Protein AF-0000000080882810 (afdb_homodimer)

Sequence (1084 aa):
MQCSFRPSSLVSVVLSTLIILNLLYFFKKFGYINAPVIPIVVSTDASDHVHPDSGPAGAVVAATTVVQWKTITAATTQTVTDKPLPIPPAATDTPGSVRIPNPQLANLPSDYVHDERDEKWCEDRYGPSYLETIAKNARPYCTPSSRSQFDCLHSIMDGESRRDSFCIARNVAFDSGRFHIDCDLRDRTEPDLQGLPFPDQFSPYWYETGPRFIMAQFTQFSPKSAAAFDSQACGSATAKRDDSYKVLIKREGGMNYWHTLMEILSFYFSIDALQMAIDRKTGRPYMSPEDTSKIQVVILDDHKNLAYRDLWSYFSDKPILHISNYTESAATIPCLDNLIIPLPGASNPLWQGDWEPRTCDHSLLVDTVRSRILKHLDISTDRDFKAPVNVTILDRRGSRKLTNARELIHALKAAYPAVHVSVVDMAPLTLREQLDIIVRTDVLVGVHGAGHTHGFFLPPQSSVVEILPDDLAHRGFRNLASLRGLRYFSGHAPMVSKDKNGAKGDWHEEDVAYDKAAFMKLMEAAIQSVAHRGLIDSDADVMQCSFRPSSLVSVVLSTLIILNLLYFFKKFGYINAPVIPIVVSTDASDHVHPDSGPAGAVVAATTVVQWKTITAATTQTVTDKPLPIPPAATDTPGSVRIPNPQLANLPSDYVHDERDEKWCEDRYGPSYLETIAKNARPYCTPSSRSQFDCLHSIMDGESRRDSFCIARNVAFDSGRFHIDCDLRDRTEPDLQGLPFPDQFSPYWYETGPRFIMAQFTQFSPKSAAAFDSQACGSATAKRDDSYKVLIKREGGMNYWHTLMEILSFYFSIDALQMAIDRKTGRPYMSPEDTSKIQVVILDDHKNLAYRDLWSYFSDKPILHISNYTESAATIPCLDNLIIPLPGASNPLWQGDWEPRTCDHSLLVDTVRSRILKHLDISTDRDFKAPVNVTILDRRGSRKLTNARELIHALKAAYPAVHVSVVDMAPLTLREQLDIIVRTDVLVGVHGAGHTHGFFLPPQSSVVEILPDDLAHRGFRNLASLRGLRYFSGHAPMVSKDKNGAKGDWHEEDVAYDKAAFMKLMEAAIQSVAHRGLIDSDADV

InterPro domains:
  IPR007657 Glycosyltransferase 61 [PTHR20961] (27-490)
  IPR049625 Glycosyltransferase 61, catalytic domain [PF04577] (347-465)

pLDDT: mean 77.9, std 28.13, range [14.86, 98.88]

Organism: NCBI:txid3140254

Foldseek 3Di:
DDDDDPPPDDDVPPPVPPVVVVVVVVVPPPPPPDPDPPDPPPDDDPDDDPDDDDDDPPDPDPPPPCPPPDPPDDPPPDPPVPPPPPPPPDPPDPPDPPPPDDDDDDDDDCVVVDPVDDPQQCCCAFNCVVLVQQQVLKDWFFDPPFLKTKIKTWRDGPPDLAIFMKMKMFWWFADQLAIEGAGDTDDCPPPSNPSPDDLCGHDADALQAGSNSCCVVHYHYPPVRVVRSVVQVSSDPPADEQAAAEEEGEASQDLALLQLVLQLLQVVSQVVSQQVHADPVVRHRNAHLVNLQRYEYEYEDDRPDDAPLLSNQLSYPDDHHYSVCLNPDPPNRRTYGMYIHTGGSCPRSLVPQQQHDDDAQAGPSLVVVLVSVCVSLVHDLDADLPQAAEEEEEQDDFAQGAPCVVVLVVVQCVVCVSYHYHYDHCVVPHPSVLLNNQSHHQEYAYEDGSNLVSLSHHDAQGEYEYEYAQPDRTCSSVNSCSNRNYHYFYYHFHFDDPDPPPPDDDSRGTYTYDDNVVSNVRVLVRSLSCCPGRPRDDDSVD/DDDDDPDDDDDVPPPVPVVVVVVVVVVPPPDPDDDDPPPPDDDDDDDDDDDYDDDDDDDDDPDDPDPCPPPPDDPPPDPPVPPPPPPPPPPPDPPDPPPPDDDDDDDDDCVVVDPVDDPQQCCCAFNCVVLVQQQVLKDWFFDPVFLKTKIKTWRDGPPDLAIFMKMKMFWWFDDQLAIEGAGDTDDCPPPSNPSPDDLCRHDADALQAFSNSCCVVHYHYPPVRVVRCVVQVSSDPPADEQAAAEEEGEASADPALLQLVLQLLQVVSQVVSQQVHADPVVRHRNAHLVNLQRYEYEYEDDHPDDAPLLSNQLSYPDDHHYSVCLNPDPPNRRTYGMYIHTGGSCVRSLVPQQQHDDDAQAGPSLLVVLVSVCVSLVADLDADLPQAAEEEEEQDDFAQGAPCVVVLVVVQCVVCVSYHYHYDHCVVPHPSVLLNNQSHHQEYAYEDGSNLVSLSHYDAQGEYEYEYAQPDRTCSSVNSCSNRNYHYFYHHFHFDDPDPPPPDDDSRGTYTYDDNVVSNVRVLVRSLSCQPGRPRDDDSVD

Nearest PDB structures (foldseek):
  8kb7-assembly1_C  TM=6.234E-01  e=1.178E-16  Homo sapiens
  6xfi-assembly1_A-2  TM=6.190E-01  e=1.045E-16  Homo sapiens
  6xi2-assembly1_B  TM=6.183E-01  e=1.327E-16  Homo sapiens
  8kb7-assembly1_B  TM=6.310E-01  e=5.250E-16  Homo sapiens
  8kb7-assembly1_A  TM=6.219E-01  e=2.887E-16  Homo sapiens

Secondary structure (DSSP, 8-state):
---------STTSGGGHHHHHHHHHHHHH-----------------------------------------------------------------S--------PPPPPPGGGS------HHHHHHHSHHHHHHHHHTEEE-B-TT-SSEEEEEE---TT-----EEEEEEEEEEETTEEEE---BPPTTSGGGTTS--GGGPPP-GGG-SHHHHHHHHEEETTTTHHHHHHTTTTSTTS-EEEEEEEEE-------HHHHHHHHHHHHHHHHHHHHSBPTTTSSBSS-TGGGGGEEEEE-S--S--TTHHHHTSS--SPPEEHHHHHH-TT--SEEEEEEEPPPGGG-TTTTTTTS-------HHHHHHHHHHHHHTT------TTSPPEEEEE---SSS-BTTHHHHHHHHHHH-TTSEEEEE--TTS-HHHHHHHHTT-SEEEEESSGGGGGGGGSPTT-EEEEEEETT----HHHHHHHHTT-EEEEEEE-EE-SSTT-----TTT-EE---HHHHHHHHHHHHHTTTTSTT----TT-/----------GGGSHHHHHHHHHHHHHHHS----------------------------------------------------------------S---------PPPPPGGGS------HHHHHHHSHHHHHHHHHT-EE-B-TT-SSEEEEEE---TT-----EEEEEEEEEEETTEEEE---BPPTTSGGGTTS--GGGPPP-GGG-SHHHHHHHHEEETTTTHHHHHHTTTTSTTS-EEEEEEEEE----S--HHHHHHHHHHHHHHHHHHHHSEETTTTEESS-TGGGGGEEEEE-S--S--TTHHHHTSS--SPPEEHHHHHH-TT--SEEEEEEEPPPGGG-TTTTTTTS-------HHHHHHHHHHHHHTT------TTSPPEEEEE---SSS-BTTHHHHHHHHHHH-TTSEEEEE--TTS-HHHHHHHHTT-SEEEEESSGGGGGGGGSPTT-EEEEEEETT----HHHHHHHHTT-EEEEEEE-EE-SSTT-----TTT-EE---HHHHHHHHHHHHHTTTTSTT----TT-

Structure (mmCIF, N/CA/C/O backbone):
data_AF-0000000080882810-model_v1
#
loop_
_entity.id
_entity.type
_entity.pdbx_description
1 polymer 'EGF domain-specific O-linked N-acetylglucosamine transferase'
#
loop_
_atom_site.group_PDB
_atom_site.id
_atom_site.type_symbol
_atom_site.label_atom_id
_atom_site.label_alt_id
_atom_site.label_comp_id
_atom_site.label_asym_id
_atom_site.label_entity_id
_atom_site.label_seq_id
_atom_site.pdbx_PDB_ins_code
_atom_site.Cartn_x
_atom_site.Cartn_y
_atom_site.Cartn_z
_atom_site.occupancy
_atom_site.B_iso_or_equiv
_atom_site.auth_seq_id
_atom_site.auth_comp_id
_atom_site.auth_asym_id
_atom_site.auth_atom_id
_atom_site.pdbx_PDB_model_num
ATOM 1 N N . MET A 1 1 ? -8.492 29.656 80.125 1 19.61 1 MET A N 1
ATOM 2 C CA . MET A 1 1 ? -8.094 30.922 79.562 1 19.61 1 MET A CA 1
ATOM 3 C C . MET A 1 1 ? -7.074 30.719 78.438 1 19.61 1 MET A C 1
ATOM 5 O O . MET A 1 1 ? -6.598 31.672 77.812 1 19.61 1 MET A O 1
ATOM 9 N N . GLN A 1 2 ? -6.492 29.484 78.188 1 20.81 2 GLN A N 1
ATOM 10 C CA . GLN A 1 2 ? -5.098 29.234 77.875 1 20.81 2 GLN A CA 1
ATOM 11 C C . GLN A 1 2 ? -4.832 29.469 76.375 1 20.81 2 GLN A C 1
ATOM 13 O O . GLN A 1 2 ? -5.609 29.031 75.562 1 20.81 2 GLN A O 1
ATOM 18 N N . CYS A 1 3 ? -3.656 30.109 76.062 1 19.88 3 CYS A N 1
ATOM 19 C CA . CYS A 1 3 ? -3.293 31.031 74.938 1 19.88 3 CYS A CA 1
ATOM 20 C C . CYS A 1 3 ? -3.25 30.297 73.625 1 19.88 3 CYS A C 1
ATOM 22 O O . CYS A 1 3 ? -3.334 29.078 73.562 1 19.88 3 CYS A O 1
ATOM 24 N N . SER A 1 4 ? -2.186 30.359 72.625 1 18.12 4 SER A N 1
ATOM 25 C CA . SER A 1 4 ? -1.716 31.234 71.562 1 18.12 4 SER A CA 1
ATOM 26 C C . SER A 1 4 ? -1.333 30.422 70.312 1 18.12 4 SER A C 1
ATOM 28 O O . SER A 1 4 ? -1.579 30.859 69.188 1 18.12 4 SER A O 1
ATOM 30 N N . PHE A 1 5 ? -0.547 29.188 70.25 1 21.3 5 PHE A N 1
ATOM 31 C CA . PHE A 1 5 ? 0.618 29.312 69.375 1 21.3 5 PHE A CA 1
ATOM 32 C C . PHE A 1 5 ? 0.297 28.844 68 1 21.3 5 PHE A C 1
ATOM 34 O O . PHE A 1 5 ? -0.151 27.703 67.75 1 21.3 5 PHE A O 1
ATOM 41 N N . ARG A 1 6 ? -0.106 29.781 66.812 1 20.7 6 ARG A N 1
ATOM 42 C CA . ARG A 1 6 ? -0.446 30.094 65.438 1 20.7 6 ARG A CA 1
ATOM 43 C C . ARG A 1 6 ? 0.611 29.562 64.5 1 20.7 6 ARG A C 1
ATOM 45 O O . ARG A 1 6 ? 0.652 29.953 63.312 1 20.7 6 ARG A O 1
ATOM 52 N N . PRO A 1 7 ? 1.334 28.328 64.688 1 23.38 7 PRO A N 1
ATOM 53 C CA . PRO A 1 7 ? 2.635 28.344 64 1 23.38 7 PRO A CA 1
ATOM 54 C C . PRO A 1 7 ? 2.512 28.25 62.5 1 23.38 7 PRO A C 1
ATOM 56 O O . PRO A 1 7 ? 1.778 27.406 61.969 1 23.38 7 PRO A O 1
ATOM 59 N N . SER A 1 8 ? 2.66 29.406 61.656 1 21.39 8 SER A N 1
ATOM 60 C CA . SER A 1 8 ? 2.629 30 60.312 1 21.39 8 SER A CA 1
ATOM 61 C C . SER A 1 8 ? 3.6 29.281 59.375 1 21.39 8 SER A C 1
ATOM 63 O O . SER A 1 8 ? 3.654 29.594 58.188 1 21.39 8 SER A O 1
ATOM 65 N N . SER A 1 9 ? 4.637 28.422 59.875 1 20.14 9 SER A N 1
ATOM 66 C CA . SER A 1 9 ? 5.938 28.75 59.312 1 20.14 9 SER A CA 1
ATOM 67 C C . SER A 1 9 ? 6.004 28.391 57.812 1 20.14 9 SER A C 1
ATOM 69 O O . SER A 1 9 ? 5.129 27.688 57.312 1 20.14 9 SER A O 1
ATOM 71 N N . LEU A 1 10 ? 7.246 27.969 57.219 1 22.02 10 LEU A N 1
ATOM 72 C CA . LEU A 1 10 ? 8.336 28.344 56.312 1 22.02 10 LEU A CA 1
ATOM 73 C C . LEU A 1 10 ? 8.352 27.422 55.094 1 22.02 10 LEU A C 1
ATOM 75 O O . LEU A 1 10 ? 8.836 27.812 54.031 1 22.02 10 LEU A O 1
ATOM 79 N N . VAL A 1 11 ? 7.969 26.141 55.25 1 26.22 11 VAL A N 1
ATOM 80 C CA . VAL A 1 11 ? 8.82 25.297 54.406 1 26.22 11 VAL A CA 1
ATOM 81 C C . VAL A 1 11 ? 8.281 25.25 52.969 1 26.22 11 VAL A C 1
ATOM 83 O O . VAL A 1 11 ? 8.82 24.547 52.125 1 26.22 11 VAL A O 1
ATOM 86 N N . SER A 1 12 ? 6.984 25.891 52.719 1 22.47 12 SER A N 1
ATOM 87 C CA . SER A 1 12 ? 6.293 25.953 51.438 1 22.47 12 SER A CA 1
ATOM 88 C C . SER A 1 12 ? 7.125 26.703 50.406 1 22.47 12 SER A C 1
ATOM 90 O O . SER A 1 12 ? 6.652 26.969 49.312 1 22.47 12 SER A O 1
ATOM 92 N N . VAL A 1 13 ? 8.094 27.609 50.938 1 24.17 13 VAL A N 1
ATOM 93 C CA . VAL A 1 13 ? 8.68 28.703 50.156 1 24.17 13 VAL A CA 1
ATOM 94 C C . VAL A 1 13 ? 9.609 28.125 49.062 1 24.17 13 VAL A C 1
ATOM 96 O O . VAL A 1 13 ? 9.758 28.703 48 1 24.17 13 VAL A O 1
ATOM 99 N N . VAL A 1 14 ? 10.367 27.031 49.469 1 25.27 14 VAL A N 1
ATOM 100 C CA . VAL A 1 14 ? 11.672 26.938 48.812 1 25.27 14 VAL A CA 1
ATOM 101 C C . VAL A 1 14 ? 11.508 26.359 47.406 1 25.27 14 VAL A C 1
ATOM 103 O O . VAL A 1 14 ? 12.281 26.688 46.5 1 25.27 14 VAL A O 1
ATOM 106 N N . LEU A 1 15 ? 10.562 25.438 47.375 1 26.11 15 LEU A N 1
ATOM 107 C CA . LEU A 1 15 ? 10.773 24.594 46.188 1 26.11 15 LEU A CA 1
ATOM 108 C C . LEU A 1 15 ? 10.375 25.344 44.906 1 26.11 15 LEU A C 1
ATOM 110 O O . LEU A 1 15 ? 10.602 24.844 43.812 1 26.11 15 LEU A O 1
ATOM 114 N N . SER A 1 16 ? 9.461 26.422 45.094 1 23.72 16 SER A N 1
ATOM 115 C CA . SER A 1 16 ? 8.969 27.219 43.969 1 23.72 16 SER A CA 1
ATOM 116 C C . SER A 1 16 ? 10.117 27.922 43.25 1 23.72 16 SER A C 1
ATOM 118 O O . SER A 1 16 ? 9.922 28.5 42.188 1 23.72 16 SER A O 1
ATOM 120 N N . THR A 1 17 ? 11.172 28.234 44.031 1 26.61 17 THR A N 1
ATOM 121 C CA . THR A 1 17 ? 12.203 29.172 43.594 1 26.61 17 THR A CA 1
ATOM 122 C C . THR A 1 17 ? 13.055 28.547 42.5 1 26.61 17 THR A C 1
ATOM 124 O O . THR A 1 17 ? 13.578 29.25 41.625 1 26.61 17 THR A O 1
ATOM 127 N N . LEU A 1 18 ? 13.25 27.219 42.656 1 27.58 18 LEU A N 1
ATOM 128 C CA . LEU A 1 18 ? 14.367 26.781 41.812 1 27.58 18 LEU A CA 1
ATOM 129 C C . LEU A 1 18 ? 13.938 26.688 40.344 1 27.58 18 LEU A C 1
ATOM 131 O O . LEU A 1 18 ? 14.781 26.531 39.469 1 27.58 18 LEU A O 1
ATOM 135 N N . ILE A 1 19 ? 12.625 26.422 40.125 1 27.92 19 ILE A N 1
ATOM 136 C CA . ILE A 1 19 ? 12.195 26.297 38.75 1 27.92 19 ILE A CA 1
ATOM 137 C C . ILE A 1 19 ? 12.414 27.625 38.031 1 27.92 19 ILE A C 1
ATOM 139 O O . ILE A 1 19 ? 12.68 27.641 36.812 1 27.92 19 ILE A O 1
ATOM 143 N N . ILE A 1 20 ? 12.242 28.75 38.812 1 29.94 20 ILE A N 1
ATOM 144 C CA . ILE A 1 20 ? 12.344 30.078 38.219 1 29.94 20 ILE A CA 1
ATOM 145 C C . ILE A 1 20 ? 13.781 30.328 37.75 1 29.94 20 ILE A C 1
ATOM 147 O O . ILE A 1 20 ? 14 30.969 36.719 1 29.94 20 ILE A O 1
ATOM 151 N N . LEU A 1 21 ? 14.719 29.75 38.594 1 28.81 21 LEU A N 1
ATOM 152 C CA . LEU A 1 21 ? 16.094 30.172 38.312 1 28.81 21 LEU A CA 1
ATOM 153 C C . LEU A 1 21 ? 16.562 29.641 36.969 1 28.81 21 LEU A C 1
ATOM 155 O O . LEU A 1 21 ? 17.375 30.281 36.281 1 28.81 21 LEU A O 1
ATOM 159 N N . ASN A 1 22 ? 16.203 28.391 36.75 1 27.27 22 ASN A N 1
ATOM 160 C CA . ASN A 1 22 ? 16.875 27.922 35.531 1 27.27 22 ASN A CA 1
ATOM 161 C C . ASN A 1 22 ? 16.297 28.578 34.281 1 27.27 22 ASN A C 1
ATOM 163 O O . ASN A 1 22 ? 16.828 28.406 33.188 1 27.27 22 ASN A O 1
ATOM 167 N N . LEU A 1 23 ? 15.008 29.062 34.375 1 27.19 23 LEU A N 1
ATOM 168 C CA . LEU A 1 23 ? 14.445 29.812 33.25 1 27.19 23 LEU A CA 1
ATOM 169 C C . LEU A 1 23 ? 15.227 31.109 33.031 1 27.19 23 LEU A C 1
ATOM 171 O O . LEU A 1 23 ? 15.344 31.562 31.875 1 27.19 23 LEU A O 1
ATOM 175 N N . LEU A 1 24 ? 15.617 31.719 34.219 1 28.7 24 LEU A N 1
ATOM 176 C CA . LEU A 1 24 ? 16.266 33.031 34.125 1 28.7 24 LEU A CA 1
ATOM 177 C C . LEU A 1 24 ? 17.594 32.938 33.375 1 28.7 24 LEU A C 1
ATOM 179 O O . LEU A 1 24 ? 18.031 33.906 32.75 1 28.7 24 LEU A O 1
ATOM 183 N N . TYR A 1 25 ? 18.297 31.828 33.75 1 29.36 25 TYR A N 1
ATOM 184 C CA . TYR A 1 25 ? 19.672 31.859 33.25 1 29.36 25 TYR A CA 1
ATOM 185 C C . TYR A 1 25 ? 19.703 31.953 31.719 1 29.36 25 TYR A C 1
ATOM 187 O O . TYR A 1 25 ? 20.547 32.625 31.156 1 29.36 25 TYR A O 1
ATOM 195 N N . PHE A 1 26 ? 18.719 31.312 31.078 1 25.2 26 PHE A N 1
ATOM 196 C CA . PHE A 1 26 ? 18.812 31.297 29.625 1 25.2 26 PHE A CA 1
ATOM 197 C C . PHE A 1 26 ? 18.422 32.656 29.062 1 25.2 26 PHE A C 1
ATOM 199 O O . PHE A 1 26 ? 18.672 32.938 27.875 1 25.2 26 PHE A O 1
ATOM 206 N N . PHE A 1 27 ? 17.547 33.375 29.812 1 26.34 27 PHE A N 1
ATOM 207 C CA . PHE A 1 27 ? 17.109 34.656 29.234 1 26.34 27 PHE A CA 1
ATOM 208 C C . PHE A 1 27 ? 18.281 35.594 29.109 1 26.34 27 PHE A C 1
ATOM 210 O O . PHE A 1 27 ? 18.297 36.469 28.234 1 26.34 27 PHE A O 1
ATOM 217 N N . LYS A 1 28 ? 18.969 35.594 30.312 1 26.33 28 LYS A N 1
ATOM 218 C CA . LYS A 1 28 ? 19.875 36.719 30.469 1 26.33 28 LYS A CA 1
ATOM 219 C C . LYS A 1 28 ? 20.938 36.719 29.359 1 26.33 28 LYS A C 1
ATOM 221 O O . LYS A 1 28 ? 21.484 37.781 29.031 1 26.33 28 LYS A O 1
ATOM 226 N N . LYS A 1 29 ? 21.469 35.469 29.266 1 24.5 29 LYS A N 1
ATOM 227 C CA . LYS A 1 29 ? 22.781 35.656 28.672 1 24.5 29 LYS A CA 1
ATOM 228 C C . LYS A 1 29 ? 22.656 36.312 27.281 1 24.5 29 LYS A C 1
ATOM 230 O O . LYS A 1 29 ? 23.641 36.812 26.734 1 24.5 29 LYS A O 1
ATOM 235 N N . PHE A 1 30 ? 21.547 35.938 26.5 1 23 30 PHE A N 1
ATOM 236 C CA . PHE A 1 30 ? 21.719 36.406 25.141 1 23 30 PHE A CA 1
ATOM 237 C C . PHE A 1 30 ? 21.281 37.875 25.016 1 23 30 PHE A C 1
ATOM 239 O O . PHE A 1 30 ? 20.141 38.188 25.297 1 23 30 PHE A O 1
ATOM 246 N N . GLY A 1 31 ? 22.156 38.781 25.328 1 21.64 31 GLY A N 1
ATOM 247 C CA . GLY A 1 31 ? 22.297 40.219 25.406 1 21.64 31 GLY A CA 1
ATOM 248 C C . GLY A 1 31 ? 21.609 40.969 24.266 1 21.64 31 GLY A C 1
ATOM 249 O O . GLY A 1 31 ? 21.562 42.188 24.266 1 21.64 31 GLY A O 1
ATOM 250 N N . TYR A 1 32 ? 21.469 40.469 23 1 22.12 32 TYR A N 1
ATOM 251 C CA . TYR A 1 32 ? 21.859 41.344 21.906 1 22.12 32 TYR A CA 1
ATOM 252 C C . TYR A 1 32 ? 20.812 42.438 21.688 1 22.12 32 TYR A C 1
ATOM 254 O O . TYR A 1 32 ? 19.781 42.188 21.047 1 22.12 32 TYR A O 1
ATOM 262 N N . ILE A 1 33 ? 20.438 43.188 22.625 1 21.92 33 ILE A N 1
ATOM 263 C CA . ILE A 1 33 ? 19.266 44.031 22.469 1 21.92 33 ILE A CA 1
ATOM 264 C C . ILE A 1 33 ? 19.5 45.031 21.328 1 21.92 33 ILE A C 1
ATOM 266 O O . ILE A 1 33 ? 18.562 45.406 20.625 1 21.92 33 ILE A O 1
ATOM 270 N N . ASN A 1 34 ? 20.703 45.625 21.172 1 20.11 34 ASN A N 1
ATOM 271 C CA . ASN A 1 34 ? 20.625 47.062 20.984 1 20.11 34 ASN A CA 1
ATOM 272 C C . ASN A 1 34 ? 20.312 47.438 19.547 1 20.11 34 ASN A C 1
ATOM 274 O O . ASN A 1 34 ? 21.219 47.719 18.75 1 20.11 34 ASN A O 1
ATOM 278 N N . ALA A 1 35 ? 19.719 46.625 18.703 1 20.64 35 ALA A N 1
ATOM 279 C CA . ALA A 1 35 ? 19.922 46.969 17.297 1 20.64 35 ALA A CA 1
ATOM 280 C C . ALA A 1 35 ? 19.359 48.375 17 1 20.64 35 ALA A C 1
ATOM 282 O O . ALA A 1 35 ? 18.25 48.688 17.406 1 20.64 35 ALA A O 1
ATOM 283 N N . PRO A 1 36 ? 20.266 49.312 16.594 1 20.38 36 PRO A N 1
ATOM 284 C CA . PRO A 1 36 ? 19.969 50.75 16.406 1 20.38 36 PRO A CA 1
ATOM 285 C C . PRO A 1 36 ? 18.875 50.969 15.359 1 20.38 36 PRO A C 1
ATOM 287 O O . PRO A 1 36 ? 18.656 50.125 14.484 1 20.38 36 PRO A O 1
ATOM 290 N N . VAL A 1 37 ? 18 51.875 15.609 1 20.42 37 VAL A N 1
ATOM 291 C CA . VAL A 1 37 ? 16.766 52.375 15.031 1 20.42 37 VAL A CA 1
ATOM 292 C C . VAL A 1 37 ? 17.047 53.031 13.695 1 20.42 37 VAL A C 1
ATOM 294 O O . VAL A 1 37 ? 17.609 54.125 13.641 1 20.42 37 VAL A O 1
ATOM 297 N N . ILE A 1 38 ? 17.828 52.438 12.727 1 20.14 38 ILE A N 1
ATOM 298 C CA . ILE A 1 38 ? 18.25 53.344 11.656 1 20.14 38 ILE A CA 1
ATOM 299 C C . ILE A 1 38 ? 17.016 53.969 11.008 1 20.14 38 ILE A C 1
ATOM 301 O O . ILE A 1 38 ? 16.031 53.312 10.742 1 20.14 38 ILE A O 1
ATOM 305 N N . PRO A 1 39 ? 17.109 55.25 10.805 1 19.62 39 PRO A N 1
ATOM 306 C CA . PRO A 1 39 ? 16.062 56.219 10.445 1 19.62 39 PRO A CA 1
ATOM 307 C C . PRO A 1 39 ? 15.453 55.938 9.07 1 19.62 39 PRO A C 1
ATOM 309 O O . PRO A 1 39 ? 16.094 55.312 8.219 1 19.62 39 PRO A O 1
ATOM 312 N N . ILE A 1 40 ? 14.156 56.031 8.945 1 19.47 40 ILE A N 1
ATOM 313 C CA . ILE A 1 40 ? 13.117 55.719 7.969 1 19.47 40 ILE A CA 1
ATOM 314 C C . ILE A 1 40 ? 13.258 56.656 6.77 1 19.47 40 ILE A C 1
ATOM 316 O O . ILE A 1 40 ? 12.492 56.562 5.805 1 19.47 40 ILE A O 1
ATOM 320 N N . VAL A 1 41 ? 14.539 57.125 6.398 1 18.86 41 VAL A N 1
ATOM 321 C CA . VAL A 1 41 ? 14.281 58.312 5.617 1 18.86 41 VAL A CA 1
ATOM 322 C C . VAL A 1 41 ? 13.484 57.969 4.363 1 18.86 41 VAL A C 1
ATOM 324 O O . VAL A 1 41 ? 13.875 57.062 3.611 1 18.86 41 VAL A O 1
ATOM 327 N N . VAL A 1 42 ? 12.281 58.531 4.156 1 18.92 42 VAL A N 1
ATOM 328 C CA . VAL A 1 42 ? 11.078 58.375 3.342 1 18.92 42 VAL A CA 1
ATOM 329 C C . VAL A 1 42 ? 11.352 58.875 1.922 1 18.92 42 VAL A C 1
ATOM 331 O O . VAL A 1 42 ? 10.531 58.656 1.021 1 18.92 42 VAL A O 1
ATOM 334 N N . SER A 1 43 ? 12.648 59.188 1.523 1 17.8 43 SER A N 1
ATOM 335 C CA . SER A 1 43 ? 12.453 60.281 0.573 1 17.8 43 SER A CA 1
ATOM 336 C C . SER A 1 43 ? 11.648 59.812 -0.637 1 17.8 43 SER A C 1
ATOM 338 O O . SER A 1 43 ? 11.664 58.625 -0.991 1 17.8 43 SER A O 1
ATOM 340 N N . THR A 1 44 ? 10.859 60.812 -1.199 1 17.94 44 THR A N 1
ATOM 341 C CA . THR A 1 44 ? 9.641 61 -1.979 1 17.94 44 THR A CA 1
ATOM 342 C C . THR A 1 44 ? 9.859 60.594 -3.432 1 17.94 44 THR A C 1
ATOM 344 O O . THR A 1 44 ? 8.977 60 -4.047 1 17.94 44 THR A O 1
ATOM 347 N N . ASP A 1 45 ? 10.961 61.062 -4.09 1 17.92 45 ASP A N 1
ATOM 348 C CA . ASP A 1 45 ? 10.602 61.844 -5.273 1 17.92 45 ASP A CA 1
ATOM 349 C C . ASP A 1 45 ? 10.383 60.906 -6.48 1 17.92 45 ASP A C 1
ATOM 351 O O . ASP A 1 45 ? 11.273 60.125 -6.844 1 17.92 45 ASP A O 1
ATOM 355 N N . ALA A 1 46 ? 9.148 60.719 -6.934 1 19.25 46 ALA A N 1
ATOM 356 C CA . ALA A 1 46 ? 8.531 59.781 -7.875 1 19.25 46 ALA A CA 1
ATOM 357 C C . ALA A 1 46 ? 8.922 60.125 -9.312 1 19.25 46 ALA A C 1
ATOM 359 O O . ALA A 1 46 ? 8.352 59.562 -10.258 1 19.25 46 ALA A O 1
ATOM 360 N N . SER A 1 47 ? 10.148 60.781 -9.5 1 17.19 47 SER A N 1
ATOM 361 C CA . SER A 1 47 ? 9.984 61.531 -10.75 1 17.19 47 SER A CA 1
ATOM 362 C C . SER A 1 47 ? 9.703 60.594 -11.914 1 17.19 47 SER A C 1
ATOM 364 O O . SER A 1 47 ? 9.977 59.375 -11.828 1 17.19 47 SER A O 1
ATOM 366 N N . ASP A 1 48 ? 9.43 61.219 -13.117 1 17.06 48 ASP A N 1
ATOM 367 C CA . ASP A 1 48 ? 8.5 61.188 -14.242 1 17.06 48 ASP A CA 1
ATOM 368 C C . ASP A 1 48 ? 8.938 60.156 -15.273 1 17.06 48 ASP A C 1
ATOM 370 O O . ASP A 1 48 ? 8.141 59.312 -15.688 1 17.06 48 ASP A O 1
ATOM 374 N N . HIS A 1 49 ? 9.922 60.531 -16.156 1 17.19 49 HIS A N 1
ATOM 375 C CA . HIS A 1 49 ? 9.695 60.781 -17.578 1 17.19 49 HIS A CA 1
ATOM 376 C C . HIS A 1 49 ? 10.164 59.594 -18.422 1 17.19 49 HIS A C 1
ATOM 378 O O . HIS A 1 49 ? 11.359 59.281 -18.453 1 17.19 49 HIS A O 1
ATOM 384 N N . VAL A 1 50 ? 9.5 58.562 -18.578 1 19.12 50 VAL A N 1
ATOM 385 C CA . VAL A 1 50 ? 9.938 57.312 -19.172 1 19.12 50 VAL A CA 1
ATOM 386 C C . VAL A 1 50 ? 10.18 57.5 -20.672 1 19.12 50 VAL A C 1
ATOM 388 O O . VAL A 1 50 ? 9.875 56.625 -21.484 1 19.12 50 VAL A O 1
ATOM 391 N N . HIS A 1 51 ? 10.922 58.562 -21.062 1 16.25 51 HIS A N 1
ATOM 392 C CA . HIS A 1 51 ? 10.469 58.688 -22.453 1 16.25 51 HIS A CA 1
ATOM 393 C C . HIS A 1 51 ? 10.789 57.406 -23.25 1 16.25 51 HIS A C 1
ATOM 395 O O . HIS A 1 51 ? 9.891 56.812 -23.844 1 16.25 51 HIS A O 1
ATOM 401 N N . PRO A 1 52 ? 11.688 57.594 -24.328 1 17.2 52 PRO A N 1
ATOM 402 C CA . PRO A 1 52 ? 11.367 57.406 -25.75 1 17.2 52 PRO A CA 1
ATOM 403 C C . PRO A 1 52 ? 11.734 56 -26.25 1 17.2 52 PRO A C 1
ATOM 405 O O . PRO A 1 52 ? 10.883 55.312 -26.797 1 17.2 52 PRO A O 1
ATOM 408 N N . ASP A 1 53 ? 12.883 55.875 -27.016 1 16.03 53 ASP A N 1
ATOM 409 C CA . ASP A 1 53 ? 12.922 55.688 -28.469 1 16.03 53 ASP A CA 1
ATOM 410 C C . ASP A 1 53 ? 13.234 54.25 -28.828 1 16.03 53 ASP A C 1
ATOM 412 O O . ASP A 1 53 ? 12.445 53.594 -29.531 1 16.03 53 ASP A O 1
ATOM 416 N N . SER A 1 54 ? 14.422 54.062 -29.391 1 17.38 54 SER A N 1
ATOM 417 C CA . SER A 1 54 ? 14.812 53.719 -30.75 1 17.38 54 SER A CA 1
ATOM 418 C C . SER A 1 54 ? 15.281 52.25 -30.812 1 17.38 54 SER A C 1
ATOM 420 O O . SER A 1 54 ? 16.188 51.844 -30.078 1 17.38 54 SER A O 1
ATOM 422 N N . GLY A 1 55 ? 14.305 51.438 -31.125 1 17.42 55 GLY A N 1
ATOM 423 C CA . GLY A 1 55 ? 14.234 50 -31.203 1 17.42 55 GLY A CA 1
ATOM 424 C C . GLY A 1 55 ? 15.422 49.375 -31.906 1 17.42 55 GLY A C 1
ATOM 425 O O . GLY A 1 55 ? 16.156 50.062 -32.625 1 17.42 55 GLY A O 1
ATOM 426 N N . PRO A 1 56 ? 15.719 48.094 -31.641 1 18.75 56 PRO A N 1
ATOM 427 C CA . PRO A 1 56 ? 16.938 47.281 -31.672 1 18.75 56 PRO A CA 1
ATOM 428 C C . PRO A 1 56 ? 17.297 46.812 -33.062 1 18.75 56 PRO A C 1
ATOM 430 O O . PRO A 1 56 ? 16.547 46 -33.656 1 18.75 56 PRO A O 1
ATOM 433 N N . ALA A 1 57 ? 17.594 47.688 -34.031 1 17.52 57 ALA A N 1
ATOM 434 C CA . ALA A 1 57 ? 17.422 47.125 -35.375 1 17.52 57 ALA A CA 1
ATOM 435 C C . ALA A 1 57 ? 18.422 45.969 -35.594 1 17.52 57 ALA A C 1
ATOM 437 O O . ALA A 1 57 ? 18.359 45.281 -36.625 1 17.52 57 ALA A O 1
ATOM 438 N N . GLY A 1 58 ? 19.234 45.656 -34.625 1 16.27 58 GLY A N 1
ATOM 439 C CA . GLY A 1 58 ? 20.438 45.125 -35.25 1 16.27 58 GLY A CA 1
ATOM 440 C C . GLY A 1 58 ? 20.172 43.844 -36.062 1 16.27 58 GLY A C 1
ATOM 441 O O . GLY A 1 58 ? 19.297 43.062 -35.719 1 16.27 58 GLY A O 1
ATOM 442 N N . ALA A 1 59 ? 20.5 43.812 -37.344 1 17.27 59 ALA A N 1
ATOM 443 C CA . ALA A 1 59 ? 20.406 43.062 -38.594 1 17.27 59 ALA A CA 1
ATOM 444 C C . ALA A 1 59 ? 21.141 41.719 -38.469 1 17.27 59 ALA A C 1
ATOM 446 O O . ALA A 1 59 ? 22.359 41.688 -38.312 1 17.27 59 ALA A O 1
ATOM 447 N N . VAL A 1 60 ? 20.672 40.938 -37.531 1 17.22 60 VAL A N 1
ATOM 448 C CA . VAL A 1 60 ? 21.453 39.688 -37.375 1 17.22 60 VAL A CA 1
ATOM 449 C C . VAL A 1 60 ? 21.547 38.969 -38.688 1 17.22 60 VAL A C 1
ATOM 451 O O . VAL A 1 60 ? 20.531 38.719 -39.344 1 17.22 60 VAL A O 1
ATOM 454 N N . VAL A 1 61 ? 22.641 39.094 -39.281 1 16.7 61 VAL A N 1
ATOM 455 C CA . VAL A 1 61 ? 23.094 38.562 -40.562 1 16.7 61 VAL A CA 1
ATOM 456 C C . VAL A 1 61 ? 22.859 37.062 -40.625 1 16.7 61 VAL A C 1
ATOM 458 O O . VAL A 1 61 ? 23.266 36.344 -39.719 1 16.7 61 VAL A O 1
ATOM 461 N N . ALA A 1 62 ? 21.828 36.562 -41.312 1 17.91 62 ALA A N 1
ATOM 462 C CA . ALA A 1 62 ? 21.172 35.312 -41.719 1 17.91 62 ALA A CA 1
ATOM 463 C C . ALA A 1 62 ? 22.172 34.375 -42.406 1 17.91 62 ALA A C 1
ATOM 465 O O . ALA A 1 62 ? 22.453 34.5 -43.594 1 17.91 62 ALA A O 1
ATOM 466 N N . ALA A 1 63 ? 23.406 34.219 -41.844 1 17.2 63 ALA A N 1
ATOM 467 C CA . ALA A 1 63 ? 24.312 33.562 -42.781 1 17.2 63 ALA A CA 1
ATOM 468 C C . ALA A 1 63 ? 23.719 32.25 -43.281 1 17.2 63 ALA A C 1
ATOM 470 O O . ALA A 1 63 ? 23.172 31.469 -42.5 1 17.2 63 ALA A O 1
ATOM 471 N N . THR A 1 64 ? 23.422 32.094 -44.594 1 17.41 64 THR A N 1
ATOM 472 C CA . THR A 1 64 ? 22.828 31.297 -45.656 1 17.41 64 THR A CA 1
ATOM 473 C C . THR A 1 64 ? 23.578 29.969 -45.812 1 17.41 64 THR A C 1
ATOM 475 O O . THR A 1 64 ? 23.188 29.125 -46.625 1 17.41 64 THR A O 1
ATOM 478 N N . THR A 1 65 ? 24.312 29.406 -44.812 1 17.55 65 THR A N 1
ATOM 479 C CA . THR A 1 65 ? 25.219 28.484 -45.5 1 17.55 65 THR A CA 1
ATOM 480 C C . THR A 1 65 ? 24.453 27.453 -46.312 1 17.55 65 THR A C 1
ATOM 482 O O . THR A 1 65 ? 23.469 26.891 -45.812 1 17.55 65 THR A O 1
ATOM 485 N N . VAL A 1 66 ? 24.594 27.359 -47.594 1 18.53 66 VAL A N 1
ATOM 486 C CA . VAL A 1 66 ? 24.094 26.766 -48.812 1 18.53 66 VAL A CA 1
ATOM 487 C C . VAL A 1 66 ? 24.359 25.266 -48.812 1 18.53 66 VAL A C 1
ATOM 489 O O . VAL A 1 66 ? 25.375 24.797 -49.344 1 18.53 66 VAL A O 1
ATOM 492 N N . VAL A 1 67 ? 24.438 24.5 -47.688 1 18.72 67 VAL A N 1
ATOM 493 C CA . VAL A 1 67 ? 25.062 23.234 -48.031 1 18.72 67 VAL A CA 1
ATOM 494 C C . VAL A 1 67 ? 24.203 22.516 -49.094 1 18.72 67 VAL A C 1
ATOM 496 O O . VAL A 1 67 ? 22.984 22.422 -48.938 1 18.72 67 VAL A O 1
ATOM 499 N N . GLN A 1 68 ? 24.703 22.312 -50.25 1 18.39 68 GLN A N 1
ATOM 500 C CA . GLN A 1 68 ? 24.297 21.828 -51.562 1 18.39 68 GLN A CA 1
ATOM 501 C C . GLN A 1 68 ? 23.812 20.375 -51.469 1 18.39 68 GLN A C 1
ATOM 503 O O . GLN A 1 68 ? 24.594 19.469 -51.188 1 18.39 68 GLN A O 1
ATOM 508 N N . TRP A 1 69 ? 22.781 20.125 -50.688 1 18.56 69 TRP A N 1
ATOM 509 C CA . TRP A 1 69 ? 22.391 18.719 -50.625 1 18.56 69 TRP A CA 1
ATOM 510 C C . TRP A 1 69 ? 22.062 18.203 -52.031 1 18.56 69 TRP A C 1
ATOM 512 O O . TRP A 1 69 ? 21.391 18.875 -52.812 1 18.56 69 TRP A O 1
ATOM 522 N N . LYS A 1 70 ? 23.016 17.391 -52.625 1 19.53 70 LYS A N 1
ATOM 523 C CA . LYS A 1 70 ? 22.938 16.734 -53.906 1 19.53 70 LYS A CA 1
ATOM 524 C C . LYS A 1 70 ? 21.578 16.094 -54.125 1 19.53 70 LYS A C 1
ATOM 526 O O . LYS A 1 70 ? 21 15.539 -53.188 1 19.53 70 LYS A O 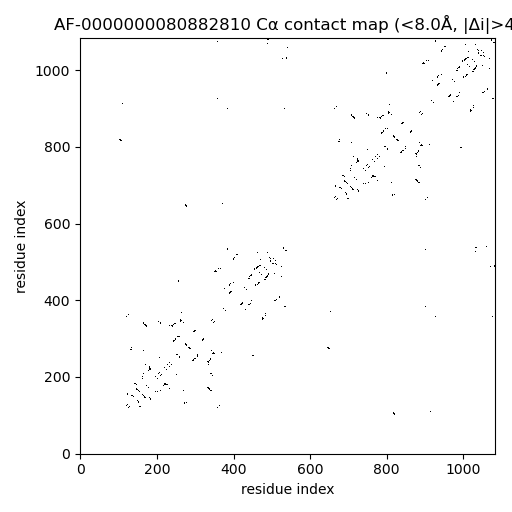1
ATOM 531 N N . THR A 1 71 ? 20.922 16.375 -55.219 1 18.31 71 THR A N 1
ATOM 532 C CA . THR A 1 71 ? 19.641 16.219 -55.906 1 18.31 71 THR A CA 1
ATOM 533 C C . THR A 1 71 ? 19.344 14.742 -56.156 1 18.31 71 THR A C 1
ATOM 535 O O . THR A 1 71 ? 19.984 14.109 -57 1 18.31 71 THR A O 1
ATOM 538 N N . ILE A 1 72 ? 19.75 13.742 -55.312 1 19.7 72 ILE A N 1
ATOM 539 C CA . ILE A 1 72 ? 19.625 12.477 -56 1 19.7 72 ILE A CA 1
ATOM 540 C C . ILE A 1 72 ? 18.203 12.336 -56.562 1 19.7 72 ILE A C 1
ATOM 542 O O . ILE A 1 72 ? 17.234 12.633 -55.875 1 19.7 72 ILE A O 1
ATOM 546 N N . THR A 1 73 ? 18.078 12.117 -57.844 1 18.28 73 THR A N 1
ATOM 547 C CA . THR A 1 73 ? 17.078 12.07 -58.906 1 18.28 73 THR A CA 1
ATOM 548 C C . THR A 1 73 ? 15.953 11.102 -58.531 1 18.28 73 THR A C 1
ATOM 550 O O . THR A 1 73 ? 16.188 10.055 -57.938 1 18.28 73 THR A O 1
ATOM 553 N N . ALA A 1 74 ? 14.719 11.594 -58.562 1 19.5 74 ALA A N 1
ATOM 554 C CA . ALA A 1 74 ? 13.344 11.188 -58.281 1 19.5 74 ALA A CA 1
ATOM 555 C C . ALA A 1 74 ? 12.906 10.023 -59.156 1 19.5 74 ALA A C 1
ATOM 557 O O . ALA A 1 74 ? 12.781 10.172 -60.375 1 19.5 74 ALA A O 1
ATOM 558 N N . ALA A 1 75 ? 13.523 8.836 -59.031 1 20.89 75 ALA A N 1
ATOM 559 C CA . ALA A 1 75 ? 13.023 7.875 -60.031 1 20.89 75 ALA A CA 1
ATOM 560 C C . ALA A 1 75 ? 11.5 7.891 -60.062 1 20.89 75 ALA A C 1
ATOM 562 O O . ALA A 1 75 ? 10.844 8.148 -59.062 1 20.89 75 ALA A O 1
ATOM 563 N N . THR A 1 76 ? 10.852 8.055 -61.188 1 19.62 76 THR A N 1
ATOM 564 C CA . THR A 1 76 ? 9.531 8.281 -61.781 1 19.62 76 THR A CA 1
ATOM 565 C C . THR A 1 76 ? 8.555 7.199 -61.312 1 19.62 76 THR A C 1
ATOM 567 O O . THR A 1 76 ? 7.391 7.188 -61.719 1 19.62 76 THR A O 1
ATOM 570 N N . THR A 1 77 ? 8.562 6.703 -60.094 1 19.84 77 THR A N 1
ATOM 571 C CA . THR A 1 77 ? 7.781 5.473 -60.031 1 19.84 77 THR A CA 1
ATOM 572 C C . THR A 1 77 ? 6.348 5.723 -60.5 1 19.84 77 THR A C 1
ATOM 574 O O . THR A 1 77 ? 5.719 6.699 -60.094 1 19.84 77 THR A O 1
ATOM 577 N N . GLN A 1 78 ? 5.852 5.16 -61.625 1 19.66 78 GLN A N 1
ATOM 578 C CA . GLN A 1 78 ? 4.602 5.125 -62.375 1 19.66 78 GLN A CA 1
ATOM 579 C C . GLN A 1 78 ? 3.412 4.871 -61.469 1 19.66 78 GLN A C 1
ATOM 581 O O . GLN A 1 78 ? 3.494 4.055 -60.562 1 19.66 78 GLN A O 1
ATOM 586 N N . THR A 1 79 ? 2.441 5.848 -61.438 1 21.42 79 THR A N 1
ATOM 587 C CA . THR A 1 79 ? 1.21 6.082 -60.688 1 21.42 79 THR A CA 1
ATOM 588 C C . THR A 1 79 ? 0.194 4.977 -60.969 1 21.42 79 THR A C 1
ATOM 590 O O . THR A 1 79 ? -0.443 4.961 -62.031 1 21.42 79 THR A O 1
ATOM 593 N N . VAL A 1 80 ? 0.493 3.676 -60.938 1 21.31 80 VAL A N 1
ATOM 594 C CA . VAL A 1 80 ? -0.57 2.787 -61.375 1 21.31 80 VAL A CA 1
ATOM 595 C C . VAL A 1 80 ? -1.862 3.1 -60.625 1 21.31 80 VAL A C 1
ATOM 597 O O . VAL A 1 80 ? -1.867 3.193 -59.406 1 21.31 80 VAL A O 1
ATOM 600 N N . THR A 1 81 ? -2.803 3.762 -61.281 1 21.75 81 THR A N 1
ATOM 601 C CA . THR A 1 81 ? -4.137 4.238 -60.938 1 21.75 81 THR A CA 1
ATOM 602 C C . THR A 1 81 ? -4.965 3.115 -60.312 1 21.75 81 THR A C 1
ATOM 604 O O . THR A 1 81 ? -5.41 2.205 -61 1 21.75 81 THR A O 1
ATOM 607 N N . ASP A 1 82 ? -4.445 2.393 -59.312 1 20.34 82 ASP A N 1
ATOM 608 C CA . ASP A 1 82 ? -5.23 1.213 -58.969 1 20.34 82 ASP A CA 1
ATOM 609 C C . ASP A 1 82 ? -6.668 1.592 -58.625 1 20.34 82 ASP A C 1
ATOM 611 O O . ASP A 1 82 ? -6.898 2.494 -57.812 1 20.34 82 ASP A O 1
ATOM 615 N N . LYS A 1 83 ? -7.598 1.415 -59.594 1 25.44 83 LYS A N 1
ATOM 616 C CA . LYS A 1 83 ? -9.039 1.646 -59.531 1 25.44 83 LYS A CA 1
ATOM 617 C C . LYS A 1 83 ? -9.617 1.193 -58.188 1 25.44 83 LYS A C 1
ATOM 619 O O . LYS A 1 83 ? -9.391 0.059 -57.781 1 25.44 83 LYS A O 1
ATOM 624 N N . PRO A 1 84 ? -10.047 2.16 -57.375 1 22.38 84 PRO A N 1
ATOM 625 C CA . PRO A 1 84 ? -10.453 1.823 -56 1 22.38 84 PRO A CA 1
ATOM 626 C C . PRO A 1 84 ? -11.578 0.792 -55.969 1 22.38 84 PRO A C 1
ATOM 628 O O . PRO A 1 84 ? -12.516 0.86 -56.75 1 22.38 84 PRO A O 1
ATOM 631 N N . LEU A 1 85 ? -11.25 -0.471 -55.688 1 24.78 85 LEU A N 1
ATOM 632 C CA . LEU A 1 85 ? -12.297 -1.49 -55.688 1 24.78 85 LEU A CA 1
ATOM 633 C C . LEU A 1 85 ? -13.547 -0.988 -54.969 1 24.78 85 LEU A C 1
ATOM 635 O O . LEU A 1 85 ? -13.453 -0.232 -54 1 24.78 85 LEU A O 1
ATOM 639 N N . PRO A 1 86 ? -14.664 -0.971 -55.625 1 22.89 86 PRO A N 1
ATOM 640 C CA . PRO A 1 86 ? -15.906 -0.409 -55.094 1 22.89 86 PRO A CA 1
ATOM 641 C C . PRO A 1 86 ? -16.156 -0.798 -53.656 1 22.89 86 PRO A C 1
ATOM 643 O O . PRO A 1 86 ? -15.75 -1.885 -53.219 1 22.89 86 PRO A O 1
ATOM 646 N N . ILE A 1 87 ? -16.172 0.209 -52.75 1 25.67 87 ILE A N 1
ATOM 647 C CA . ILE A 1 87 ? -16.438 0.042 -51.312 1 25.67 87 ILE A CA 1
ATOM 648 C C . ILE A 1 87 ? -17.719 -0.769 -51.125 1 25.67 87 ILE A C 1
ATOM 650 O O . ILE A 1 87 ? -18.766 -0.443 -51.688 1 25.67 87 ILE A O 1
ATOM 654 N N . PRO A 1 88 ? -17.562 -2.029 -50.844 1 24.22 88 PRO A N 1
ATOM 655 C CA . PRO A 1 88 ? -18.828 -2.752 -50.812 1 24.22 88 PRO A CA 1
ATOM 656 C C . PRO A 1 88 ? -19.891 -2.018 -50 1 24.22 88 PRO A C 1
ATOM 658 O O . PRO A 1 88 ? -19.562 -1.218 -49.125 1 24.22 88 PRO A O 1
ATOM 661 N N . PRO A 1 89 ? -21.078 -1.913 -50.438 1 23.75 89 PRO A N 1
ATOM 662 C CA . PRO A 1 89 ? -22.125 -1.146 -49.781 1 23.75 89 PRO A CA 1
ATOM 663 C C . PRO A 1 89 ? -22.156 -1.393 -48.281 1 23.75 89 PRO A C 1
ATOM 665 O O . PRO A 1 89 ? -21.672 -2.426 -47.812 1 23.75 89 PRO A O 1
ATOM 668 N N . ALA A 1 90 ? -22.469 -0.311 -47.469 1 25.44 90 ALA A N 1
ATOM 669 C CA . ALA A 1 90 ? -22.641 -0.225 -46.031 1 25.44 90 ALA A CA 1
ATOM 670 C C . ALA A 1 90 ? -23.578 -1.327 -45.531 1 25.44 90 ALA A C 1
ATOM 672 O O . ALA A 1 90 ? -24.719 -1.431 -45.969 1 25.44 90 ALA A O 1
ATOM 673 N N . ALA A 1 91 ? -23.016 -2.48 -45.188 1 25.22 91 ALA A N 1
ATOM 674 C CA . ALA A 1 91 ? -23.922 -3.541 -44.781 1 25.22 91 ALA A CA 1
ATOM 675 C C . ALA A 1 91 ? -25.031 -2.992 -43.875 1 25.22 91 ALA A C 1
ATOM 677 O O . ALA A 1 91 ? -24.797 -2.092 -43.062 1 25.22 91 ALA A O 1
ATOM 678 N N . THR A 1 92 ? -26.172 -3.01 -44.281 1 26.69 92 THR A N 1
ATOM 679 C CA . THR A 1 92 ? -27.422 -2.635 -43.625 1 26.69 92 THR A CA 1
ATOM 680 C C . THR A 1 92 ? -27.344 -2.965 -42.125 1 26.69 92 THR A C 1
ATOM 682 O O . THR A 1 92 ? -26.531 -3.789 -41.719 1 26.69 92 THR A O 1
ATOM 685 N N . ASP A 1 93 ? -28.312 -2.402 -41.312 1 26.58 93 ASP A N 1
ATOM 686 C CA . ASP A 1 93 ? -28.562 -2.322 -39.906 1 26.58 93 ASP A CA 1
ATOM 687 C C . ASP A 1 93 ? -28.5 -3.703 -39.25 1 26.58 93 ASP A C 1
ATOM 689 O O . ASP A 1 93 ? -29.266 -4.598 -39.594 1 26.58 93 ASP A O 1
ATOM 693 N N . THR A 1 94 ? -27.391 -4.238 -39.062 1 28.05 94 THR A N 1
ATOM 694 C CA . THR A 1 94 ? -27.375 -5.613 -38.594 1 28.05 94 THR A CA 1
ATOM 695 C C . THR A 1 94 ? -28.375 -5.789 -37.438 1 28.05 94 THR A C 1
ATOM 697 O O . THR A 1 94 ? -28.531 -4.891 -36.625 1 28.05 94 THR A O 1
ATOM 700 N N . PRO A 1 95 ? -29.188 -6.824 -37.438 1 29.88 95 PRO A N 1
ATOM 701 C CA . PRO A 1 95 ? -30.219 -6.973 -36.406 1 29.88 95 PRO A CA 1
ATOM 702 C C . PRO A 1 95 ? -29.75 -6.559 -35 1 29.88 95 PRO A C 1
ATOM 704 O O . PRO A 1 95 ? -28.547 -6.488 -34.781 1 29.88 95 PRO A O 1
ATOM 707 N N . GLY A 1 96 ? -30.734 -6.074 -34.094 1 28.88 96 GLY A N 1
ATOM 708 C CA . GLY A 1 96 ? -30.641 -5.547 -32.75 1 28.88 96 GLY A CA 1
ATOM 709 C C . GLY A 1 96 ? -29.672 -6.309 -31.875 1 28.88 96 GLY A C 1
ATOM 710 O O . GLY A 1 96 ? -29.734 -7.535 -31.781 1 28.88 96 GLY A O 1
ATOM 711 N N . SER A 1 97 ? -28.531 -5.895 -31.828 1 31.48 97 SER A N 1
ATOM 712 C CA . SER A 1 97 ? -27.547 -6.477 -30.922 1 31.48 97 SER A CA 1
ATOM 713 C C . SER A 1 97 ? -28.156 -6.691 -29.531 1 31.48 97 SER A C 1
ATOM 715 O O . SER A 1 97 ? -28.578 -5.738 -28.875 1 31.48 97 SER A O 1
ATOM 717 N N . VAL A 1 98 ? -28.828 -7.766 -29.328 1 32.06 98 VAL A N 1
ATOM 718 C CA . VAL A 1 98 ? -29.312 -8.055 -27.984 1 32.06 98 VAL A CA 1
ATOM 719 C C . VAL A 1 98 ? -28.234 -7.668 -26.969 1 32.06 98 VAL A C 1
ATOM 721 O O . VAL A 1 98 ? -27.125 -8.211 -26.984 1 32.06 98 VAL A O 1
ATOM 724 N N . ARG A 1 99 ? -28.297 -6.453 -26.422 1 36.34 99 ARG A N 1
ATOM 725 C CA . ARG A 1 99 ? -27.531 -6.062 -25.25 1 36.34 99 ARG A CA 1
ATOM 726 C C . ARG A 1 99 ? -27.484 -7.191 -24.219 1 36.34 99 ARG A C 1
ATOM 728 O O . ARG A 1 99 ? -28.484 -7.473 -23.562 1 36.34 99 ARG A O 1
ATOM 735 N N . ILE A 1 100 ? -26.641 -8.117 -24.453 1 39.5 100 ILE A N 1
ATOM 736 C CA . ILE A 1 100 ? -26.484 -9.062 -23.359 1 39.5 100 ILE A CA 1
ATOM 737 C C . ILE A 1 100 ? -26.234 -8.305 -22.062 1 39.5 100 ILE A C 1
ATOM 739 O O . ILE A 1 100 ? -25.328 -7.473 -21.984 1 39.5 100 ILE A O 1
ATOM 743 N N . PRO A 1 101 ? -27.078 -8.148 -21.172 1 45.12 101 PRO A N 1
ATOM 744 C CA . PRO A 1 101 ? -26.875 -7.449 -19.906 1 45.12 101 PRO A CA 1
ATOM 745 C C . PRO A 1 101 ? -25.547 -7.793 -19.234 1 45.12 101 PRO A C 1
ATOM 747 O O . PRO A 1 101 ? -25.031 -8.898 -19.422 1 45.12 101 PRO A O 1
ATOM 750 N N . ASN A 1 102 ? -24.703 -6.742 -18.953 1 52.91 102 ASN A N 1
ATOM 751 C CA . ASN A 1 102 ? -23.453 -6.863 -18.203 1 52.91 102 ASN A CA 1
ATOM 752 C C . ASN A 1 102 ? -23.578 -7.891 -17.078 1 52.91 102 ASN A C 1
ATOM 754 O O . ASN A 1 102 ? -24.422 -7.742 -16.188 1 52.91 102 ASN A O 1
ATOM 758 N N . PRO A 1 103 ? -22.953 -8.984 -17.281 1 65.38 103 PRO A N 1
ATOM 759 C CA . PRO A 1 103 ? -23.125 -10.023 -16.266 1 65.38 103 PRO A CA 1
ATOM 760 C C . PRO A 1 103 ? -22.859 -9.516 -14.852 1 65.38 103 PRO A C 1
ATOM 762 O O . PRO A 1 103 ? -21.891 -8.781 -14.625 1 65.38 103 PRO A O 1
ATOM 765 N N . GLN A 1 104 ? -23.812 -9.461 -14.031 1 76.06 104 GLN A N 1
ATOM 766 C CA . GLN A 1 104 ? -23.719 -9.195 -12.602 1 76.06 104 GLN A CA 1
ATOM 767 C C . GLN A 1 104 ? -22.719 -10.117 -11.922 1 76.06 104 GLN A C 1
ATOM 769 O O . GLN A 1 104 ? -22.594 -11.289 -12.289 1 76.06 104 GLN A O 1
ATOM 774 N N . LEU A 1 105 ? -21.672 -9.594 -11.375 1 83.38 105 LEU A N 1
ATOM 775 C CA . LEU A 1 105 ? -20.688 -10.367 -10.617 1 83.38 105 LEU A CA 1
ATOM 776 C C . LEU A 1 105 ? -21.016 -10.344 -9.125 1 83.38 105 LEU A C 1
ATOM 778 O O . LEU A 1 105 ? -21.562 -9.359 -8.625 1 83.38 105 LEU A O 1
ATOM 782 N N . ALA A 1 106 ? -20.812 -11.461 -8.547 1 84.19 106 ALA A N 1
ATOM 783 C CA . ALA A 1 106 ? -20.766 -11.445 -7.086 1 84.19 106 ALA A CA 1
ATOM 784 C C . ALA A 1 106 ? -19.5 -10.758 -6.582 1 84.19 106 ALA A C 1
ATOM 786 O O . ALA A 1 106 ? -18.594 -10.453 -7.363 1 84.19 106 ALA A O 1
ATOM 787 N N . ASN A 1 107 ? -19.5 -10.414 -5.246 1 76.81 107 ASN A N 1
ATOM 788 C CA . ASN A 1 107 ? -18.359 -9.758 -4.613 1 76.81 107 ASN A CA 1
ATOM 789 C C . ASN A 1 107 ? -17.125 -10.656 -4.613 1 76.81 107 ASN A C 1
ATOM 791 O O . ASN A 1 107 ? -17.25 -11.883 -4.598 1 76.81 107 ASN A O 1
ATOM 795 N N . LEU A 1 108 ? -15.984 -9.961 -4.637 1 81.12 108 LEU A N 1
ATOM 796 C CA . LEU A 1 108 ? -14.734 -10.664 -4.383 1 81.12 108 LEU A CA 1
ATOM 797 C C . LEU A 1 108 ? -14.797 -11.43 -3.064 1 81.12 108 LEU A C 1
ATOM 799 O O . LEU A 1 108 ? -15.445 -10.977 -2.113 1 81.12 108 LEU A O 1
ATOM 803 N N . PRO A 1 109 ? -14.148 -12.625 -3.051 1 82 109 PRO A N 1
ATOM 804 C CA . PRO A 1 109 ? -14 -13.281 -1.748 1 82 109 PRO A CA 1
ATOM 805 C C . PRO A 1 109 ? -13.492 -12.328 -0.665 1 82 109 PRO A C 1
ATOM 807 O O . PRO A 1 109 ? -12.797 -11.359 -0.967 1 82 109 PRO A O 1
ATOM 810 N N . SER A 1 110 ? -13.805 -12.547 0.628 1 80 110 SER A N 1
ATOM 811 C CA . SER A 1 110 ? -13.523 -11.656 1.749 1 80 110 SER A CA 1
ATOM 812 C C . SER A 1 110 ? -12.023 -11.484 1.965 1 80 110 SER A C 1
ATOM 814 O O . SER A 1 110 ? -11.578 -10.477 2.514 1 80 110 SER A O 1
ATOM 816 N N . ASP A 1 111 ? -11.242 -12.43 1.463 1 83.5 111 ASP A N 1
ATOM 817 C CA . ASP A 1 111 ? -9.797 -12.375 1.63 1 83.5 111 ASP A CA 1
ATOM 818 C C . ASP A 1 111 ? -9.211 -11.141 0.944 1 83.5 111 ASP A C 1
ATOM 820 O O . ASP A 1 111 ? -8.102 -10.711 1.276 1 83.5 111 ASP A O 1
ATOM 824 N N . TYR A 1 112 ? -9.953 -10.633 0.001 1 83.06 112 TYR A N 1
ATOM 825 C CA . TYR A 1 112 ? -9.438 -9.516 -0.786 1 83.06 112 TYR A CA 1
ATOM 826 C C . TYR A 1 112 ? -9.711 -8.188 -0.094 1 83.06 112 TYR A C 1
ATOM 828 O O . TYR A 1 112 ? -9.258 -7.137 -0.554 1 83.06 112 TYR A O 1
ATOM 836 N N . VAL A 1 113 ? -10.414 -8.242 0.948 1 68.94 113 VAL A N 1
ATOM 837 C CA . VAL A 1 113 ? -10.641 -7.055 1.768 1 68.94 113 VAL A CA 1
ATOM 838 C C . VAL A 1 113 ? -9.602 -6.988 2.881 1 68.94 113 VAL A C 1
ATOM 840 O O . VAL A 1 113 ? -9.641 -7.773 3.83 1 68.94 113 VAL A O 1
ATOM 843 N N . HIS A 1 114 ? -8.516 -6.402 2.459 1 61.16 114 HIS A N 1
ATOM 844 C CA . HIS A 1 114 ? -7.41 -6.336 3.41 1 61.16 114 HIS A CA 1
ATOM 845 C C . HIS A 1 114 ? -7.672 -5.289 4.484 1 61.16 114 HIS A C 1
ATOM 847 O O . HIS A 1 114 ? -8.062 -4.16 4.176 1 61.16 114 HIS A O 1
ATOM 853 N N . ASP A 1 115 ? -7.973 -5.82 5.676 1 59 115 ASP A N 1
ATOM 854 C CA . ASP A 1 115 ? -7.938 -4.891 6.805 1 59 115 ASP A CA 1
ATOM 855 C C . ASP A 1 115 ? -6.516 -4.719 7.328 1 59 115 ASP A C 1
ATOM 857 O O . ASP A 1 115 ? -6.09 -5.43 8.242 1 59 115 ASP A O 1
ATOM 861 N N . GLU A 1 116 ? -5.68 -4.098 6.414 1 58.53 116 GLU A N 1
ATOM 862 C CA . GLU A 1 116 ? -4.266 -3.945 6.754 1 58.53 116 GLU A CA 1
ATOM 863 C C . GLU A 1 116 ? -4.062 -2.855 7.801 1 58.53 116 GLU A C 1
ATOM 865 O O . GLU A 1 116 ? -3.238 -1.958 7.621 1 58.53 116 GLU A O 1
ATOM 870 N N . ARG A 1 117 ? -4.867 -2.9 8.82 1 62.59 117 ARG A N 1
ATOM 871 C CA . ARG A 1 117 ? -4.656 -1.888 9.852 1 62.59 117 ARG A CA 1
ATOM 872 C C . ARG A 1 117 ? -3.373 -2.156 10.625 1 62.59 117 ARG A C 1
ATOM 874 O O . ARG A 1 117 ? -3.043 -3.309 10.914 1 62.59 117 ARG A O 1
ATOM 881 N N . ASP A 1 118 ? -2.564 -1.124 10.602 1 64.75 118 ASP A N 1
ATOM 882 C CA . ASP A 1 118 ? -1.363 -1.137 11.43 1 64.75 118 ASP A CA 1
ATOM 883 C C . ASP A 1 118 ? -1.712 -1.351 12.898 1 64.75 118 ASP A C 1
ATOM 885 O O . ASP A 1 118 ? -2.859 -1.656 13.234 1 64.75 118 ASP A O 1
ATOM 889 N N . GLU A 1 119 ? -0.706 -1.345 13.656 1 75.56 119 GLU A N 1
ATOM 890 C CA . GLU A 1 119 ? -0.901 -1.383 15.109 1 75.56 119 GLU A CA 1
ATOM 891 C C . GLU A 1 119 ? -1.827 -0.262 15.57 1 75.56 119 GLU A C 1
ATOM 893 O O . GLU A 1 119 ? -1.949 0.766 14.898 1 75.56 119 GLU A O 1
ATOM 898 N N . LYS A 1 120 ? -2.475 -0.565 16.547 1 82.31 120 LYS A N 1
ATOM 899 C CA . LYS A 1 120 ? -3.484 0.354 17.062 1 82.31 120 LYS A CA 1
ATOM 900 C C . LYS A 1 120 ? -2.924 1.768 17.188 1 82.31 120 LYS A C 1
ATOM 902 O O . LYS A 1 120 ? -3.605 2.744 16.875 1 82.31 120 LYS A O 1
ATOM 907 N N . TRP A 1 121 ? -1.706 1.892 17.609 1 87.31 121 TRP A N 1
ATOM 908 C CA . TRP A 1 121 ? -1.076 3.197 17.781 1 87.31 121 TRP A CA 1
ATOM 909 C C . TRP A 1 121 ? -1.02 3.949 16.453 1 87.31 121 TRP A C 1
ATOM 911 O O . TRP A 1 121 ? -1.344 5.137 16.391 1 87.31 121 TRP A O 1
ATOM 921 N N . CYS A 1 122 ? -0.649 3.266 15.359 1 89.12 122 CYS A N 1
ATOM 922 C CA . CYS A 1 122 ? -0.557 3.879 14.039 1 89.12 122 CYS A CA 1
ATOM 923 C C . CYS A 1 122 ? -1.941 4.195 13.484 1 89.12 122 CYS A C 1
ATOM 925 O O . CYS A 1 122 ? -2.162 5.277 12.938 1 89.12 122 CYS A O 1
ATOM 927 N N . GLU A 1 123 ? -2.908 3.352 13.734 1 88.81 123 GLU A N 1
ATOM 928 C CA . GLU A 1 123 ? -4.25 3.498 13.18 1 88.81 123 GLU A CA 1
ATOM 929 C C . GLU A 1 123 ? -4.969 4.699 13.789 1 88.81 123 GLU A C 1
ATOM 931 O O . GLU A 1 123 ? -5.691 5.414 13.094 1 88.81 123 GLU A O 1
ATOM 936 N N . ASP A 1 124 ? -4.75 4.918 15.039 1 91.12 124 ASP A N 1
ATOM 937 C CA . ASP A 1 124 ? -5.449 5.996 15.727 1 91.12 124 ASP A CA 1
ATOM 938 C C . ASP A 1 124 ? -4.812 7.348 15.422 1 91.12 124 ASP A C 1
ATOM 940 O O . ASP A 1 124 ? -5.32 8.391 15.844 1 91.12 124 ASP A O 1
ATOM 944 N N . ARG A 1 125 ? -3.752 7.301 14.648 1 92.31 125 ARG A N 1
ATOM 945 C CA . ARG A 1 125 ? -3.076 8.555 14.336 1 92.31 125 ARG A CA 1
ATOM 946 C C . ARG A 1 125 ? -3.045 8.797 12.828 1 92.31 125 ARG A C 1
ATOM 948 O O . ARG A 1 125 ? -3.219 9.93 12.375 1 92.31 125 ARG A O 1
ATOM 955 N N . TYR A 1 126 ? -2.844 7.688 12.117 1 92.31 126 TYR A N 1
ATOM 956 C CA . TYR A 1 126 ? -2.559 7.867 10.703 1 92.31 126 TYR A CA 1
ATOM 957 C C . TYR A 1 126 ? -3.553 7.098 9.836 1 92.31 126 TYR A C 1
ATOM 959 O O . TYR A 1 126 ? -3.484 7.145 8.609 1 92.31 126 TYR A O 1
ATOM 967 N N . GLY A 1 127 ? -4.461 6.402 10.453 1 90.25 127 GLY A N 1
ATOM 968 C CA . GLY A 1 127 ? -5.5 5.664 9.75 1 90.25 127 GLY A CA 1
ATOM 969 C C . GLY A 1 127 ? -6.883 6.262 9.93 1 90.25 127 GLY A C 1
ATOM 970 O O . GLY A 1 127 ? -7.035 7.305 10.57 1 90.25 127 GLY A O 1
ATOM 971 N N . PRO A 1 128 ? -7.883 5.613 9.375 1 88.62 128 PRO A N 1
ATOM 972 C CA . PRO A 1 128 ? -9.258 6.098 9.484 1 88.62 128 PRO A CA 1
ATOM 973 C C . PRO A 1 128 ? -9.758 6.168 10.922 1 88.62 128 PRO A C 1
ATOM 975 O O . PRO A 1 128 ? -10.641 6.973 11.242 1 88.62 128 PRO A O 1
ATOM 978 N N . SER A 1 129 ? -9.117 5.32 11.766 1 90.56 129 SER A N 1
ATOM 979 C CA . SER A 1 129 ? -9.523 5.309 13.172 1 90.56 129 SER A CA 1
ATOM 980 C C . SER A 1 129 ? -9.328 6.676 13.812 1 90.56 129 SER A C 1
ATOM 982 O O . SER A 1 129 ? -10.016 7.023 14.773 1 90.56 129 SER A O 1
ATOM 984 N N . TYR A 1 130 ? -8.383 7.484 13.336 1 94.62 130 TYR A N 1
ATOM 985 C CA . TYR A 1 130 ? -8.195 8.836 13.859 1 94.62 130 TYR A CA 1
ATOM 986 C C . TYR A 1 130 ? -9.469 9.656 13.719 1 94.62 130 TYR A C 1
ATOM 988 O O . TYR A 1 130 ? -9.945 10.242 14.688 1 94.62 130 TYR A O 1
ATOM 996 N N . LEU A 1 131 ? -10.078 9.602 12.531 1 95.75 131 LEU A N 1
ATOM 997 C CA . LEU A 1 131 ? -11.312 10.336 12.266 1 95.75 131 LEU A CA 1
ATOM 998 C C . LEU A 1 131 ? -12.492 9.695 12.992 1 95.75 131 LEU A C 1
ATOM 1000 O O . LEU A 1 131 ? -13.359 10.398 13.516 1 95.75 131 LEU A O 1
ATOM 1004 N N . GLU A 1 132 ? -12.453 8.375 13.031 1 93 132 GLU A N 1
ATOM 1005 C CA . GLU A 1 132 ? -13.539 7.641 13.672 1 93 132 GLU A CA 1
ATOM 1006 C C . GLU A 1 132 ? -13.625 7.969 15.156 1 93 132 GLU A C 1
ATOM 1008 O O . GLU A 1 132 ? -14.711 8.18 15.695 1 93 132 GLU A O 1
ATOM 1013 N N . THR A 1 133 ? -12.484 7.969 15.812 1 92.06 133 THR A N 1
ATOM 1014 C CA . THR A 1 133 ? -12.484 8.266 17.234 1 92.06 133 THR A CA 1
ATOM 1015 C C . THR A 1 133 ? -12.938 9.695 17.5 1 92.06 133 THR A C 1
ATOM 1017 O O . THR A 1 133 ? -13.672 9.953 18.453 1 92.06 133 THR A O 1
ATOM 1020 N N . ILE A 1 134 ? -12.539 10.633 16.672 1 96.69 134 ILE A N 1
ATOM 1021 C CA . ILE A 1 134 ? -12.977 12.016 16.812 1 96.69 134 ILE A CA 1
ATOM 1022 C C . ILE A 1 134 ? -14.492 12.094 16.641 1 96.69 134 ILE A C 1
ATOM 1024 O O . ILE A 1 134 ? -15.195 12.672 17.469 1 96.69 134 ILE A O 1
ATOM 1028 N N . ALA A 1 135 ? -15.008 11.469 15.57 1 96.88 135 ALA A N 1
ATOM 1029 C CA . ALA A 1 135 ? -16.422 11.516 15.234 1 96.88 135 ALA A CA 1
ATOM 1030 C C . ALA A 1 135 ? -17.266 10.859 16.328 1 96.88 135 ALA A C 1
ATOM 1032 O O . ALA A 1 135 ? -18.344 11.359 16.672 1 96.88 135 ALA A O 1
ATOM 1033 N N . LYS A 1 136 ? -16.781 9.789 16.891 1 94.25 136 LYS A N 1
ATOM 1034 C CA . LYS A 1 136 ? -17.5 9.047 17.906 1 94.25 136 LYS A CA 1
ATOM 1035 C C . LYS A 1 136 ? -17.594 9.844 19.203 1 94.25 136 LYS A C 1
ATOM 1037 O O . LYS A 1 136 ? -18.5 9.609 20.031 1 94.25 136 LYS A O 1
ATOM 1042 N N . ASN A 1 137 ? -16.719 10.781 19.391 1 96.12 137 ASN A N 1
ATOM 1043 C CA . ASN A 1 137 ? -16.672 11.531 20.641 1 96.12 137 ASN A CA 1
ATOM 1044 C C . ASN A 1 137 ? -17.234 12.938 20.484 1 96.12 137 ASN A C 1
ATOM 1046 O O . ASN A 1 137 ? -16.734 13.883 21.094 1 96.12 137 ASN A O 1
ATOM 1050 N N . ALA A 1 138 ? -18.125 13.031 19.578 1 97.31 138 ALA A N 1
ATOM 1051 C CA . ALA A 1 138 ? -18.922 14.258 19.484 1 97.31 138 ALA A CA 1
ATOM 1052 C C . ALA A 1 138 ? -19.906 14.359 20.641 1 97.31 138 ALA A C 1
ATOM 1054 O O . ALA A 1 138 ? -20.594 13.383 20.969 1 97.31 138 ALA A O 1
ATOM 1055 N N . ARG A 1 139 ? -19.953 15.547 21.312 1 96.62 139 ARG A N 1
ATOM 1056 C CA . ARG A 1 139 ? -20.844 15.75 22.453 1 96.62 139 ARG A CA 1
ATOM 1057 C C . ARG A 1 139 ? -21.484 17.141 22.406 1 96.62 139 ARG A C 1
ATOM 1059 O O . ARG A 1 139 ? -20.812 18.125 22.094 1 96.62 139 ARG A O 1
ATOM 1066 N N . PRO A 1 140 ? -22.766 17.172 22.703 1 97.81 140 PRO A N 1
ATOM 1067 C CA . PRO A 1 140 ? -23.375 18.484 22.906 1 97.81 140 PRO A CA 1
ATOM 1068 C C . PRO A 1 140 ? -22.969 19.141 24.219 1 97.81 140 PRO A C 1
ATOM 1070 O O . PRO A 1 140 ? -22.891 18.469 25.25 1 97.81 140 PRO A O 1
ATOM 1073 N N . TYR A 1 141 ? -22.75 20.453 24.219 1 98 141 TYR A N 1
ATOM 1074 C CA . TYR A 1 141 ? -22.281 21.109 25.438 1 98 141 TYR A CA 1
ATOM 1075 C C . TYR A 1 141 ? -23.297 22.141 25.922 1 98 141 TYR A C 1
ATOM 1077 O O . TYR A 1 141 ? -23.125 22.766 26.969 1 98 141 TYR A O 1
ATOM 1085 N N . CYS A 1 142 ? -24.406 22.328 25.172 1 97.62 142 CYS A N 1
ATOM 1086 C CA . CYS A 1 142 ? -25.438 23.281 25.562 1 97.62 142 CYS A CA 1
ATOM 1087 C C . CYS A 1 142 ? -26.547 22.594 26.344 1 97.62 142 CYS A C 1
ATOM 1089 O O . CYS A 1 142 ? -26.891 21.453 26.047 1 97.62 142 CYS A O 1
ATOM 1091 N N . THR A 1 143 ? -27.109 23.297 27.234 1 96.69 143 THR A N 1
ATOM 1092 C CA . THR A 1 143 ? -28.344 22.828 27.844 1 96.69 143 THR A CA 1
ATOM 1093 C C . THR A 1 143 ? -29.484 22.859 26.844 1 96.69 143 THR A C 1
ATOM 1095 O O . THR A 1 143 ? -29.422 23.578 25.844 1 96.69 143 THR A O 1
ATOM 1098 N N . PRO A 1 144 ? -30.547 22.062 27.094 1 94.06 144 PRO A N 1
ATOM 1099 C CA . PRO A 1 144 ? -31.656 21.984 26.141 1 94.06 144 PRO A CA 1
ATOM 1100 C C . PRO A 1 144 ? -32.344 23.328 25.938 1 94.06 144 PRO A C 1
ATOM 1102 O O . PRO A 1 144 ? -32.969 23.547 24.891 1 94.06 144 PRO A O 1
ATOM 1105 N N . SER A 1 145 ? -32.344 24.234 26.922 1 93.88 145 SER A N 1
ATOM 1106 C CA . SER A 1 145 ? -33.062 25.5 26.844 1 93.88 145 SER A CA 1
ATOM 1107 C C . SER A 1 145 ? -32.25 26.547 26.062 1 93.88 145 SER A C 1
ATOM 1109 O O . SER A 1 145 ? -32.781 27.625 25.781 1 93.88 145 SER A O 1
ATOM 1111 N N . SER A 1 146 ? -31.062 26.234 25.688 1 96.31 146 SER A N 1
ATOM 1112 C CA . SER A 1 146 ? -30.219 27.172 24.953 1 96.31 146 SER A CA 1
ATOM 1113 C C . SER A 1 146 ? -30.781 27.422 23.547 1 96.31 146 SER A C 1
ATOM 1115 O O . SER A 1 146 ? -31.359 26.531 22.938 1 96.31 146 SER A O 1
ATOM 1117 N N . ARG A 1 147 ? -30.547 28.609 23.031 1 95.56 147 ARG A N 1
ATOM 1118 C CA . ARG A 1 147 ? -31.031 28.953 21.703 1 95.56 147 ARG A CA 1
ATOM 1119 C C . ARG A 1 147 ? -30.047 28.531 20.625 1 95.56 147 ARG A C 1
ATOM 1121 O O . ARG A 1 147 ? -30.422 28.328 19.469 1 95.56 147 ARG A O 1
ATOM 1128 N N . SER A 1 148 ? -28.766 28.5 21 1 97.12 148 SER A N 1
ATOM 1129 C CA . SER A 1 148 ? -27.734 27.984 20.094 1 97.12 148 SER A CA 1
ATOM 1130 C C . SER A 1 148 ? -27.422 26.516 20.391 1 97.12 148 SER A C 1
ATOM 1132 O O . SER A 1 148 ? -27.781 26.016 21.469 1 97.12 148 SER A O 1
ATOM 1134 N N . GLN A 1 149 ? -26.984 25.828 19.422 1 97.62 149 GLN A N 1
ATOM 1135 C CA . GLN A 1 149 ? -26.344 24.547 19.609 1 97.62 149 GLN A CA 1
ATOM 1136 C C . GLN A 1 149 ? -24.828 24.672 19.594 1 97.62 149 GLN A C 1
ATOM 1138 O O . GLN A 1 149 ? -24.281 25.484 18.828 1 97.62 149 GLN A O 1
ATOM 1143 N N . PHE A 1 150 ? -24.156 23.953 20.453 1 98.44 150 PHE A N 1
ATOM 1144 C CA . PHE A 1 150 ? -22.703 23.938 20.516 1 98.44 150 PHE A CA 1
ATOM 1145 C C . PHE A 1 150 ? -22.203 22.531 20.844 1 98.44 150 PHE A C 1
ATOM 1147 O O . PHE A 1 150 ? -22.359 22.062 21.969 1 98.44 150 PHE A O 1
ATOM 1154 N N . ASP A 1 151 ? -21.625 21.922 19.828 1 98.62 151 ASP A N 1
ATOM 1155 C CA . ASP A 1 151 ? -21.109 20.562 19.984 1 98.62 151 ASP A CA 1
ATOM 1156 C C . ASP A 1 151 ? -19.609 20.516 19.703 1 98.62 151 ASP A C 1
ATOM 1158 O O . ASP A 1 151 ? -19.109 21.219 18.828 1 98.62 151 ASP A O 1
ATOM 1162 N N . CYS A 1 152 ? -18.922 19.734 20.453 1 98.56 152 CYS A N 1
ATOM 1163 C CA . CYS A 1 152 ? -17.484 19.594 20.266 1 98.56 152 CYS A CA 1
ATOM 1164 C C . CYS A 1 152 ? -17.109 18.125 20.094 1 98.56 152 CYS A C 1
ATOM 1166 O O . CYS A 1 152 ? -17.781 17.234 20.609 1 98.56 152 CYS A O 1
ATOM 1168 N N . LEU A 1 153 ? -16.156 17.922 19.234 1 98.31 153 LEU A N 1
ATOM 1169 C CA . LEU A 1 153 ? -15.594 16.594 18.969 1 98.31 153 LEU A CA 1
ATOM 1170 C C . LEU A 1 153 ? -14.172 16.484 19.516 1 98.31 153 LEU A C 1
ATOM 1172 O O . LEU A 1 153 ? -13.43 17.469 19.516 1 98.31 153 LEU A O 1
ATOM 1176 N N . HIS A 1 154 ? -13.812 15.25 19.984 1 97.44 154 HIS A N 1
ATOM 1177 C CA . HIS A 1 154 ? -12.547 15.07 20.688 1 97.44 154 HIS A CA 1
ATOM 1178 C C . HIS A 1 154 ? -11.781 13.867 20.141 1 97.44 154 HIS A C 1
ATOM 1180 O O . HIS A 1 154 ? -12.375 12.828 19.859 1 97.44 154 HIS A O 1
ATOM 1186 N N . SER A 1 155 ? -10.5 14.062 19.953 1 94.62 155 SER A N 1
ATOM 1187 C CA . SER A 1 155 ? -9.656 12.938 19.547 1 94.62 155 SER A CA 1
ATOM 1188 C C . SER A 1 155 ? -9.32 12.047 20.734 1 94.62 155 SER A C 1
ATOM 1190 O O . SER A 1 155 ? -9.25 12.516 21.875 1 94.62 155 SER A O 1
ATOM 1192 N N . ILE A 1 156 ? -9.258 10.766 20.531 1 90.06 156 ILE A N 1
ATOM 1193 C CA . ILE A 1 156 ? -8.734 9.781 21.484 1 90.06 156 ILE A CA 1
ATOM 1194 C C . ILE A 1 156 ? -7.676 8.914 20.797 1 90.06 156 ILE A C 1
ATOM 1196 O O . ILE A 1 156 ? -7.996 8.133 19.906 1 90.06 156 ILE A O 1
ATOM 1200 N N . MET A 1 157 ? -6.484 9.094 21.109 1 88.44 157 MET A N 1
ATOM 1201 C CA . MET A 1 157 ? -5.375 8.344 20.531 1 88.44 157 MET A CA 1
ATOM 1202 C C . MET A 1 157 ? -4.742 7.414 21.562 1 88.44 157 MET A C 1
ATOM 1204 O O . MET A 1 157 ? -4.543 7.801 22.703 1 88.44 157 MET A O 1
ATOM 1208 N N . ASP A 1 158 ? -4.473 6.238 21.156 1 84.19 158 ASP A N 1
ATOM 1209 C CA . ASP A 1 158 ? -3.912 5.207 22.016 1 84.19 158 ASP A CA 1
ATOM 1210 C C . ASP A 1 158 ? -2.604 5.676 22.656 1 84.19 158 ASP A C 1
ATOM 1212 O O . ASP A 1 158 ? -1.716 6.176 21.969 1 84.19 158 ASP A O 1
ATOM 1216 N N . GLY A 1 159 ? -2.58 5.535 23.953 1 82 159 GLY A N 1
ATOM 1217 C CA . GLY A 1 159 ? -1.351 5.84 24.672 1 82 159 GLY A CA 1
ATOM 1218 C C . GLY A 1 159 ? -1.133 7.324 24.875 1 82 159 GLY A C 1
ATOM 1219 O O . GLY A 1 159 ? -0.069 7.746 25.344 1 82 159 GLY A O 1
ATOM 1220 N N . GLU A 1 160 ? -2.064 8.148 24.469 1 85.5 160 GLU A N 1
ATOM 1221 C CA . GLU A 1 160 ? -1.944 9.602 24.578 1 85.5 160 GLU A CA 1
ATOM 1222 C C . GLU A 1 160 ? -3.018 10.172 25.5 1 85.5 160 GLU A C 1
ATOM 1224 O O . GLU A 1 160 ? -4.191 9.812 25.391 1 85.5 160 GLU A O 1
ATOM 1229 N N . SER A 1 161 ? -2.586 10.938 26.438 1 86.56 161 SER A N 1
ATOM 1230 C CA . SER A 1 161 ? -3.531 11.57 27.344 1 86.56 161 SER A CA 1
ATOM 1231 C C . SER A 1 161 ? -4.113 12.844 26.75 1 86.56 161 SER A C 1
ATOM 1233 O O . SER A 1 161 ? -5.215 13.266 27.109 1 86.56 161 SER A O 1
ATOM 1235 N N . ARG A 1 162 ? -3.377 13.414 25.844 1 88 162 ARG A N 1
ATOM 1236 C CA . ARG A 1 162 ? -3.842 14.648 25.219 1 88 162 ARG A CA 1
ATOM 1237 C C . ARG A 1 162 ? -5.09 14.398 24.375 1 88 162 ARG A C 1
ATOM 1239 O O . ARG A 1 162 ? -5.188 13.391 23.688 1 88 162 ARG A O 1
ATOM 1246 N N . ARG A 1 163 ? -6.059 15.336 24.531 1 94.38 163 ARG A N 1
ATOM 1247 C CA . ARG A 1 163 ? -7.258 15.344 23.703 1 94.38 163 ARG A CA 1
ATOM 1248 C C . ARG A 1 163 ? -7.32 16.609 22.859 1 94.38 163 ARG A C 1
ATOM 1250 O O . ARG A 1 163 ? -7.234 17.719 23.375 1 94.38 163 ARG A O 1
ATOM 1257 N N . ASP A 1 164 ? -7.32 16.375 21.625 1 96.31 164 ASP A N 1
ATOM 1258 C CA . ASP A 1 164 ? -7.535 17.5 20.719 1 96.31 164 ASP A CA 1
ATOM 1259 C C . ASP A 1 164 ? -9.016 17.672 20.406 1 96.31 164 ASP A C 1
ATOM 1261 O O . ASP A 1 164 ? -9.719 16.703 20.141 1 96.31 164 ASP A O 1
ATOM 1265 N N . SER A 1 165 ? -9.461 18.922 20.516 1 97.94 165 SER A N 1
ATOM 1266 C CA . SER A 1 165 ? -10.891 19.188 20.375 1 97.94 165 SER A CA 1
ATOM 1267 C C . SER A 1 165 ? -11.156 20.219 19.281 1 97.94 165 SER A C 1
ATOM 1269 O O . SER A 1 165 ? -10.305 21.062 19 1 97.94 165 SER A O 1
ATOM 1271 N N . PHE A 1 166 ? -12.258 20.109 18.672 1 98.44 166 PHE A N 1
ATOM 1272 C CA . PHE A 1 166 ? -12.805 21.172 17.828 1 98.44 166 PHE A CA 1
ATOM 1273 C C . PHE A 1 166 ? -14.32 21.203 17.922 1 98.44 166 PHE A C 1
ATOM 1275 O O . PHE A 1 166 ? -14.938 20.297 18.484 1 98.44 166 PHE A O 1
ATOM 1282 N N . CYS A 1 167 ? -14.953 22.297 17.453 1 98.81 167 CYS A N 1
ATOM 1283 C CA . CYS A 1 167 ? -16.359 22.484 17.797 1 98.81 167 CYS A CA 1
ATOM 1284 C C . CYS A 1 167 ? -17.141 23.031 16.594 1 98.81 167 CYS A C 1
ATOM 1286 O O . CYS A 1 167 ? -16.562 23.641 15.703 1 98.81 167 CYS A O 1
ATOM 1288 N N . ILE A 1 168 ? -18.375 22.781 16.578 1 98.81 168 ILE A N 1
ATOM 1289 C CA . ILE A 1 168 ? -19.344 23.344 15.648 1 98.81 168 ILE A CA 1
ATOM 1290 C C . ILE A 1 168 ? -20.516 23.953 16.422 1 98.81 168 ILE A C 1
ATOM 1292 O O . ILE A 1 168 ? -21 23.359 17.375 1 98.81 168 ILE A O 1
ATOM 1296 N N . ALA A 1 169 ? -20.906 25.141 16.078 1 98.69 169 ALA A N 1
ATOM 1297 C CA . ALA A 1 169 ? -22.047 25.828 16.672 1 98.69 169 ALA A CA 1
ATOM 1298 C C . ALA A 1 169 ? -23.125 26.109 15.633 1 98.69 169 ALA A C 1
ATOM 1300 O O . ALA A 1 169 ? -22.812 26.281 14.445 1 98.69 169 ALA A O 1
ATOM 1301 N N . ARG A 1 170 ? -24.328 26.109 16.078 1 97.5 170 ARG A N 1
ATOM 1302 C CA . ARG A 1 170 ? -25.453 26.453 15.227 1 97.5 170 ARG A CA 1
ATOM 1303 C C . ARG A 1 170 ? -26.281 27.578 15.836 1 97.5 170 ARG A C 1
ATOM 1305 O O . ARG A 1 170 ? -26.344 27.719 17.062 1 97.5 170 ARG A O 1
ATOM 1312 N N . ASN A 1 171 ? -26.875 28.312 14.914 1 97 171 ASN A N 1
ATOM 1313 C CA . ASN A 1 171 ? -27.625 29.5 15.336 1 97 171 ASN A CA 1
ATOM 1314 C C . ASN A 1 171 ? -26.734 30.453 16.141 1 97 171 ASN A C 1
ATOM 1316 O O . ASN A 1 171 ? -26.906 30.578 17.359 1 97 171 ASN A O 1
ATOM 1320 N N . VAL A 1 172 ? -25.922 31.219 15.445 1 97.94 172 VAL A N 1
ATOM 1321 C CA . VAL A 1 172 ? -24.922 32.094 16.031 1 97.94 172 VAL A CA 1
ATOM 1322 C C . VAL A 1 172 ? -25.188 33.531 15.586 1 97.94 172 VAL A C 1
ATOM 1324 O O . VAL A 1 172 ? -25.562 33.781 14.438 1 97.94 172 VAL A O 1
ATOM 1327 N N . ALA A 1 173 ? -25.062 34.438 16.484 1 97.94 173 ALA A N 1
ATOM 1328 C CA . ALA A 1 173 ? -25.188 35.844 16.156 1 97.94 173 ALA A CA 1
ATOM 1329 C C . ALA A 1 173 ? -23.828 36.5 16.062 1 97.94 173 ALA A C 1
ATOM 1331 O O . ALA A 1 173 ? -22.984 36.344 16.953 1 97.94 173 ALA A O 1
ATOM 1332 N N . PHE A 1 174 ? -23.578 37.219 15 1 97.75 174 PHE A N 1
ATOM 1333 C CA . PHE A 1 174 ? -22.344 37.969 14.859 1 97.75 174 PHE A CA 1
ATOM 1334 C C . PHE A 1 174 ? -22.594 39.438 15.18 1 97.75 174 PHE A C 1
ATOM 1336 O O . PHE A 1 174 ? -23.5 40.062 14.609 1 97.75 174 PHE A O 1
ATOM 1343 N N . ASP A 1 175 ? -21.844 39.906 16.141 1 94.94 175 ASP A N 1
ATOM 1344 C CA . ASP A 1 175 ? -22 41.312 16.562 1 94.94 175 ASP A CA 1
ATOM 1345 C C . ASP A 1 175 ? -20.672 41.875 17.062 1 94.94 175 ASP A C 1
ATOM 1347 O O . ASP A 1 175 ? -20.031 41.281 17.938 1 94.94 175 ASP A O 1
ATOM 1351 N N . SER A 1 176 ? -20.281 43 16.5 1 91.12 176 SER A N 1
ATOM 1352 C CA . SER A 1 176 ? -19.141 43.781 16.953 1 91.12 176 SER A CA 1
ATOM 1353 C C . SER A 1 176 ? -17.859 42.969 16.984 1 91.12 176 SER A C 1
ATOM 1355 O O . SER A 1 176 ? -17.141 42.969 17.984 1 91.12 176 SER A O 1
ATOM 1357 N N . GLY A 1 177 ? -17.703 42.125 16 1 94.12 177 GLY A N 1
ATOM 1358 C CA . GLY A 1 177 ? -16.453 41.406 15.828 1 94.12 177 GLY A CA 1
ATOM 1359 C C . GLY A 1 177 ? -16.391 40.125 16.594 1 94.12 177 GLY A C 1
ATOM 1360 O O . GLY A 1 177 ? -15.359 39.438 16.609 1 94.12 177 GLY A O 1
ATOM 1361 N N . ARG A 1 178 ? -17.516 39.719 17.172 1 96.62 178 ARG A N 1
ATOM 1362 C CA . ARG A 1 178 ? -17.531 38.5 17.953 1 96.62 178 ARG A CA 1
ATOM 1363 C C . ARG A 1 178 ? -18.703 37.594 17.547 1 96.62 178 ARG A C 1
ATOM 1365 O O . ARG A 1 178 ? -19.734 38.094 17.078 1 96.62 178 ARG A O 1
ATOM 1372 N N . PHE A 1 179 ? -18.484 36.375 17.75 1 98.25 179 PHE A N 1
ATOM 1373 C CA . PHE A 1 179 ? -19.531 35.406 17.5 1 98.25 179 PHE A CA 1
ATOM 1374 C C . PHE A 1 179 ? -20.234 35 18.797 1 98.25 179 PHE A C 1
ATOM 1376 O O . PHE A 1 179 ? -19.625 34.406 19.688 1 98.25 179 PHE A O 1
ATOM 1383 N N . HIS A 1 180 ? -21.5 35.344 18.875 1 98.12 180 HIS A N 1
ATOM 1384 C CA . HIS A 1 180 ? -22.281 35.094 20.094 1 98.12 180 HIS A CA 1
ATOM 1385 C C . HIS A 1 180 ? -23.047 33.781 20 1 98.12 180 HIS A C 1
ATOM 1387 O O . HIS A 1 180 ? -23.953 33.656 19.156 1 98.12 180 HIS A O 1
ATOM 1393 N N . ILE A 1 181 ? -22.641 32.812 20.812 1 97.81 181 ILE A N 1
ATOM 1394 C CA . ILE A 1 181 ? -23.266 31.516 20.922 1 97.81 181 ILE A CA 1
ATOM 1395 C C . ILE A 1 181 ? -24.156 31.453 22.172 1 97.81 181 ILE A C 1
ATOM 1397 O O . ILE A 1 181 ? -23.656 31.266 23.281 1 97.81 181 ILE A O 1
ATOM 1401 N N . ASP A 1 182 ? -25.422 31.578 21.953 1 97.25 182 ASP A N 1
ATOM 1402 C CA . ASP A 1 182 ? -26.344 31.625 23.078 1 97.25 182 ASP A CA 1
ATOM 1403 C C . ASP A 1 182 ? -26.562 30.234 23.672 1 97.25 182 ASP A C 1
ATOM 1405 O O . ASP A 1 182 ? -27.656 29.672 23.547 1 97.25 182 ASP A O 1
ATOM 1409 N N . CYS A 1 183 ? -25.547 29.781 24.312 1 97.12 183 CYS A N 1
ATOM 1410 C CA . CYS A 1 183 ? -25.453 28.438 24.875 1 97.12 183 CYS A CA 1
ATOM 1411 C C . CYS A 1 183 ? -25.094 28.5 26.359 1 97.12 183 CYS A C 1
ATOM 1413 O O . CYS A 1 183 ? -24.031 28.984 26.719 1 97.12 183 CYS A O 1
ATOM 1415 N N . ASP A 1 184 ? -26.094 28.031 27.188 1 97.19 184 ASP A N 1
ATOM 1416 C CA . ASP A 1 184 ? -25.766 27.703 28.562 1 97.19 184 ASP A CA 1
ATOM 1417 C C . ASP A 1 184 ? -25.078 26.328 28.656 1 97.19 184 ASP A C 1
ATOM 1419 O O . ASP A 1 184 ? -25.703 25.312 28.375 1 97.19 184 ASP A O 1
ATOM 1423 N N . LEU A 1 185 ? -23.797 26.359 29.062 1 96.81 185 LEU A N 1
ATOM 1424 C CA . LEU A 1 185 ? -23.016 25.125 29.047 1 96.81 185 LEU A CA 1
ATOM 1425 C C . LEU A 1 185 ? -23.531 24.141 30.078 1 96.81 185 LEU A C 1
ATOM 1427 O O . LEU A 1 185 ? -23.906 24.531 31.188 1 96.81 185 LEU A O 1
ATOM 1431 N N . ARG A 1 186 ? -23.578 22.969 29.688 1 96.94 186 ARG A N 1
ATOM 1432 C CA . ARG A 1 186 ? -23.969 21.875 30.562 1 96.94 186 ARG A CA 1
ATOM 1433 C C . ARG A 1 186 ? -22.969 21.672 31.688 1 96.94 186 ARG A C 1
ATOM 1435 O O . ARG A 1 186 ? -21.859 22.219 31.641 1 96.94 186 ARG A O 1
ATOM 1442 N N . ASP A 1 187 ? -23.453 20.906 32.688 1 95.44 187 ASP A N 1
ATOM 1443 C CA . ASP A 1 187 ? -22.562 20.578 33.812 1 95.44 187 ASP A CA 1
ATOM 1444 C C . ASP A 1 187 ? -21.531 19.516 33.406 1 95.44 187 ASP A C 1
ATOM 1446 O O . ASP A 1 187 ? -21.891 18.484 32.844 1 95.44 187 ASP A O 1
ATOM 1450 N N . ARG A 1 188 ? -20.266 19.781 33.688 1 93.25 188 ARG A N 1
ATOM 1451 C CA . ARG A 1 188 ? -19.156 18.922 33.281 1 93.25 188 ARG A CA 1
ATOM 1452 C C . ARG A 1 188 ? -19.266 17.547 33.938 1 93.25 188 ARG A C 1
ATOM 1454 O O . ARG A 1 188 ? -18.625 16.594 33.5 1 93.25 188 ARG A O 1
ATOM 1461 N N . THR A 1 189 ? -20.047 17.391 35.031 1 93.44 189 THR A N 1
ATOM 1462 C CA . THR A 1 189 ? -20.156 16.141 35.781 1 93.44 189 THR A CA 1
ATOM 1463 C C . THR A 1 189 ? -21.188 15.227 35.156 1 93.44 189 THR A C 1
ATOM 1465 O O . THR A 1 189 ? -21.359 14.086 35.594 1 93.44 189 THR A O 1
ATOM 1468 N N . GLU A 1 190 ? -21.859 15.797 34.156 1 95 190 GLU A N 1
ATOM 1469 C CA . GLU A 1 190 ? -22.828 14.922 33.469 1 95 190 GLU A CA 1
ATOM 1470 C C . GLU A 1 190 ? -22.141 13.695 32.906 1 95 190 GLU A C 1
ATOM 1472 O O . GLU A 1 190 ? -21.016 13.789 32.375 1 95 190 GLU A O 1
ATOM 1477 N N . PRO A 1 191 ? -22.766 12.492 32.938 1 93.56 191 PRO A N 1
ATOM 1478 C CA . PRO A 1 191 ? -22.109 11.211 32.656 1 93.56 191 PRO A CA 1
ATOM 1479 C C . PRO A 1 191 ? -21.5 11.156 31.266 1 93.56 191 PRO A C 1
ATOM 1481 O O . PRO A 1 191 ? -20.391 10.633 31.094 1 93.56 191 PRO A O 1
ATOM 1484 N N . ASP A 1 192 ? -22.219 11.719 30.281 1 92.94 192 ASP A N 1
ATOM 1485 C CA . ASP A 1 192 ? -21.719 11.562 28.906 1 92.94 192 ASP A CA 1
ATOM 1486 C C . ASP A 1 192 ? -20.594 12.555 28.625 1 92.94 192 ASP A C 1
ATOM 1488 O O . ASP A 1 192 ? -19.938 12.469 27.578 1 92.94 192 ASP A O 1
ATOM 1492 N N . LEU A 1 193 ? -20.391 13.469 29.531 1 94.69 193 LEU A N 1
ATOM 1493 C CA . LEU A 1 193 ? -19.328 14.461 29.344 1 94.69 193 LEU A CA 1
ATOM 1494 C C . LEU A 1 193 ? -18.109 14.102 30.172 1 94.69 193 LEU A C 1
ATOM 1496 O O . LEU A 1 193 ? -17.047 14.703 30.016 1 94.69 193 LEU A O 1
ATOM 1500 N N . GLN A 1 194 ? -18.25 13.078 31.047 1 92.12 194 GLN A N 1
ATOM 1501 C CA . GLN A 1 194 ? -17.125 12.688 31.906 1 92.12 194 GLN A CA 1
ATOM 1502 C C . GLN A 1 194 ? -15.961 12.156 31.078 1 92.12 194 GLN A C 1
ATOM 1504 O O . GLN A 1 194 ? -16.156 11.367 30.141 1 92.12 194 GLN A O 1
ATOM 1509 N N . GLY A 1 195 ? -14.695 12.625 31.391 1 89.75 195 GLY A N 1
ATOM 1510 C CA . GLY A 1 195 ? -13.492 12.18 30.719 1 89.75 195 GLY A CA 1
ATOM 1511 C C . GLY A 1 195 ? -13.156 13.016 29.484 1 89.75 195 GLY A C 1
ATOM 1512 O O . GLY A 1 195 ? -12.109 12.828 28.875 1 89.75 195 GLY A O 1
ATOM 1513 N N . LEU A 1 196 ? -14.094 13.883 29.109 1 93.81 196 LEU A N 1
ATOM 1514 C CA . LEU A 1 196 ? -13.867 14.758 27.953 1 93.81 196 LEU A CA 1
ATOM 1515 C C . LEU A 1 196 ? -13.562 16.188 28.406 1 93.81 196 LEU A C 1
ATOM 1517 O O . LEU A 1 196 ? -14.062 16.625 29.438 1 93.81 196 LEU A O 1
ATOM 1521 N N . PRO A 1 197 ? -12.75 16.828 27.641 1 95.38 197 PRO A N 1
ATOM 1522 C CA . PRO A 1 197 ? -12.438 18.188 28.047 1 95.38 197 PRO A CA 1
ATOM 1523 C C . PRO A 1 197 ? -13.633 19.141 27.906 1 95.38 197 PRO A C 1
ATOM 1525 O O . PRO A 1 197 ? -14.414 19.016 26.969 1 95.38 197 PRO A O 1
ATOM 1528 N N . PHE A 1 198 ? -13.672 19.984 28.891 1 95.31 198 PHE A N 1
ATOM 1529 C CA . PHE A 1 198 ? -14.641 21.078 28.812 1 95.31 198 PHE A CA 1
ATOM 1530 C C . PHE A 1 198 ? -14.055 22.266 28.062 1 95.31 198 PHE A C 1
ATOM 1532 O O . PHE A 1 198 ? -12.836 22.453 28.031 1 95.31 198 PHE A O 1
ATOM 1539 N N . PRO A 1 199 ? -14.875 23.047 27.406 1 93.88 199 PRO A N 1
ATOM 1540 C CA . PRO A 1 199 ? -14.391 24.078 26.484 1 93.88 199 PRO A CA 1
ATOM 1541 C C . PRO A 1 199 ? -13.352 25 27.125 1 93.88 199 PRO A C 1
ATOM 1543 O O . PRO A 1 199 ? -12.398 25.406 26.469 1 93.88 199 PRO A O 1
ATOM 1546 N N . ASP A 1 200 ? -13.461 25.281 28.391 1 90.5 200 ASP A N 1
ATOM 1547 C CA . ASP A 1 200 ? -12.508 26.156 29.078 1 90.5 200 ASP A CA 1
ATOM 1548 C C . ASP A 1 200 ? -11.219 25.406 29.406 1 90.5 200 ASP A C 1
ATOM 1550 O O . ASP A 1 200 ? -10.242 26.016 29.844 1 90.5 200 ASP A O 1
ATOM 1554 N N . GLN A 1 201 ? -11.188 24.125 29.172 1 93.19 201 GLN A N 1
ATOM 1555 C CA . GLN A 1 201 ? -10.023 23.312 29.484 1 93.19 201 GLN A CA 1
ATOM 1556 C C . GLN A 1 201 ? -9.5 22.594 28.234 1 93.19 201 GLN A C 1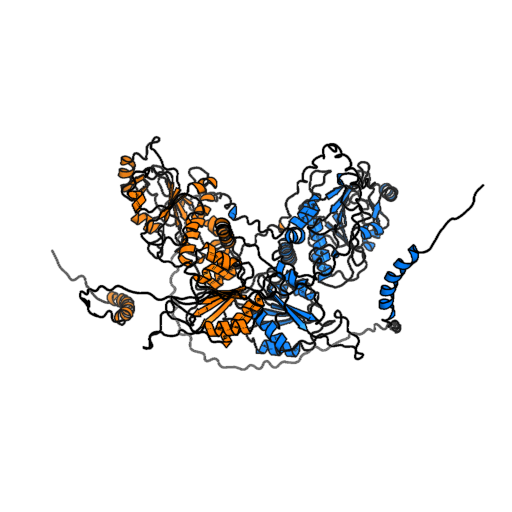
ATOM 1558 O O . GLN A 1 201 ? -8.844 21.562 28.344 1 93.19 201 GLN A O 1
ATOM 1563 N N . PHE A 1 202 ? -9.867 23.094 27.109 1 97 202 PHE A N 1
ATOM 1564 C CA . PHE A 1 202 ? -9.312 22.531 25.875 1 97 202 PHE A CA 1
ATOM 1565 C C . PHE A 1 202 ? -7.797 22.703 25.844 1 97 202 PHE A C 1
ATOM 1567 O O . PHE A 1 202 ? -7.262 23.656 26.422 1 97 202 PHE A O 1
ATOM 1574 N N . SER A 1 203 ? -7.109 21.812 25.203 1 94.44 203 SER A N 1
ATOM 1575 C CA . SER A 1 203 ? -5.656 21.859 25.078 1 94.44 203 SER A CA 1
ATOM 1576 C C . SER A 1 203 ? -5.195 23.156 24.438 1 94.44 203 SER A C 1
ATOM 1578 O O . SER A 1 203 ? -5.781 23.609 23.453 1 94.44 203 SER A O 1
ATOM 1580 N N . PRO A 1 204 ? -4.199 23.812 25.078 1 93.94 204 PRO A N 1
ATOM 1581 C CA . PRO A 1 204 ? -3.568 24.938 24.391 1 93.94 204 PRO A CA 1
ATOM 1582 C C . PRO A 1 204 ? -2.574 24.5 23.312 1 93.94 204 PRO A C 1
ATOM 1584 O O . PRO A 1 204 ? -2.023 23.406 23.391 1 93.94 204 PRO A O 1
ATOM 1587 N N . TYR A 1 205 ? -2.389 25.328 22.359 1 93.81 205 TYR A N 1
ATOM 1588 C CA . TYR A 1 205 ? -1.45 25.031 21.297 1 93.81 205 TYR A CA 1
ATOM 1589 C C . TYR A 1 205 ? -0.52 26.219 21.031 1 93.81 205 TYR A C 1
ATOM 1591 O O . TYR A 1 205 ? -0.777 27.328 21.484 1 93.81 205 TYR A O 1
ATOM 1599 N N . TRP A 1 206 ? 0.621 25.938 20.312 1 88.38 206 TRP A N 1
ATOM 1600 C CA . TRP A 1 206 ? 1.592 26.969 19.953 1 88.38 206 TRP A CA 1
ATOM 1601 C C . TRP A 1 206 ? 0.926 28.094 19.172 1 88.38 206 TRP A C 1
ATOM 1603 O O . TRP A 1 206 ? -0.058 27.875 18.453 1 88.38 206 TRP A O 1
ATOM 1613 N N . TYR A 1 207 ? 1.456 29.406 19.344 1 89.06 207 TYR A N 1
ATOM 1614 C CA . TYR A 1 207 ? 1.114 30.578 18.547 1 89.06 207 TYR A CA 1
ATOM 1615 C C . TYR A 1 207 ? -0.323 31.016 18.797 1 89.06 207 TYR A C 1
ATOM 1617 O O . TYR A 1 207 ? -0.99 31.547 17.906 1 89.06 207 TYR A O 1
ATOM 1625 N N . GLU A 1 208 ? -0.827 30.594 20.031 1 93.12 208 GLU A N 1
ATOM 1626 C CA . GLU A 1 208 ? -2.168 30.984 20.438 1 93.12 208 GLU A CA 1
ATOM 1627 C C . GLU A 1 208 ? -3.219 30.516 19.438 1 93.12 208 GLU A C 1
ATOM 1629 O O . GLU A 1 208 ? -4.082 31.297 19.031 1 93.12 208 GLU A O 1
ATOM 1634 N N . THR A 1 209 ? -3.074 29.344 18.938 1 95.38 209 THR A N 1
ATOM 1635 C CA . THR A 1 209 ? -4.043 28.766 18.016 1 95.38 209 THR A CA 1
ATOM 1636 C C . THR A 1 209 ? -4.945 27.766 18.75 1 95.38 209 THR A C 1
ATOM 1638 O O . THR A 1 209 ? -4.758 27.516 19.938 1 95.38 209 THR A O 1
ATOM 1641 N N . GLY A 1 210 ? -6.066 27.344 18.047 1 96.5 210 GLY A N 1
ATOM 1642 C CA . GLY A 1 210 ? -6.93 26.297 18.578 1 96.5 210 GLY A CA 1
ATOM 1643 C C . GLY A 1 210 ? -8.211 26.828 19.188 1 96.5 210 GLY A C 1
ATOM 1644 O O . GLY A 1 210 ? -8.359 28.031 19.375 1 96.5 210 GLY A O 1
ATOM 1645 N N . PRO A 1 211 ? -9.023 25.938 19.531 1 97.94 211 PRO A N 1
ATOM 1646 C CA . PRO A 1 211 ? -10.375 26.312 19.953 1 97.94 211 PRO A CA 1
ATOM 1647 C C . PRO A 1 211 ? -10.383 27.109 21.25 1 97.94 211 PRO A C 1
ATOM 1649 O O . PRO A 1 211 ? -11.164 28.047 21.406 1 97.94 211 PRO A O 1
ATOM 1652 N N . ARG A 1 212 ? -9.539 26.75 22.188 1 96.69 212 ARG A N 1
ATOM 1653 C CA . ARG A 1 212 ? -9.531 27.469 23.469 1 96.69 212 ARG A CA 1
ATOM 1654 C C . ARG A 1 212 ? -9.25 28.953 23.25 1 96.69 212 ARG A C 1
ATOM 1656 O O . ARG A 1 212 ? -9.992 29.797 23.75 1 96.69 212 ARG A O 1
ATOM 1663 N N . PHE A 1 213 ? -8.25 29.25 22.562 1 96.62 213 PHE A N 1
ATOM 1664 C CA . PHE A 1 213 ? -7.855 30.641 22.328 1 96.62 213 PHE A CA 1
ATOM 1665 C C . PHE A 1 213 ? -8.883 31.359 21.453 1 96.62 213 PHE A C 1
ATOM 1667 O O . PHE A 1 213 ? -9.25 32.5 21.734 1 96.62 213 PHE A O 1
ATOM 1674 N N . ILE A 1 214 ? -9.312 30.688 20.406 1 97.81 214 ILE A N 1
ATOM 1675 C CA . ILE A 1 214 ? -10.266 31.297 19.484 1 97.81 214 ILE A CA 1
ATOM 1676 C C . ILE A 1 214 ? -11.57 31.609 20.219 1 97.81 214 ILE A C 1
ATOM 1678 O O . ILE A 1 214 ? -12.141 32.688 20.047 1 97.81 214 ILE A O 1
ATOM 1682 N N . MET A 1 215 ? -11.992 30.719 21.031 1 97.75 215 MET A N 1
ATOM 1683 C CA . MET A 1 215 ? -13.219 30.953 21.781 1 97.75 215 MET A CA 1
ATOM 1684 C C . MET A 1 215 ? -13.047 32.094 22.781 1 97.75 215 MET A C 1
ATOM 1686 O O . MET A 1 215 ? -13.93 32.938 22.906 1 97.75 215 MET A O 1
ATOM 1690 N N . ALA A 1 216 ? -11.93 32.125 23.438 1 96.31 216 ALA A N 1
ATOM 1691 C CA . ALA A 1 216 ? -11.672 33.156 24.422 1 96.31 216 ALA A CA 1
ATOM 1692 C C . ALA A 1 216 ? -11.664 34.531 23.75 1 96.31 216 ALA A C 1
ATOM 1694 O O . ALA A 1 216 ? -12.133 35.531 24.344 1 96.31 216 ALA A O 1
ATOM 1695 N N . GLN A 1 217 ? -11.195 34.594 22.578 1 96.06 217 GLN A N 1
ATOM 1696 C CA . GLN A 1 217 ? -10.953 35.906 21.969 1 96.06 217 GLN A CA 1
ATOM 1697 C C . GLN A 1 217 ? -12.117 36.281 21.062 1 96.06 217 GLN A C 1
ATOM 1699 O O . GLN A 1 217 ? -12.414 37.469 20.906 1 96.06 217 GLN A O 1
ATOM 1704 N N . PHE A 1 218 ? -12.82 35.312 20.469 1 97.56 218 PHE A N 1
ATOM 1705 C CA . PHE A 1 218 ? -13.68 35.688 19.344 1 97.56 218 PHE A CA 1
ATOM 1706 C C . PHE A 1 218 ? -15.109 35.219 19.578 1 97.56 218 PHE A C 1
ATOM 1708 O O . PHE A 1 218 ? -15.984 35.438 18.734 1 97.56 218 PHE A O 1
ATOM 1715 N N . THR A 1 219 ? -15.383 34.594 20.672 1 97.31 219 THR A N 1
ATOM 1716 C CA . THR A 1 219 ? -16.75 34.125 20.938 1 97.31 219 THR A CA 1
ATOM 1717 C C . THR A 1 219 ? -17.234 34.594 22.297 1 97.31 219 THR A C 1
ATOM 1719 O O . THR A 1 219 ? -16.422 35.062 23.125 1 97.31 219 THR A O 1
ATOM 1722 N N . GLN A 1 220 ? -18.547 34.625 22.438 1 96.62 220 GLN A N 1
ATOM 1723 C CA . GLN A 1 220 ? -19.203 34.906 23.703 1 96.62 220 GLN A CA 1
ATOM 1724 C C . GLN A 1 220 ? -20.344 33.906 23.953 1 96.62 220 GLN A C 1
ATOM 1726 O O . GLN A 1 220 ? -21.109 33.594 23.031 1 96.62 220 GLN A O 1
ATOM 1731 N N . PHE A 1 221 ? -20.375 33.344 25.109 1 96.69 221 PHE A N 1
ATOM 1732 C CA . PHE A 1 221 ? -21.422 32.406 25.469 1 96.69 221 PHE A CA 1
ATOM 1733 C C . PHE A 1 221 ? -22.453 33.031 26.391 1 96.69 221 PHE A C 1
ATOM 1735 O O . PHE A 1 221 ? -22.266 34.188 26.828 1 96.69 221 PHE A O 1
ATOM 1742 N N . SER A 1 222 ? -23.562 32.281 26.578 1 93.94 222 SER A N 1
ATOM 1743 C CA . SER A 1 222 ? -24.547 32.719 27.547 1 93.94 222 SER A CA 1
ATOM 1744 C C . SER A 1 222 ? -23.922 32.875 28.938 1 93.94 222 SER A C 1
ATOM 1746 O O . SER A 1 222 ? -23.047 32.094 29.312 1 93.94 222 SER A O 1
ATOM 1748 N N . PRO A 1 223 ? -24.297 33.969 29.625 1 93.56 223 PRO A N 1
ATOM 1749 C CA . PRO A 1 223 ? -25.422 34.906 29.359 1 93.56 223 PRO A CA 1
ATOM 1750 C C . PRO A 1 223 ? -25 36.125 28.562 1 93.56 223 PRO A C 1
ATOM 1752 O O . PRO A 1 223 ? -25.844 36.875 28.094 1 93.56 223 PRO A O 1
ATOM 1755 N N . LYS A 1 224 ? -23.703 36.312 28.406 1 92.25 224 LYS A N 1
ATOM 1756 C CA . LYS A 1 224 ? -23.188 37.5 27.766 1 92.25 224 LYS A CA 1
ATOM 1757 C C . LYS A 1 224 ? -23.625 37.594 26.297 1 92.25 224 LYS A C 1
ATOM 1759 O O . LYS A 1 224 ? -23.688 38.656 25.719 1 92.25 224 LYS A O 1
ATOM 1764 N N . SER A 1 225 ? -23.938 36.438 25.75 1 93.19 225 SER A N 1
ATOM 1765 C CA . SER A 1 225 ? -24.297 36.375 24.328 1 93.19 225 SER A CA 1
ATOM 1766 C C . SER A 1 225 ? -25.734 36.812 24.109 1 93.19 225 SER A C 1
ATOM 1768 O O . SER A 1 225 ? -26.109 37.156 22.984 1 93.19 225 SER A O 1
ATOM 1770 N N . ALA A 1 226 ? -26.562 36.75 25.094 1 91.94 226 ALA A N 1
ATOM 1771 C CA . ALA A 1 226 ? -28 36.906 24.953 1 91.94 226 ALA A CA 1
ATOM 1772 C C . ALA A 1 226 ? -28.375 38.25 24.359 1 91.94 226 ALA A C 1
ATOM 1774 O O . ALA A 1 226 ? -29.234 38.344 23.5 1 91.94 226 ALA A O 1
ATOM 1775 N N . ALA A 1 227 ? -27.703 39.281 24.828 1 92.38 227 ALA A N 1
ATOM 1776 C CA . ALA A 1 227 ? -28.016 40.656 24.375 1 92.38 227 ALA A CA 1
ATOM 1777 C C . ALA A 1 227 ? -27.797 40.781 22.875 1 92.38 227 ALA A C 1
ATOM 1779 O O . ALA A 1 227 ? -28.656 41.344 22.156 1 92.38 227 ALA A O 1
ATOM 1780 N N . ALA A 1 228 ? -26.656 40.312 22.422 1 91.88 228 ALA A N 1
ATOM 1781 C CA . ALA A 1 228 ? -26.359 40.375 21 1 91.88 228 ALA A CA 1
ATOM 1782 C C . ALA A 1 228 ? -27.312 39.531 20.188 1 91.88 228 ALA A C 1
ATOM 1784 O O . ALA A 1 228 ? -27.734 39.906 19.094 1 91.88 228 ALA A O 1
ATOM 1785 N N . PHE A 1 229 ? -27.578 38.375 20.703 1 91 229 PHE A N 1
ATOM 1786 C CA . PHE A 1 229 ? -28.5 37.469 20.062 1 91 229 PHE A CA 1
ATOM 1787 C C . PHE A 1 229 ? -29.875 38.094 19.906 1 91 229 PHE A C 1
ATOM 1789 O O . PHE A 1 229 ? -30.516 37.938 18.859 1 91 229 PHE A O 1
ATOM 1796 N N . ASP A 1 230 ? -30.344 38.938 20.859 1 91.75 230 ASP A N 1
ATOM 1797 C CA . ASP A 1 230 ? -31.641 39.625 20.828 1 91.75 230 ASP A CA 1
ATOM 1798 C C . ASP A 1 230 ? -31.578 40.844 19.906 1 91.75 230 ASP A C 1
ATOM 1800 O O . ASP A 1 230 ? -32.5 41.062 19.109 1 91.75 230 ASP A O 1
ATOM 1804 N N . SER A 1 231 ? -30.547 41.562 20.047 1 92.88 231 SER A N 1
ATOM 1805 C CA . SER A 1 231 ? -30.406 42.75 19.25 1 92.88 231 SER A CA 1
ATOM 1806 C C . SER A 1 231 ? -30.422 42.469 17.766 1 92.88 231 SER A C 1
ATOM 1808 O O . SER A 1 231 ? -30.969 43.219 16.969 1 92.88 231 SER A O 1
ATOM 1810 N N . GLN A 1 232 ? -29.891 41.281 17.375 1 93.12 232 GLN A N 1
ATOM 1811 C CA . GLN A 1 232 ? -29.812 40.938 15.961 1 93.12 232 GLN A CA 1
ATOM 1812 C C . GLN A 1 232 ? -31.016 40.094 15.547 1 93.12 232 GLN A C 1
ATOM 1814 O O . GLN A 1 232 ? -31.141 39.688 14.383 1 93.12 232 GLN A O 1
ATOM 1819 N N . ALA A 1 233 ? -31.859 39.75 16.484 1 92.81 233 ALA A N 1
ATOM 1820 C CA . ALA A 1 233 ? -33.094 39 16.266 1 92.81 233 ALA A CA 1
ATOM 1821 C C . ALA A 1 233 ? -32.812 37.625 15.695 1 92.81 233 ALA A C 1
ATOM 1823 O O . ALA A 1 233 ? -33.531 37.156 14.805 1 92.81 233 ALA A O 1
ATOM 1824 N N . CYS A 1 234 ? -31.766 37 16.141 1 94.5 234 CYS A N 1
ATOM 1825 C CA . CYS A 1 234 ? -31.344 35.719 15.578 1 94.5 234 CYS A CA 1
ATOM 1826 C C . CYS A 1 234 ? -32.188 34.594 16.156 1 94.5 234 CYS A C 1
ATOM 1828 O O . CYS A 1 234 ? -32.062 33.438 15.719 1 94.5 234 CYS A O 1
ATOM 1830 N N . GLY A 1 235 ? -33.031 34.844 17.031 1 89.69 235 GLY A N 1
ATOM 1831 C CA . GLY A 1 235 ? -33.969 33.844 17.547 1 89.69 235 GLY A CA 1
ATOM 1832 C C . GLY A 1 235 ? -35.25 33.75 16.703 1 89.69 235 GLY A C 1
ATOM 1833 O O . GLY A 1 235 ? -36.031 32.812 16.875 1 89.69 235 GLY A O 1
ATOM 1834 N N . SER A 1 236 ? -35.375 34.688 15.852 1 89.12 236 SER A N 1
ATOM 1835 C CA . SER A 1 236 ? -36.562 34.75 15.023 1 89.12 236 SER A CA 1
ATOM 1836 C C . SER A 1 236 ? -36.469 33.781 13.836 1 89.12 236 SER A C 1
ATOM 1838 O O . SER A 1 236 ? -35.406 33.688 13.219 1 89.12 236 SER A O 1
ATOM 1840 N N . ALA A 1 237 ? -37.562 33.156 13.477 1 86.94 237 ALA A N 1
ATOM 1841 C CA . ALA A 1 237 ? -37.625 32.25 12.336 1 86.94 237 ALA A CA 1
ATOM 1842 C C . ALA A 1 237 ? -37.531 33 11.016 1 86.94 237 ALA A C 1
ATOM 1844 O O . ALA A 1 237 ? -37.156 32.438 9.992 1 86.94 237 ALA A O 1
ATOM 1845 N N . THR A 1 238 ? -37.812 34.25 11.07 1 89.44 238 THR A N 1
ATOM 1846 C CA . THR A 1 238 ? -37.875 35.031 9.836 1 89.44 238 THR A CA 1
ATOM 1847 C C . THR A 1 238 ? -36.562 35.812 9.625 1 89.44 238 THR A C 1
ATOM 1849 O O . THR A 1 238 ? -36.406 36.531 8.633 1 89.44 238 THR A O 1
ATOM 1852 N N . ALA A 1 239 ? -35.688 35.688 10.578 1 91.81 239 ALA A N 1
ATOM 1853 C CA . ALA A 1 239 ? -34.406 36.406 10.438 1 91.81 239 ALA A CA 1
ATOM 1854 C C . ALA A 1 239 ? -33.688 35.938 9.18 1 91.81 239 ALA A C 1
ATOM 1856 O O . ALA A 1 239 ? -33.688 34.75 8.836 1 91.81 239 ALA A O 1
ATOM 1857 N N . LYS A 1 240 ? -33.156 37 8.406 1 94.44 240 LYS A N 1
ATOM 1858 C CA . LYS A 1 240 ? -32.25 36.656 7.324 1 94.44 240 LYS A CA 1
ATOM 1859 C C . LYS A 1 240 ? -31 35.938 7.859 1 94.44 240 LYS A C 1
ATOM 1861 O O . LYS A 1 240 ? -30.359 36.406 8.805 1 94.44 240 LYS A O 1
ATOM 1866 N N . ARG A 1 241 ? -30.75 34.781 7.254 1 96.31 241 ARG A N 1
ATOM 1867 C CA . ARG A 1 241 ? -29.672 33.969 7.797 1 96.31 241 ARG A CA 1
ATOM 1868 C C . ARG A 1 241 ? -28.641 33.656 6.723 1 96.31 241 ARG A C 1
ATOM 1870 O O . ARG A 1 241 ? -28.984 33.562 5.539 1 96.31 241 ARG A O 1
ATOM 1877 N N . ASP A 1 242 ? -27.391 33.594 7.129 1 97.25 242 ASP A N 1
ATOM 1878 C CA . ASP A 1 242 ? -26.297 33.062 6.328 1 97.25 242 ASP A CA 1
ATOM 1879 C C . ASP A 1 242 ? -26.125 31.547 6.574 1 97.25 242 ASP A C 1
ATOM 1881 O O . ASP A 1 242 ? -25.734 31.141 7.672 1 97.25 242 ASP A O 1
ATOM 1885 N N . ASP A 1 243 ? -26.359 30.719 5.582 1 96.62 243 ASP A N 1
ATOM 1886 C CA . ASP A 1 243 ? -26.375 29.281 5.762 1 96.62 243 ASP A CA 1
ATOM 1887 C C . ASP A 1 243 ? -25 28.672 5.516 1 96.62 243 ASP A C 1
ATOM 1889 O O . ASP A 1 243 ? -24.844 27.453 5.469 1 96.62 243 ASP A O 1
ATOM 1893 N N . SER A 1 244 ? -24 29.547 5.312 1 97.5 244 SER A N 1
ATOM 1894 C CA . SER A 1 244 ? -22.625 29.047 5.152 1 97.5 244 SER A CA 1
ATOM 1895 C C . SER A 1 244 ? -22.109 28.422 6.441 1 97.5 244 SER A C 1
ATOM 1897 O O . SER A 1 244 ? -22.688 28.641 7.516 1 97.5 244 SER A O 1
ATOM 1899 N N . TYR A 1 245 ? -21.156 27.547 6.246 1 98.56 245 TYR A N 1
ATOM 1900 C CA . TYR A 1 245 ? -20.359 27.078 7.371 1 98.56 245 TYR A CA 1
ATOM 1901 C C . TYR A 1 245 ? -19.109 27.938 7.539 1 98.56 245 TYR A C 1
ATOM 1903 O O . TYR A 1 245 ? -18.094 27.719 6.863 1 98.56 245 TYR A O 1
ATOM 1911 N N . LYS A 1 246 ? -19.219 28.922 8.453 1 98.62 246 LYS A N 1
ATOM 1912 C CA . LYS A 1 246 ? -18.047 29.766 8.703 1 98.62 246 LYS A CA 1
ATOM 1913 C C . LYS A 1 246 ? -16.984 29 9.492 1 98.62 246 LYS A C 1
ATOM 1915 O O . LYS A 1 246 ? -17.266 28.469 10.57 1 98.62 246 LYS A O 1
ATOM 1920 N N . VAL A 1 247 ? -15.797 28.875 8.953 1 98.81 247 VAL A N 1
ATOM 1921 C CA . VAL A 1 247 ? -14.688 28.203 9.633 1 98.81 247 VAL A CA 1
ATOM 1922 C C . VAL A 1 247 ? -13.672 29.234 10.109 1 98.81 247 VAL A C 1
ATOM 1924 O O . VAL A 1 247 ? -13.086 29.969 9.297 1 98.81 247 VAL A O 1
ATOM 1927 N N . LEU A 1 248 ? -13.461 29.297 11.422 1 98.56 248 LEU A N 1
ATOM 1928 C CA . LEU A 1 248 ? -12.57 30.281 12.016 1 98.56 248 LEU A CA 1
ATOM 1929 C C . LEU A 1 248 ? -11.141 29.75 12.078 1 98.56 248 LEU A C 1
ATOM 1931 O O . LEU A 1 248 ? -10.867 28.766 12.781 1 98.56 248 LEU A O 1
ATOM 1935 N N . ILE A 1 249 ? -10.266 30.422 11.375 1 96.44 249 ILE A N 1
ATOM 1936 C CA . ILE A 1 249 ? -8.883 29.969 11.312 1 96.44 249 ILE A CA 1
ATOM 1937 C C . ILE A 1 249 ? -7.965 31.047 11.891 1 96.44 249 ILE A C 1
ATOM 1939 O O . ILE A 1 249 ? -7.984 32.188 11.445 1 96.44 249 ILE A O 1
ATOM 1943 N N . LYS A 1 250 ? -7.242 30.734 12.906 1 95.69 250 LYS A N 1
ATOM 1944 C CA . LYS A 1 250 ? -6.094 31.531 13.336 1 95.69 250 LYS A CA 1
ATOM 1945 C C . LYS A 1 250 ? -4.785 30.828 13 1 95.69 250 LYS A C 1
ATOM 1947 O O . LYS A 1 250 ? -4.465 29.781 13.578 1 95.69 250 LYS A O 1
ATOM 1952 N N . ARG A 1 251 ? -4.012 31.453 12.148 1 93.75 251 ARG A N 1
ATOM 1953 C CA . ARG A 1 251 ? -2.797 30.812 11.641 1 93.75 251 ARG A CA 1
ATOM 1954 C C . ARG A 1 251 ? -1.624 31.047 12.594 1 93.75 251 ARG A C 1
ATOM 1956 O O . ARG A 1 251 ? -1.624 32 13.359 1 93.75 251 ARG A O 1
ATOM 1963 N N . GLU A 1 252 ? -0.717 30.219 12.594 1 87.25 252 GLU A N 1
ATOM 1964 C CA . GLU A 1 252 ? 0.469 30.297 13.438 1 87.25 252 GLU A CA 1
ATOM 1965 C C . GLU A 1 252 ? 1.398 31.422 12.984 1 87.25 252 GLU A C 1
ATOM 1967 O O . GLU A 1 252 ? 2.17 31.953 13.781 1 87.25 252 GLU A O 1
ATOM 1972 N N . GLY A 1 253 ? 1.212 32.125 11.727 1 72.19 253 GLY A N 1
ATOM 1973 C CA . GLY A 1 253 ? 1.925 33.281 11.25 1 72.19 253 GLY A CA 1
ATOM 1974 C C . GLY A 1 253 ? 3.137 32.938 10.398 1 72.19 253 GLY A C 1
ATOM 1975 O O . GLY A 1 253 ? 3.746 33.812 9.789 1 72.19 253 GLY A O 1
ATOM 1976 N N . GLY A 1 254 ? 3.648 31.906 10.203 1 67.06 254 GLY A N 1
ATOM 1977 C CA . GLY A 1 254 ? 4.922 31.641 9.555 1 67.06 254 GLY A CA 1
ATOM 1978 C C . GLY A 1 254 ? 4.773 31.125 8.133 1 67.06 254 GLY A C 1
ATOM 1979 O O . GLY A 1 254 ? 3.656 30.953 7.641 1 67.06 254 GLY A O 1
ATOM 1980 N N . MET A 1 255 ? 5.758 31.391 7.367 1 76.25 255 MET A N 1
ATOM 1981 C CA . MET A 1 255 ? 5.859 30.922 5.988 1 76.25 255 MET A CA 1
ATOM 1982 C C . MET A 1 255 ? 6.391 29.5 5.93 1 76.25 255 MET A C 1
ATOM 1984 O O . MET A 1 255 ? 6.758 29.016 4.859 1 76.25 255 MET A O 1
ATOM 1988 N N . ASN A 1 256 ? 6.352 28.969 7.164 1 86.81 256 ASN A N 1
ATOM 1989 C CA . ASN A 1 256 ? 6.871 27.594 7.172 1 86.81 256 ASN A CA 1
ATOM 1990 C C . ASN A 1 256 ? 5.91 26.625 6.496 1 86.81 256 ASN A C 1
ATOM 1992 O O . ASN A 1 256 ? 4.781 26.453 6.953 1 86.81 256 ASN A O 1
ATOM 1996 N N . TYR A 1 257 ? 6.387 26 5.469 1 91.56 257 TYR A N 1
ATOM 1997 C CA . TYR A 1 257 ? 5.562 25.141 4.633 1 91.56 257 TYR A CA 1
ATOM 1998 C C . TYR A 1 257 ? 4.992 23.984 5.445 1 91.56 257 TYR A C 1
ATOM 2000 O O . TYR A 1 257 ? 3.812 23.641 5.32 1 91.56 257 TYR A O 1
ATOM 2008 N N . TRP A 1 258 ? 5.738 23.375 6.312 1 93.12 258 TRP A N 1
ATOM 2009 C CA . TRP A 1 258 ? 5.273 22.266 7.145 1 93.12 258 TRP A CA 1
ATOM 2010 C C . TRP A 1 258 ? 4.148 22.719 8.07 1 93.12 258 TRP A C 1
ATOM 2012 O O . TRP A 1 258 ? 3.074 22.109 8.094 1 93.12 258 TRP A O 1
ATOM 2022 N N . HIS A 1 259 ? 4.336 23.812 8.781 1 92.12 259 HIS A N 1
ATOM 2023 C CA . HIS A 1 259 ? 3.336 24.312 9.711 1 92.12 259 HIS A CA 1
ATOM 2024 C C . HIS A 1 259 ? 2.027 24.625 8.992 1 92.12 259 HIS A C 1
ATOM 2026 O O . HIS A 1 259 ? 0.953 24.234 9.453 1 92.12 259 HIS A O 1
ATOM 2032 N N . THR A 1 260 ? 2.182 25.266 7.91 1 93.44 260 THR A N 1
ATOM 2033 C CA . THR A 1 260 ? 0.997 25.672 7.164 1 93.44 260 THR A CA 1
ATOM 2034 C C . THR A 1 260 ? 0.226 24.453 6.676 1 93.44 260 THR A C 1
ATOM 2036 O O . THR A 1 260 ? -1.001 24.406 6.777 1 93.44 260 THR A O 1
ATOM 2039 N N . LEU A 1 261 ? 0.97 23.5 6.16 1 94.75 261 LEU A N 1
ATOM 2040 C CA . LEU A 1 261 ? 0.289 22.312 5.664 1 94.75 261 LEU A CA 1
ATOM 2041 C C . LEU A 1 261 ? -0.405 21.562 6.801 1 94.75 261 LEU A C 1
ATOM 2043 O O . LEU A 1 261 ? -1.512 21.047 6.625 1 94.75 261 LEU A O 1
ATOM 2047 N N . MET A 1 262 ? 0.193 21.562 7.984 1 94.94 262 MET A N 1
ATOM 2048 C CA . MET A 1 262 ? -0.44 20.906 9.133 1 94.94 262 MET A CA 1
ATOM 2049 C C . MET A 1 262 ? -1.739 21.609 9.508 1 94.94 262 MET A C 1
ATOM 2051 O O . MET A 1 262 ? -2.719 20.969 9.875 1 94.94 262 MET A O 1
ATOM 2055 N N . GLU A 1 263 ? -1.739 22.922 9.43 1 94.94 263 GLU A N 1
ATOM 2056 C CA . GLU A 1 263 ? -2.949 23.688 9.695 1 94.94 263 GLU A CA 1
ATOM 2057 C C . GLU A 1 263 ? -4.059 23.344 8.711 1 94.94 263 GLU A C 1
ATOM 2059 O O . GLU A 1 263 ? -5.199 23.094 9.109 1 94.94 263 GLU A O 1
ATOM 2064 N N . ILE A 1 264 ? -3.697 23.266 7.484 1 96 264 ILE A N 1
ATOM 2065 C CA . ILE A 1 264 ? -4.652 23 6.41 1 96 264 ILE A CA 1
ATOM 2066 C C . ILE A 1 264 ? -5.199 21.578 6.555 1 96 264 ILE A C 1
ATOM 2068 O O . ILE A 1 264 ? -6.406 21.359 6.449 1 96 264 ILE A O 1
ATOM 2072 N N . LEU A 1 265 ? -4.336 20.656 6.84 1 96.75 265 LEU A N 1
ATOM 2073 C CA . LEU A 1 265 ? -4.762 19.266 6.965 1 96.75 265 LEU A CA 1
ATOM 2074 C C . LEU A 1 265 ? -5.66 19.078 8.18 1 96.75 265 LEU A C 1
ATOM 2076 O O . LEU A 1 265 ? -6.617 18.297 8.133 1 96.75 265 LEU A O 1
ATOM 2080 N N . SER A 1 266 ? -5.359 19.75 9.227 1 97.19 266 SER A N 1
ATOM 2081 C CA . SER A 1 266 ? -6.223 19.672 10.398 1 97.19 266 SER A CA 1
ATOM 2082 C C . SER A 1 266 ? -7.609 20.234 10.102 1 97.19 266 SER A C 1
ATOM 2084 O O . SER A 1 266 ? -8.609 19.719 10.602 1 97.19 266 SER A O 1
ATOM 2086 N N . PHE A 1 267 ? -7.609 21.297 9.312 1 97.81 267 PHE A N 1
ATOM 2087 C CA . PHE A 1 267 ? -8.875 21.828 8.812 1 97.81 267 PHE A CA 1
ATOM 2088 C C . PHE A 1 267 ? -9.625 20.781 8.008 1 97.81 267 PHE A C 1
ATOM 2090 O O . PHE A 1 267 ? -10.805 20.516 8.258 1 97.81 267 PHE A O 1
ATOM 2097 N N . TYR A 1 268 ? -8.945 20.062 7.109 1 98.12 268 TYR A N 1
ATOM 2098 C CA . TYR A 1 268 ? -9.562 19 6.312 1 98.12 268 TYR A CA 1
ATOM 2099 C C . TYR A 1 268 ? -10.133 17.906 7.211 1 98.12 268 TYR A C 1
ATOM 2101 O O . TYR A 1 268 ? -11.266 17.469 7.02 1 98.12 268 TYR A O 1
ATOM 2109 N N . PHE A 1 269 ? -9.352 17.5 8.164 1 97.88 269 PHE A N 1
ATOM 2110 C CA . PHE A 1 269 ? -9.742 16.391 9.031 1 97.88 269 PHE A CA 1
ATOM 2111 C C . PHE A 1 269 ? -10.953 16.781 9.875 1 97.88 269 PHE A C 1
ATOM 2113 O O . PHE A 1 269 ? -11.797 15.93 10.172 1 97.88 269 PHE A O 1
ATOM 2120 N N . SER A 1 270 ? -11.023 18.031 10.266 1 98.56 270 SER A N 1
ATOM 2121 C CA . SER A 1 270 ? -12.195 18.5 10.992 1 98.56 270 SER A CA 1
ATOM 2122 C C . SER A 1 270 ? -13.461 18.344 10.164 1 98.56 270 SER A C 1
ATOM 2124 O O . SER A 1 270 ? -14.477 17.844 10.648 1 98.56 270 SER A O 1
ATOM 2126 N N . ILE A 1 271 ? -13.328 18.766 8.938 1 98.5 271 ILE A N 1
ATOM 2127 C CA . ILE A 1 271 ? -14.477 18.672 8.047 1 98.5 271 ILE A CA 1
ATOM 2128 C C . ILE A 1 271 ? -14.844 17.219 7.809 1 98.5 271 ILE A C 1
ATOM 2130 O O . ILE A 1 271 ? -16.016 16.844 7.824 1 98.5 271 ILE A O 1
ATOM 2134 N N . ASP A 1 272 ? -13.844 16.391 7.613 1 97.62 272 ASP A N 1
ATOM 2135 C CA . ASP A 1 272 ? -14.086 14.969 7.402 1 97.62 272 ASP A CA 1
ATOM 2136 C C . ASP A 1 272 ? -14.797 14.352 8.609 1 97.62 272 ASP A C 1
ATOM 2138 O O . ASP A 1 272 ? -15.742 13.578 8.445 1 97.62 272 ASP A O 1
ATOM 2142 N N . ALA A 1 273 ? -14.344 14.68 9.75 1 97.62 273 ALA A N 1
ATOM 2143 C CA . ALA A 1 273 ? -14.953 14.148 10.969 1 97.62 273 ALA A CA 1
ATOM 2144 C C . ALA A 1 273 ? -16.406 14.602 11.102 1 97.62 273 ALA A C 1
ATOM 2146 O O . ALA A 1 273 ? -17.25 13.844 11.562 1 97.62 273 ALA A O 1
ATOM 2147 N N . LEU A 1 274 ? -16.688 15.805 10.711 1 98.38 274 LEU A N 1
ATOM 2148 C CA . LEU A 1 274 ? -18.047 16.328 10.797 1 98.38 274 LEU A CA 1
ATOM 2149 C C . LEU A 1 274 ? -18.984 15.586 9.844 1 98.38 274 LEU A C 1
ATOM 2151 O O . LEU A 1 274 ? -20.172 15.469 10.102 1 98.38 274 LEU A O 1
ATOM 2155 N N . GLN A 1 275 ? -18.422 15.109 8.75 1 97.12 275 GLN A N 1
ATOM 2156 C CA . GLN A 1 275 ? -19.219 14.344 7.801 1 97.12 275 GLN A CA 1
ATOM 2157 C C . GLN A 1 275 ? -19.5 12.938 8.328 1 97.12 275 GLN A C 1
ATOM 2159 O O . GLN A 1 275 ? -20.406 12.258 7.84 1 97.12 275 GLN A O 1
ATOM 2164 N N . MET A 1 276 ? -18.75 12.539 9.281 1 95.88 276 MET A N 1
ATOM 2165 C CA . MET A 1 276 ? -18.875 11.195 9.836 1 95.88 276 MET A CA 1
ATOM 2166 C C . MET A 1 276 ? -19.688 11.211 11.125 1 95.88 276 MET A C 1
ATOM 2168 O O . MET A 1 276 ? -20.438 10.273 11.406 1 95.88 276 MET A O 1
ATOM 2172 N N . ALA A 1 277 ? -19.547 12.266 11.914 1 97.31 277 ALA A N 1
ATOM 2173 C CA . ALA A 1 277 ? -20.172 12.352 13.234 1 97.31 277 ALA A CA 1
ATOM 2174 C C . ALA A 1 277 ? -21.672 12.586 13.117 1 97.31 277 ALA A C 1
ATOM 2176 O O . ALA A 1 277 ? -22.125 13.391 12.297 1 97.31 277 ALA A O 1
ATOM 2177 N N . ILE A 1 278 ? -22.422 11.945 14 1 96.12 278 ILE A N 1
ATOM 2178 C CA . ILE A 1 278 ? -23.875 12.055 13.977 1 96.12 278 ILE A CA 1
ATOM 2179 C C . ILE A 1 278 ? -24.328 13.047 15.047 1 96.12 278 ILE A C 1
ATOM 2181 O O . ILE A 1 278 ? -24 12.898 16.219 1 96.12 278 ILE A O 1
ATOM 2185 N N . ASP A 1 279 ? -25 14.062 14.578 1 95.5 279 ASP A N 1
ATOM 2186 C CA . ASP A 1 279 ? -25.656 15 15.477 1 95.5 279 ASP A CA 1
ATOM 2187 C C . ASP A 1 279 ? -26.797 14.328 16.234 1 95.5 279 ASP A C 1
ATOM 2189 O O . ASP A 1 279 ? -27.781 13.898 15.641 1 95.5 279 ASP A O 1
ATOM 2193 N N . ARG A 1 280 ? -26.672 14.32 17.484 1 91.19 280 ARG A N 1
ATOM 2194 C CA . ARG A 1 280 ? -27.656 13.625 18.312 1 91.19 280 ARG A CA 1
ATOM 2195 C C . ARG A 1 280 ? -29.031 14.305 18.219 1 91.19 280 ARG A C 1
ATOM 2197 O O . ARG A 1 280 ? -30.062 13.648 18.375 1 91.19 280 ARG A O 1
ATOM 2204 N N . LYS A 1 281 ? -29.016 15.516 17.938 1 91.81 281 LYS A N 1
ATOM 2205 C CA . LYS A 1 281 ? -30.25 16.266 17.844 1 91.81 281 LYS A CA 1
ATOM 2206 C C . LYS A 1 281 ? -31.031 15.891 16.578 1 91.81 281 LYS A C 1
ATOM 2208 O O . LYS A 1 281 ? -32.25 15.734 16.625 1 91.81 281 LYS A O 1
ATOM 2213 N N . THR A 1 282 ? -30.344 15.68 15.477 1 92.75 282 THR A N 1
ATOM 2214 C CA . THR A 1 282 ? -31.031 15.469 14.203 1 92.75 282 THR A CA 1
ATOM 2215 C C . THR A 1 282 ? -30.938 14.008 13.773 1 92.75 282 THR A C 1
ATOM 2217 O O . THR A 1 282 ? -31.703 13.562 12.914 1 92.75 282 THR A O 1
ATOM 2220 N N . GLY A 1 283 ? -29.969 13.297 14.312 1 93.69 283 GLY A N 1
ATOM 2221 C CA . GLY A 1 283 ? -29.734 11.922 13.898 1 93.69 283 GLY A CA 1
ATOM 2222 C C . GLY A 1 283 ? -29.016 11.82 12.57 1 93.69 283 GLY A C 1
ATOM 2223 O O . GLY A 1 283 ? -28.938 10.734 11.984 1 93.69 283 GLY A O 1
ATOM 2224 N N . ARG A 1 284 ? -28.609 12.914 12.094 1 94.56 284 ARG A N 1
ATOM 2225 C CA . ARG A 1 284 ? -27.875 12.992 10.836 1 94.56 284 ARG A CA 1
ATOM 2226 C C . ARG A 1 284 ? -26.469 13.531 11.047 1 94.56 284 ARG A C 1
ATOM 2228 O O . ARG A 1 284 ? -26.172 14.109 12.102 1 94.56 284 ARG A O 1
ATOM 2235 N N . PRO A 1 285 ? -25.578 13.289 10.055 1 95.75 285 PRO A N 1
ATOM 2236 C CA . PRO A 1 285 ? -24.25 13.875 10.195 1 95.75 285 PRO A CA 1
ATOM 2237 C C . PRO A 1 285 ? -24.281 15.398 10.328 1 95.75 285 PRO A C 1
ATOM 2239 O O . PRO A 1 285 ? -25.203 16.047 9.82 1 95.75 285 PRO A O 1
ATOM 2242 N N . TYR A 1 286 ? -23.312 15.93 11.023 1 97.69 286 TYR A N 1
ATOM 2243 C CA . TYR A 1 286 ? -23.234 17.375 11.195 1 97.69 286 TYR A CA 1
ATOM 2244 C C . TYR A 1 286 ? -23.141 18.078 9.844 1 97.69 286 TYR A C 1
ATOM 2246 O O . TYR A 1 286 ? -23.562 19.234 9.703 1 97.69 286 TYR A O 1
ATOM 2254 N N . MET A 1 287 ? -22.547 17.359 8.906 1 96.94 287 MET A N 1
ATOM 2255 C CA . MET A 1 287 ? -22.328 17.938 7.582 1 96.94 287 MET A CA 1
ATOM 2256 C C . MET A 1 287 ? -22.484 16.875 6.5 1 96.94 287 MET A C 1
ATOM 2258 O O . MET A 1 287 ? -21.938 15.773 6.605 1 96.94 287 MET A O 1
ATOM 2262 N N . SER A 1 288 ? -23.281 17.172 5.477 1 95.38 288 SER A N 1
ATOM 2263 C CA . SER A 1 288 ? -23.375 16.297 4.312 1 95.38 288 SER A CA 1
ATOM 2264 C C . SER A 1 288 ? -22.266 16.609 3.309 1 95.38 288 SER A C 1
ATOM 2266 O O . SER A 1 288 ? -21.641 17.672 3.367 1 95.38 288 SER A O 1
ATOM 2268 N N . PRO A 1 289 ? -21.953 15.695 2.436 1 93.31 289 PRO A N 1
ATOM 2269 C CA . PRO A 1 289 ? -20.969 15.992 1.39 1 93.31 289 PRO A CA 1
ATOM 2270 C C . PRO A 1 289 ? -21.312 17.25 0.594 1 93.31 289 PRO A C 1
ATOM 2272 O O . PRO A 1 289 ? -20.438 18.031 0.25 1 93.31 289 PRO A O 1
ATOM 2275 N N . GLU A 1 290 ? -22.594 17.484 0.378 1 94.56 290 GLU A N 1
ATOM 2276 C CA . GLU A 1 290 ? -23.031 18.656 -0.375 1 94.56 290 GLU A CA 1
ATOM 2277 C C . GLU A 1 290 ? -22.812 19.938 0.418 1 94.56 290 GLU A C 1
ATOM 2279 O O . GLU A 1 290 ? -22.562 21 -0.163 1 94.56 290 GLU A O 1
ATOM 2284 N N . ASP A 1 291 ? -22.875 19.844 1.692 1 97 291 ASP A N 1
ATOM 2285 C CA . ASP A 1 291 ? -22.719 21 2.566 1 97 291 ASP A CA 1
ATOM 2286 C C . ASP A 1 291 ? -21.297 21.562 2.479 1 97 291 ASP A C 1
ATOM 2288 O O . ASP A 1 291 ? -21.062 22.719 2.846 1 97 291 ASP A O 1
ATOM 2292 N N . THR A 1 292 ? -20.344 20.75 2.045 1 97.25 292 THR A N 1
ATOM 2293 C CA . THR A 1 292 ? -18.953 21.203 2.039 1 97.25 292 THR A CA 1
ATOM 2294 C C . THR A 1 292 ? -18.781 22.391 1.097 1 97.25 292 THR A C 1
ATOM 2296 O O . THR A 1 292 ? -17.906 23.234 1.316 1 97.25 292 THR A O 1
ATOM 2299 N N . SER A 1 293 ? -19.609 22.516 0.12 1 97.12 293 SER A N 1
ATOM 2300 C CA . SER A 1 293 ? -19.531 23.625 -0.826 1 97.12 293 SER A CA 1
ATOM 2301 C C . SER A 1 293 ? -19.953 24.938 -0.176 1 97.12 293 SER A C 1
ATOM 2303 O O . SER A 1 293 ? -19.734 26.016 -0.738 1 97.12 293 SER A O 1
ATOM 2305 N N . LYS A 1 294 ? -20.5 24.891 1.019 1 98.25 294 LYS A N 1
ATOM 2306 C CA . LYS A 1 294 ? -20.969 26.078 1.727 1 98.25 294 LYS A CA 1
ATOM 2307 C C . LYS A 1 294 ? -19.938 26.562 2.725 1 98.25 294 LYS A C 1
ATOM 2309 O O . LYS A 1 294 ? -20.156 27.562 3.424 1 98.25 294 LYS A O 1
ATOM 2314 N N . ILE A 1 295 ? -18.844 25.953 2.768 1 98.5 295 ILE A N 1
ATOM 2315 C CA . ILE A 1 295 ? -17.797 26.297 3.721 1 98.5 295 ILE A CA 1
ATOM 2316 C C . ILE A 1 295 ? -17.188 27.641 3.344 1 98.5 295 ILE A C 1
ATOM 2318 O O . ILE A 1 295 ? -16.906 27.906 2.17 1 98.5 295 ILE A O 1
ATOM 2322 N N . GLN A 1 296 ? -17.078 28.5 4.32 1 98.06 296 GLN A N 1
ATOM 2323 C CA . GLN A 1 296 ? -16.438 29.797 4.156 1 98.06 296 GLN A CA 1
ATOM 2324 C C . GLN A 1 296 ? -15.383 30.031 5.242 1 98.06 296 GLN A C 1
ATOM 2326 O O . GLN A 1 296 ? -15.719 30.141 6.426 1 98.06 296 GLN A O 1
ATOM 2331 N N . VAL A 1 297 ? -14.109 30.172 4.809 1 97.5 297 VAL A N 1
ATOM 2332 C CA . VAL A 1 297 ? -12.992 30.344 5.734 1 97.5 297 VAL A CA 1
ATOM 2333 C C . VAL A 1 297 ? -12.898 31.797 6.168 1 97.5 297 VAL A C 1
ATOM 2335 O O . VAL A 1 297 ? -12.984 32.719 5.336 1 97.5 297 VAL A O 1
ATOM 2338 N N . VAL A 1 298 ? -12.766 32.062 7.484 1 97.25 298 VAL A N 1
ATOM 2339 C CA . VAL A 1 298 ? -12.547 33.375 8.062 1 97.25 298 VAL A CA 1
ATOM 2340 C C . VAL A 1 298 ? -11.219 33.406 8.805 1 97.25 298 VAL A C 1
ATOM 2342 O O . VAL A 1 298 ? -11.055 32.719 9.828 1 97.25 298 VAL A O 1
ATOM 2345 N N . ILE A 1 299 ? -10.336 34.188 8.344 1 96.12 299 ILE A N 1
ATOM 2346 C CA . ILE A 1 299 ? -9.023 34.312 8.961 1 96.12 299 ILE A CA 1
ATOM 2347 C C . ILE A 1 299 ? -9.094 35.312 10.117 1 96.12 299 ILE A C 1
ATOM 2349 O O . ILE A 1 299 ? -9.602 36.438 9.961 1 96.12 299 ILE A O 1
ATOM 2353 N N . LEU A 1 300 ? -8.5 34.938 11.258 1 96.56 300 LEU A N 1
ATOM 2354 C CA . LEU A 1 300 ? -8.664 35.719 12.477 1 96.56 300 LEU A CA 1
ATOM 2355 C C . LEU A 1 300 ? -7.387 36.469 12.812 1 96.56 300 LEU A C 1
ATOM 2357 O O . LEU A 1 300 ? -7.387 37.312 13.711 1 96.56 300 LEU A O 1
ATOM 2361 N N . ASP A 1 301 ? -6.297 36.125 12.148 1 93.75 301 ASP A N 1
ATOM 2362 C CA . ASP A 1 301 ? -5.012 36.75 12.438 1 93.75 301 ASP A CA 1
ATOM 2363 C C . ASP A 1 301 ? -4.672 37.812 11.383 1 93.75 301 ASP A C 1
ATOM 2365 O O . ASP A 1 301 ? -5.383 37.938 10.383 1 93.75 301 ASP A O 1
ATOM 2369 N N . ASP A 1 302 ? -3.543 38.5 11.602 1 91.25 302 ASP A N 1
ATOM 2370 C CA . ASP A 1 302 ? -3.174 39.594 10.703 1 91.25 302 ASP A CA 1
ATOM 2371 C C . ASP A 1 302 ? -1.88 39.281 9.961 1 91.25 302 ASP A C 1
ATOM 2373 O O . ASP A 1 302 ? -1.143 40.188 9.57 1 91.25 302 ASP A O 1
ATOM 2377 N N . HIS A 1 303 ? -1.637 38.031 9.898 1 89.38 303 HIS A N 1
ATOM 2378 C CA . HIS A 1 303 ? -0.448 37.688 9.125 1 89.38 303 HIS A CA 1
ATOM 2379 C C . HIS A 1 303 ? -0.6 38.094 7.668 1 89.38 303 HIS A C 1
ATOM 2381 O O . HIS A 1 303 ? -1.679 37.938 7.086 1 89.38 303 HIS A O 1
ATOM 2387 N N . LYS A 1 304 ? 0.366 38.656 7.078 1 80.19 304 LYS A N 1
ATOM 2388 C CA . LYS A 1 304 ? 0.293 39.281 5.766 1 80.19 304 LYS A CA 1
ATOM 2389 C C . LYS A 1 304 ? 0.104 38.25 4.66 1 80.19 304 LYS A C 1
ATOM 2391 O O . LYS A 1 304 ? -0.62 38.5 3.693 1 80.19 304 LYS A O 1
ATOM 2396 N N . ASN A 1 305 ? 0.86 37.219 4.711 1 75.31 305 ASN A N 1
ATOM 2397 C CA . ASN A 1 305 ? 0.8 36.281 3.615 1 75.31 305 ASN A CA 1
ATOM 2398 C C . ASN A 1 305 ? -0.083 35.062 3.967 1 75.31 305 ASN A C 1
ATOM 2400 O O . ASN A 1 305 ? -0.13 34.656 5.121 1 75.31 305 ASN A O 1
ATOM 2404 N N . LEU A 1 306 ? -1.029 34.906 2.918 1 75.44 306 LEU A N 1
ATOM 2405 C CA . LEU A 1 306 ? -1.756 33.656 2.994 1 75.44 306 LEU A CA 1
ATOM 2406 C C . LEU A 1 306 ? -1.063 32.562 2.162 1 75.44 306 LEU A C 1
ATOM 2408 O O . LEU A 1 306 ? -1.356 32.406 0.976 1 75.44 306 LEU A O 1
ATOM 2412 N N . ALA A 1 307 ? -0.153 31.938 2.863 1 77.75 307 ALA A N 1
ATOM 2413 C CA . ALA A 1 307 ? 0.624 30.891 2.195 1 77.75 307 ALA A CA 1
ATOM 2414 C C . ALA A 1 307 ? -0.277 29.766 1.715 1 77.75 307 ALA A C 1
ATOM 2416 O O . ALA A 1 307 ? -1.208 29.359 2.418 1 77.75 307 ALA A O 1
ATOM 2417 N N . TYR A 1 308 ? -0.206 29.391 0.48 1 86.81 308 TYR A N 1
ATOM 2418 C CA . TYR A 1 308 ? -0.877 28.25 -0.113 1 86.81 308 TYR A CA 1
ATOM 2419 C C . TYR A 1 308 ? -2.391 28.422 -0.1 1 86.81 308 TYR A C 1
ATOM 2421 O O . TYR A 1 308 ? -3.127 27.531 0.312 1 86.81 308 TYR A O 1
ATOM 2429 N N . ARG A 1 309 ? -2.846 29.547 -0.444 1 86 309 ARG A N 1
ATOM 2430 C CA . ARG A 1 309 ? -4.238 29.984 -0.474 1 86 309 ARG A CA 1
ATOM 2431 C C . ARG A 1 309 ? -5.121 28.953 -1.164 1 86 309 ARG A C 1
ATOM 2433 O O . ARG A 1 309 ? -6.246 28.703 -0.728 1 86 309 ARG A O 1
ATOM 2440 N N . ASP A 1 310 ? -4.641 28.344 -2.184 1 91.25 310 ASP A N 1
ATOM 2441 C CA . ASP A 1 310 ? -5.402 27.375 -2.973 1 91.25 310 ASP A CA 1
ATOM 2442 C C . ASP A 1 310 ? -5.855 26.203 -2.109 1 91.25 310 ASP A C 1
ATOM 2444 O O . ASP A 1 310 ? -6.934 25.641 -2.328 1 91.25 310 ASP A O 1
ATOM 2448 N N . LEU A 1 311 ? -5.086 25.859 -1.169 1 95.31 311 LEU A N 1
ATOM 2449 C CA . LEU A 1 311 ? -5.395 24.688 -0.365 1 95.31 311 LEU A CA 1
ATOM 2450 C C . LEU A 1 311 ? -6.48 25 0.66 1 95.31 311 LEU A C 1
ATOM 2452 O O . LEU A 1 311 ? -7.207 24.094 1.09 1 95.31 311 LEU A O 1
ATOM 2456 N N . TRP A 1 312 ? -6.66 26.266 1.037 1 94.56 312 TRP A N 1
ATOM 2457 C CA . TRP A 1 312 ? -7.719 26.672 1.957 1 94.56 312 TRP A CA 1
ATOM 2458 C C . TRP A 1 312 ? -9.086 26.609 1.28 1 94.56 312 TRP A C 1
ATOM 2460 O O . TRP A 1 312 ? -10.117 26.562 1.954 1 94.56 312 TRP A O 1
ATOM 2470 N N . SER A 1 313 ? -9.109 26.562 -0.052 1 94.38 313 SER A N 1
ATOM 2471 C CA . SER A 1 313 ? -10.344 26.578 -0.832 1 94.38 313 SER A CA 1
ATOM 2472 C C . SER A 1 313 ? -10.68 25.203 -1.379 1 94.38 313 SER A C 1
ATOM 2474 O O . SER A 1 313 ? -11.414 25.078 -2.357 1 94.38 313 SER A O 1
ATOM 2476 N N . TYR A 1 314 ? -10.125 24.25 -0.836 1 95.38 314 TYR A N 1
ATOM 2477 C CA . TYR A 1 314 ? -10.328 22.906 -1.342 1 95.38 314 TYR A CA 1
ATOM 2478 C C . TYR A 1 314 ? -11.812 22.547 -1.356 1 95.38 314 TYR A C 1
ATOM 2480 O O . TYR A 1 314 ? -12.32 22.016 -2.35 1 95.38 314 TYR A O 1
ATOM 2488 N N . PHE A 1 315 ? -12.539 22.797 -0.272 1 96.25 315 PHE A N 1
ATOM 2489 C CA . PHE A 1 315 ? -13.914 22.344 -0.129 1 96.25 315 PHE A CA 1
ATOM 2490 C C . PHE A 1 315 ? -14.867 23.281 -0.873 1 96.25 315 PHE A C 1
ATOM 2492 O O . PHE A 1 315 ? -15.93 22.844 -1.327 1 96.25 315 PHE A O 1
ATOM 2499 N N . SER A 1 316 ? -14.477 24.547 -0.951 1 96.69 316 SER A N 1
ATOM 2500 C CA . SER A 1 316 ? -15.43 25.531 -1.463 1 96.69 316 SER A CA 1
ATOM 2501 C C . SER A 1 316 ? -14.719 26.672 -2.193 1 96.69 316 SER A C 1
ATOM 2503 O O . SER A 1 316 ? -13.625 27.078 -1.794 1 96.69 316 SER A O 1
ATOM 2505 N N . ASP A 1 317 ? -15.43 27.203 -3.186 1 94.44 317 ASP A N 1
ATOM 2506 C CA . ASP A 1 317 ? -14.883 28.297 -3.967 1 94.44 317 ASP A CA 1
ATOM 2507 C C . ASP A 1 317 ? -15.234 29.656 -3.338 1 94.44 317 ASP A C 1
ATOM 2509 O O . ASP A 1 317 ? -14.945 30.703 -3.908 1 94.44 317 ASP A O 1
ATOM 2513 N N . LYS A 1 318 ? -15.852 29.672 -2.215 1 96 318 LYS A N 1
ATOM 2514 C CA . LYS A 1 318 ? -16.156 30.938 -1.545 1 96 318 LYS A CA 1
ATOM 2515 C C . LYS A 1 318 ? -14.891 31.703 -1.188 1 96 318 LYS A C 1
ATOM 2517 O O . LYS A 1 318 ? -13.867 31.094 -0.863 1 96 318 LYS A O 1
ATOM 2522 N N . PRO A 1 319 ? -14.984 32.969 -1.226 1 94.81 319 PRO A N 1
ATOM 2523 C CA . PRO A 1 319 ? -13.789 33.75 -0.898 1 94.81 319 PRO A CA 1
ATOM 2524 C C . PRO A 1 319 ? -13.367 33.594 0.564 1 94.81 319 PRO A C 1
ATOM 2526 O O . PRO A 1 319 ? -14.227 33.438 1.439 1 94.81 319 PRO A O 1
ATOM 2529 N N . ILE A 1 320 ? -12.109 33.688 0.757 1 95.25 320 ILE A N 1
ATOM 2530 C CA . ILE A 1 320 ? -11.57 33.688 2.113 1 95.25 320 ILE A CA 1
ATOM 2531 C C . ILE A 1 320 ? -11.75 35.062 2.727 1 95.25 320 ILE A C 1
ATOM 2533 O O . ILE A 1 320 ? -11.359 36.094 2.129 1 95.25 320 ILE A O 1
ATOM 2537 N N . LEU A 1 321 ? -12.328 35.125 3.916 1 95.44 321 LEU A N 1
ATOM 2538 C CA . LEU A 1 321 ? -12.602 36.406 4.582 1 95.44 321 LEU A CA 1
ATOM 2539 C C . LEU A 1 321 ? -11.57 36.656 5.672 1 95.44 321 LEU A C 1
ATOM 2541 O O . LEU A 1 321 ? -10.93 35.75 6.176 1 95.44 321 LEU A O 1
ATOM 2545 N N . HIS A 1 322 ? -11.414 37.906 5.918 1 95.06 322 HIS A N 1
ATOM 2546 C CA . HIS A 1 322 ? -10.68 38.344 7.098 1 95.06 322 HIS A CA 1
ATOM 2547 C C . HIS A 1 322 ? -11.625 38.938 8.141 1 95.06 322 HIS A C 1
ATOM 2549 O O . HIS A 1 322 ? -12.555 39.656 7.793 1 95.06 322 HIS A O 1
ATOM 2555 N N . ILE A 1 323 ? -11.367 38.688 9.375 1 96.88 323 ILE A N 1
ATOM 2556 C CA . ILE A 1 323 ? -12.281 39.031 10.453 1 96.88 323 ILE A CA 1
ATOM 2557 C C . ILE A 1 323 ? -12.516 40.531 10.453 1 96.88 323 ILE A C 1
ATOM 2559 O O . ILE A 1 323 ? -13.625 41 10.719 1 96.88 323 ILE A O 1
ATOM 2563 N N . SER A 1 324 ? -11.5 41.344 10.125 1 94.94 324 SER A N 1
ATOM 2564 C CA . SER A 1 324 ? -11.648 42.781 10.109 1 94.94 324 SER A CA 1
ATOM 2565 C C . SER A 1 324 ? -12.617 43.25 9.023 1 94.94 324 SER A C 1
ATOM 2567 O O . SER A 1 324 ? -13.516 44.031 9.273 1 94.94 324 SER A O 1
ATOM 2569 N N . ASN A 1 325 ? -12.445 42.656 7.848 1 93.94 325 ASN A N 1
ATOM 2570 C CA . ASN A 1 325 ? -13.328 43 6.742 1 93.94 325 ASN A CA 1
ATOM 2571 C C . ASN A 1 325 ? -14.742 42.469 6.977 1 93.94 325 ASN A C 1
ATOM 2573 O O . ASN A 1 325 ? -15.727 43.125 6.613 1 93.94 325 ASN A O 1
ATOM 2577 N N . TYR A 1 326 ? -14.797 41.344 7.535 1 94.62 326 TYR A N 1
ATOM 2578 C CA . TYR A 1 326 ? -16.094 40.75 7.848 1 94.62 326 TYR A CA 1
ATOM 2579 C C . TYR A 1 326 ? -16.859 41.594 8.852 1 94.62 326 TYR A C 1
ATOM 2581 O O . TYR A 1 326 ? -18.078 41.719 8.742 1 94.62 326 TYR A O 1
ATOM 2589 N N . THR A 1 327 ? -16.188 42.125 9.789 1 93.94 327 THR A N 1
ATOM 2590 C CA . THR A 1 327 ? -16.781 42.969 10.828 1 93.94 327 THR A CA 1
ATOM 2591 C C . THR A 1 327 ? -17.266 44.312 10.258 1 93.94 327 THR A C 1
ATOM 2593 O O . THR A 1 327 ? -18.328 44.781 10.625 1 93.94 327 THR A O 1
ATOM 2596 N N . GLU A 1 328 ? -16.547 44.812 9.328 1 92.88 328 GLU A N 1
ATOM 2597 C CA . GLU A 1 328 ? -16.812 46.156 8.844 1 92.88 328 GLU A CA 1
ATOM 2598 C C . GLU A 1 328 ? -17.812 46.156 7.688 1 92.88 328 GLU A C 1
ATOM 2600 O O . GLU A 1 328 ? -18.406 47.188 7.359 1 92.88 328 GLU A O 1
ATOM 2605 N N . SER A 1 329 ? -17.969 45 7.16 1 91.81 329 SER A N 1
ATOM 2606 C CA . SER A 1 329 ? -18.797 44.938 5.965 1 91.81 329 SER A CA 1
ATOM 2607 C C . SER A 1 329 ? -20.281 45.062 6.312 1 91.81 329 SER A C 1
ATOM 2609 O O . SER A 1 329 ? -20.781 44.344 7.168 1 91.81 329 SER A O 1
ATOM 2611 N N . ALA A 1 330 ? -20.969 45.875 5.523 1 86.19 330 ALA A N 1
ATOM 2612 C CA . ALA A 1 330 ? -22.406 46.031 5.691 1 86.19 330 ALA A CA 1
ATOM 2613 C C . ALA A 1 330 ? -23.172 44.844 5.117 1 86.19 330 ALA A C 1
ATOM 2615 O O . ALA A 1 330 ? -24.359 44.656 5.426 1 86.19 330 ALA A O 1
ATOM 2616 N N . ALA A 1 331 ? -22.5 44.094 4.375 1 89.25 331 ALA A N 1
ATOM 2617 C CA . ALA A 1 331 ? -23.141 42.969 3.713 1 89.25 331 ALA A CA 1
ATOM 2618 C C . ALA A 1 331 ? -23.156 41.719 4.613 1 89.25 331 ALA A C 1
ATOM 2620 O O . ALA A 1 331 ? -23.812 40.75 4.312 1 89.25 331 ALA A O 1
ATOM 2621 N N . THR A 1 332 ? -22.469 41.812 5.703 1 93.25 332 THR A N 1
ATOM 2622 C CA . THR A 1 332 ? -22.406 40.688 6.621 1 93.25 332 THR A CA 1
ATOM 2623 C C . THR A 1 332 ? -23.766 40.406 7.227 1 93.25 332 THR A C 1
ATOM 2625 O O . THR A 1 332 ? -24.406 41.281 7.773 1 93.25 332 THR A O 1
ATOM 2628 N N . ILE A 1 333 ? -24.219 39.219 7.035 1 94.56 333 ILE A N 1
ATOM 2629 C CA . ILE A 1 333 ? -25.438 38.75 7.672 1 94.56 333 ILE A CA 1
ATOM 2630 C C . ILE A 1 333 ? -25.156 38.312 9.109 1 94.56 333 ILE A C 1
ATOM 2632 O O . ILE A 1 333 ? -24.359 37.406 9.336 1 94.56 333 ILE A O 1
ATOM 2636 N N . PRO A 1 334 ? -25.828 38.938 10.094 1 95.75 334 PRO A N 1
ATOM 2637 C CA . PRO A 1 334 ? -25.453 38.719 11.492 1 95.75 334 PRO A CA 1
ATOM 2638 C C . PRO A 1 334 ? -25.859 37.344 12 1 95.75 334 PRO A C 1
ATOM 2640 O O . PRO A 1 334 ? -25.219 36.781 12.898 1 95.75 334 PRO A O 1
ATOM 2643 N N . CYS A 1 335 ? -27.016 36.812 11.508 1 97.81 335 CYS A N 1
ATOM 2644 C CA . CYS A 1 335 ? -27.453 35.5 11.977 1 97.81 335 CYS A CA 1
ATOM 2645 C C . CYS A 1 335 ? -26.859 34.375 11.133 1 97.81 335 CYS A C 1
ATOM 2647 O O . CYS A 1 335 ? -27.156 34.281 9.945 1 97.81 335 CYS A O 1
ATOM 2649 N N . LEU A 1 336 ? -26.016 33.562 11.789 1 97.75 336 LEU A N 1
ATOM 2650 C CA . LEU A 1 336 ? -25.297 32.469 11.125 1 97.75 336 LEU A CA 1
ATOM 2651 C C . LEU A 1 336 ? -25.891 31.125 11.5 1 97.75 336 LEU A C 1
ATOM 2653 O O . LEU A 1 336 ? -26.188 30.875 12.672 1 97.75 336 LEU A O 1
ATOM 2657 N N . ASP A 1 337 ? -26.031 30.281 10.516 1 97.44 337 ASP A N 1
ATOM 2658 C CA . ASP A 1 337 ? -26.562 28.938 10.781 1 97.44 337 ASP A CA 1
ATOM 2659 C C . ASP A 1 337 ? -25.484 28.047 11.383 1 97.44 337 ASP A C 1
ATOM 2661 O O . ASP A 1 337 ? -25.766 27.234 12.266 1 97.44 337 ASP A O 1
ATOM 2665 N N . ASN A 1 338 ? -24.234 28.172 10.852 1 98.44 338 ASN A N 1
ATOM 2666 C CA . ASN A 1 338 ? -23.172 27.266 11.266 1 98.44 338 ASN A CA 1
ATOM 2667 C C . ASN A 1 338 ? -21.859 28 11.484 1 98.44 338 ASN A C 1
ATOM 2669 O O . ASN A 1 338 ? -21.516 28.891 10.711 1 98.44 338 ASN A O 1
ATOM 2673 N N . LEU A 1 339 ? -21.172 27.641 12.539 1 98.75 339 LEU A N 1
ATOM 2674 C CA . LEU A 1 339 ? -19.844 28.125 12.883 1 98.75 339 LEU A CA 1
ATOM 2675 C C . LEU A 1 339 ? -18.938 26.984 13.312 1 98.75 339 LEU A C 1
ATOM 2677 O O . LEU A 1 339 ? -19.312 26.172 14.172 1 98.75 339 LEU A O 1
ATOM 2681 N N . ILE A 1 340 ? -17.781 26.859 12.656 1 98.88 340 ILE A N 1
ATOM 2682 C CA . ILE A 1 340 ? -16.859 25.781 12.984 1 98.88 340 ILE A CA 1
ATOM 2683 C C . ILE A 1 340 ? -15.547 26.375 13.508 1 98.88 340 ILE A C 1
ATOM 2685 O O . ILE A 1 340 ? -15.016 27.328 12.93 1 98.88 340 ILE A O 1
ATOM 2689 N N . ILE A 1 341 ? -15.086 25.953 14.625 1 98.81 341 ILE A N 1
ATOM 2690 C CA . ILE A 1 341 ? -13.727 26.172 15.125 1 98.81 341 ILE A CA 1
ATOM 2691 C C . ILE A 1 341 ? -12.922 24.875 15 1 98.81 341 ILE A C 1
ATOM 2693 O O . ILE A 1 341 ? -13.023 23.984 15.852 1 98.81 341 ILE A O 1
ATOM 2697 N N . PRO A 1 342 ? -12.086 24.781 13.992 1 98.62 342 PRO A N 1
ATOM 2698 C CA . PRO A 1 342 ? -11.477 23.5 13.633 1 98.62 342 PRO A CA 1
ATOM 2699 C C . PRO A 1 342 ? -10.258 23.156 14.5 1 98.62 342 PRO A C 1
ATOM 2701 O O . PRO A 1 342 ? -9.836 23.984 15.32 1 98.62 342 PRO A O 1
ATOM 2704 N N . LEU A 1 343 ? -9.781 21.938 14.297 1 98.06 343 LEU A N 1
ATOM 2705 C CA . LEU A 1 343 ? -8.516 21.531 14.883 1 98.06 343 LEU A CA 1
ATOM 2706 C C . LEU A 1 343 ? -7.383 22.438 14.422 1 98.06 343 LEU A C 1
ATOM 2708 O O . LEU A 1 343 ? -7.32 22.828 13.25 1 98.06 343 LEU A O 1
ATOM 2712 N N . PRO A 1 344 ? -6.527 22.828 15.352 1 96.5 344 PRO A N 1
ATOM 2713 C CA . PRO A 1 344 ? -5.348 23.594 14.938 1 96.5 344 PRO A CA 1
ATOM 2714 C C . PRO A 1 344 ? -4.258 22.719 14.336 1 96.5 344 PRO A C 1
ATOM 2716 O O . PRO A 1 344 ? -4.305 21.484 14.469 1 96.5 344 PRO A O 1
ATOM 2719 N N . GLY A 1 345 ? -3.293 23.344 13.68 1 94.56 345 GLY A N 1
ATOM 2720 C CA . GLY A 1 345 ? -2.203 22.625 13.055 1 94.56 345 GLY A CA 1
ATOM 2721 C C . GLY A 1 345 ? -1.423 21.75 14.023 1 94.56 345 GLY A C 1
ATOM 2722 O O . GLY A 1 345 ? -1.103 20.609 13.727 1 94.56 345 GLY A O 1
ATOM 2723 N N . ALA A 1 346 ? -1.184 22.25 15.203 1 92.69 346 ALA A N 1
ATOM 2724 C CA . ALA A 1 346 ? -0.348 21.578 16.188 1 92.69 346 ALA A CA 1
ATOM 2725 C C . ALA A 1 346 ? -1.041 20.328 16.734 1 92.69 346 ALA A C 1
ATOM 2727 O O . ALA A 1 346 ? -0.415 19.5 17.406 1 92.69 346 ALA A O 1
ATOM 2728 N N . SER A 1 347 ? -2.305 20.172 16.453 1 94.06 347 SER A N 1
ATOM 2729 C CA . SER A 1 347 ? -3.033 18.984 16.875 1 94.06 347 SER A CA 1
ATOM 2730 C C . SER A 1 347 ? -2.787 17.812 15.938 1 94.06 347 SER A C 1
ATOM 2732 O O . SER A 1 347 ? -3.102 16.656 16.266 1 94.06 347 SER A O 1
ATOM 2734 N N . ASN A 1 348 ? -2.297 18.125 14.758 1 94.12 348 ASN A N 1
ATOM 2735 C CA . ASN A 1 348 ? -2.127 17.094 13.734 1 94.12 348 ASN A CA 1
ATOM 2736 C C . ASN A 1 348 ? -1.192 15.977 14.211 1 94.12 348 ASN A C 1
ATOM 2738 O O . ASN A 1 348 ? -0.077 16.25 14.656 1 94.12 348 ASN A O 1
ATOM 2742 N N . PRO A 1 349 ? -1.639 14.75 14.062 1 91.88 349 PRO A N 1
ATOM 2743 C CA . PRO A 1 349 ? -0.793 13.664 14.562 1 91.88 349 PRO A CA 1
ATOM 2744 C C . PRO A 1 349 ? 0.527 13.547 13.805 1 91.88 349 PRO A C 1
ATOM 2746 O O . PRO A 1 349 ? 1.486 12.969 14.32 1 91.88 349 PRO A O 1
ATOM 2749 N N . LEU A 1 350 ? 0.616 14.031 12.625 1 90.19 350 LEU A N 1
ATOM 2750 C CA . LEU A 1 350 ? 1.862 14.008 11.875 1 90.19 350 LEU A CA 1
ATOM 2751 C C . LEU A 1 350 ? 2.908 14.914 12.516 1 90.19 350 LEU A C 1
ATOM 2753 O O . LEU A 1 350 ? 4.105 14.766 12.266 1 90.19 350 LEU A O 1
ATOM 2757 N N . TRP A 1 351 ? 2.432 15.867 13.188 1 84.94 351 TRP A N 1
ATOM 2758 C CA . TRP A 1 351 ? 3.34 16.797 13.844 1 84.94 351 TRP A CA 1
ATOM 2759 C C . TRP A 1 351 ? 3.877 16.203 15.141 1 84.94 351 TRP A C 1
ATOM 2761 O O . TRP A 1 351 ? 5 16.516 15.555 1 84.94 351 TRP A O 1
ATOM 2771 N N . GLN A 1 352 ? 2.969 15.148 15.68 1 65.88 352 GLN A N 1
ATOM 2772 C CA . GLN A 1 352 ? 3.266 14.547 16.984 1 65.88 352 GLN A CA 1
ATOM 2773 C C . GLN A 1 352 ? 4.188 13.344 16.828 1 65.88 352 GLN A C 1
ATOM 2775 O O . GLN A 1 352 ? 4.133 12.633 15.828 1 65.88 352 GLN A O 1
ATOM 2780 N N . GLY A 1 353 ? 5.504 13.422 17.203 1 64.88 353 GLY A N 1
ATOM 2781 C CA . GLY A 1 353 ? 6.422 12.297 17.188 1 64.88 353 GLY A CA 1
ATOM 2782 C C . GLY A 1 353 ? 7.625 12.516 16.297 1 64.88 353 GLY A C 1
ATOM 2783 O O . GLY A 1 353 ? 8.227 11.562 15.805 1 64.88 353 GLY A O 1
ATOM 2784 N N . ASP A 1 354 ? 7.785 13.664 16.172 1 77.12 354 ASP A N 1
ATOM 2785 C CA . ASP A 1 354 ? 8.836 14.039 15.227 1 77.12 354 ASP A CA 1
ATOM 2786 C C . ASP A 1 354 ? 10.219 13.805 15.82 1 77.12 354 ASP A C 1
ATOM 2788 O O . ASP A 1 354 ? 11.227 13.883 15.109 1 77.12 354 ASP A O 1
ATOM 2792 N N . TRP A 1 355 ? 10.219 13.242 17.047 1 84.06 355 TRP A N 1
ATOM 2793 C CA . TRP A 1 355 ? 11.539 13.102 17.641 1 84.06 355 TRP A CA 1
ATOM 2794 C C . TRP A 1 355 ? 11.875 11.633 17.891 1 84.06 355 TRP A C 1
ATOM 2796 O O . TRP A 1 355 ? 12.969 11.305 18.359 1 84.06 355 TRP A O 1
ATOM 2806 N N . GLU A 1 356 ? 10.898 10.812 17.625 1 84.25 356 GLU A N 1
ATOM 2807 C CA . GLU A 1 356 ? 11.109 9.375 17.766 1 84.25 356 GLU A CA 1
ATOM 2808 C C . GLU A 1 356 ? 10.82 8.641 16.453 1 84.25 356 GLU A C 1
ATOM 2810 O O . GLU A 1 356 ? 9.852 8.961 15.758 1 84.25 356 GLU A O 1
ATOM 2815 N N . PRO A 1 357 ? 11.703 7.668 16.188 1 87.06 357 PRO A N 1
ATOM 2816 C CA . PRO A 1 357 ? 11.328 6.816 15.055 1 87.06 357 PRO A CA 1
ATOM 2817 C C . PRO A 1 357 ? 10.062 6.004 15.312 1 87.06 357 PRO A C 1
ATOM 2819 O O . PRO A 1 357 ? 9.836 5.547 16.438 1 87.06 357 PRO A O 1
ATOM 2822 N N . ARG A 1 358 ? 9.234 5.973 14.336 1 85.25 358 ARG A N 1
ATOM 2823 C CA . ARG A 1 358 ? 7.988 5.223 14.445 1 85.25 358 ARG A CA 1
ATOM 2824 C C . ARG A 1 358 ? 7.988 4.016 13.516 1 85.25 358 ARG A C 1
ATOM 2826 O O . ARG A 1 358 ? 8.766 3.963 12.562 1 85.25 358 ARG A O 1
ATOM 2833 N N . THR A 1 359 ? 7.074 3.082 13.805 1 82.62 359 THR A N 1
ATOM 2834 C CA . THR A 1 359 ? 7.047 1.84 13.039 1 82.62 359 THR A CA 1
ATOM 2835 C C . THR A 1 359 ? 5.898 1.849 12.039 1 82.62 359 THR A C 1
ATOM 2837 O O . THR A 1 359 ? 5.668 0.858 11.336 1 82.62 359 THR A O 1
ATOM 2840 N N . CYS A 1 360 ? 5.188 2.938 11.961 1 85.19 360 CYS A N 1
ATOM 2841 C CA . CYS A 1 360 ? 4.07 3.037 11.031 1 85.19 360 CYS A CA 1
ATOM 2842 C C . CYS A 1 360 ? 4.566 3.072 9.586 1 85.19 360 CYS A C 1
ATOM 2844 O O . CYS A 1 360 ? 5.477 3.834 9.258 1 85.19 360 CYS A O 1
ATOM 2846 N N . ASP A 1 361 ? 3.984 2.248 8.672 1 80.75 361 ASP A N 1
ATOM 2847 C CA . ASP A 1 361 ? 4.559 2.164 7.332 1 80.75 361 ASP A CA 1
ATOM 2848 C C . ASP A 1 361 ? 3.502 2.441 6.266 1 80.75 361 ASP A C 1
ATOM 2850 O O . ASP A 1 361 ? 3.781 2.344 5.07 1 80.75 361 ASP A O 1
ATOM 2854 N N . HIS A 1 362 ? 2.375 2.736 6.621 1 80.31 362 HIS A N 1
ATOM 2855 C CA . HIS A 1 362 ? 1.308 3.109 5.699 1 80.31 362 HIS A CA 1
ATOM 2856 C C . HIS A 1 362 ? 0.295 4.031 6.371 1 80.31 362 HIS A C 1
ATOM 2858 O O . HIS A 1 362 ? 0.151 4.012 7.598 1 80.31 362 HIS A O 1
ATOM 2864 N N . SER A 1 363 ? -0.264 4.867 5.551 1 89.81 363 SER A N 1
ATOM 2865 C CA . SER A 1 363 ? -1.298 5.75 6.078 1 89.81 363 SER A CA 1
ATOM 2866 C C . SER A 1 363 ? -2.334 6.094 5.012 1 89.81 363 SER A C 1
ATOM 2868 O O . SER A 1 363 ? -2.018 6.758 4.023 1 89.81 363 SER A O 1
ATOM 2870 N N . LEU A 1 364 ? -3.541 5.676 5.289 1 87.31 364 LEU A N 1
ATOM 2871 C CA . LEU A 1 364 ? -4.629 6.043 4.391 1 87.31 364 LEU A CA 1
ATOM 2872 C C . LEU A 1 364 ? -4.871 7.547 4.414 1 87.31 364 LEU A C 1
ATOM 2874 O O . LEU A 1 364 ? -5.211 8.141 3.389 1 87.31 364 LEU A O 1
ATOM 2878 N N . LEU A 1 365 ? -4.699 8.195 5.57 1 93 365 LEU A N 1
ATOM 2879 C CA . LEU A 1 365 ? -4.898 9.633 5.684 1 93 365 LEU A CA 1
ATOM 2880 C C . LEU A 1 365 ? -3.914 10.391 4.797 1 93 365 LEU A C 1
ATOM 2882 O O . LEU A 1 365 ? -4.309 11.281 4.039 1 93 365 LEU A O 1
ATOM 2886 N N . VAL A 1 366 ? -2.668 9.977 4.883 1 93.56 366 VAL A N 1
ATOM 2887 C CA . VAL A 1 366 ? -1.615 10.648 4.133 1 93.56 366 VAL A CA 1
ATOM 2888 C C . VAL A 1 366 ? -1.828 10.438 2.637 1 93.56 366 VAL A C 1
ATOM 2890 O O . VAL A 1 366 ? -1.719 11.375 1.848 1 93.56 366 VAL A O 1
ATOM 2893 N N . ASP A 1 367 ? -2.203 9.25 2.24 1 90.19 367 ASP A N 1
ATOM 2894 C CA . ASP A 1 367 ? -2.457 8.953 0.835 1 90.19 367 ASP A CA 1
ATOM 2895 C C . ASP A 1 367 ? -3.629 9.773 0.302 1 90.19 367 ASP A C 1
ATOM 2897 O O . ASP A 1 367 ? -3.584 10.266 -0.825 1 90.19 367 ASP A O 1
ATOM 2901 N N . THR A 1 368 ? -4.637 9.906 1.095 1 91.94 368 THR A N 1
ATOM 2902 C CA . THR A 1 368 ? -5.824 10.641 0.687 1 91.94 368 THR A CA 1
ATOM 2903 C C . THR A 1 368 ? -5.508 12.125 0.516 1 91.94 368 THR A C 1
ATOM 2905 O O . THR A 1 368 ? -5.922 12.75 -0.464 1 91.94 368 THR A O 1
ATOM 2908 N N . VAL A 1 369 ? -4.777 12.648 1.446 1 93.25 369 VAL A N 1
ATOM 2909 C CA . VAL A 1 369 ? -4.406 14.055 1.381 1 93.25 369 VAL A CA 1
ATOM 2910 C C . VAL A 1 369 ? -3.576 14.312 0.124 1 93.25 369 VAL A C 1
ATOM 2912 O O . VAL A 1 369 ? -3.793 15.305 -0.577 1 93.25 369 VAL A O 1
ATOM 2915 N N . ARG A 1 370 ? -2.623 13.469 -0.12 1 94.75 370 ARG A N 1
ATOM 2916 C CA . ARG A 1 370 ? -1.815 13.594 -1.329 1 94.75 370 ARG A CA 1
ATOM 2917 C C . ARG A 1 370 ? -2.695 13.641 -2.574 1 94.75 370 ARG A C 1
ATOM 2919 O O . ARG A 1 370 ? -2.566 14.547 -3.398 1 94.75 370 ARG A O 1
ATOM 2926 N N . SER A 1 371 ? -3.596 12.727 -2.664 1 92.19 371 SER A N 1
ATOM 2927 C CA . SER A 1 371 ? -4.473 12.633 -3.826 1 92.19 371 SER A CA 1
ATOM 2928 C C . SER A 1 371 ? -5.375 13.859 -3.941 1 92.19 371 SER A C 1
ATOM 2930 O O . SER A 1 371 ? -5.531 14.422 -5.027 1 92.19 371 SER A O 1
ATOM 2932 N N . ARG A 1 372 ? -5.914 14.336 -2.803 1 93.75 372 ARG A N 1
ATOM 2933 C CA . ARG A 1 372 ? -6.785 15.508 -2.762 1 93.75 372 ARG A CA 1
ATOM 2934 C C . ARG A 1 372 ? -6.078 16.734 -3.324 1 93.75 372 ARG A C 1
ATOM 2936 O O . ARG A 1 372 ? -6.613 17.422 -4.195 1 93.75 372 ARG A O 1
ATOM 2943 N N . ILE A 1 373 ? -4.961 16.891 -2.83 1 96.38 373 ILE A N 1
ATOM 2944 C CA . ILE A 1 373 ? -4.258 18.125 -3.16 1 96.38 373 ILE A CA 1
ATOM 2945 C C . ILE A 1 373 ? -3.811 18.094 -4.621 1 96.38 373 ILE A C 1
ATOM 2947 O O . ILE A 1 373 ? -3.986 19.062 -5.352 1 96.38 373 ILE A O 1
ATOM 2951 N N . LEU A 1 374 ? -3.252 17 -5.074 1 95.88 374 LEU A N 1
ATOM 2952 C CA . LEU A 1 374 ? -2.809 16.906 -6.461 1 95.88 374 LEU A CA 1
ATOM 2953 C C . LEU A 1 374 ? -3.984 17.062 -7.422 1 95.88 374 LEU A C 1
ATOM 2955 O O . LEU A 1 374 ? -3.879 17.766 -8.43 1 95.88 374 LEU A O 1
ATOM 2959 N N . LYS A 1 375 ? -5.082 16.453 -7.105 1 93.31 375 LYS A N 1
ATOM 2960 C CA . LYS A 1 375 ? -6.273 16.578 -7.941 1 93.31 375 LYS A CA 1
ATOM 2961 C C . LYS A 1 375 ? -6.805 18 -7.941 1 93.31 375 LYS A C 1
ATOM 2963 O O . LYS A 1 375 ? -7.152 18.547 -9 1 93.31 375 LYS A O 1
ATOM 2968 N N . HIS A 1 376 ? -6.844 18.547 -6.766 1 95.38 376 HIS A N 1
ATOM 2969 C CA . HIS A 1 376 ? -7.355 19.906 -6.617 1 95.38 376 HIS A CA 1
ATOM 2970 C C . HIS A 1 376 ? -6.543 20.891 -7.441 1 95.38 376 HIS A C 1
ATOM 2972 O O . HIS A 1 376 ? -7.098 21.828 -8.016 1 95.38 376 HIS A O 1
ATOM 2978 N N . LEU A 1 377 ? -5.254 20.672 -7.523 1 96.31 377 LEU A N 1
ATOM 2979 C CA . LEU A 1 377 ? -4.367 21.578 -8.242 1 96.31 377 LEU A CA 1
ATOM 2980 C C . LEU A 1 377 ? -4.168 21.125 -9.68 1 96.31 377 LEU A C 1
ATOM 2982 O O . LEU A 1 377 ? -3.354 21.688 -10.406 1 96.31 377 LEU A O 1
ATOM 2986 N N . ASP A 1 378 ? -4.824 20.094 -10.086 1 95.25 378 ASP A N 1
ATOM 2987 C CA . ASP A 1 378 ? -4.797 19.562 -11.438 1 95.25 378 ASP A CA 1
ATOM 2988 C C . ASP A 1 378 ? -3.375 19.172 -11.852 1 95.25 378 ASP A C 1
ATOM 2990 O O . ASP A 1 378 ? -2.906 19.578 -12.922 1 95.25 378 ASP A O 1
ATOM 2994 N N . ILE A 1 379 ? -2.758 18.547 -10.977 1 95.56 379 ILE A N 1
ATOM 2995 C CA . ILE A 1 379 ? -1.405 18.062 -11.25 1 95.56 379 ILE A CA 1
ATOM 2996 C C . ILE A 1 379 ? -1.445 16.594 -11.648 1 95.56 379 ILE A C 1
ATOM 2998 O O . ILE A 1 379 ? -1.896 15.75 -10.867 1 95.56 379 ILE A O 1
ATOM 3002 N N . SER A 1 380 ? -0.957 16.266 -12.836 1 91.5 380 SER A N 1
ATOM 3003 C CA . SER A 1 380 ? -0.909 14.891 -13.312 1 91.5 380 SER A CA 1
ATOM 3004 C C . SER A 1 380 ? 0.249 14.133 -12.68 1 91.5 380 SER A C 1
ATOM 3006 O O . SER A 1 380 ? 1.348 14.664 -12.531 1 91.5 380 SER A O 1
ATOM 3008 N N . THR A 1 381 ? -0.044 12.891 -12.336 1 87.12 381 THR A N 1
ATOM 3009 C CA . THR A 1 381 ? 1.005 12.039 -11.781 1 87.12 381 THR A CA 1
ATOM 3010 C C . THR A 1 381 ? 1.487 11.031 -12.812 1 87.12 381 THR A C 1
ATOM 3012 O O . THR A 1 381 ? 2.188 10.07 -12.477 1 87.12 381 THR A O 1
ATOM 3015 N N . ASP A 1 382 ? 1.118 11.25 -14.07 1 82.94 382 ASP A N 1
ATOM 3016 C CA . ASP A 1 382 ? 1.607 10.391 -15.141 1 82.94 382 ASP A CA 1
ATOM 3017 C C . ASP A 1 382 ? 3.123 10.5 -15.289 1 82.94 382 ASP A C 1
ATOM 3019 O O . ASP A 1 382 ? 3.68 11.602 -15.234 1 82.94 382 ASP A O 1
ATOM 3023 N N . ARG A 1 383 ? 3.689 9.367 -15.352 1 78.75 383 ARG A N 1
ATOM 3024 C CA . ARG A 1 383 ? 5.148 9.352 -15.414 1 78.75 383 ARG A CA 1
ATOM 3025 C C . ARG A 1 383 ? 5.641 8.719 -16.703 1 78.75 383 ARG A C 1
ATOM 3027 O O . ARG A 1 383 ? 4.996 7.82 -17.25 1 78.75 383 ARG A O 1
ATOM 3034 N N . ASP A 1 384 ? 6.73 9.312 -17.125 1 80.38 384 ASP A N 1
ATOM 3035 C CA . ASP A 1 384 ? 7.504 8.633 -18.172 1 80.38 384 ASP A CA 1
ATOM 3036 C C . ASP A 1 384 ? 8.422 7.578 -17.578 1 80.38 384 ASP A C 1
ATOM 3038 O O . ASP A 1 384 ? 9.477 7.906 -17.016 1 80.38 384 ASP A O 1
ATOM 3042 N N . PHE A 1 385 ? 8.07 6.375 -17.703 1 76.94 385 PHE A N 1
ATOM 3043 C CA . PHE A 1 385 ? 8.781 5.27 -17.062 1 76.94 385 PHE A CA 1
ATOM 3044 C C . PHE A 1 385 ? 10.117 5.012 -17.75 1 76.94 385 PHE A C 1
ATOM 3046 O O . PHE A 1 385 ? 10.945 4.262 -17.234 1 76.94 385 PHE A O 1
ATOM 3053 N N . LYS A 1 386 ? 10.336 5.66 -18.844 1 80.69 386 LYS A N 1
ATOM 3054 C CA . LYS A 1 386 ? 11.594 5.531 -19.562 1 80.69 386 LYS A CA 1
ATOM 3055 C C . LYS A 1 386 ? 12.547 6.668 -19.219 1 80.69 386 LYS A C 1
ATOM 3057 O O . LYS A 1 386 ? 13.727 6.625 -19.578 1 80.69 386 LYS A O 1
ATOM 3062 N N . ALA A 1 387 ? 12.016 7.641 -18.531 1 83.88 387 ALA A N 1
ATOM 3063 C CA . ALA A 1 387 ? 12.852 8.781 -18.172 1 83.88 387 ALA A CA 1
ATOM 3064 C C . ALA A 1 387 ? 13.961 8.375 -17.203 1 83.88 387 ALA A C 1
ATOM 3066 O O . ALA A 1 387 ? 13.789 7.445 -16.406 1 83.88 387 ALA A O 1
ATOM 3067 N N . PRO A 1 388 ? 15.117 9.062 -17.391 1 88.75 388 PRO A N 1
ATOM 3068 C CA . PRO A 1 388 ? 16.172 8.797 -16.406 1 88.75 388 PRO A CA 1
ATOM 3069 C C . PRO A 1 388 ? 15.742 9.141 -14.984 1 88.75 388 PRO A C 1
ATOM 3071 O O . PRO A 1 388 ? 14.742 9.844 -14.789 1 88.75 388 PRO A O 1
ATOM 3074 N N . VAL A 1 389 ? 16.516 8.594 -14.031 1 91.75 389 VAL A N 1
ATOM 3075 C CA . VAL A 1 389 ? 16.297 8.938 -12.625 1 91.75 389 VAL A CA 1
ATOM 3076 C C . VAL A 1 389 ? 16.438 10.445 -12.43 1 91.75 389 VAL A C 1
ATOM 3078 O O . VAL A 1 389 ? 17.422 11.039 -12.883 1 91.75 389 VAL A O 1
ATOM 3081 N N . ASN A 1 390 ? 15.469 11.062 -11.836 1 95 390 ASN A N 1
ATOM 3082 C CA . ASN A 1 390 ? 15.469 12.5 -11.57 1 95 390 ASN A CA 1
ATOM 3083 C C . ASN A 1 390 ? 15.797 12.805 -10.117 1 95 390 ASN A C 1
ATOM 3085 O O . ASN A 1 390 ? 15.047 12.43 -9.211 1 95 390 ASN A O 1
ATOM 3089 N N . VAL A 1 391 ? 16.906 13.461 -9.93 1 97.44 391 VAL A N 1
ATOM 3090 C CA . VAL A 1 391 ? 17.312 13.906 -8.602 1 97.44 391 VAL A CA 1
ATOM 3091 C C . VAL A 1 391 ? 17.031 15.398 -8.438 1 97.44 391 VAL A C 1
ATOM 3093 O O . VAL A 1 391 ? 17.484 16.219 -9.25 1 97.44 391 VAL A O 1
ATOM 3096 N N . THR A 1 392 ? 16.234 15.734 -7.484 1 98.44 392 THR A N 1
ATOM 3097 C CA . THR A 1 392 ? 15.977 17.141 -7.156 1 98.44 392 THR A CA 1
ATOM 3098 C C . THR A 1 392 ? 16.656 17.531 -5.852 1 98.44 392 THR A C 1
ATOM 3100 O O . THR A 1 392 ? 16.375 16.953 -4.801 1 98.44 392 THR A O 1
ATOM 3103 N N . ILE A 1 393 ? 17.562 18.484 -5.922 1 98.38 393 ILE A N 1
ATOM 3104 C CA . ILE A 1 393 ? 18.266 19 -4.758 1 98.38 393 ILE A CA 1
ATOM 3105 C C . ILE A 1 393 ? 17.688 20.344 -4.348 1 98.38 393 ILE A C 1
ATOM 3107 O O . ILE A 1 393 ? 17.656 21.281 -5.148 1 98.38 393 ILE A O 1
ATOM 3111 N N . LEU A 1 394 ? 17.219 20.406 -3.119 1 97.62 394 LEU A N 1
ATOM 3112 C CA . LEU A 1 394 ? 16.672 21.656 -2.596 1 97.62 394 LEU A CA 1
ATOM 3113 C C . LEU A 1 394 ? 17.781 22.656 -2.299 1 97.62 394 LEU A C 1
ATOM 3115 O O . LEU A 1 394 ? 18.688 22.375 -1.512 1 97.62 394 LEU A O 1
ATOM 3119 N N . ASP A 1 395 ? 17.703 23.75 -2.959 1 95.19 395 ASP A N 1
ATOM 3120 C CA . ASP A 1 395 ? 18.672 24.828 -2.773 1 95.19 395 ASP A CA 1
ATOM 3121 C C . ASP A 1 395 ? 18.156 25.844 -1.752 1 95.19 395 ASP A C 1
ATOM 3123 O O . ASP A 1 395 ? 17.391 26.75 -2.094 1 95.19 395 ASP A O 1
ATOM 3127 N N . ARG A 1 396 ? 18.625 25.703 -0.57 1 90.88 396 ARG A N 1
ATOM 3128 C CA . ARG A 1 396 ? 18.25 26.641 0.475 1 90.88 396 ARG A CA 1
ATOM 3129 C C . ARG A 1 396 ? 19.094 27.922 0.389 1 90.88 396 ARG A C 1
ATOM 3131 O O . ARG A 1 396 ? 20.328 27.859 0.396 1 90.88 396 ARG A O 1
ATOM 3138 N N . ARG A 1 397 ? 18.469 29.047 0.427 1 86.94 397 ARG A N 1
ATOM 3139 C CA . ARG A 1 397 ? 19.188 30.312 0.246 1 86.94 397 ARG A CA 1
ATOM 3140 C C . ARG A 1 397 ? 19.156 31.141 1.522 1 86.94 397 ARG A C 1
ATOM 3142 O O . ARG A 1 397 ? 19.953 32.062 1.68 1 86.94 397 ARG A O 1
ATOM 3149 N N . GLY A 1 398 ? 18.312 30.844 2.391 1 84.69 398 GLY A N 1
ATOM 3150 C CA . GLY A 1 398 ? 18.219 31.594 3.633 1 84.69 398 GLY A CA 1
ATOM 3151 C C . GLY A 1 398 ? 19.078 31.016 4.742 1 84.69 398 GLY A C 1
ATOM 3152 O O . GLY A 1 398 ? 20.25 31.375 4.875 1 84.69 398 GLY A O 1
ATOM 3153 N N . SER A 1 399 ? 18.562 30.094 5.445 1 83.62 399 SER A N 1
ATOM 3154 C CA . SER A 1 399 ? 19.281 29.422 6.527 1 83.62 399 SER A CA 1
ATOM 3155 C C . SER A 1 399 ? 19.562 27.969 6.184 1 83.62 399 SER A C 1
ATOM 3157 O O . SER A 1 399 ? 18.969 27.422 5.254 1 83.62 399 SER A O 1
ATOM 3159 N N . ARG A 1 400 ? 20.625 27.453 6.926 1 89.25 400 ARG A N 1
ATOM 3160 C CA . ARG A 1 400 ? 20.984 26.047 6.781 1 89.25 400 ARG A CA 1
ATOM 3161 C C . ARG A 1 400 ? 21.375 25.734 5.34 1 89.25 400 ARG A C 1
ATOM 3163 O O . ARG A 1 400 ? 20.969 24.719 4.789 1 89.25 400 ARG A O 1
ATOM 3170 N N . LYS A 1 401 ? 22.109 26.562 4.805 1 91.19 401 LYS A N 1
ATOM 3171 C CA . LYS A 1 401 ? 22.641 26.359 3.459 1 91.19 401 LYS A CA 1
ATOM 3172 C C . LYS A 1 401 ? 23.734 25.281 3.457 1 91.19 401 LYS A C 1
ATOM 3174 O O . LYS A 1 401 ? 24.5 25.172 4.414 1 91.19 401 LYS A O 1
ATOM 3179 N N . LEU A 1 402 ? 23.688 24.516 2.42 1 94.5 402 LEU A N 1
ATOM 3180 C CA . LEU A 1 402 ? 24.828 23.641 2.143 1 94.5 402 LEU A CA 1
ATOM 3181 C C . LEU A 1 402 ? 25.938 24.391 1.443 1 94.5 402 LEU A C 1
ATOM 3183 O O . LEU A 1 402 ? 25.922 24.562 0.221 1 94.5 402 LEU A O 1
ATOM 3187 N N . THR A 1 403 ? 26.938 24.75 2.178 1 94 403 THR A N 1
ATOM 3188 C CA . THR A 1 403 ? 27.906 25.734 1.719 1 94 403 THR A CA 1
ATOM 3189 C C . THR A 1 403 ? 28.766 25.172 0.583 1 94 403 THR A C 1
ATOM 3191 O O . THR A 1 403 ? 29.25 25.938 -0.258 1 94 403 THR A O 1
ATOM 3194 N N . ASN A 1 404 ? 28.984 23.938 0.579 1 95.44 404 ASN A N 1
ATOM 3195 C CA . ASN A 1 404 ? 29.812 23.344 -0.468 1 95.44 404 ASN A CA 1
ATOM 3196 C C . ASN A 1 404 ? 28.969 22.578 -1.48 1 95.44 404 ASN A C 1
ATOM 3198 O O . ASN A 1 404 ? 29.438 21.578 -2.051 1 95.44 404 ASN A O 1
ATOM 3202 N N . ALA A 1 405 ? 27.75 22.984 -1.721 1 95.44 405 ALA A N 1
ATOM 3203 C CA . ALA A 1 405 ? 26.797 22.344 -2.613 1 95.44 405 ALA A CA 1
ATOM 3204 C C . ALA A 1 405 ? 27.375 22.219 -4.023 1 95.44 405 ALA A C 1
ATOM 3206 O O . ALA A 1 405 ? 27.219 21.172 -4.672 1 95.44 405 ALA A O 1
ATOM 3207 N N . ARG A 1 406 ? 28.016 23.234 -4.504 1 95.69 406 ARG A N 1
ATOM 3208 C CA . ARG A 1 406 ? 28.531 23.234 -5.871 1 95.69 406 ARG A CA 1
ATOM 3209 C C . ARG A 1 406 ? 29.516 22.094 -6.086 1 95.69 406 ARG A C 1
ATOM 3211 O O . ARG A 1 406 ? 29.438 21.375 -7.086 1 95.69 406 ARG A O 1
ATOM 3218 N N . GLU A 1 407 ? 30.375 21.969 -5.176 1 96.94 407 GLU A N 1
ATOM 3219 C CA . GLU A 1 407 ? 31.359 20.891 -5.238 1 96.94 407 GLU A CA 1
ATOM 3220 C C . GLU A 1 407 ? 30.688 19.516 -5.211 1 96.94 407 GLU A C 1
ATOM 3222 O O . GLU A 1 407 ? 31.031 18.641 -6.004 1 96.94 407 GLU A O 1
ATOM 3227 N N . LEU A 1 408 ? 29.812 19.344 -4.324 1 97.31 408 LEU A N 1
ATOM 3228 C CA . LEU A 1 408 ? 29.125 18.078 -4.152 1 97.31 408 LEU A CA 1
ATOM 3229 C C . LEU A 1 408 ? 28.312 17.719 -5.395 1 97.31 408 LEU A C 1
ATOM 3231 O O . LEU A 1 408 ? 28.344 16.578 -5.855 1 97.31 408 LEU A O 1
ATOM 3235 N N . ILE A 1 409 ? 27.641 18.703 -5.969 1 97.31 409 ILE A N 1
ATOM 3236 C CA . ILE A 1 409 ? 26.781 18.484 -7.125 1 97.31 409 ILE A CA 1
ATOM 3237 C C . ILE A 1 409 ? 27.641 18.141 -8.344 1 97.31 409 ILE A C 1
ATOM 3239 O O . ILE A 1 409 ? 27.266 17.266 -9.141 1 97.31 409 ILE A O 1
ATOM 3243 N N . HIS A 1 410 ? 28.734 18.797 -8.469 1 97.38 410 HIS A N 1
ATOM 3244 C CA . HIS A 1 410 ? 29.656 18.484 -9.555 1 97.38 410 HIS A CA 1
ATOM 3245 C C . HIS A 1 410 ? 30.141 17.047 -9.469 1 97.38 410 HIS A C 1
ATOM 3247 O O . HIS A 1 410 ? 30.172 16.344 -10.484 1 97.38 410 HIS A O 1
ATOM 3253 N N . ALA A 1 411 ? 30.5 16.672 -8.289 1 97.25 411 ALA A N 1
ATOM 3254 C CA . ALA A 1 411 ? 30.953 15.305 -8.078 1 97.25 411 ALA A CA 1
ATOM 3255 C C . ALA A 1 411 ? 29.844 14.305 -8.414 1 97.25 411 ALA A C 1
ATOM 3257 O O . ALA A 1 411 ? 30.094 13.266 -9.023 1 97.25 411 ALA A O 1
ATOM 3258 N N . LEU A 1 412 ? 28.656 14.602 -8.016 1 97.19 412 LEU A N 1
ATOM 3259 C CA . LEU A 1 412 ? 27.5 13.734 -8.242 1 97.19 412 LEU A CA 1
ATOM 3260 C C . LEU A 1 412 ? 27.234 13.57 -9.734 1 97.19 412 LEU A C 1
ATOM 3262 O O . LEU A 1 412 ? 27.062 12.445 -10.219 1 97.19 412 LEU A O 1
ATOM 3266 N N . LYS A 1 413 ? 27.25 14.648 -10.469 1 96.69 413 LYS A N 1
ATOM 3267 C CA . LYS A 1 413 ? 26.984 14.617 -11.906 1 96.69 413 LYS A CA 1
ATOM 3268 C C . LYS A 1 413 ? 28.078 13.828 -12.648 1 96.69 413 LYS A C 1
ATOM 3270 O O . LYS A 1 413 ? 27.781 13.125 -13.617 1 96.69 413 LYS A O 1
ATOM 3275 N N . ALA A 1 414 ? 29.219 13.969 -12.172 1 96.44 414 ALA A N 1
ATOM 3276 C CA . ALA A 1 414 ? 30.328 13.242 -12.781 1 96.44 414 ALA A CA 1
ATOM 3277 C C . ALA A 1 414 ? 30.188 11.734 -12.555 1 96.44 414 ALA A C 1
ATOM 3279 O O . ALA A 1 414 ? 30.469 10.938 -13.461 1 96.44 414 ALA A O 1
ATOM 3280 N N . ALA A 1 415 ? 29.766 11.383 -11.398 1 93.12 415 ALA A N 1
ATOM 3281 C CA . ALA A 1 415 ? 29.688 9.977 -11.023 1 93.12 415 ALA A CA 1
ATOM 3282 C C . ALA A 1 415 ? 28.469 9.312 -11.672 1 93.12 415 ALA A C 1
ATOM 3284 O O . ALA A 1 415 ? 28.5 8.109 -11.953 1 93.12 415 ALA A O 1
ATOM 3285 N N . TYR A 1 416 ? 27.406 10.062 -11.898 1 92.62 416 TYR A N 1
ATOM 3286 C CA . TYR A 1 416 ? 26.172 9.523 -12.461 1 92.62 416 TYR A CA 1
ATOM 3287 C C . TYR A 1 416 ? 25.703 10.344 -13.648 1 92.62 416 TYR A C 1
ATOM 3289 O O . TYR A 1 416 ? 24.656 11 -13.594 1 92.62 416 TYR A O 1
ATOM 3297 N N . PRO A 1 417 ? 26.312 10.188 -14.758 1 92.56 417 PRO A N 1
ATOM 3298 C CA . PRO A 1 417 ? 26.016 11.031 -15.914 1 92.56 417 PRO A CA 1
ATOM 3299 C C . PRO A 1 417 ? 24.641 10.758 -16.516 1 92.56 417 PRO A C 1
ATOM 3301 O O . PRO A 1 417 ? 24.078 11.609 -17.203 1 92.56 417 PRO A O 1
ATOM 3304 N N . ALA A 1 418 ? 24.062 9.594 -16.219 1 89.12 418 ALA A N 1
ATOM 3305 C CA . ALA A 1 418 ? 22.766 9.234 -16.797 1 89.12 418 ALA A CA 1
ATOM 3306 C C . ALA A 1 418 ? 21.625 9.773 -15.945 1 89.12 418 ALA A C 1
ATOM 3308 O O . ALA A 1 418 ? 20.469 9.734 -16.359 1 89.12 418 ALA A O 1
ATOM 3309 N N . VAL A 1 419 ? 21.953 10.219 -14.75 1 92.75 419 VAL A N 1
ATOM 3310 C CA . VAL A 1 419 ? 20.953 10.742 -13.828 1 92.75 419 VAL A CA 1
ATOM 3311 C C . VAL A 1 419 ? 20.75 12.234 -14.07 1 92.75 419 VAL A C 1
ATOM 3313 O O . VAL A 1 419 ? 21.719 12.969 -14.305 1 92.75 419 VAL A O 1
ATOM 3316 N N . HIS A 1 420 ? 19.531 12.648 -14.141 1 95 420 HIS A N 1
ATOM 3317 C CA . HIS A 1 420 ? 19.234 14.07 -14.227 1 95 420 HIS A CA 1
ATOM 3318 C C . HIS A 1 420 ? 19.234 14.727 -12.852 1 95 420 HIS A C 1
ATOM 3320 O O . HIS A 1 420 ? 18.453 14.352 -11.977 1 95 420 HIS A O 1
ATOM 3326 N N . VAL A 1 421 ? 20.141 15.719 -12.664 1 97.38 421 VAL A N 1
ATOM 3327 C CA . VAL A 1 421 ? 20.25 16.406 -11.383 1 97.38 421 VAL A CA 1
ATOM 3328 C C . VAL A 1 421 ? 19.766 17.844 -11.531 1 97.38 421 VAL A C 1
ATOM 3330 O O . VAL A 1 421 ? 20.328 18.609 -12.32 1 97.38 421 VAL A O 1
ATOM 3333 N N . SER A 1 422 ? 18.75 18.188 -10.812 1 96.75 422 SER A N 1
ATOM 3334 C CA . SER A 1 422 ? 18.234 19.547 -10.789 1 96.75 422 SER A CA 1
ATOM 3335 C C . SER A 1 422 ? 18.391 20.172 -9.406 1 96.75 422 SER A C 1
ATOM 3337 O O . SER A 1 422 ? 18.094 19.531 -8.391 1 96.75 422 SER A O 1
ATOM 3339 N N . VAL A 1 423 ? 18.906 21.375 -9.375 1 97.38 423 VAL A N 1
ATOM 3340 C CA . VAL A 1 423 ? 19 22.156 -8.148 1 97.38 423 VAL A CA 1
ATOM 3341 C C . VAL A 1 423 ? 17.922 23.25 -8.156 1 97.38 423 VAL A C 1
ATOM 3343 O O . VAL A 1 423 ? 17.906 24.109 -9.039 1 97.38 423 VAL A O 1
ATOM 3346 N N . VAL A 1 424 ? 17.031 23.219 -7.141 1 97.31 424 VAL A N 1
ATOM 3347 C CA . VAL A 1 424 ? 15.859 24.062 -7.238 1 97.31 424 VAL A CA 1
ATOM 3348 C C . VAL A 1 424 ? 15.688 24.875 -5.949 1 97.31 424 VAL A C 1
ATOM 3350 O O . VAL A 1 424 ? 15.695 24.312 -4.855 1 97.31 424 VAL A O 1
ATOM 3353 N N . ASP A 1 425 ? 15.594 26.141 -6.082 1 95.56 425 ASP A N 1
ATOM 3354 C CA . ASP A 1 425 ? 15.078 27.016 -5.031 1 95.56 425 ASP A CA 1
ATOM 3355 C C . ASP A 1 425 ? 13.555 27.078 -5.074 1 95.56 425 ASP A C 1
ATOM 3357 O O . ASP A 1 425 ? 12.977 27.703 -5.961 1 95.56 425 ASP A O 1
ATOM 3361 N N . MET A 1 426 ? 12.953 26.516 -4.07 1 93.38 426 MET A N 1
ATOM 3362 C CA . MET A 1 426 ? 11.5 26.359 -4.078 1 93.38 426 MET A CA 1
ATOM 3363 C C . MET A 1 426 ? 10.812 27.656 -3.668 1 93.38 426 MET A C 1
ATOM 3365 O O . MET A 1 426 ? 9.656 27.891 -4.02 1 93.38 426 MET A O 1
ATOM 3369 N N . ALA A 1 427 ? 11.43 28.531 -2.986 1 88.62 427 ALA A N 1
ATOM 3370 C CA . ALA A 1 427 ? 10.836 29.672 -2.307 1 88.62 427 ALA A CA 1
ATOM 3371 C C . ALA A 1 427 ? 10.102 30.578 -3.295 1 88.62 427 ALA A C 1
ATOM 3373 O O . ALA A 1 427 ? 8.969 30.984 -3.039 1 88.62 427 ALA A O 1
ATOM 3374 N N . PRO A 1 428 ? 10.703 30.844 -4.461 1 91.31 428 PRO A N 1
ATOM 3375 C CA . PRO A 1 428 ? 10.016 31.766 -5.371 1 91.31 428 PRO A CA 1
ATOM 3376 C C . PRO A 1 428 ? 8.914 31.078 -6.184 1 91.31 428 PRO A C 1
ATOM 3378 O O . PRO A 1 428 ? 8.156 31.75 -6.887 1 91.31 428 PRO A O 1
ATOM 3381 N N . LEU A 1 429 ? 8.773 29.812 -6.117 1 93.25 429 LEU A N 1
ATOM 3382 C CA . LEU A 1 429 ? 7.816 29.078 -6.934 1 93.25 429 LEU A CA 1
ATOM 3383 C C . LEU A 1 429 ? 6.453 29.016 -6.254 1 93.25 429 LEU A C 1
ATOM 3385 O O . LEU A 1 429 ? 6.371 28.984 -5.023 1 93.25 429 LEU A O 1
ATOM 3389 N N . THR A 1 430 ? 5.387 29.031 -7.078 1 93.19 430 THR A N 1
ATOM 3390 C CA . THR A 1 430 ? 4.062 28.734 -6.547 1 93.19 430 THR A CA 1
ATOM 3391 C C . THR A 1 430 ? 3.975 27.281 -6.094 1 93.19 430 THR A C 1
ATOM 3393 O O . THR A 1 430 ? 4.816 26.453 -6.457 1 93.19 430 THR A O 1
ATOM 3396 N N . LEU A 1 431 ? 3.023 27 -5.273 1 93.88 431 LEU A N 1
ATOM 3397 C CA . LEU A 1 431 ? 2.859 25.625 -4.82 1 93.88 431 LEU A CA 1
ATOM 3398 C C . LEU A 1 431 ? 2.678 24.672 -6 1 93.88 431 LEU A C 1
ATOM 3400 O O . LEU A 1 431 ? 3.246 23.578 -6.02 1 93.88 431 LEU A O 1
ATOM 3404 N N . ARG A 1 432 ? 1.822 25.078 -6.965 1 95.25 432 ARG A N 1
ATOM 3405 C CA . ARG A 1 432 ? 1.587 24.25 -8.141 1 95.25 432 ARG A CA 1
ATOM 3406 C C . ARG A 1 432 ? 2.893 23.938 -8.859 1 95.25 432 ARG A C 1
ATOM 3408 O O . ARG A 1 432 ? 3.139 22.797 -9.258 1 95.25 432 ARG A O 1
ATOM 3415 N N . GLU A 1 433 ? 3.701 24.938 -9.023 1 95.88 433 GLU A N 1
ATOM 3416 C CA . GLU A 1 433 ? 4.992 24.75 -9.688 1 95.88 433 GLU A CA 1
ATOM 3417 C C . GLU A 1 433 ? 5.891 23.812 -8.883 1 95.88 433 GLU A C 1
ATOM 3419 O O . GLU A 1 433 ? 6.574 22.969 -9.461 1 95.88 433 GLU A O 1
ATOM 3424 N N . GLN A 1 434 ? 5.941 24.047 -7.613 1 96.5 434 GLN A N 1
ATOM 3425 C CA . GLN A 1 434 ? 6.73 23.172 -6.754 1 96.5 434 GLN A CA 1
ATOM 3426 C C . GLN A 1 434 ? 6.301 21.719 -6.906 1 96.5 434 GLN A C 1
ATOM 3428 O O . GLN A 1 434 ? 7.137 20.828 -7.105 1 96.5 434 GLN A O 1
ATOM 3433 N N . LEU A 1 435 ? 4.992 21.469 -6.883 1 97 435 LEU A N 1
ATOM 3434 C CA . LEU A 1 435 ? 4.473 20.109 -6.91 1 97 435 LEU A CA 1
ATOM 3435 C C . LEU A 1 435 ? 4.664 19.484 -8.281 1 97 435 LEU A C 1
ATOM 3437 O O . LEU A 1 435 ? 4.859 18.266 -8.398 1 97 435 LEU A O 1
ATOM 3441 N N . ASP A 1 436 ? 4.656 20.297 -9.32 1 96.44 436 ASP A N 1
ATOM 3442 C CA . ASP A 1 436 ? 4.938 19.797 -10.664 1 96.44 436 ASP A CA 1
ATOM 3443 C C . ASP A 1 436 ? 6.34 19.203 -10.742 1 96.44 436 ASP A C 1
ATOM 3445 O O . ASP A 1 436 ? 6.566 18.234 -11.461 1 96.44 436 ASP A O 1
ATOM 3449 N N . ILE A 1 437 ? 7.238 19.797 -10.062 1 96.75 437 ILE A N 1
ATOM 3450 C CA . ILE A 1 437 ? 8.602 19.281 -10 1 96.75 437 ILE A CA 1
ATOM 3451 C C . ILE A 1 437 ? 8.656 18.031 -9.141 1 96.75 437 ILE A C 1
ATOM 3453 O O . ILE A 1 437 ? 9.25 17.016 -9.531 1 96.75 437 ILE A O 1
ATOM 3457 N N . ILE A 1 438 ? 7.973 18.047 -8.039 1 97.62 438 ILE A N 1
ATOM 3458 C CA . ILE A 1 438 ? 8.094 17.016 -7.004 1 97.62 438 ILE A CA 1
ATOM 3459 C C . ILE A 1 438 ? 7.48 15.711 -7.496 1 97.62 438 ILE A C 1
ATOM 3461 O O . ILE A 1 438 ? 8.031 14.633 -7.258 1 97.62 438 ILE A O 1
ATOM 3465 N N . VAL A 1 439 ? 6.379 15.742 -8.219 1 95.88 439 VAL A N 1
ATOM 3466 C CA . VAL A 1 439 ? 5.691 14.539 -8.672 1 95.88 439 VAL A CA 1
ATOM 3467 C C . VAL A 1 439 ? 6.535 13.828 -9.727 1 95.88 439 VAL A C 1
ATOM 3469 O O . VAL A 1 439 ? 6.254 12.68 -10.086 1 95.88 439 VAL A O 1
ATOM 3472 N N . ARG A 1 440 ? 7.609 14.469 -10.18 1 94.31 440 ARG A N 1
ATOM 3473 C CA . ARG A 1 440 ? 8.508 13.875 -11.172 1 94.31 440 ARG A CA 1
ATOM 3474 C C . ARG A 1 440 ? 9.875 13.586 -10.562 1 94.31 440 ARG A C 1
ATOM 3476 O O . ARG A 1 440 ? 10.812 13.219 -11.273 1 94.31 440 ARG A O 1
ATOM 3483 N N . THR A 1 441 ? 10 13.789 -9.352 1 96.19 441 THR A N 1
ATOM 3484 C CA . THR A 1 441 ? 11.25 13.586 -8.633 1 96.19 441 THR A CA 1
ATOM 3485 C C . THR A 1 441 ? 11.352 12.148 -8.125 1 96.19 441 THR A C 1
ATOM 3487 O O . THR A 1 441 ? 10.406 11.633 -7.527 1 96.19 441 THR A O 1
ATOM 3490 N N . ASP A 1 442 ? 12.523 11.492 -8.336 1 94 442 ASP A N 1
ATOM 3491 C CA . ASP A 1 442 ? 12.758 10.133 -7.848 1 94 442 ASP A CA 1
ATOM 3492 C C . ASP A 1 442 ? 13.578 10.148 -6.562 1 94 442 ASP A C 1
ATOM 3494 O O . ASP A 1 442 ? 13.469 9.234 -5.738 1 94 442 ASP A O 1
ATOM 3498 N N . VAL A 1 443 ? 14.461 11.086 -6.438 1 96.75 443 VAL A N 1
ATOM 3499 C CA . VAL A 1 443 ? 15.281 11.289 -5.246 1 96.75 443 VAL A CA 1
ATOM 3500 C C . VAL A 1 443 ? 15.227 12.758 -4.824 1 96.75 443 VAL A C 1
ATOM 3502 O O . VAL A 1 443 ? 15.656 13.641 -5.566 1 96.75 443 VAL A O 1
ATOM 3505 N N . LEU A 1 444 ? 14.656 13.016 -3.693 1 98.5 444 LEU A N 1
ATOM 3506 C CA . LEU A 1 444 ? 14.617 14.352 -3.119 1 98.5 444 LEU A CA 1
ATOM 3507 C C . LEU A 1 444 ? 15.734 14.539 -2.092 1 98.5 444 LEU A C 1
ATOM 3509 O O . LEU A 1 444 ? 15.852 13.75 -1.153 1 98.5 444 LEU A O 1
ATOM 3513 N N . VAL A 1 445 ? 16.562 15.562 -2.283 1 98.19 445 VAL A N 1
ATOM 3514 C CA . VAL A 1 445 ? 17.734 15.789 -1.435 1 98.19 445 VAL A CA 1
ATOM 3515 C C . VAL A 1 445 ? 17.688 17.203 -0.857 1 98.19 445 VAL A C 1
ATOM 3517 O O . VAL A 1 445 ? 17.344 18.156 -1.562 1 98.19 445 VAL A O 1
ATOM 3520 N N . GLY A 1 446 ? 18 17.328 0.388 1 96.88 446 GLY A N 1
ATOM 3521 C CA . GLY A 1 446 ? 18.109 18.656 0.972 1 96.88 446 GLY A CA 1
ATOM 3522 C C . GLY A 1 446 ? 18.578 18.641 2.414 1 96.88 446 GLY A C 1
ATOM 3523 O O . GLY A 1 446 ? 18.594 17.578 3.057 1 96.88 446 GLY A O 1
ATOM 3524 N N . VAL A 1 447 ? 19 19.797 2.865 1 96.12 447 VAL A N 1
ATOM 3525 C CA . VAL A 1 447 ? 19.25 19.984 4.289 1 96.12 447 VAL A CA 1
ATOM 3526 C C . VAL A 1 447 ? 17.922 20.047 5.035 1 96.12 447 VAL A C 1
ATOM 3528 O O . VAL A 1 447 ? 16.922 20.547 4.504 1 96.12 447 VAL A O 1
ATOM 3531 N N . HIS A 1 448 ? 17.953 19.547 6.238 1 94.62 448 HIS A N 1
ATOM 3532 C CA . HIS A 1 448 ? 16.75 19.516 7.062 1 94.62 448 HIS A CA 1
ATOM 3533 C C . HIS A 1 448 ? 16 20.844 6.996 1 94.62 448 HIS A C 1
ATOM 3535 O O . HIS A 1 448 ? 16.594 21.906 7.16 1 94.62 448 HIS A O 1
ATOM 3541 N N . GLY A 1 449 ? 14.688 20.734 6.871 1 92.94 449 GLY A N 1
ATOM 3542 C CA . GLY A 1 449 ? 13.812 21.906 6.844 1 92.94 449 GLY A CA 1
ATOM 3543 C C . GLY A 1 449 ? 12.453 21.609 6.23 1 92.94 449 GLY A C 1
ATOM 3544 O O . GLY A 1 449 ? 12.195 20.484 5.789 1 92.94 449 GLY A O 1
ATOM 3545 N N . ALA A 1 450 ? 11.695 22.594 6.156 1 92.56 450 ALA A N 1
ATOM 3546 C CA . ALA A 1 450 ? 10.305 22.438 5.734 1 92.56 450 ALA A CA 1
ATOM 3547 C C . ALA A 1 450 ? 10.211 22 4.281 1 92.56 450 ALA A C 1
ATOM 3549 O O . ALA A 1 450 ? 9.172 21.516 3.836 1 92.56 450 ALA A O 1
ATOM 3550 N N . GLY A 1 451 ? 11.305 22.172 3.502 1 94.19 451 GLY A N 1
ATOM 3551 C CA . GLY A 1 451 ? 11.32 21.688 2.133 1 94.19 451 GLY A CA 1
ATOM 3552 C C . GLY A 1 451 ? 11.062 20.188 2.029 1 94.19 451 GLY A C 1
ATOM 3553 O O . GLY A 1 451 ? 10.523 19.719 1.027 1 94.19 451 GLY A O 1
ATOM 3554 N N . HIS A 1 452 ? 11.367 19.438 3.035 1 95.81 452 HIS A N 1
ATOM 3555 C CA . HIS A 1 452 ? 11.18 18 3.035 1 95.81 452 HIS A CA 1
ATOM 3556 C C . HIS A 1 452 ? 9.703 17.625 3.184 1 95.81 452 HIS A C 1
ATOM 3558 O O . HIS A 1 452 ? 9.336 16.453 3.051 1 95.81 452 HIS A O 1
ATOM 3564 N N . THR A 1 453 ? 8.828 18.625 3.438 1 95.94 453 THR A N 1
ATOM 3565 C CA . THR A 1 453 ? 7.391 18.406 3.41 1 95.94 453 THR A CA 1
ATOM 3566 C C . THR A 1 453 ? 6.957 17.812 2.07 1 95.94 453 THR A C 1
ATOM 3568 O O . THR A 1 453 ? 5.98 17.062 2 1 95.94 453 THR A O 1
ATOM 3571 N N . HIS A 1 454 ? 7.742 18.062 1.071 1 97.31 454 HIS A N 1
ATOM 3572 C CA . HIS A 1 454 ? 7.438 17.594 -0.274 1 97.31 454 HIS A CA 1
ATOM 3573 C C . HIS A 1 454 ? 7.473 16.078 -0.344 1 97.31 454 HIS A C 1
ATOM 3575 O O . HIS A 1 454 ? 6.996 15.484 -1.315 1 97.31 454 HIS A O 1
ATOM 3581 N N . GLY A 1 455 ? 7.969 15.43 0.706 1 96.25 455 GLY A N 1
ATOM 3582 C CA . GLY A 1 455 ? 7.855 13.977 0.809 1 96.25 455 GLY A CA 1
ATOM 3583 C C . GLY A 1 455 ? 6.434 13.477 0.642 1 96.25 455 GLY A C 1
ATOM 3584 O O . GLY A 1 455 ? 6.211 12.375 0.15 1 96.25 455 GLY A O 1
ATOM 3585 N N . PHE A 1 456 ? 5.445 14.32 0.972 1 95.62 456 PHE A N 1
ATOM 3586 C CA . PHE A 1 456 ? 4.031 14 0.815 1 95.62 456 PHE A CA 1
ATOM 3587 C C . PHE A 1 456 ? 3.715 13.641 -0.632 1 95.62 456 PHE A C 1
ATOM 3589 O O . PHE A 1 456 ? 2.863 12.789 -0.893 1 95.62 456 PHE A O 1
ATOM 3596 N N . PHE A 1 457 ? 4.41 14.234 -1.536 1 97.25 457 PHE A N 1
ATOM 3597 C CA . PHE A 1 457 ? 3.873 14.273 -2.891 1 97.25 457 PHE A CA 1
ATOM 3598 C C . PHE A 1 457 ? 4.793 13.539 -3.857 1 97.25 457 PHE A C 1
ATOM 3600 O O . PHE A 1 457 ? 4.52 13.477 -5.059 1 97.25 457 PHE A O 1
ATOM 3607 N N . LEU A 1 458 ? 5.871 12.961 -3.314 1 96.12 458 LEU A N 1
ATOM 3608 C CA . LEU A 1 458 ? 6.762 12.164 -4.152 1 96.12 458 LEU A CA 1
ATOM 3609 C C . LEU A 1 458 ? 6.043 10.945 -4.711 1 96.12 458 LEU A C 1
ATOM 3611 O O . LEU A 1 458 ? 5.109 10.43 -4.094 1 96.12 458 LEU A O 1
ATOM 3615 N N . PRO A 1 459 ? 6.488 10.555 -5.902 1 90.56 459 PRO A N 1
ATOM 3616 C CA . PRO A 1 459 ? 5.953 9.281 -6.391 1 90.56 459 PRO A CA 1
ATOM 3617 C C . PRO A 1 459 ? 6.246 8.117 -5.445 1 90.56 459 PRO A C 1
ATOM 3619 O O . PRO A 1 459 ? 7.211 8.164 -4.68 1 90.56 459 PRO A O 1
ATOM 3622 N N . PRO A 1 460 ? 5.395 7.113 -5.559 1 81.69 460 PRO A N 1
ATOM 3623 C CA . PRO A 1 460 ? 5.664 5.93 -4.742 1 81.69 460 PRO A CA 1
ATOM 3624 C C . PRO A 1 460 ? 7.047 5.336 -4.996 1 81.69 460 PRO A C 1
ATOM 3626 O O . PRO A 1 460 ? 7.543 5.375 -6.129 1 81.69 460 PRO A O 1
ATOM 3629 N N . GLN A 1 461 ? 7.707 4.812 -3.889 1 80.69 461 GLN A N 1
ATOM 3630 C CA . GLN A 1 461 ? 8.969 4.086 -3.916 1 80.69 461 GLN A CA 1
ATOM 3631 C C . GLN A 1 461 ? 10.141 5.023 -4.211 1 80.69 461 GLN A C 1
ATOM 3633 O O . GLN A 1 461 ? 11.227 4.574 -4.57 1 80.69 461 GLN A O 1
ATOM 3638 N N . SER A 1 462 ? 9.938 6.309 -4.191 1 91.25 462 SER A N 1
ATOM 3639 C CA . SER A 1 462 ? 11.016 7.289 -4.305 1 91.25 462 SER A CA 1
ATOM 3640 C C . SER A 1 462 ? 11.891 7.293 -3.059 1 91.25 462 SER A C 1
ATOM 3642 O O . SER A 1 462 ? 11.586 6.613 -2.078 1 91.25 462 SER A O 1
ATOM 3644 N N . SER A 1 463 ? 13.008 8.039 -3.193 1 93.44 463 SER A N 1
ATOM 3645 C CA . SER A 1 463 ? 13.945 8.164 -2.082 1 93.44 463 SER A CA 1
ATOM 3646 C C . SER A 1 463 ? 14 9.602 -1.569 1 93.44 463 SER A C 1
ATOM 3648 O O . SER A 1 463 ? 13.961 10.547 -2.355 1 93.44 463 SER A O 1
ATOM 3650 N N . VAL A 1 464 ? 14.086 9.734 -0.261 1 96.25 464 VAL A N 1
ATOM 3651 C CA . VAL A 1 464 ? 14.297 11.023 0.397 1 96.25 464 VAL A CA 1
ATOM 3652 C C . VAL A 1 464 ? 15.656 11.031 1.09 1 96.25 464 VAL A C 1
ATOM 3654 O O . VAL A 1 464 ? 15.969 10.125 1.861 1 96.25 464 VAL A O 1
ATOM 3657 N N . VAL A 1 465 ? 16.469 11.992 0.769 1 96.69 465 VAL A N 1
ATOM 3658 C CA . VAL A 1 465 ? 17.766 12.195 1.409 1 96.69 465 VAL A CA 1
ATOM 3659 C C . VAL A 1 465 ? 17.719 13.453 2.271 1 96.69 465 VAL A C 1
ATOM 3661 O O . VAL A 1 465 ? 17.516 14.555 1.762 1 96.69 465 VAL A O 1
ATOM 3664 N N . GLU A 1 466 ? 17.891 13.305 3.553 1 95.56 466 GLU A N 1
ATOM 3665 C CA . GLU A 1 466 ? 17.875 14.422 4.488 1 95.56 466 GLU A CA 1
ATOM 3666 C C . GLU A 1 466 ? 19.25 14.609 5.137 1 95.56 466 GLU A C 1
ATOM 3668 O O . GLU A 1 466 ? 19.766 13.703 5.797 1 95.56 466 GLU A O 1
ATOM 3673 N N . ILE A 1 467 ? 19.875 15.734 4.898 1 95.62 467 ILE A N 1
ATOM 3674 C CA . ILE A 1 467 ? 21.109 16.125 5.562 1 95.62 467 ILE A CA 1
ATOM 3675 C C . ILE A 1 467 ? 20.797 16.922 6.82 1 95.62 467 ILE A C 1
ATOM 3677 O O . ILE A 1 467 ? 20.25 18.031 6.738 1 95.62 467 ILE A O 1
ATOM 3681 N N . LEU A 1 468 ? 21.141 16.375 7.969 1 94.12 468 LEU A N 1
ATOM 3682 C CA . LEU A 1 468 ? 20.812 17.016 9.234 1 94.12 468 LEU A CA 1
ATOM 3683 C C . LEU A 1 468 ? 22.047 17.672 9.844 1 94.12 468 LEU A C 1
ATOM 3685 O O . LEU A 1 468 ? 23.156 17.141 9.758 1 94.12 468 LEU A O 1
ATOM 3689 N N . PRO A 1 469 ? 21.812 18.844 10.438 1 91.94 469 PRO A N 1
ATOM 3690 C CA . PRO A 1 469 ? 22.906 19.375 11.266 1 91.94 469 PRO A CA 1
ATOM 3691 C C . PRO A 1 469 ? 23.297 18.422 12.391 1 91.94 469 PRO A C 1
ATOM 3693 O O . PRO A 1 469 ? 22.438 17.719 12.938 1 91.94 469 PRO A O 1
ATOM 3696 N N . ASP A 1 470 ? 24.547 18.203 12.719 1 85.44 470 ASP A N 1
ATOM 3697 C CA . ASP A 1 470 ? 25.172 17.188 13.562 1 85.44 470 ASP A CA 1
ATOM 3698 C C . ASP A 1 470 ? 24.375 16.969 14.844 1 85.44 470 ASP A C 1
ATOM 3700 O O . ASP A 1 470 ? 24.234 15.844 15.312 1 85.44 470 ASP A O 1
ATOM 3704 N N . ASP A 1 471 ? 23.781 17.922 15.5 1 82.81 471 ASP A N 1
ATOM 3705 C CA . ASP A 1 471 ? 23.156 17.719 16.797 1 82.81 471 ASP A CA 1
ATOM 3706 C C . ASP A 1 471 ? 21.625 17.672 16.672 1 82.81 471 ASP A C 1
ATOM 3708 O O . ASP A 1 471 ? 20.922 17.594 17.672 1 82.81 471 ASP A O 1
ATOM 3712 N N . LEU A 1 472 ? 21.266 17.547 15.453 1 87.69 472 LEU A N 1
ATOM 3713 C CA . LEU A 1 472 ? 19.828 17.516 15.273 1 87.69 472 LEU A CA 1
ATOM 3714 C C . LEU A 1 472 ? 19.328 16.078 15.078 1 87.69 472 LEU A C 1
ATOM 3716 O O . LEU A 1 472 ? 19.828 15.367 14.203 1 87.69 472 LEU A O 1
ATOM 3720 N N . ALA A 1 473 ? 18.375 15.648 15.898 1 86.5 473 ALA A N 1
ATOM 3721 C CA . ALA A 1 473 ? 17.828 14.297 15.812 1 86.5 473 ALA A CA 1
ATOM 3722 C C . ALA A 1 473 ? 16.344 14.336 15.5 1 86.5 473 ALA A C 1
ATOM 3724 O O . ALA A 1 473 ? 15.547 13.641 16.141 1 86.5 473 ALA A O 1
ATOM 3725 N N . HIS A 1 474 ? 15.961 15.18 14.648 1 88.19 474 HIS A N 1
ATOM 3726 C CA . HIS A 1 474 ? 14.57 15.266 14.203 1 88.19 474 HIS A CA 1
ATOM 3727 C C . HIS A 1 474 ? 14.203 14.086 13.305 1 88.19 474 HIS A C 1
ATOM 3729 O O . HIS A 1 474 ? 14.977 13.711 12.422 1 88.19 474 HIS A O 1
ATOM 3735 N N . ARG A 1 475 ? 13.016 13.445 13.578 1 91.12 475 ARG A N 1
ATOM 3736 C CA . ARG A 1 475 ? 12.648 12.242 12.844 1 91.12 475 ARG A CA 1
ATOM 3737 C C . ARG A 1 475 ? 11.352 12.445 12.07 1 91.12 475 ARG A C 1
ATOM 3739 O O . ARG A 1 475 ? 10.766 11.477 11.57 1 91.12 475 ARG A O 1
ATOM 3746 N N . GLY A 1 476 ? 10.906 13.602 12.039 1 92.19 476 GLY A N 1
ATOM 3747 C CA . GLY A 1 476 ? 9.609 13.867 11.422 1 92.19 476 GLY A CA 1
ATOM 3748 C C . GLY A 1 476 ? 9.547 13.445 9.969 1 92.19 476 GLY A C 1
ATOM 3749 O O . GLY A 1 476 ? 8.609 12.766 9.555 1 92.19 476 GLY A O 1
ATOM 3750 N N . PHE A 1 477 ? 10.562 13.758 9.18 1 93.75 477 PHE A N 1
ATOM 3751 C CA . PHE A 1 477 ? 10.516 13.484 7.75 1 93.75 477 PHE A CA 1
ATOM 3752 C C . PHE A 1 477 ? 10.883 12.031 7.461 1 93.75 477 PHE A C 1
ATOM 3754 O O . PHE A 1 477 ? 10.445 11.469 6.457 1 93.75 477 PHE A O 1
ATOM 3761 N N . ARG A 1 478 ? 11.641 11.453 8.414 1 92.44 478 ARG A N 1
ATOM 3762 C CA . ARG A 1 478 ? 11.82 10.008 8.367 1 92.44 478 ARG A CA 1
ATOM 3763 C C . ARG A 1 478 ? 10.484 9.289 8.508 1 92.44 478 ARG A C 1
ATOM 3765 O O . ARG A 1 478 ? 10.18 8.367 7.742 1 92.44 478 ARG A O 1
ATOM 3772 N N . ASN A 1 479 ? 9.742 9.695 9.484 1 92 479 ASN A N 1
ATOM 3773 C CA . ASN A 1 479 ? 8.453 9.062 9.773 1 92 479 ASN A CA 1
ATOM 3774 C C . ASN A 1 479 ? 7.461 9.297 8.633 1 92 479 ASN A C 1
ATOM 3776 O O . ASN A 1 479 ? 6.707 8.391 8.273 1 92 479 ASN A O 1
ATOM 3780 N N . LEU A 1 480 ? 7.488 10.492 8.078 1 93.44 480 LEU A N 1
ATOM 3781 C CA . LEU A 1 480 ? 6.625 10.773 6.941 1 93.44 480 LEU A CA 1
ATOM 3782 C C . LEU A 1 480 ? 6.969 9.883 5.758 1 93.44 480 LEU A C 1
ATOM 3784 O O . LEU A 1 480 ? 6.078 9.344 5.094 1 93.44 480 LEU A O 1
ATOM 3788 N N . ALA A 1 481 ? 8.227 9.727 5.48 1 92.38 481 ALA A N 1
ATOM 3789 C CA . ALA A 1 481 ? 8.664 8.867 4.387 1 92.38 481 ALA A CA 1
ATOM 3790 C C . ALA A 1 481 ? 8.156 7.441 4.578 1 92.38 481 ALA A C 1
ATOM 3792 O O . ALA A 1 481 ? 7.695 6.809 3.623 1 92.38 481 ALA A O 1
ATOM 3793 N N . SER A 1 482 ? 8.227 7.027 5.793 1 88.44 482 SER A N 1
ATOM 3794 C CA . SER A 1 482 ? 7.75 5.684 6.102 1 88.44 482 SER A CA 1
ATOM 3795 C C . SER A 1 482 ? 6.25 5.559 5.855 1 88.44 482 SER A C 1
ATOM 3797 O O . SER A 1 482 ? 5.793 4.582 5.262 1 88.44 482 SER A O 1
ATOM 3799 N N . LEU A 1 483 ? 5.512 6.496 6.262 1 90 483 LEU A N 1
ATOM 3800 C CA . LEU A 1 483 ? 4.062 6.484 6.086 1 90 483 LEU A CA 1
ATOM 3801 C C . LEU A 1 483 ? 3.697 6.469 4.605 1 90 483 LEU A C 1
ATOM 3803 O O . LEU A 1 483 ? 2.652 5.934 4.227 1 90 483 LEU A O 1
ATOM 3807 N N . ARG A 1 484 ? 4.586 6.992 3.807 1 90.62 484 ARG A N 1
ATOM 3808 C CA . ARG A 1 484 ? 4.371 7.086 2.365 1 90.62 484 ARG A CA 1
ATOM 3809 C C . ARG A 1 484 ? 4.957 5.875 1.646 1 90.62 484 ARG A C 1
ATOM 3811 O O . ARG A 1 484 ? 4.844 5.758 0.424 1 90.62 484 ARG A O 1
ATOM 3818 N N . GLY A 1 485 ? 5.617 5.039 2.379 1 83.31 485 GLY A N 1
ATOM 3819 C CA . GLY A 1 485 ? 6.297 3.92 1.753 1 83.31 485 GLY A CA 1
ATOM 3820 C C . GLY A 1 485 ? 7.516 4.336 0.95 1 83.31 485 GLY A C 1
ATOM 3821 O O . GLY A 1 485 ? 7.879 3.67 -0.023 1 83.31 485 GLY A O 1
ATOM 3822 N N . LEU A 1 486 ? 8.109 5.484 1.199 1 89.94 486 LEU A N 1
ATOM 3823 C CA . LEU A 1 486 ? 9.32 5.984 0.551 1 89.94 486 LEU A CA 1
ATOM 3824 C C . LEU A 1 486 ? 10.57 5.426 1.228 1 89.94 486 LEU A C 1
ATOM 3826 O O . LEU A 1 486 ? 10.492 4.883 2.332 1 89.94 486 LEU A O 1
ATOM 3830 N N . ARG A 1 487 ? 11.594 5.562 0.518 1 88.81 487 ARG A N 1
ATOM 3831 C CA . ARG A 1 487 ? 12.898 5.273 1.117 1 88.81 487 ARG A CA 1
ATOM 3832 C C . ARG A 1 487 ? 13.5 6.527 1.744 1 88.81 487 ARG A C 1
ATOM 3834 O O . ARG A 1 487 ? 13.344 7.629 1.217 1 88.81 487 ARG A O 1
ATOM 3841 N N . TYR A 1 488 ? 14.164 6.324 2.848 1 92.12 488 TYR A N 1
ATOM 3842 C CA . TYR A 1 488 ? 14.703 7.461 3.586 1 92.12 488 TYR A CA 1
ATOM 3843 C C . TYR A 1 488 ? 16.172 7.246 3.912 1 92.12 488 TYR A C 1
ATOM 3845 O O . TYR A 1 488 ? 16.562 6.195 4.434 1 92.12 488 TYR A O 1
ATOM 3853 N N . PHE A 1 489 ? 17 8.172 3.572 1 93.06 489 PHE A N 1
ATOM 3854 C CA . PHE A 1 489 ? 18.422 8.195 3.848 1 93.06 489 PHE A CA 1
ATOM 3855 C C . PHE A 1 489 ? 18.828 9.492 4.539 1 93.06 489 PHE A C 1
ATOM 3857 O O . PHE A 1 489 ? 18.422 10.578 4.117 1 93.06 489 PHE A O 1
ATOM 3864 N N . SER A 1 490 ? 19.609 9.367 5.621 1 92.88 490 SER A N 1
ATOM 3865 C CA . SER A 1 490 ? 20.016 10.586 6.312 1 92.88 490 SER A CA 1
ATOM 3866 C C . SER A 1 490 ? 21.516 10.594 6.57 1 92.88 490 SER A C 1
ATOM 3868 O O . SER A 1 490 ? 22.172 9.539 6.527 1 92.88 490 SER A O 1
ATOM 3870 N N . GLY A 1 491 ? 22.078 11.734 6.664 1 91.81 491 GLY A N 1
ATOM 3871 C CA . GLY A 1 491 ? 23.422 12.031 7.129 1 91.81 491 GLY A CA 1
ATOM 3872 C C . GLY A 1 491 ? 23.5 13.297 7.961 1 91.81 491 GLY A C 1
ATOM 3873 O O . GLY A 1 491 ? 22.641 14.172 7.848 1 91.81 491 GLY A O 1
ATOM 3874 N N . HIS A 1 492 ? 24.547 13.352 8.805 1 92.94 492 HIS A N 1
ATOM 3875 C CA . HIS A 1 492 ? 24.75 14.531 9.648 1 92.94 492 HIS A CA 1
ATOM 3876 C C . HIS A 1 492 ? 25.953 15.336 9.195 1 92.94 492 HIS A C 1
ATOM 3878 O O . HIS A 1 492 ? 27.016 14.766 8.922 1 92.94 492 HIS A O 1
ATOM 3884 N N . ALA A 1 493 ? 25.75 16.562 9.039 1 92.56 493 ALA A N 1
ATOM 3885 C CA . ALA A 1 493 ? 26.797 17.469 8.594 1 92.56 493 ALA A CA 1
ATOM 3886 C C . ALA A 1 493 ? 27.141 18.5 9.672 1 92.56 493 ALA A C 1
ATOM 3888 O O . ALA A 1 493 ? 26.234 19.031 10.328 1 92.56 493 ALA A O 1
ATOM 3889 N N . PRO A 1 494 ? 28.438 18.781 9.844 1 91.31 494 PRO A N 1
ATOM 3890 C CA . PRO A 1 494 ? 28.828 19.797 10.828 1 91.31 494 PRO A CA 1
ATOM 3891 C C . PRO A 1 494 ? 28.344 21.188 10.445 1 91.31 494 PRO A C 1
ATOM 3893 O O . PRO A 1 494 ? 28.281 21.531 9.258 1 91.31 494 PRO A O 1
ATOM 3896 N N . MET A 1 495 ? 28.031 21.969 11.461 1 89.44 495 MET A N 1
ATOM 3897 C CA . MET A 1 495 ? 27.656 23.359 11.258 1 89.44 495 MET A CA 1
ATOM 3898 C C . MET A 1 495 ? 28.875 24.219 10.984 1 89.44 495 MET A C 1
ATOM 3900 O O . MET A 1 495 ? 29.953 23.953 11.516 1 89.44 495 MET A O 1
ATOM 3904 N N . VAL A 1 496 ? 28.656 25.094 10.016 1 85.19 496 VAL A N 1
ATOM 3905 C CA . VAL A 1 496 ? 29.734 26.047 9.711 1 85.19 496 VAL A CA 1
ATOM 3906 C C . VAL A 1 496 ? 29.438 27.391 10.383 1 85.19 496 VAL A C 1
ATOM 3908 O O . VAL A 1 496 ? 28.438 28.047 10.07 1 85.19 496 VAL A O 1
ATOM 3911 N N . SER A 1 497 ? 29.938 27.516 11.625 1 69.69 497 SER A N 1
ATOM 3912 C CA . SER A 1 497 ? 29.688 28.688 12.461 1 69.69 497 SER A CA 1
ATOM 3913 C C . SER A 1 497 ? 29.922 29.984 11.688 1 69.69 497 SER A C 1
ATOM 3915 O O . SER A 1 497 ? 30.969 30.141 11.055 1 69.69 497 SER A O 1
ATOM 3917 N N . LYS A 1 498 ? 28.844 30.75 11.445 1 61 498 LYS A N 1
ATOM 3918 C CA . LYS A 1 498 ? 29.016 32.094 10.906 1 61 498 LYS A CA 1
ATOM 3919 C C . LYS A 1 498 ? 29.766 33 11.891 1 61 498 LYS A C 1
ATOM 3921 O O . LYS A 1 498 ? 30.422 33.938 11.492 1 61 498 LYS A O 1
ATOM 3926 N N . ASP A 1 499 ? 29.422 32.812 13.211 1 58.62 499 ASP A N 1
ATOM 3927 C CA . ASP A 1 499 ? 29.969 33.688 14.219 1 58.62 499 ASP A CA 1
ATOM 3928 C C . ASP A 1 499 ? 31.328 33.188 14.719 1 58.62 499 ASP A C 1
ATOM 3930 O O . ASP A 1 499 ? 31.5 32 14.953 1 58.62 499 ASP A O 1
ATOM 3934 N N . LYS A 1 500 ? 32.406 33.875 14.477 1 54.09 500 LYS A N 1
ATOM 3935 C CA . LYS A 1 500 ? 33.812 33.719 14.844 1 54.09 500 LYS A CA 1
ATOM 3936 C C . LYS A 1 500 ? 33.938 33.469 16.344 1 54.09 500 LYS A C 1
ATOM 3938 O O . LYS A 1 500 ? 35.062 33.25 16.828 1 54.09 500 LYS A O 1
ATOM 3943 N N . ASN A 1 501 ? 33 33.781 17.141 1 50.03 501 ASN A N 1
ATOM 3944 C CA . ASN A 1 501 ? 33.375 33.812 18.547 1 50.03 501 ASN A CA 1
ATOM 3945 C C . ASN A 1 501 ? 33.062 32.5 19.25 1 50.03 501 ASN A C 1
ATOM 3947 O O . ASN A 1 501 ? 33 32.469 20.484 1 50.03 501 ASN A O 1
ATOM 3951 N N . GLY A 1 502 ? 32.906 31.375 18.719 1 52.22 502 GLY A N 1
ATOM 3952 C CA . GLY A 1 502 ? 32.938 30.078 19.375 1 52.22 502 GLY A CA 1
ATOM 3953 C C . GLY A 1 502 ? 31.578 29.609 19.844 1 52.22 502 GLY A C 1
ATOM 3954 O O . GLY A 1 502 ? 31.453 28.594 20.516 1 52.22 502 GLY A O 1
ATOM 3955 N N . ALA A 1 503 ? 30.594 30.391 20.062 1 51.22 503 ALA A N 1
ATOM 3956 C CA . ALA A 1 503 ? 29.312 29.969 20.656 1 51.22 503 ALA A CA 1
ATOM 3957 C C . ALA A 1 503 ? 28.594 28.969 19.75 1 51.22 503 ALA A C 1
ATOM 3959 O O . ALA A 1 503 ? 28.719 29.031 18.531 1 51.22 503 ALA A O 1
ATOM 3960 N N . LYS A 1 504 ? 28.266 27.938 20.453 1 56.72 504 LYS A N 1
ATOM 3961 C CA . LYS A 1 504 ? 27.531 26.859 19.797 1 56.72 504 LYS A CA 1
ATOM 3962 C C . LYS A 1 504 ? 26.359 27.406 18.984 1 56.72 504 LYS A C 1
ATOM 3964 O O . LYS A 1 504 ? 25.453 28.031 19.531 1 56.72 504 LYS A O 1
ATOM 3969 N N . GLY A 1 505 ? 26.344 27.516 17.75 1 64.5 505 GLY A N 1
ATOM 3970 C CA . GLY A 1 505 ? 25.359 28.109 16.859 1 64.5 505 GLY A CA 1
ATOM 3971 C C . GLY A 1 505 ? 24.016 27.375 16.891 1 64.5 505 GLY A C 1
ATOM 3972 O O . GLY A 1 505 ? 23.922 26.266 17.406 1 64.5 505 GLY A O 1
ATOM 3973 N N . ASP A 1 506 ? 22.875 28.031 16.688 1 77.69 506 ASP A N 1
ATOM 3974 C CA . ASP A 1 506 ? 21.5 27.562 16.547 1 77.69 506 ASP A CA 1
ATOM 3975 C C . ASP A 1 506 ? 21.297 26.812 15.234 1 77.69 506 ASP A C 1
ATOM 3977 O O . ASP A 1 506 ? 21.5 27.391 14.156 1 77.69 506 ASP A O 1
ATOM 3981 N N . TRP A 1 507 ? 21.062 25.469 15.359 1 77.88 507 TRP A N 1
ATOM 3982 C CA . TRP A 1 507 ? 20.891 24.656 14.156 1 77.88 507 TRP A CA 1
ATOM 3983 C C . TRP A 1 507 ? 19.844 25.25 13.234 1 77.88 507 TRP A C 1
ATOM 3985 O O . TRP A 1 507 ? 19.812 24.969 12.039 1 77.88 507 TRP A O 1
ATOM 3995 N N . HIS A 1 508 ? 18.922 26.047 13.719 1 77.75 508 HIS A N 1
ATOM 3996 C CA . HIS A 1 508 ? 17.875 26.641 12.891 1 77.75 508 HIS A CA 1
ATOM 3997 C C . HIS A 1 508 ? 18.453 27.641 11.891 1 77.75 508 HIS A C 1
ATOM 3999 O O . HIS A 1 508 ? 17.891 27.859 10.82 1 77.75 508 HIS A O 1
ATOM 4005 N N . GLU A 1 509 ? 19.656 28.125 12.172 1 81.5 509 GLU A N 1
ATOM 4006 C CA . GLU A 1 509 ? 20.141 29.266 11.383 1 81.5 509 GLU A CA 1
ATOM 4007 C C . GLU A 1 509 ? 21.484 28.953 10.727 1 81.5 509 GLU A C 1
ATOM 4009 O O . GLU A 1 509 ? 21.781 29.469 9.656 1 81.5 509 GLU A O 1
ATOM 4014 N N . GLU A 1 510 ? 22.219 28.078 11.281 1 85 510 GLU A N 1
ATOM 4015 C CA . GLU A 1 510 ? 23.594 27.875 10.828 1 85 510 GLU A CA 1
ATOM 4016 C C . GLU A 1 510 ? 23.641 27.062 9.539 1 85 510 GLU A C 1
ATOM 4018 O O . GLU A 1 510 ? 22.828 26.156 9.336 1 85 510 GLU A O 1
ATOM 4023 N N . ASP A 1 511 ? 24.594 27.422 8.742 1 91.31 511 ASP A N 1
ATOM 4024 C CA . ASP A 1 511 ? 24.875 26.672 7.52 1 91.31 511 ASP A CA 1
ATOM 4025 C C . ASP A 1 511 ? 25.625 25.375 7.832 1 91.31 511 ASP A C 1
ATOM 4027 O O . ASP A 1 511 ? 26.094 25.188 8.953 1 91.31 511 ASP A O 1
ATOM 4031 N N . VAL A 1 512 ? 25.609 24.469 6.859 1 93.81 512 VAL A N 1
ATOM 4032 C CA . VAL A 1 512 ? 26.297 23.203 7.051 1 93.81 512 VAL A CA 1
ATOM 4033 C C . VAL A 1 512 ? 27.219 22.922 5.867 1 93.81 512 VAL A C 1
ATOM 4035 O O . VAL A 1 512 ? 27.016 23.469 4.777 1 93.81 512 VAL A O 1
ATOM 4038 N N . ALA A 1 513 ? 28.281 22.25 6.148 1 94.5 513 ALA A N 1
ATOM 4039 C CA . ALA A 1 513 ? 29.156 21.672 5.125 1 94.5 513 ALA A CA 1
ATOM 4040 C C . ALA A 1 513 ? 29.234 20.156 5.258 1 94.5 513 ALA A C 1
ATOM 4042 O O . ALA A 1 513 ? 29.391 19.625 6.363 1 94.5 513 ALA A O 1
ATOM 4043 N N . TYR A 1 514 ? 29.047 19.469 4.16 1 94.31 514 TYR A N 1
ATOM 4044 C CA . TYR A 1 514 ? 28.984 18.016 4.199 1 94.31 514 TYR A CA 1
ATOM 4045 C C . TYR A 1 514 ? 30.203 17.391 3.549 1 94.31 514 TYR A C 1
ATOM 4047 O O . TYR A 1 514 ? 30.641 17.828 2.48 1 94.31 514 TYR A O 1
ATOM 4055 N N . ASP A 1 515 ? 30.797 16.438 4.266 1 94.62 515 ASP A N 1
ATOM 4056 C CA . ASP A 1 515 ? 31.953 15.734 3.721 1 94.62 515 ASP A CA 1
ATOM 4057 C C . ASP A 1 515 ? 31.625 15.125 2.361 1 94.62 515 ASP A C 1
ATOM 4059 O O . ASP A 1 515 ? 30.594 14.461 2.201 1 94.62 515 ASP A O 1
ATOM 4063 N N . LYS A 1 516 ? 32.5 15.328 1.428 1 95.75 516 LYS A N 1
ATOM 4064 C CA . LYS A 1 516 ? 32.281 14.906 0.05 1 95.75 516 LYS A CA 1
ATOM 4065 C C . LYS A 1 516 ? 32.094 13.398 -0.04 1 95.75 516 LYS A C 1
ATOM 4067 O O . LYS A 1 516 ? 31.188 12.914 -0.705 1 95.75 516 LYS A O 1
ATOM 4072 N N . ALA A 1 517 ? 32.969 12.625 0.578 1 93.75 517 ALA A N 1
ATOM 4073 C CA . ALA A 1 517 ? 32.906 11.164 0.525 1 93.75 517 ALA A CA 1
ATOM 4074 C C . ALA A 1 517 ? 31.609 10.656 1.166 1 93.75 517 ALA A C 1
ATOM 4076 O O . ALA A 1 517 ? 30.969 9.75 0.636 1 93.75 517 ALA A O 1
ATOM 4077 N N . ALA A 1 518 ? 31.281 11.266 2.252 1 92 518 ALA A N 1
ATOM 4078 C CA . ALA A 1 518 ? 30.047 10.891 2.943 1 92 518 ALA A CA 1
ATOM 4079 C C . ALA A 1 518 ? 28.828 11.203 2.09 1 92 518 ALA A C 1
ATOM 4081 O O . ALA A 1 518 ? 27.906 10.398 2.004 1 92 518 ALA A O 1
ATOM 4082 N N . PHE A 1 519 ? 28.906 12.359 1.47 1 95.25 519 PHE A N 1
ATOM 4083 C CA . PHE A 1 519 ? 27.812 12.773 0.592 1 95.25 519 PHE A CA 1
ATOM 4084 C C . PHE A 1 519 ? 27.641 11.789 -0.561 1 95.25 519 PHE A C 1
ATOM 4086 O O . PHE A 1 519 ? 26.531 11.383 -0.876 1 95.25 519 PHE A O 1
ATOM 4093 N N . MET A 1 520 ? 28.656 11.398 -1.174 1 93.31 520 MET A N 1
ATOM 4094 C CA . MET A 1 520 ? 28.609 10.508 -2.324 1 93.31 520 MET A CA 1
ATOM 4095 C C . MET A 1 520 ? 28.078 9.133 -1.92 1 93.31 520 MET A C 1
ATOM 4097 O O . MET A 1 520 ? 27.328 8.508 -2.666 1 93.31 520 MET A O 1
ATOM 4101 N N . LYS A 1 521 ? 28.484 8.664 -0.775 1 89.69 521 LYS A N 1
ATOM 4102 C CA . LYS A 1 521 ? 27.969 7.391 -0.274 1 89.69 521 LYS A CA 1
ATOM 4103 C C . LYS A 1 521 ? 26.469 7.457 -0.064 1 89.69 521 LYS A C 1
ATOM 4105 O O . LYS A 1 521 ? 25.734 6.531 -0.441 1 89.69 521 LYS A O 1
ATOM 4110 N N . LEU A 1 522 ? 26.078 8.516 0.517 1 92 522 LEU A N 1
ATOM 4111 C CA . LEU A 1 522 ? 24.656 8.75 0.778 1 92 522 LEU A CA 1
ATOM 4112 C C . LEU A 1 522 ? 23.859 8.773 -0.522 1 92 522 LEU A C 1
ATOM 4114 O O . LEU A 1 522 ? 22.844 8.102 -0.643 1 92 522 LEU A O 1
ATOM 4118 N N . MET A 1 523 ? 24.328 9.477 -1.49 1 94.06 523 MET A N 1
ATOM 4119 C CA . MET A 1 523 ? 23.656 9.633 -2.771 1 94.06 523 MET A CA 1
ATOM 4120 C C . MET A 1 523 ? 23.672 8.328 -3.557 1 94.06 523 MET A C 1
ATOM 4122 O O . MET A 1 523 ? 22.703 8.008 -4.254 1 94.06 523 MET A O 1
ATOM 4126 N N . GLU A 1 524 ? 24.75 7.621 -3.459 1 90.75 524 GLU A N 1
ATOM 4127 C CA . GLU A 1 524 ? 24.828 6.328 -4.129 1 90.75 524 GLU A CA 1
ATOM 4128 C C . GLU A 1 524 ? 23.719 5.387 -3.643 1 90.75 524 GLU A C 1
ATOM 4130 O O . GLU A 1 524 ? 23.031 4.77 -4.449 1 90.75 524 GLU A O 1
ATOM 4135 N N . ALA A 1 525 ? 23.594 5.336 -2.363 1 88.31 525 ALA A N 1
ATOM 4136 C CA . ALA A 1 525 ? 22.562 4.48 -1.793 1 88.31 525 ALA A CA 1
ATOM 4137 C C . ALA A 1 525 ? 21.172 4.91 -2.266 1 88.31 525 ALA A C 1
ATOM 4139 O O . ALA A 1 525 ? 20.359 4.074 -2.656 1 88.31 525 ALA A O 1
ATOM 4140 N N . ALA A 1 526 ? 20.906 6.16 -2.27 1 92.62 526 ALA A N 1
ATOM 4141 C CA . ALA A 1 526 ? 19.594 6.691 -2.631 1 92.62 526 ALA A CA 1
ATOM 4142 C C . ALA A 1 526 ? 19.297 6.461 -4.109 1 92.62 526 ALA A C 1
ATOM 4144 O O . ALA A 1 526 ? 18.188 6.059 -4.473 1 92.62 526 ALA A O 1
ATOM 4145 N N . ILE A 1 527 ? 20.281 6.684 -4.969 1 91.56 527 ILE A N 1
ATOM 4146 C CA . ILE A 1 527 ? 20.094 6.566 -6.41 1 91.56 527 ILE A CA 1
ATOM 4147 C C . ILE A 1 527 ? 19.953 5.098 -6.797 1 91.56 527 ILE A C 1
ATOM 4149 O O . ILE A 1 527 ? 19.078 4.742 -7.59 1 91.56 527 ILE A O 1
ATOM 4153 N N . GLN A 1 528 ? 20.766 4.258 -6.18 1 87.5 528 GLN A N 1
ATOM 4154 C CA . GLN A 1 528 ? 20.703 2.836 -6.504 1 87.5 528 GLN A CA 1
ATOM 4155 C C . GLN A 1 528 ? 19.391 2.223 -6.055 1 87.5 528 GLN A C 1
ATOM 4157 O O . GLN A 1 528 ? 18.891 1.283 -6.676 1 87.5 528 GLN A O 1
ATOM 4162 N N . SER A 1 529 ? 18.828 2.787 -5.043 1 86.69 529 SER A N 1
ATOM 4163 C CA . SER A 1 529 ? 17.578 2.252 -4.508 1 86.69 529 SER A CA 1
ATOM 4164 C C . SER A 1 529 ? 16.422 2.504 -5.465 1 86.69 529 SER A C 1
ATOM 4166 O O . SER A 1 529 ? 15.367 1.88 -5.34 1 86.69 529 SER A O 1
ATOM 4168 N N . VAL A 1 530 ? 16.578 3.42 -6.41 1 86.5 530 VAL A N 1
ATOM 4169 C CA . VAL A 1 530 ? 15.508 3.719 -7.348 1 86.5 530 VAL A CA 1
ATOM 4170 C C . VAL A 1 530 ? 15.945 3.361 -8.766 1 86.5 530 VAL A C 1
ATOM 4172 O O . VAL A 1 530 ? 15.32 3.785 -9.742 1 86.5 530 VAL A O 1
ATOM 4175 N N . ALA A 1 531 ? 17 2.643 -8.914 1 79.19 531 ALA A N 1
ATOM 4176 C CA . ALA A 1 531 ? 17.594 2.371 -10.219 1 79.19 531 ALA A CA 1
ATOM 4177 C C . ALA A 1 531 ? 16.719 1.404 -11.023 1 79.19 531 ALA A C 1
ATOM 4179 O O . ALA A 1 531 ? 16.875 1.294 -12.242 1 79.19 531 ALA A O 1
ATOM 4180 N N . HIS A 1 532 ? 15.758 0.667 -10.375 1 75.81 532 HIS A N 1
ATOM 4181 C CA . HIS A 1 532 ? 14.93 -0.291 -11.094 1 75.81 532 HIS A CA 1
ATOM 4182 C C . HIS A 1 532 ? 13.5 0.229 -11.258 1 75.81 532 HIS A C 1
ATOM 4184 O O . HIS A 1 532 ? 12.602 -0.523 -11.633 1 75.81 532 HIS A O 1
ATOM 4190 N N . ARG A 1 533 ? 13.375 1.423 -11.016 1 73.62 533 ARG A N 1
ATOM 4191 C CA . ARG A 1 533 ? 12.039 1.992 -11.133 1 73.62 533 ARG A CA 1
ATOM 4192 C C . ARG A 1 533 ? 11.602 2.068 -12.594 1 73.62 533 ARG A C 1
ATOM 4194 O O . ARG A 1 533 ? 12.406 2.381 -13.469 1 73.62 533 ARG A O 1
ATOM 4201 N N . GLY A 1 534 ? 10.312 1.855 -12.742 1 69.25 534 GLY A N 1
ATOM 4202 C CA . GLY A 1 534 ? 9.773 1.871 -14.086 1 69.25 534 GLY A CA 1
ATOM 4203 C C . GLY A 1 534 ? 10.406 0.831 -14.992 1 69.25 534 GLY A C 1
ATOM 4204 O O . GLY A 1 534 ? 10.453 -0.353 -14.648 1 69.25 534 GLY A O 1
ATOM 4205 N N . LEU A 1 535 ? 10.891 1.312 -16.094 1 75.38 535 LEU A N 1
ATOM 4206 C CA . LEU A 1 535 ? 11.461 0.402 -17.078 1 75.38 535 LEU A CA 1
ATOM 4207 C C . LEU A 1 535 ? 12.984 0.409 -17.016 1 75.38 535 LEU A C 1
ATOM 4209 O O . LEU A 1 535 ? 13.648 -0.279 -17.797 1 75.38 535 LEU A O 1
ATOM 4213 N N . ILE A 1 536 ? 13.461 1.137 -15.969 1 75.25 536 ILE A N 1
ATOM 4214 C CA . ILE A 1 536 ? 14.914 1.163 -15.789 1 75.25 536 ILE A CA 1
ATOM 4215 C C . ILE A 1 536 ? 15.383 -0.175 -15.227 1 75.25 536 ILE A C 1
ATOM 4217 O O . ILE A 1 536 ? 14.82 -0.681 -14.25 1 75.25 536 ILE A O 1
ATOM 4221 N N . ASP A 1 537 ? 16.312 -0.832 -15.852 1 74.44 537 ASP A N 1
ATOM 4222 C CA . ASP A 1 537 ? 16.719 -2.189 -15.5 1 74.44 537 ASP A CA 1
ATOM 4223 C C . ASP A 1 537 ? 18.234 -2.295 -15.398 1 74.44 537 ASP A C 1
ATOM 4225 O O . ASP A 1 537 ? 18.828 -3.305 -15.797 1 74.44 537 ASP A O 1
ATOM 4229 N N . SER A 1 538 ? 18.828 -1.212 -14.875 1 74.94 538 SER A N 1
ATOM 4230 C CA . SER A 1 538 ? 20.281 -1.215 -14.758 1 74.94 538 SER A CA 1
ATOM 4231 C C . SER A 1 538 ? 20.734 -1.952 -13.5 1 74.94 538 SER A C 1
ATOM 4233 O O . SER A 1 538 ? 20.047 -1.929 -12.484 1 74.94 538 SER A O 1
ATOM 4235 N N . ASP A 1 539 ? 21.875 -2.652 -13.656 1 74.56 539 ASP A N 1
ATOM 4236 C CA . ASP A 1 539 ? 22.5 -3.32 -12.508 1 74.56 539 ASP A CA 1
ATOM 4237 C C . ASP A 1 539 ? 23 -2.305 -11.492 1 74.56 539 ASP A C 1
ATOM 4239 O O . ASP A 1 539 ? 23.391 -1.193 -11.852 1 74.56 539 ASP A O 1
ATOM 4243 N N . ALA A 1 540 ? 22.828 -2.648 -10.234 1 70.75 540 ALA A N 1
ATOM 4244 C CA . ALA A 1 540 ? 23.234 -1.745 -9.164 1 70.75 540 ALA A CA 1
ATOM 4245 C C . ALA A 1 540 ? 24.75 -1.796 -8.953 1 70.75 540 ALA A C 1
ATOM 4247 O O . ALA A 1 540 ? 25.312 -0.976 -8.219 1 70.75 540 ALA A O 1
ATOM 4248 N N . ASP A 1 541 ? 25.484 -2.762 -9.594 1 57 541 ASP A N 1
ATOM 4249 C CA . ASP A 1 541 ? 26.906 -2.918 -9.32 1 57 541 ASP A CA 1
ATOM 4250 C C . ASP A 1 541 ? 27.75 -2.041 -10.25 1 57 541 ASP A C 1
ATOM 4252 O O . ASP A 1 541 ? 28.984 -2.1 -10.227 1 57 541 ASP A O 1
ATOM 4256 N N . VAL A 1 542 ? 27.047 -1.257 -11.164 1 53.19 542 VAL A N 1
ATOM 4257 C CA . VAL A 1 542 ? 27.828 -0.43 -12.078 1 53.19 542 VAL A CA 1
ATOM 4258 C C . VAL A 1 542 ? 27.781 1.028 -11.633 1 53.19 542 VAL A C 1
ATOM 4260 O O . VAL A 1 542 ? 26.812 1.457 -11.008 1 53.19 542 VAL A O 1
ATOM 4263 N N . MET B 1 1 ? -10.602 -42.219 -73.875 1 18.86 1 MET B N 1
ATOM 4264 C CA . MET B 1 1 ? -9.773 -42.969 -72.938 1 18.86 1 MET B CA 1
ATOM 4265 C C . MET B 1 1 ? -8.633 -42.094 -72.438 1 18.86 1 MET B C 1
ATOM 4267 O O . MET B 1 1 ? -7.984 -42.438 -71.438 1 18.86 1 MET B O 1
ATOM 4271 N N . GLN B 1 2 ? -8.281 -40.969 -72.875 1 19.64 2 GLN B N 1
ATOM 4272 C CA . GLN B 1 2 ? -6.938 -40.5 -73.188 1 19.64 2 GLN B CA 1
ATOM 4273 C C . GLN B 1 2 ? -6.316 -39.781 -72 1 19.64 2 GLN B C 1
ATOM 4275 O O . GLN B 1 2 ? -7.031 -39.188 -71.188 1 19.64 2 GLN B O 1
ATOM 4280 N N . CYS B 1 3 ? -4.902 -39.219 -72 1 19.45 3 CYS B N 1
ATOM 4281 C CA . CYS B 1 3 ? -3.666 -39.562 -71.375 1 19.45 3 CYS B CA 1
ATOM 4282 C C . CYS B 1 3 ? -3.215 -38.469 -70.375 1 19.45 3 CYS B C 1
ATOM 4284 O O . CYS B 1 3 ? -2.834 -38.75 -69.25 1 19.45 3 CYS B O 1
ATOM 4286 N N . SER B 1 4 ? -2.877 -37.125 -70.75 1 20.41 4 SER B N 1
ATOM 4287 C CA . SER B 1 4 ? -1.494 -36.656 -70.75 1 20.41 4 SER B CA 1
ATOM 4288 C C . SER B 1 4 ? -1.214 -35.844 -69.5 1 20.41 4 SER B C 1
ATOM 4290 O O . SER B 1 4 ? -2.139 -35.312 -68.875 1 20.41 4 SER B O 1
ATOM 4292 N N . PHE B 1 5 ? -0.002 -35.156 -69.25 1 21.53 5 PHE B N 1
ATOM 4293 C CA . PHE B 1 5 ? 1.171 -35.125 -68.375 1 21.53 5 PHE B CA 1
ATOM 4294 C C . PHE B 1 5 ? 1.173 -33.875 -67.5 1 21.53 5 PHE B C 1
ATOM 4296 O O . PHE B 1 5 ? 1.266 -32.75 -68 1 21.53 5 PHE B O 1
ATOM 4303 N N . ARG B 1 6 ? 0.335 -33.781 -66.25 1 22.02 6 ARG B N 1
ATOM 4304 C CA . ARG B 1 6 ? -0.086 -33.094 -65.062 1 22.02 6 ARG B CA 1
ATOM 4305 C C . ARG B 1 6 ? 1.117 -32.688 -64.188 1 22.02 6 ARG B C 1
ATOM 4307 O O . ARG B 1 6 ? 1.684 -33.5 -63.469 1 22.02 6 ARG B O 1
ATOM 4314 N N . PRO B 1 7 ? 1.98 -31.531 -64.625 1 21.86 7 PRO B N 1
ATOM 4315 C CA . PRO B 1 7 ? 3.408 -31.375 -64.312 1 21.86 7 PRO B CA 1
ATOM 4316 C C . PRO B 1 7 ? 3.686 -31.141 -62.844 1 21.86 7 PRO B C 1
ATOM 4318 O O . PRO B 1 7 ? 2.82 -30.641 -62.094 1 21.86 7 PRO B O 1
ATOM 4321 N N . SER B 1 8 ? 4.707 -31.828 -62.094 1 20.66 8 SER B N 1
ATOM 4322 C CA . SER B 1 8 ? 5.203 -32.375 -60.844 1 20.66 8 SER B CA 1
ATOM 4323 C C . SER B 1 8 ? 5.77 -31.281 -59.938 1 20.66 8 SER B C 1
ATOM 4325 O O . SER B 1 8 ? 5.555 -31.297 -58.75 1 20.66 8 SER B O 1
ATOM 4327 N N . SER B 1 9 ? 6.668 -30.219 -60.312 1 19.47 9 SER B N 1
ATOM 4328 C CA . SER B 1 9 ? 7.973 -30.375 -59.688 1 19.47 9 SER B CA 1
ATOM 4329 C C . SER B 1 9 ? 8.008 -29.75 -58.312 1 19.47 9 SER B C 1
ATOM 4331 O O . SER B 1 9 ? 7.043 -29.094 -57.906 1 19.47 9 SER B O 1
ATOM 4333 N N . LEU B 1 10 ? 9.164 -28.688 -57.812 1 20.53 10 LEU B N 1
ATOM 4334 C CA . LEU B 1 10 ? 10.367 -28.656 -57 1 20.53 10 LEU B CA 1
ATOM 4335 C C . LEU B 1 10 ? 10.25 -27.625 -55.875 1 20.53 10 LEU B C 1
ATOM 4337 O O . LEU B 1 10 ? 10.672 -27.891 -54.75 1 20.53 10 LEU B O 1
ATOM 4341 N N . VAL B 1 11 ? 9.773 -26.344 -55.969 1 24.58 11 VAL B N 1
ATOM 4342 C CA . VAL B 1 11 ? 10.656 -25.375 -55.281 1 24.58 11 VAL B CA 1
ATOM 4343 C C . VAL B 1 11 ? 10.156 -25.125 -53.875 1 24.58 11 VAL B C 1
ATOM 4345 O O . VAL B 1 11 ? 10.828 -24.453 -53.094 1 24.58 11 VAL B O 1
ATOM 4348 N N . SER B 1 12 ? 8.914 -25.562 -53.5 1 22.25 12 SER B N 1
ATOM 4349 C CA . SER B 1 12 ? 8.234 -25.516 -52.219 1 22.25 12 SER B CA 1
ATOM 4350 C C . SER B 1 12 ? 8.969 -26.344 -51.188 1 22.25 12 SER B C 1
ATOM 4352 O O . SER B 1 12 ? 8.453 -26.578 -50.094 1 22.25 12 SER B O 1
ATOM 4354 N N . VAL B 1 13 ? 9.898 -27.172 -51.656 1 22.91 13 VAL B N 1
ATOM 4355 C CA . VAL B 1 13 ? 10.656 -28.156 -50.875 1 22.91 13 VAL B CA 1
ATOM 4356 C C . VAL B 1 13 ? 11.625 -27.438 -49.969 1 22.91 13 VAL B C 1
ATOM 4358 O O . VAL B 1 13 ? 12.008 -27.984 -48.906 1 22.91 13 VAL B O 1
ATOM 4361 N N . VAL B 1 14 ? 12.094 -26.234 -50.406 1 23.28 14 VAL B N 1
ATOM 4362 C CA . VAL B 1 14 ? 13.406 -25.875 -49.875 1 23.28 14 VAL B CA 1
ATOM 4363 C C . VAL B 1 14 ? 13.25 -25.203 -48.531 1 23.28 14 VAL B C 1
ATOM 4365 O O . VAL B 1 14 ? 14.062 -25.406 -47.625 1 23.28 14 VAL B O 1
ATOM 4368 N N . LEU B 1 15 ? 12.227 -24.422 -48.5 1 25.44 15 LEU B N 1
ATOM 4369 C CA . LEU B 1 15 ? 12.422 -23.469 -47.406 1 25.44 15 LEU B CA 1
ATOM 4370 C C . LEU B 1 15 ? 12.07 -24.094 -46.062 1 25.44 15 LEU B C 1
ATOM 4372 O O . LEU B 1 15 ? 12.312 -23.5 -45 1 25.44 15 LEU B O 1
ATOM 4376 N N . SER B 1 16 ? 11.172 -25.109 -46.156 1 22.98 16 SER B N 1
ATOM 4377 C CA . SER B 1 16 ? 10.836 -25.906 -44.969 1 22.98 16 SER B CA 1
ATOM 4378 C C . SER B 1 16 ? 12.086 -26.547 -44.375 1 22.98 16 SER B C 1
ATOM 4380 O O . SER B 1 16 ? 12.016 -27.188 -43.344 1 22.98 16 SER B O 1
ATOM 4382 N N . THR B 1 17 ? 13.086 -26.781 -45.25 1 24.95 17 THR B N 1
ATOM 4383 C CA . THR B 1 17 ? 14.273 -27.562 -44.938 1 24.95 17 THR B CA 1
ATOM 4384 C C . THR B 1 17 ? 15.203 -26.812 -44 1 24.95 17 THR B C 1
ATOM 4386 O O . THR B 1 17 ? 15.953 -27.422 -43.219 1 24.95 17 THR B O 1
ATOM 4389 N N . LEU B 1 18 ? 15.211 -25.5 -44.219 1 25.92 18 LEU B N 1
ATOM 4390 C CA . LEU B 1 18 ? 16.312 -24.906 -43.469 1 25.92 18 LEU B CA 1
ATOM 4391 C C . LEU B 1 18 ? 15.977 -24.75 -42 1 25.92 18 LEU B C 1
ATOM 4393 O O . LEU B 1 18 ? 16.859 -24.484 -41.188 1 25.92 18 LEU B O 1
ATOM 4397 N N . ILE B 1 19 ? 14.695 -24.484 -41.812 1 27.17 19 ILE B N 1
ATOM 4398 C CA . ILE B 1 19 ? 14.359 -24.344 -40.406 1 27.17 19 ILE B CA 1
ATOM 4399 C C . ILE B 1 19 ? 14.664 -25.656 -39.656 1 27.17 19 ILE B C 1
ATOM 4401 O O . ILE B 1 19 ? 15.062 -25.625 -38.5 1 27.17 19 ILE B O 1
ATOM 4405 N N . ILE B 1 20 ? 14.32 -26.75 -40.406 1 28.52 20 ILE B N 1
ATOM 4406 C CA . ILE B 1 20 ? 14.609 -28.062 -39.844 1 28.52 20 ILE B CA 1
ATOM 4407 C C . ILE B 1 20 ? 16.125 -28.234 -39.688 1 28.52 20 ILE B C 1
ATOM 4409 O O . ILE B 1 20 ? 16.578 -28.938 -38.812 1 28.52 20 ILE B O 1
ATOM 4413 N N . LEU B 1 21 ? 16.828 -27.578 -40.688 1 27.12 21 LEU B N 1
ATOM 4414 C CA . LEU B 1 21 ? 18.266 -27.812 -40.688 1 27.12 21 LEU B CA 1
ATOM 4415 C C . LEU B 1 21 ? 18.922 -27.203 -39.438 1 27.12 21 LEU B C 1
ATOM 4417 O O . LEU B 1 21 ? 19.875 -27.766 -38.875 1 27.12 21 LEU B O 1
ATOM 4421 N N . ASN B 1 22 ? 18.562 -25.953 -39.312 1 25.95 22 ASN B N 1
ATOM 4422 C CA . ASN B 1 22 ? 19.375 -25.453 -38.219 1 25.95 22 ASN B CA 1
ATOM 4423 C C . ASN B 1 22 ? 19 -26.125 -36.875 1 25.95 22 ASN B C 1
ATOM 4425 O O . ASN B 1 22 ? 19.656 -25.906 -35.875 1 25.95 22 ASN B O 1
ATOM 4429 N N . LEU B 1 23 ? 17.703 -26.516 -36.844 1 25.73 23 LEU B N 1
ATOM 4430 C CA . LEU B 1 23 ? 17.375 -27.328 -35.688 1 25.73 23 LEU B CA 1
ATOM 4431 C C . LEU B 1 23 ? 18.25 -28.562 -35.594 1 25.73 23 LEU B C 1
ATOM 4433 O O . LEU B 1 23 ? 18.578 -29.031 -34.5 1 25.73 23 LEU B O 1
ATOM 4437 N N . LEU B 1 24 ? 18.438 -29.094 -36.875 1 26.98 24 LEU B N 1
ATOM 4438 C CA . LEU B 1 24 ? 19.203 -30.328 -36.938 1 26.98 24 LEU B CA 1
ATOM 4439 C C . LEU B 1 24 ? 20.641 -30.094 -36.5 1 26.98 24 LEU B C 1
ATOM 4441 O O . LEU B 1 24 ? 21.312 -31.016 -36 1 26.98 24 LEU B O 1
ATOM 4445 N N . TYR B 1 25 ? 21.156 -28.938 -37.062 1 27.22 25 TYR B N 1
ATOM 4446 C CA . TYR B 1 25 ? 22.594 -28.797 -36.781 1 27.22 25 TYR B CA 1
ATOM 4447 C C . TYR B 1 25 ? 22.859 -28.891 -35.281 1 27.22 25 TYR B C 1
ATOM 4449 O O . TYR B 1 25 ? 23.844 -29.516 -34.844 1 27.22 25 TYR B O 1
ATOM 4457 N N . PHE B 1 26 ? 22.031 -28.141 -34.625 1 24.52 26 PHE B N 1
ATOM 4458 C CA . PHE B 1 26 ? 22.375 -28.156 -33.188 1 24.52 26 PHE B CA 1
ATOM 4459 C C . PHE B 1 26 ? 22.125 -29.531 -32.594 1 24.52 26 PHE B C 1
ATOM 4461 O O . PHE B 1 26 ? 22.547 -29.797 -31.469 1 24.52 26 PHE B O 1
ATOM 4468 N N . PHE B 1 27 ? 21.141 -30.203 -33.312 1 25.2 27 PHE B N 1
ATOM 4469 C CA . PHE B 1 27 ? 20.969 -31.531 -32.719 1 25.2 27 PHE B CA 1
ATOM 4470 C C . PHE B 1 27 ? 22.234 -32.344 -32.844 1 25.2 27 PHE B C 1
ATOM 4472 O O . PHE B 1 27 ? 22.516 -33.219 -32 1 25.2 27 PHE B O 1
ATOM 4479 N N . LYS B 1 28 ? 22.656 -32.156 -34.188 1 24.62 28 LYS B N 1
ATOM 4480 C CA . LYS B 1 28 ? 23.672 -33.156 -34.531 1 24.62 28 LYS B CA 1
ATOM 4481 C C . LYS B 1 28 ? 24.891 -33.031 -33.625 1 24.62 28 LYS B C 1
ATOM 4483 O O . LYS B 1 28 ? 25.641 -34 -33.438 1 24.62 28 LYS B O 1
ATOM 4488 N N . LYS B 1 29 ? 25.297 -31.688 -33.688 1 22.84 29 LYS B N 1
ATOM 4489 C CA . LYS B 1 29 ? 26.703 -31.734 -33.312 1 22.84 29 LYS B CA 1
ATOM 4490 C C . LYS B 1 29 ? 26.906 -32.438 -31.969 1 22.84 29 LYS B C 1
ATOM 4492 O O . LYS B 1 29 ? 28.031 -32.75 -31.578 1 22.84 29 LYS B O 1
ATOM 4497 N N . PHE B 1 30 ? 25.922 -32.094 -31.047 1 22.72 30 PHE B N 1
ATOM 4498 C CA . PHE B 1 30 ? 26.328 -32.688 -29.781 1 22.72 30 PHE B CA 1
ATOM 4499 C C . PHE B 1 30 ? 26.094 -34.188 -29.781 1 22.72 30 PHE B C 1
ATOM 4501 O O . PHE B 1 30 ? 24.984 -34.656 -30.078 1 22.72 30 PHE B O 1
ATOM 4508 N N . GLY B 1 31 ? 27.172 -34.906 -30.078 1 20.17 31 GLY B N 1
ATOM 4509 C CA . GLY B 1 31 ? 27.516 -36.312 -30.219 1 20.17 31 GLY B CA 1
ATOM 4510 C C . GLY B 1 31 ? 26.719 -37.25 -29.312 1 20.17 31 GLY B C 1
ATOM 4511 O O . GLY B 1 31 ? 26.766 -37.094 -28.078 1 20.17 31 GLY B O 1
ATOM 4512 N N . TYR B 1 32 ? 25.625 -37.812 -29.656 1 21.34 32 TYR B N 1
ATOM 4513 C CA . TYR B 1 32 ? 24.875 -38.844 -28.938 1 21.34 32 TYR B CA 1
ATOM 4514 C C . TYR B 1 32 ? 25.766 -40.031 -28.562 1 21.34 32 TYR B C 1
ATOM 4516 O O . TYR B 1 32 ? 25.281 -41.094 -28.156 1 21.34 32 TYR B O 1
ATOM 4524 N N . ILE B 1 33 ? 27.156 -39.969 -28.797 1 19.34 33 ILE B N 1
ATOM 4525 C CA . ILE B 1 33 ? 27.609 -41.281 -29.188 1 19.34 33 ILE B CA 1
ATOM 4526 C C . ILE B 1 33 ? 27.156 -42.312 -28.141 1 19.34 33 ILE B C 1
ATOM 4528 O O . ILE B 1 33 ? 26.828 -41.969 -27 1 19.34 33 ILE B O 1
ATOM 4532 N N . ASN B 1 34 ? 27.875 -43.594 -28.219 1 17.41 34 ASN B N 1
ATOM 4533 C CA . ASN B 1 34 ? 27.797 -45.031 -28.172 1 17.41 34 ASN B CA 1
ATOM 4534 C C . ASN B 1 34 ? 27.875 -45.562 -26.75 1 17.41 34 ASN B C 1
ATOM 4536 O O . ASN B 1 34 ? 27.875 -46.781 -26.516 1 17.41 34 ASN B O 1
ATOM 4540 N N . ALA B 1 35 ? 28.469 -44.781 -25.781 1 18.91 35 ALA B N 1
ATOM 4541 C CA . ALA B 1 35 ? 29.453 -45.656 -25.109 1 18.91 35 ALA B CA 1
ATOM 4542 C C . ALA B 1 35 ? 28.766 -46.781 -24.344 1 18.91 35 ALA B C 1
ATOM 4544 O O . ALA B 1 35 ? 27.656 -46.594 -23.828 1 18.91 35 ALA B O 1
ATOM 4545 N N . PRO B 1 36 ? 29.422 -47.938 -24.297 1 18.91 36 PRO B N 1
ATOM 4546 C CA . PRO B 1 36 ? 29.031 -49.312 -23.984 1 18.91 36 PRO B CA 1
ATOM 4547 C C . PRO B 1 36 ? 28.359 -49.438 -22.625 1 18.91 36 PRO B C 1
ATOM 4549 O O . PRO B 1 36 ? 28.5 -48.562 -21.781 1 18.91 36 PRO B O 1
ATOM 4552 N N . VAL B 1 37 ? 27.359 -50.312 -22.625 1 19.91 37 VAL B N 1
ATOM 4553 C CA . VAL B 1 37 ? 26.531 -51 -21.625 1 19.91 37 VAL B CA 1
ATOM 4554 C C . VAL B 1 37 ? 27.406 -51.531 -20.5 1 19.91 37 VAL B C 1
ATOM 4556 O O . VAL B 1 37 ? 27.75 -52.719 -20.469 1 19.91 37 VAL B O 1
ATOM 4559 N N . ILE B 1 38 ? 28.5 -50.812 -20.062 1 17.34 38 ILE B N 1
ATOM 4560 C CA . ILE B 1 38 ? 29.391 -51.781 -19.438 1 17.34 38 ILE B CA 1
ATOM 4561 C C . ILE B 1 38 ? 28.641 -52.531 -18.344 1 17.34 38 ILE B C 1
ATOM 4563 O O . ILE B 1 38 ? 28 -51.938 -17.484 1 17.34 38 ILE B O 1
ATOM 4567 N N . PRO B 1 39 ? 28.625 -53.875 -18.516 1 18.64 39 PRO B N 1
ATOM 4568 C CA . PRO B 1 39 ? 27.953 -54.906 -17.703 1 18.64 39 PRO B CA 1
ATOM 4569 C C . PRO B 1 39 ? 28.406 -54.906 -16.25 1 18.64 39 PRO B C 1
ATOM 4571 O O . PRO B 1 39 ? 27.812 -55.594 -15.414 1 18.64 39 PRO B O 1
ATOM 4574 N N . ILE B 1 40 ? 29.094 -53.844 -15.766 1 16.66 40 ILE B N 1
ATOM 4575 C CA . ILE B 1 40 ? 30.141 -54.406 -14.922 1 16.66 40 ILE B CA 1
ATOM 4576 C C . ILE B 1 40 ? 29.5 -55.312 -13.852 1 16.66 40 ILE B C 1
ATOM 4578 O O . ILE B 1 40 ? 28.625 -54.844 -13.117 1 16.66 40 ILE B O 1
ATOM 4582 N N . VAL B 1 41 ? 30.031 -56.531 -13.805 1 16.69 41 VAL B N 1
ATOM 4583 C CA . VAL B 1 41 ? 29.781 -57.844 -13.18 1 16.69 41 VAL B CA 1
ATOM 4584 C C . VAL B 1 41 ? 29.969 -57.719 -11.672 1 16.69 41 VAL B C 1
ATOM 4586 O O . VAL B 1 41 ? 29.172 -58.281 -10.898 1 16.69 41 VAL B O 1
ATOM 4589 N N . VAL B 1 42 ? 30.938 -57 -11.023 1 15.8 42 VAL B N 1
ATOM 4590 C CA . VAL B 1 42 ? 31.859 -57.875 -10.328 1 15.8 42 VAL B CA 1
ATOM 4591 C C . VAL B 1 42 ? 31.141 -58.562 -9.156 1 15.8 42 VAL B C 1
ATOM 4593 O O . VAL B 1 42 ? 30.172 -58 -8.625 1 15.8 42 VAL B O 1
ATOM 4596 N N . SER B 1 43 ? 31.984 -59.438 -8.547 1 15.7 43 SER B N 1
ATOM 4597 C CA . SER B 1 43 ? 31.969 -60.75 -7.898 1 15.7 43 SER B CA 1
ATOM 4598 C C . SER B 1 43 ? 31.453 -60.656 -6.465 1 15.7 43 SER B C 1
ATOM 4600 O O . SER B 1 43 ? 31.281 -59.562 -5.938 1 15.7 43 SER B O 1
ATOM 4602 N N . THR B 1 44 ? 32.312 -61.312 -5.617 1 16.02 44 THR B N 1
ATOM 4603 C CA . THR B 1 44 ? 32.219 -62.531 -4.852 1 16.02 44 THR B CA 1
ATOM 4604 C C . THR B 1 44 ? 31.766 -62.25 -3.42 1 16.02 44 THR B C 1
ATOM 4606 O O . THR B 1 44 ? 31.578 -61.094 -3.043 1 16.02 44 THR B O 1
ATOM 4609 N N . ASP B 1 45 ? 32.594 -62.812 -2.496 1 15.52 45 ASP B N 1
ATOM 4610 C CA . ASP B 1 45 ? 32.406 -63.844 -1.495 1 15.52 45 ASP B CA 1
ATOM 4611 C C . ASP B 1 45 ? 32.25 -63.25 -0.099 1 15.52 45 ASP B C 1
ATOM 4613 O O . ASP B 1 45 ? 31.328 -63.625 0.636 1 15.52 45 ASP B O 1
ATOM 4617 N N . ALA B 1 46 ? 33.375 -62.594 0.548 1 15.97 46 ALA B N 1
ATOM 4618 C CA . ALA B 1 46 ? 34.031 -63.406 1.569 1 15.97 46 ALA B CA 1
ATOM 4619 C C . ALA B 1 46 ? 33.344 -63.25 2.92 1 15.97 46 ALA B C 1
ATOM 4621 O O . ALA B 1 46 ? 32.625 -62.281 3.166 1 15.97 46 ALA B O 1
ATOM 4622 N N . SER B 1 47 ? 33.969 -63.875 3.865 1 15.67 47 SER B N 1
ATOM 4623 C CA . SER B 1 47 ? 33.688 -64.688 5.035 1 15.67 47 SER B CA 1
ATOM 4624 C C . SER B 1 47 ? 33.438 -63.844 6.27 1 15.67 47 SER B C 1
ATOM 4626 O O . SER B 1 47 ? 32.438 -64 6.953 1 15.67 47 SER B O 1
ATOM 4628 N N . ASP B 1 48 ? 34.531 -63.25 6.906 1 15.26 48 ASP B N 1
ATOM 4629 C CA . ASP B 1 48 ? 34.875 -63.906 8.172 1 15.26 48 ASP B CA 1
ATOM 4630 C C . ASP B 1 48 ? 34.219 -63.188 9.344 1 15.26 48 ASP B C 1
ATOM 4632 O O . ASP B 1 48 ? 33.781 -62.031 9.219 1 15.26 48 ASP B O 1
ATOM 4636 N N . HIS B 1 49 ? 34.75 -63.5 10.586 1 15.33 49 HIS B N 1
ATOM 4637 C CA . HIS B 1 49 ? 34.438 -63.969 11.922 1 15.33 49 HIS B CA 1
ATOM 4638 C C . HIS B 1 49 ? 34.375 -62.844 12.93 1 15.33 49 HIS B C 1
ATOM 4640 O O . HIS B 1 49 ? 33.406 -62.719 13.688 1 15.33 49 HIS B O 1
ATOM 4646 N N . VAL B 1 50 ? 35.656 -62.125 13.273 1 15.73 50 VAL B N 1
ATOM 4647 C CA . VAL B 1 50 ? 36.062 -62.406 14.648 1 15.73 50 VAL B CA 1
ATOM 4648 C C . VAL B 1 50 ? 35.375 -61.438 15.594 1 15.73 50 VAL B C 1
ATOM 4650 O O . VAL B 1 50 ? 34.875 -60.375 15.18 1 15.73 50 VAL B O 1
ATOM 4653 N N . HIS B 1 51 ? 35.844 -61.406 16.875 1 15.6 51 HIS B N 1
ATOM 4654 C CA . HIS B 1 51 ? 35.438 -61.562 18.266 1 15.6 51 HIS B CA 1
ATOM 4655 C C . HIS B 1 51 ? 35.406 -60.219 18.984 1 15.6 51 HIS B C 1
ATOM 4657 O O . HIS B 1 51 ? 34.406 -59.875 19.625 1 15.6 51 HIS B O 1
ATOM 4663 N N . PRO B 1 52 ? 36.719 -59.625 19.391 1 15.12 52 PRO B N 1
ATOM 4664 C CA . PRO B 1 52 ? 36.969 -59.625 20.828 1 15.12 52 PRO B CA 1
ATOM 4665 C C . PRO B 1 52 ? 36.5 -58.375 21.547 1 15.12 52 PRO B C 1
ATOM 4667 O O . PRO B 1 52 ? 35.469 -58.375 22.203 1 15.12 52 PRO B O 1
ATOM 4670 N N . ASP B 1 53 ? 37.5 -57.438 22.062 1 14.86 53 ASP B N 1
ATOM 4671 C CA . ASP B 1 53 ? 37.969 -57.312 23.453 1 14.86 53 ASP B CA 1
ATOM 4672 C C . ASP B 1 53 ? 37.438 -56.031 24.078 1 14.86 53 ASP B C 1
ATOM 4674 O O . ASP B 1 53 ? 37.031 -55.125 23.359 1 14.86 53 ASP B O 1
ATOM 4678 N N . SER B 1 54 ? 38.344 -55.375 25.062 1 15.56 54 SER B N 1
ATOM 4679 C CA . SER B 1 54 ? 38.375 -55.188 26.5 1 15.56 54 SER B CA 1
ATOM 4680 C C . SER B 1 54 ? 38.219 -53.719 26.875 1 15.56 54 SER B C 1
ATOM 4682 O O . SER B 1 54 ? 37.531 -53.375 27.812 1 15.56 54 SER B O 1
ATOM 4684 N N . GLY B 1 55 ? 39.094 -52.719 26.359 1 15.38 55 GLY B N 1
ATOM 4685 C CA . GLY B 1 55 ? 39.781 -52.062 27.484 1 15.38 55 GLY B CA 1
ATOM 4686 C C . GLY B 1 55 ? 38.969 -50.938 28.094 1 15.38 55 GLY B C 1
ATOM 4687 O O . GLY B 1 55 ? 38.031 -50.438 27.469 1 15.38 55 GLY B O 1
ATOM 4688 N N . PRO B 1 56 ? 39.5 -50.25 29.266 1 16.38 56 PRO B N 1
ATOM 4689 C CA . PRO B 1 56 ? 39 -49.812 30.562 1 16.38 56 PRO B CA 1
ATOM 4690 C C . PRO B 1 56 ? 38.625 -48.344 30.609 1 16.38 56 PRO B C 1
ATOM 4692 O O . PRO B 1 56 ? 37.688 -47.938 31.281 1 16.38 56 PRO B O 1
ATOM 4695 N N . ALA B 1 57 ? 39.25 -47.344 29.812 1 15.8 57 ALA B N 1
ATOM 4696 C CA . ALA B 1 57 ? 40 -46.344 30.562 1 15.8 57 ALA B CA 1
ATOM 4697 C C . ALA B 1 57 ? 39.094 -45.312 31.203 1 15.8 57 ALA B C 1
ATOM 4699 O O . ALA B 1 57 ? 37.938 -45.156 30.797 1 15.8 57 ALA B O 1
ATOM 4700 N N . GLY B 1 58 ? 39.75 -44.094 31.547 1 15.3 58 GLY B N 1
ATOM 4701 C CA . GLY B 1 58 ? 39.938 -43.281 32.75 1 15.3 58 GLY B CA 1
ATOM 4702 C C . GLY B 1 58 ? 38.938 -42.188 32.906 1 15.3 58 GLY B C 1
ATOM 4703 O O . GLY B 1 58 ? 38.219 -41.844 31.969 1 15.3 58 GLY B O 1
ATOM 4704 N N . ALA B 1 59 ? 39.062 -41.281 34.031 1 15.53 59 ALA B N 1
ATOM 4705 C CA . ALA B 1 59 ? 38.406 -40.75 35.25 1 15.53 59 ALA B CA 1
ATOM 4706 C C . ALA B 1 59 ? 37.875 -39.344 35 1 15.53 59 ALA B C 1
ATOM 4708 O O . ALA B 1 59 ? 38.312 -38.656 34.062 1 15.53 59 ALA B O 1
ATOM 4709 N N . VAL B 1 60 ? 37.156 -38.688 36.031 1 16.08 60 VAL B N 1
ATOM 4710 C CA . VAL B 1 60 ? 35.969 -37.938 36.406 1 16.08 60 VAL B CA 1
ATOM 4711 C C . VAL B 1 60 ? 36.281 -36.469 36.562 1 16.08 60 VAL B C 1
ATOM 4713 O O . VAL B 1 60 ? 35.406 -35.625 36.312 1 16.08 60 VAL B O 1
ATOM 4716 N N . VAL B 1 61 ? 37.5 -35.719 36.5 1 16.14 61 VAL B N 1
ATOM 4717 C CA . VAL B 1 61 ? 37.594 -34.875 37.688 1 16.14 61 VAL B CA 1
ATOM 4718 C C . VAL B 1 61 ? 36.75 -33.625 37.531 1 16.14 61 VAL B C 1
ATOM 4720 O O . VAL B 1 61 ? 36.812 -32.969 36.469 1 16.14 61 VAL B O 1
ATOM 4723 N N . ALA B 1 62 ? 35.719 -33.188 38.469 1 17.31 62 ALA B N 1
ATOM 4724 C CA . ALA B 1 62 ? 34.562 -32.375 38.812 1 17.31 62 ALA B CA 1
ATOM 4725 C C . ALA B 1 62 ? 34.969 -30.984 39.219 1 17.31 62 ALA B C 1
ATOM 4727 O O . ALA B 1 62 ? 35.125 -30.703 40.406 1 17.31 62 ALA B O 1
ATOM 4728 N N . ALA B 1 63 ? 35.938 -30.266 38.625 1 17.02 63 ALA B N 1
ATOM 4729 C CA . ALA B 1 63 ? 36.5 -29.219 39.5 1 17.02 63 ALA B CA 1
ATOM 4730 C C . ALA B 1 63 ? 35.406 -28.172 39.812 1 17.02 63 ALA B C 1
ATOM 4732 O O . ALA B 1 63 ? 34.656 -27.75 38.938 1 17.02 63 ALA B O 1
ATOM 4733 N N . THR B 1 64 ? 35.094 -27.781 41.188 1 17.28 64 THR B N 1
ATOM 4734 C CA . THR B 1 64 ? 34.219 -27.203 42.188 1 17.28 64 THR B CA 1
ATOM 4735 C C . THR B 1 64 ? 34.344 -25.688 42.25 1 17.28 64 THR B C 1
ATOM 4737 O O . THR B 1 64 ? 33.594 -25.016 42.938 1 17.28 64 THR B O 1
ATOM 4740 N N . THR B 1 65 ? 34.875 -24.875 41.312 1 17.58 65 THR B N 1
ATOM 4741 C CA . THR B 1 65 ? 35.406 -23.672 41.969 1 17.58 65 THR B CA 1
ATOM 4742 C C . THR B 1 65 ? 34.281 -22.859 42.562 1 17.58 65 THR B C 1
ATOM 4744 O O . THR B 1 65 ? 33.219 -22.656 41.938 1 17.58 65 THR B O 1
ATOM 4747 N N . VAL B 1 66 ? 34.25 -22.484 43.938 1 18.38 66 VAL B N 1
ATOM 4748 C CA . VAL B 1 66 ? 33.531 -21.984 45.094 1 18.38 66 VAL B CA 1
ATOM 4749 C C . VAL B 1 66 ? 33.375 -20.469 45 1 18.38 66 VAL B C 1
ATOM 4751 O O . VAL B 1 66 ? 34.312 -19.719 45.188 1 18.38 66 VAL B O 1
ATOM 4754 N N . VAL B 1 67 ? 33.125 -19.75 43.906 1 19.08 67 VAL B N 1
ATOM 4755 C CA . VAL B 1 67 ? 33.375 -18.328 44.062 1 19.08 67 VAL B CA 1
ATOM 4756 C C . VAL B 1 67 ? 32.406 -17.75 45.125 1 19.08 67 VAL B C 1
ATOM 4758 O O . VAL B 1 67 ? 31.203 -18.016 45.062 1 19.08 67 VAL B O 1
ATOM 4761 N N . GLN B 1 68 ? 32.875 -17.219 46.25 1 18.25 68 GLN B N 1
ATOM 4762 C CA . GLN B 1 68 ? 32.5 -16.719 47.562 1 18.25 68 GLN B CA 1
ATOM 4763 C C . GLN B 1 68 ? 31.609 -15.484 47.438 1 18.25 68 GLN B C 1
ATOM 4765 O O . GLN B 1 68 ? 32.031 -14.461 46.906 1 18.25 68 GLN B O 1
ATOM 4770 N N . TRP B 1 69 ? 30.297 -15.609 47.156 1 18.89 69 TRP B N 1
ATOM 4771 C CA . TRP B 1 69 ? 29.297 -14.562 47 1 18.89 69 TRP B CA 1
ATOM 4772 C C . TRP B 1 69 ? 29.094 -13.797 48.281 1 18.89 69 TRP B C 1
ATOM 4774 O O . TRP B 1 69 ? 28.781 -14.383 49.312 1 18.89 69 TRP B O 1
ATOM 4784 N N . LYS B 1 70 ? 30.062 -12.867 48.594 1 18.86 70 LYS B N 1
ATOM 4785 C CA . LYS B 1 70 ? 29.969 -12.133 49.844 1 18.86 70 LYS B CA 1
ATOM 4786 C C . LYS B 1 70 ? 28.547 -11.625 50.094 1 18.86 70 LYS B C 1
ATOM 4788 O O . LYS B 1 70 ? 27.875 -11.164 49.156 1 18.86 70 LYS B O 1
ATOM 4793 N N . THR B 1 71 ? 27.906 -12.023 51.25 1 18.33 71 THR B N 1
ATOM 4794 C CA . THR B 1 71 ? 26.609 -12.008 51.938 1 18.33 71 THR B CA 1
ATOM 4795 C C . THR B 1 71 ? 26.234 -10.586 52.344 1 18.33 71 THR B C 1
ATOM 4797 O O . THR B 1 71 ? 26.859 -9.992 53.219 1 18.33 71 THR B O 1
ATOM 4800 N N . ILE B 1 72 ? 26.297 -9.539 51.469 1 19.2 72 ILE B N 1
ATOM 4801 C CA . ILE B 1 72 ? 26.094 -8.242 52.094 1 19.2 72 ILE B CA 1
ATOM 4802 C C . ILE B 1 72 ? 24.812 -8.281 52.938 1 19.2 72 ILE B C 1
ATOM 4804 O O . ILE B 1 72 ? 23.797 -8.805 52.469 1 19.2 72 ILE B O 1
ATOM 4808 N N . THR B 1 73 ? 24.875 -7.902 54.219 1 18.42 73 THR B N 1
ATOM 4809 C CA . THR B 1 73 ? 24.141 -7.895 55.469 1 18.42 73 THR B CA 1
ATOM 4810 C C . THR B 1 73 ? 22.812 -7.16 55.312 1 18.42 73 THR B C 1
ATOM 4812 O O . THR B 1 73 ? 22.75 -6.082 54.719 1 18.42 73 THR B O 1
ATOM 4815 N N . ALA B 1 74 ? 21.656 -7.844 55.531 1 19.64 74 ALA B N 1
ATOM 4816 C CA . ALA B 1 74 ? 20.203 -7.711 55.469 1 19.64 74 ALA B CA 1
ATOM 4817 C C . ALA B 1 74 ? 19.688 -6.684 56.469 1 19.64 74 ALA B C 1
ATOM 4819 O O . ALA B 1 74 ? 19.719 -6.922 57.656 1 19.64 74 ALA B O 1
ATOM 4820 N N . ALA B 1 75 ? 20.031 -5.371 56.344 1 21.16 75 ALA B N 1
ATOM 4821 C CA . ALA B 1 75 ? 19.516 -4.52 57.406 1 21.16 75 ALA B CA 1
ATOM 4822 C C . ALA B 1 75 ? 18.047 -4.801 57.688 1 21.16 75 ALA B C 1
ATOM 4824 O O . ALA B 1 75 ? 17.297 -5.176 56.781 1 21.16 75 ALA B O 1
ATOM 4825 N N . THR B 1 76 ? 17.578 -5.023 58.906 1 19.56 76 THR B N 1
ATOM 4826 C CA . THR B 1 76 ? 16.422 -5.488 59.656 1 19.56 76 THR B CA 1
ATOM 4827 C C . THR B 1 76 ? 15.203 -4.609 59.375 1 19.56 76 THR B C 1
ATOM 4829 O O . THR B 1 76 ? 14.148 -4.793 60 1 19.56 76 THR B O 1
ATOM 4832 N N . THR B 1 77 ? 14.938 -4.113 58.219 1 20.05 77 THR B N 1
ATOM 4833 C CA . THR B 1 77 ? 13.953 -3.035 58.25 1 20.05 77 THR B CA 1
ATOM 4834 C C . THR B 1 77 ? 12.633 -3.514 58.844 1 20.05 77 THR B C 1
ATOM 4836 O O . THR B 1 77 ? 12.141 -4.586 58.469 1 20.05 77 THR B O 1
ATOM 4839 N N . GLN B 1 78 ? 12.195 -3.006 60.062 1 19.88 78 GLN B N 1
ATOM 4840 C CA . GLN B 1 78 ? 11.07 -3.242 60.938 1 19.88 78 GLN B CA 1
ATOM 4841 C C . GLN B 1 78 ? 9.75 -3.248 60.156 1 19.88 78 GLN B C 1
ATOM 4843 O O . GLN B 1 78 ? 9.531 -2.398 59.312 1 19.88 78 GLN B O 1
ATOM 4848 N N . THR B 1 79 ? 9.055 -4.426 60.188 1 21.05 79 THR B N 1
ATOM 4849 C CA . THR B 1 79 ? 7.875 -4.91 59.469 1 21.05 79 THR B CA 1
ATOM 4850 C C . THR B 1 79 ? 6.621 -4.18 59.938 1 21.05 79 THR B C 1
ATOM 4852 O O . THR B 1 79 ? 6.129 -4.434 61.062 1 21.05 79 THR B O 1
ATOM 4855 N N . VAL B 1 80 ? 6.605 -2.812 60 1 21.89 80 VAL B N 1
ATOM 4856 C CA . VAL B 1 80 ? 5.414 -2.209 60.594 1 21.89 80 VAL B CA 1
ATOM 4857 C C . VAL B 1 80 ? 4.16 -2.844 60 1 21.89 80 VAL B C 1
ATOM 4859 O O . VAL B 1 80 ? 4.043 -2.967 58.75 1 21.89 80 VAL B O 1
ATOM 4862 N N . THR B 1 81 ? 3.498 -3.662 60.75 1 21.8 81 THR B N 1
ATOM 4863 C CA . THR B 1 81 ? 2.311 -4.477 60.5 1 21.8 81 THR B CA 1
ATOM 4864 C C . THR B 1 81 ? 1.151 -3.617 60 1 21.8 81 THR B C 1
ATOM 4866 O O . THR B 1 81 ? 0.547 -2.873 60.781 1 21.8 81 THR B O 1
ATOM 4869 N N . ASP B 1 82 ? 1.358 -2.785 59.031 1 20.55 82 ASP B N 1
ATOM 4870 C CA . ASP B 1 82 ? 0.275 -1.834 58.812 1 20.55 82 ASP B CA 1
ATOM 4871 C C . ASP B 1 82 ? -1.056 -2.555 58.625 1 20.55 82 ASP B C 1
ATOM 4873 O O . ASP B 1 82 ? -1.142 -3.494 57.812 1 20.55 82 ASP B O 1
ATOM 4877 N N . LYS B 1 83 ? -1.908 -2.619 59.688 1 25.28 83 LYS B N 1
ATOM 4878 C CA . LYS B 1 83 ? -3.24 -3.211 59.75 1 25.28 83 LYS B CA 1
ATOM 4879 C C . LYS B 1 83 ? -4.027 -2.93 58.469 1 25.28 83 LYS B C 1
ATOM 4881 O O . LYS B 1 83 ? -4.066 -1.794 58 1 25.28 83 LYS B O 1
ATOM 4886 N N . PRO B 1 84 ? -4.414 -4.004 57.75 1 22.83 84 PRO B N 1
ATOM 4887 C CA . PRO B 1 84 ? -5.02 -3.854 56.406 1 22.83 84 PRO B CA 1
ATOM 4888 C C . PRO B 1 84 ? -6.305 -3.027 56.438 1 22.83 84 PRO B C 1
ATOM 4890 O O . PRO B 1 84 ? -7.16 -3.238 57.312 1 22.83 84 PRO B O 1
ATOM 4893 N N . LEU B 1 85 ? -6.219 -1.755 56.219 1 25.45 85 LEU B N 1
ATOM 4894 C CA . LEU B 1 85 ? -7.438 -0.961 56.344 1 25.45 85 LEU B CA 1
ATOM 4895 C C . LEU B 1 85 ? -8.625 -1.683 55.719 1 25.45 85 LEU B C 1
ATOM 4897 O O . LEU B 1 85 ? -8.477 -2.387 54.719 1 25.45 85 LEU B O 1
ATOM 4901 N N . PRO B 1 86 ? -9.68 -1.911 56.5 1 22.83 86 PRO B N 1
ATOM 4902 C CA . PRO B 1 86 ? -10.812 -2.709 56.031 1 22.83 86 PRO B CA 1
ATOM 4903 C C . PRO B 1 86 ? -11.234 -2.35 54.594 1 22.83 86 PRO B C 1
ATOM 4905 O O . PRO B 1 86 ? -11.07 -1.204 54.188 1 22.83 86 PRO B O 1
ATOM 4908 N N . ILE B 1 87 ? -11.141 -3.338 53.688 1 25.52 87 ILE B N 1
ATOM 4909 C CA . ILE B 1 87 ? -11.531 -3.193 52.312 1 25.52 87 ILE B CA 1
ATOM 4910 C C . ILE B 1 87 ? -12.945 -2.621 52.219 1 25.52 87 ILE B C 1
ATOM 4912 O O . ILE B 1 87 ? -13.867 -3.145 52.844 1 25.52 87 ILE B O 1
ATOM 4916 N N . PRO B 1 88 ? -13.016 -1.352 52.031 1 24.31 88 PRO B N 1
ATOM 4917 C CA . PRO B 1 88 ? -14.406 -0.894 52.125 1 24.31 88 PRO B CA 1
ATOM 4918 C C . PRO B 1 88 ? -15.375 -1.795 51.344 1 24.31 88 PRO B C 1
ATOM 4920 O O . PRO B 1 88 ? -14.969 -2.479 50.406 1 24.31 88 PRO B O 1
ATOM 4923 N N . PRO B 1 89 ? -16.469 -2.17 51.906 1 23.67 89 PRO B N 1
ATOM 4924 C CA . PRO B 1 89 ? -17.391 -3.098 51.25 1 23.67 89 PRO B CA 1
ATOM 4925 C C . PRO B 1 89 ? -17.562 -2.783 49.75 1 23.67 89 PRO B C 1
ATOM 4927 O O . PRO B 1 89 ? -17.312 -1.651 49.344 1 23.67 89 PRO B O 1
ATOM 4930 N N . ALA B 1 90 ? -17.656 -3.885 48.938 1 26.23 90 ALA B N 1
ATOM 4931 C CA . ALA B 1 90 ? -17.906 -3.895 47.469 1 26.23 90 ALA B CA 1
ATOM 4932 C C . ALA B 1 90 ? -19.062 -2.953 47.125 1 26.23 90 ALA B C 1
ATOM 4934 O O . ALA B 1 90 ? -20.172 -3.1 47.625 1 26.23 90 ALA B O 1
ATOM 4935 N N . ALA B 1 91 ? -18.734 -1.69 46.906 1 24.62 91 ALA B N 1
ATOM 4936 C CA . ALA B 1 91 ? -19.859 -0.8 46.625 1 24.62 91 ALA B CA 1
ATOM 4937 C C . ALA B 1 91 ? -20.891 -1.487 45.75 1 24.62 91 ALA B C 1
ATOM 4939 O O . ALA B 1 91 ? -20.547 -2.27 44.875 1 24.62 91 ALA B O 1
ATOM 4940 N N . THR B 1 92 ? -22 -1.737 46.25 1 26.38 92 THR B N 1
ATOM 4941 C CA . THR B 1 92 ? -23.188 -2.299 45.594 1 26.38 92 THR B CA 1
ATOM 4942 C C . THR B 1 92 ? -23.25 -1.88 44.125 1 26.38 92 THR B C 1
ATOM 4944 O O . THR B 1 92 ? -22.625 -0.894 43.75 1 26.38 92 THR B O 1
ATOM 4947 N N . ASP B 1 93 ? -24.109 -2.605 43.344 1 26.05 93 ASP B N 1
ATOM 4948 C CA . ASP B 1 93 ? -24.422 -2.654 41.938 1 26.05 93 ASP B CA 1
ATOM 4949 C C . ASP B 1 93 ? -24.641 -1.252 41.375 1 26.05 93 ASP B C 1
ATOM 4951 O O . ASP B 1 93 ? -25.531 -0.528 41.812 1 26.05 93 ASP B O 1
ATOM 4955 N N . THR B 1 94 ? -23.641 -0.523 41.188 1 28.19 94 THR B N 1
ATOM 4956 C CA . THR B 1 94 ? -23.906 0.853 40.781 1 28.19 94 THR B CA 1
ATOM 4957 C C . THR B 1 94 ? -25 0.903 39.719 1 28.19 94 THR B C 1
ATOM 4959 O O . THR B 1 94 ? -25.078 0.024 38.844 1 28.19 94 THR B O 1
ATOM 4962 N N . PRO B 1 95 ? -25.984 1.785 39.812 1 29.66 95 PRO B N 1
ATOM 4963 C CA . PRO B 1 95 ? -27.094 1.753 38.875 1 29.66 95 PRO B CA 1
ATOM 4964 C C . PRO B 1 95 ? -26.656 1.453 37.438 1 29.66 95 PRO B C 1
ATOM 4966 O O . PRO B 1 95 ? -25.484 1.606 37.125 1 29.66 95 PRO B O 1
ATOM 4969 N N . GLY B 1 96 ? -27.594 0.844 36.594 1 28.44 96 GLY B N 1
ATOM 4970 C CA . GLY B 1 96 ? -27.547 0.366 35.219 1 28.44 96 GLY B CA 1
ATOM 4971 C C . GLY B 1 96 ? -26.766 1.287 34.312 1 28.44 96 GLY B C 1
ATOM 4972 O O . GLY B 1 96 ? -27.031 2.49 34.25 1 28.44 96 GLY B O 1
ATOM 4973 N N . SER B 1 97 ? -25.562 1.083 34.219 1 31.27 97 SER B N 1
ATOM 4974 C CA . SER B 1 97 ? -24.781 1.834 33.25 1 31.27 97 SER B CA 1
ATOM 4975 C C . SER B 1 97 ? -25.516 1.961 31.906 1 31.27 97 SER B C 1
ATOM 4977 O O . SER B 1 97 ? -25.828 0.956 31.266 1 31.27 97 SER B O 1
ATOM 4979 N N . VAL B 1 98 ? -26.375 2.898 31.797 1 31.83 98 VAL B N 1
ATOM 4980 C CA . VAL B 1 98 ? -27 3.111 30.5 1 31.83 98 VAL B CA 1
ATOM 4981 C C . VAL B 1 98 ? -25.984 2.912 29.391 1 31.83 98 VAL B C 1
ATOM 4983 O O . VAL B 1 98 ? -24.969 3.629 29.328 1 31.83 98 VAL B O 1
ATOM 4986 N N . ARG B 1 99 ? -25.859 1.7 28.844 1 35.75 99 ARG B N 1
ATOM 4987 C CA . ARG B 1 99 ? -25.141 1.458 27.609 1 35.75 99 ARG B CA 1
ATOM 4988 C C . ARG B 1 99 ? -25.375 2.58 26.609 1 35.75 99 ARG B C 1
ATOM 4990 O O . ARG B 1 99 ? -26.469 2.688 26.047 1 35.75 99 ARG B O 1
ATOM 4997 N N . ILE B 1 100 ? -24.688 3.637 26.781 1 39.53 100 ILE B N 1
ATOM 4998 C CA . ILE B 1 100 ? -24.812 4.598 25.688 1 39.53 100 ILE B CA 1
ATOM 4999 C C . ILE B 1 100 ? -24.578 3.893 24.344 1 39.53 100 ILE B C 1
ATOM 5001 O O . ILE B 1 100 ? -23.562 3.225 24.156 1 39.53 100 ILE B O 1
ATOM 5005 N N . PRO B 1 101 ? -25.469 3.578 23.578 1 44.97 101 PRO B N 1
ATOM 5006 C CA . PRO B 1 101 ? -25.297 2.918 22.281 1 44.97 101 PRO B CA 1
ATOM 5007 C C . PRO B 1 101 ? -24.125 3.471 21.484 1 44.97 101 PRO B C 1
ATOM 5009 O O . PRO B 1 101 ? -23.781 4.648 21.609 1 44.97 101 PRO B O 1
ATOM 5012 N N . ASN B 1 102 ? -23.156 2.572 21.109 1 52.59 102 ASN B N 1
ATOM 5013 C CA . ASN B 1 102 ? -22.031 2.889 20.219 1 52.59 102 ASN B CA 1
ATOM 5014 C C . ASN B 1 102 ? -22.438 3.877 19.125 1 52.59 102 ASN B C 1
ATOM 5016 O O . ASN B 1 102 ? -23.344 3.596 18.344 1 52.59 102 ASN B O 1
ATOM 5020 N N . PRO B 1 103 ? -21.984 5.07 19.297 1 65.25 103 PRO B N 1
ATOM 5021 C CA . PRO B 1 103 ? -22.438 6.066 18.312 1 65.25 103 PRO B CA 1
ATOM 5022 C C . PRO B 1 103 ? -22.25 5.598 16.875 1 65.25 103 PRO B C 1
ATOM 5024 O O . PRO B 1 103 ? -21.219 5.043 16.531 1 65.25 103 PRO B O 1
ATOM 5027 N N . GLN B 1 104 ? -23.266 5.371 16.172 1 76.38 104 GLN B N 1
ATOM 5028 C CA . GLN B 1 104 ? -23.312 5.105 14.742 1 76.38 104 GLN B CA 1
ATOM 5029 C C . GLN B 1 104 ? -22.562 6.188 13.961 1 76.38 104 GLN B C 1
ATOM 5031 O O . GLN B 1 104 ? -22.625 7.367 14.312 1 76.38 104 GLN B O 1
ATOM 5036 N N . LEU B 1 105 ? -21.5 5.859 13.305 1 83.75 105 LEU B N 1
ATOM 5037 C CA . LEU B 1 105 ? -20.781 6.781 12.445 1 83.75 105 LEU B CA 1
ATOM 5038 C C . LEU B 1 105 ? -21.266 6.688 11 1 83.75 105 LEU B C 1
ATOM 5040 O O . LEU B 1 105 ? -21.703 5.621 10.555 1 83.75 105 LEU B O 1
ATOM 5044 N N . ALA B 1 106 ? -21.344 7.824 10.406 1 84.31 106 ALA B N 1
ATOM 5045 C CA . ALA B 1 106 ? -21.469 7.805 8.953 1 84.31 106 ALA B CA 1
ATOM 5046 C C . ALA B 1 106 ? -20.172 7.344 8.289 1 84.31 106 ALA B C 1
ATOM 5048 O O . ALA B 1 106 ? -19.141 7.207 8.953 1 84.31 106 ALA B O 1
ATOM 5049 N N . ASN B 1 107 ? -20.266 6.996 6.965 1 77.56 107 ASN B N 1
ATOM 5050 C CA . ASN B 1 107 ? -19.109 6.539 6.195 1 77.56 107 ASN B CA 1
ATOM 5051 C C . ASN B 1 107 ? -18.062 7.637 6.062 1 77.56 107 ASN B C 1
ATOM 5053 O O . ASN B 1 107 ? -18.391 8.828 6.074 1 77.56 107 ASN B O 1
ATOM 5057 N N . LEU B 1 108 ? -16.812 7.156 5.938 1 81.44 108 LEU B N 1
ATOM 5058 C CA . LEU B 1 108 ? -15.742 8.062 5.547 1 81.44 108 LEU B CA 1
ATOM 5059 C C . LEU B 1 108 ? -16.094 8.789 4.25 1 81.44 108 LEU B C 1
ATOM 5061 O O . LEU B 1 108 ? -16.766 8.234 3.383 1 81.44 108 LEU B O 1
ATOM 5065 N N . PRO B 1 109 ? -15.664 10.094 4.18 1 82 109 PRO B N 1
ATOM 5066 C CA . PRO B 1 109 ? -15.789 10.75 2.877 1 82 109 PRO B CA 1
ATOM 5067 C C . PRO B 1 109 ? -15.258 9.898 1.729 1 82 109 PRO B C 1
ATOM 5069 O O . PRO B 1 109 ? -14.367 9.062 1.935 1 82 109 PRO B O 1
ATOM 5072 N N . SER B 1 110 ? -15.766 10.047 0.487 1 80.25 110 SER B N 1
ATOM 5073 C CA . SER B 1 110 ? -15.477 9.203 -0.668 1 80.25 110 SER B CA 1
ATOM 5074 C C . SER B 1 110 ? -14.008 9.297 -1.065 1 80.25 110 SER B C 1
ATOM 5076 O O . SER B 1 110 ? -13.461 8.375 -1.677 1 80.25 110 SER B O 1
ATOM 5078 N N . ASP B 1 111 ? -13.344 10.367 -0.646 1 83.81 111 ASP B N 1
ATOM 5079 C CA . ASP B 1 111 ? -11.938 10.562 -0.984 1 83.81 111 ASP B CA 1
ATOM 5080 C C . ASP B 1 111 ? -11.07 9.453 -0.389 1 83.81 111 ASP B C 1
ATOM 5082 O O . ASP B 1 111 ? -9.953 9.219 -0.855 1 83.81 111 ASP B O 1
ATOM 5086 N N . TYR B 1 112 ? -11.586 8.828 0.632 1 83.38 112 TYR B N 1
ATOM 5087 C CA . TYR B 1 112 ? -10.797 7.828 1.338 1 83.38 112 TYR B CA 1
ATOM 5088 C C . TYR B 1 112 ? -10.922 6.465 0.67 1 83.38 112 TYR B C 1
ATOM 5090 O O . TYR B 1 112 ? -10.242 5.512 1.061 1 83.38 112 TYR B O 1
ATOM 5098 N N . VAL B 1 113 ? -11.75 6.391 -0.277 1 68.81 113 VAL B N 1
ATOM 5099 C CA . VAL B 1 113 ? -11.867 5.172 -1.072 1 68.81 113 VAL B CA 1
ATOM 5100 C C . VAL B 1 113 ? -10.977 5.27 -2.307 1 68.81 113 VAL B C 1
ATOM 5102 O O . VAL B 1 113 ? -11.266 6.039 -3.229 1 68.81 113 VAL B O 1
ATOM 5105 N N . HIS B 1 114 ? -9.766 4.887 -2.006 1 60.81 114 HIS B N 1
ATOM 5106 C CA . HIS B 1 114 ? -8.797 5 -3.09 1 60.81 114 HIS B CA 1
ATOM 5107 C C . HIS B 1 114 ? -9.008 3.91 -4.137 1 60.81 114 HIS B C 1
ATOM 5109 O O . HIS B 1 114 ? -9.148 2.734 -3.793 1 60.81 114 HIS B O 1
ATOM 5115 N N . ASP B 1 115 ? -9.57 4.352 -5.27 1 58.59 115 ASP B N 1
ATOM 5116 C CA . ASP B 1 115 ? -9.531 3.434 -6.398 1 58.59 115 ASP B CA 1
ATOM 5117 C C . ASP B 1 115 ? -8.195 3.518 -7.129 1 58.59 115 ASP B C 1
ATOM 5119 O O . ASP B 1 115 ? -8.055 4.273 -8.094 1 58.59 115 ASP B O 1
ATOM 5123 N N . GLU B 1 116 ? -7.133 3.109 -6.324 1 58.25 116 GLU B N 1
ATOM 5124 C CA . GLU B 1 116 ? -5.793 3.227 -6.895 1 58.25 116 GLU B CA 1
ATOM 5125 C C . GLU B 1 116 ? -5.539 2.143 -7.934 1 58.25 116 GLU B C 1
ATOM 5127 O O . GLU B 1 116 ? -4.594 1.358 -7.805 1 58.25 116 GLU B O 1
ATOM 5132 N N . ARG B 1 117 ? -6.418 2.025 -8.852 1 62.47 117 ARG B N 1
ATOM 5133 C CA . ARG B 1 117 ? -6.152 1.049 -9.906 1 62.47 117 ARG B CA 1
ATOM 5134 C C . ARG B 1 117 ? -5.02 1.517 -10.812 1 62.47 117 ARG B C 1
ATOM 5136 O O . ARG B 1 117 ? -4.914 2.707 -11.117 1 62.47 117 ARG B O 1
ATOM 5143 N N . ASP B 1 118 ? -4.055 0.639 -10.852 1 64.94 118 ASP B N 1
ATOM 5144 C CA . ASP B 1 118 ? -2.971 0.846 -11.805 1 64.94 118 ASP B CA 1
ATOM 5145 C C . ASP B 1 118 ? -3.514 0.974 -13.227 1 64.94 118 ASP B C 1
ATOM 5147 O O . ASP B 1 118 ? -4.727 1.073 -13.43 1 64.94 118 ASP B O 1
ATOM 5151 N N . GLU B 1 119 ? -2.613 1.133 -14.102 1 75.44 119 GLU B N 1
ATOM 5152 C CA . GLU B 1 119 ? -2.975 1.124 -15.516 1 75.44 119 GLU B CA 1
ATOM 5153 C C . GLU B 1 119 ? -3.746 -0.141 -15.883 1 75.44 119 GLU B C 1
ATOM 5155 O O . GLU B 1 119 ? -3.613 -1.17 -15.211 1 75.44 119 GLU B O 1
ATOM 5160 N N . LYS B 1 120 ? -4.539 0.034 -16.766 1 82 120 LYS B N 1
ATOM 5161 C CA . LYS B 1 120 ? -5.426 -1.051 -17.188 1 82 120 LYS B CA 1
ATOM 5162 C C . LYS B 1 120 ? -4.648 -2.346 -17.391 1 82 120 LYS B C 1
ATOM 5164 O O . LYS B 1 120 ? -5.105 -3.424 -17.016 1 82 120 LYS B O 1
ATOM 5169 N N . TRP B 1 121 ? -3.49 -2.264 -17.938 1 87.12 121 TRP B N 1
ATOM 5170 C CA . TRP B 1 121 ? -2.666 -3.439 -18.203 1 87.12 121 TRP B CA 1
ATOM 5171 C C . TRP B 1 121 ? -2.324 -4.16 -16.906 1 87.12 121 TRP B C 1
ATOM 5173 O O . TRP B 1 121 ? -2.422 -5.387 -16.828 1 87.12 121 TRP B O 1
ATOM 5183 N N . CYS B 1 122 ? -1.957 -3.42 -15.852 1 89.06 122 CYS B N 1
ATOM 5184 C CA . CYS B 1 122 ? -1.604 -3.998 -14.555 1 89.06 122 CYS B CA 1
ATOM 5185 C C . CYS B 1 122 ? -2.838 -4.543 -13.852 1 89.06 122 CYS B C 1
ATOM 5187 O O . CYS B 1 122 ? -2.803 -5.641 -13.289 1 89.06 122 CYS B O 1
ATOM 5189 N N . GLU B 1 123 ? -3.961 -3.893 -13.977 1 88.81 123 GLU B N 1
ATOM 5190 C CA . GLU B 1 123 ? -5.184 -4.266 -13.266 1 88.81 123 GLU B CA 1
ATOM 5191 C C . GLU B 1 123 ? -5.75 -5.578 -13.797 1 88.81 123 GLU B C 1
ATOM 5193 O O . GLU B 1 123 ? -6.25 -6.402 -13.031 1 88.81 123 GLU B O 1
ATOM 5198 N N . ASP B 1 124 ? -5.645 -5.762 -15.062 1 91.12 124 ASP B N 1
ATOM 5199 C CA . ASP B 1 124 ? -6.227 -6.953 -15.68 1 91.12 124 ASP B CA 1
ATOM 5200 C C . ASP B 1 124 ? -5.332 -8.172 -15.469 1 91.12 124 ASP B C 1
ATOM 5202 O O . ASP B 1 124 ? -5.699 -9.289 -15.844 1 91.12 124 ASP B O 1
ATOM 5206 N N . ARG B 1 125 ? -4.215 -7.934 -14.828 1 92.31 125 ARG B N 1
ATOM 5207 C CA . ARG B 1 125 ? -3.297 -9.047 -14.602 1 92.31 125 ARG B CA 1
ATOM 5208 C C . ARG B 1 125 ? -3.049 -9.266 -13.117 1 92.31 125 ARG B C 1
ATOM 5210 O O . ARG B 1 125 ? -2.971 -10.406 -12.656 1 92.31 125 ARG B O 1
ATOM 5217 N N . TYR B 1 126 ? -2.955 -8.109 -12.422 1 92.19 126 TYR B N 1
ATOM 5218 C CA . TYR B 1 126 ? -2.48 -8.227 -11.047 1 92.19 126 TYR B CA 1
ATOM 5219 C C . TYR B 1 126 ? -3.488 -7.633 -10.07 1 92.19 126 TYR B C 1
ATOM 5221 O O . TYR B 1 126 ? -3.271 -7.648 -8.859 1 92.19 126 TYR B O 1
ATOM 5229 N N . GLY B 1 127 ? -4.574 -7.117 -10.57 1 90.31 127 GLY B N 1
ATOM 5230 C CA . GLY B 1 127 ? -5.637 -6.562 -9.75 1 90.31 127 GLY B CA 1
ATOM 5231 C C . GLY B 1 127 ? -6.906 -7.395 -9.773 1 90.31 127 GLY B C 1
ATOM 5232 O O . GLY B 1 127 ? -6.945 -8.461 -10.391 1 90.31 127 GLY B O 1
ATOM 5233 N N . PRO B 1 128 ? -7.938 -6.918 -9.102 1 88.56 128 PRO B N 1
ATOM 5234 C CA . PRO B 1 128 ? -9.211 -7.637 -9.055 1 88.56 128 PRO B CA 1
ATOM 5235 C C . PRO B 1 128 ? -9.852 -7.812 -10.43 1 88.56 128 PRO B C 1
ATOM 5237 O O . PRO B 1 128 ? -10.617 -8.758 -10.648 1 88.56 128 PRO B O 1
ATOM 5240 N N . SER B 1 129 ? -9.477 -6.879 -11.336 1 90.62 129 SER B N 1
ATOM 5241 C CA . SER B 1 129 ? -10.031 -6.957 -12.688 1 90.62 129 SER B CA 1
ATOM 5242 C C . SER B 1 129 ? -9.68 -8.281 -13.352 1 90.62 129 SER B C 1
ATOM 5244 O O . SER B 1 129 ? -10.406 -8.75 -14.227 1 90.62 129 SER B O 1
ATOM 5246 N N . TYR B 1 130 ? -8.562 -8.898 -12.992 1 94.69 130 TYR B N 1
ATOM 5247 C CA . TYR B 1 130 ? -8.195 -10.203 -13.539 1 94.69 130 TYR B CA 1
ATOM 5248 C C . TYR B 1 130 ? -9.289 -11.234 -13.258 1 94.69 130 TYR B C 1
ATOM 5250 O O . TYR B 1 130 ? -9.758 -11.914 -14.172 1 94.69 130 TYR B O 1
ATOM 5258 N N . LEU B 1 131 ? -9.758 -11.266 -12.008 1 95.75 131 LEU B N 1
ATOM 5259 C CA . LEU B 1 131 ? -10.797 -12.203 -11.609 1 95.75 131 LEU B CA 1
ATOM 5260 C C . LEU B 1 131 ? -12.148 -11.789 -12.18 1 95.75 131 LEU B C 1
ATOM 5262 O O . LEU B 1 131 ? -12.938 -12.633 -12.602 1 95.75 131 LEU B O 1
ATOM 5266 N N . GLU B 1 132 ? -12.344 -10.484 -12.211 1 93.06 132 GLU B N 1
ATOM 5267 C CA . GLU B 1 132 ? -13.609 -9.961 -12.719 1 93.06 132 GLU B CA 1
ATOM 5268 C C . GLU B 1 132 ? -13.805 -10.32 -14.188 1 93.06 132 GLU B C 1
ATOM 5270 O O . GLU B 1 132 ? -14.891 -10.727 -14.594 1 93.06 132 GLU B O 1
ATOM 5275 N N . THR B 1 133 ? -12.766 -10.133 -14.977 1 92.12 133 THR B N 1
ATOM 5276 C CA . THR B 1 133 ? -12.875 -10.438 -16.406 1 92.12 133 THR B CA 1
ATOM 5277 C C . THR B 1 133 ? -13.109 -11.938 -16.609 1 92.12 133 THR B C 1
ATOM 5279 O O . THR B 1 133 ? -13.891 -12.328 -17.484 1 92.12 133 THR B O 1
ATOM 5282 N N . ILE B 1 134 ? -12.469 -12.781 -15.852 1 96.75 134 ILE B N 1
ATOM 5283 C CA . ILE B 1 134 ? -12.672 -14.227 -15.945 1 96.75 134 ILE B CA 1
ATOM 5284 C C . ILE B 1 134 ? -14.117 -14.562 -15.586 1 96.75 134 ILE B C 1
ATOM 5286 O O . ILE B 1 134 ? -14.805 -15.258 -16.344 1 96.75 134 ILE B O 1
ATOM 5290 N N . ALA B 1 135 ? -14.594 -14.016 -14.461 1 96.94 135 ALA B N 1
ATOM 5291 C CA . ALA B 1 135 ? -15.93 -14.312 -13.961 1 96.94 135 ALA B CA 1
ATOM 5292 C C . ALA B 1 135 ? -17 -13.828 -14.938 1 96.94 135 ALA B C 1
ATOM 5294 O O . ALA B 1 135 ? -18 -14.508 -15.164 1 96.94 135 ALA B O 1
ATOM 5295 N N . LYS B 1 136 ? -16.781 -12.688 -15.547 1 94.38 136 LYS B N 1
ATOM 5296 C CA . LYS B 1 136 ? -17.734 -12.094 -16.469 1 94.38 136 LYS B CA 1
ATOM 5297 C C . LYS B 1 136 ? -17.844 -12.914 -17.75 1 94.38 136 LYS B C 1
ATOM 5299 O O . LYS B 1 136 ? -18.859 -12.852 -18.453 1 94.38 136 LYS B O 1
ATOM 5304 N N . ASN B 1 137 ? -16.844 -13.68 -18.047 1 96.19 137 ASN B N 1
ATOM 5305 C CA . ASN B 1 137 ? -16.812 -14.43 -19.297 1 96.19 137 ASN B CA 1
ATOM 5306 C C . ASN B 1 137 ? -17.094 -15.914 -19.078 1 96.19 137 ASN B C 1
ATOM 5308 O O . ASN B 1 137 ? -16.531 -16.766 -19.766 1 96.19 137 ASN B O 1
ATOM 5312 N N . ALA B 1 138 ? -17.844 -16.156 -18.078 1 97.38 138 ALA B N 1
ATOM 5313 C CA . ALA B 1 138 ? -18.406 -17.484 -17.906 1 97.38 138 ALA B CA 1
ATOM 5314 C C . ALA B 1 138 ? -19.484 -17.781 -18.938 1 97.38 138 ALA B C 1
ATOM 5316 O O . ALA B 1 138 ? -20.359 -16.953 -19.172 1 97.38 138 ALA B O 1
ATOM 5317 N N . ARG B 1 139 ? -19.391 -18.969 -19.625 1 96.62 139 ARG B N 1
ATOM 5318 C CA . ARG B 1 139 ? -20.344 -19.344 -20.656 1 96.62 139 ARG B CA 1
ATOM 5319 C C . ARG B 1 139 ? -20.734 -20.812 -20.547 1 96.62 139 ARG B C 1
ATOM 5321 O O . ARG B 1 139 ? -19.875 -21.656 -20.312 1 96.62 139 ARG B O 1
ATOM 5328 N N . PRO B 1 140 ? -22 -21.078 -20.688 1 97.81 140 PRO B N 1
ATOM 5329 C CA . PRO B 1 140 ? -22.406 -22.484 -20.812 1 97.81 140 PRO B CA 1
ATOM 5330 C C . PRO B 1 140 ? -22.047 -23.078 -22.188 1 97.81 140 PRO B C 1
ATOM 5332 O O . PRO B 1 140 ? -22.219 -22.406 -23.203 1 97.81 140 PRO B O 1
ATOM 5335 N N . TYR B 1 141 ? -21.609 -24.328 -22.219 1 98 141 TYR B N 1
ATOM 5336 C CA . TYR B 1 141 ? -21.172 -24.922 -23.469 1 98 141 TYR B CA 1
ATOM 5337 C C . TYR B 1 141 ? -22.047 -26.125 -23.844 1 98 141 TYR B C 1
ATOM 5339 O O . TYR B 1 141 ? -21.875 -26.719 -24.906 1 98 141 TYR B O 1
ATOM 5347 N N . CYS B 1 142 ? -23 -26.484 -22.969 1 97.62 142 CYS B N 1
ATOM 5348 C CA . CYS B 1 142 ? -23.891 -27.609 -23.25 1 97.62 142 CYS B CA 1
ATOM 5349 C C . CYS B 1 142 ? -25.188 -27.125 -23.875 1 97.62 142 CYS B C 1
ATOM 5351 O O . CYS B 1 142 ? -25.688 -26.062 -23.547 1 97.62 142 CYS B O 1
ATOM 5353 N N . THR B 1 143 ? -25.719 -27.922 -24.719 1 96.69 143 THR B N 1
ATOM 5354 C CA . THR B 1 143 ? -27.078 -27.703 -25.172 1 96.69 143 THR B CA 1
ATOM 5355 C C . THR B 1 143 ? -28.078 -27.906 -24.031 1 96.69 143 THR B C 1
ATOM 5357 O O . THR B 1 143 ? -27.781 -28.594 -23.062 1 96.69 143 THR B O 1
ATOM 5360 N N . PRO B 1 144 ? -29.281 -27.328 -24.156 1 94.12 144 PRO B N 1
ATOM 5361 C CA . PRO B 1 144 ? -30.266 -27.422 -23.078 1 94.12 144 PRO B CA 1
ATOM 5362 C C . PRO B 1 144 ? -30.703 -28.859 -22.812 1 94.12 144 PRO B C 1
ATOM 5364 O O . PRO B 1 144 ? -31.141 -29.172 -21.703 1 94.12 144 PRO B O 1
ATOM 5367 N N . SER B 1 145 ? -30.625 -29.766 -23.797 1 93.94 145 SER B N 1
ATOM 5368 C CA . SER B 1 145 ? -31.109 -31.141 -23.656 1 93.94 145 SER B CA 1
ATOM 5369 C C . SER B 1 145 ? -30.062 -32 -22.969 1 93.94 145 SER B C 1
ATOM 5371 O O . SER B 1 145 ? -30.328 -33.156 -22.656 1 93.94 145 SER B O 1
ATOM 5373 N N . SER B 1 146 ? -28.891 -31.5 -22.75 1 96.25 146 SER B N 1
ATOM 5374 C CA . SER B 1 146 ? -27.812 -32.25 -22.109 1 96.25 146 SER B CA 1
ATOM 5375 C C . SER B 1 146 ? -28.156 -32.594 -20.656 1 96.25 146 SER B C 1
ATOM 5377 O O . SER B 1 146 ? -28.812 -31.797 -19.969 1 96.25 146 SER B O 1
ATOM 5379 N N . ARG B 1 147 ? -27.656 -33.688 -20.172 1 95.5 147 ARG B N 1
ATOM 5380 C CA . ARG B 1 147 ? -27.922 -34.094 -18.797 1 95.5 147 ARG B CA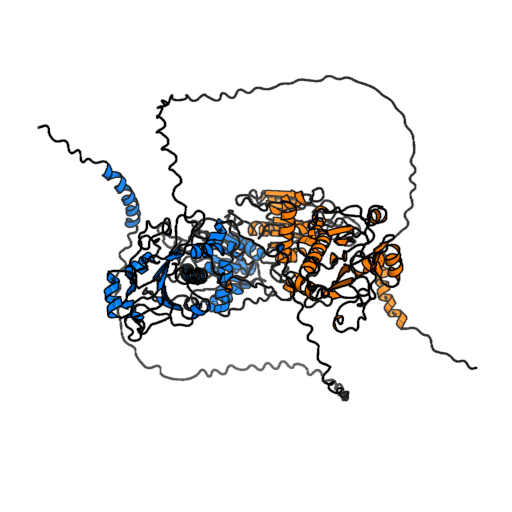 1
ATOM 5381 C C . ARG B 1 147 ? -26.906 -33.5 -17.844 1 95.5 147 ARG B C 1
ATOM 5383 O O . ARG B 1 147 ? -27.172 -33.344 -16.641 1 95.5 147 ARG B O 1
ATOM 5390 N N . SER B 1 148 ? -25.703 -33.25 -18.359 1 97.19 148 SER B N 1
ATOM 5391 C CA . SER B 1 148 ? -24.688 -32.562 -17.578 1 97.19 148 SER B CA 1
ATOM 5392 C C . SER B 1 148 ? -24.672 -31.062 -17.906 1 97.19 148 SER B C 1
ATOM 5394 O O . SER B 1 148 ? -25.219 -30.641 -18.922 1 97.19 148 SER B O 1
ATOM 5396 N N . GLN B 1 149 ? -24.25 -30.297 -16.984 1 97.62 149 GLN B N 1
ATOM 5397 C CA . GLN B 1 149 ? -23.859 -28.906 -17.25 1 97.62 149 GLN B CA 1
ATOM 5398 C C . GLN B 1 149 ? -22.344 -28.781 -17.406 1 97.62 149 GLN B C 1
ATOM 5400 O O . GLN B 1 149 ? -21.594 -29.469 -16.719 1 97.62 149 GLN B O 1
ATOM 5405 N N . PHE B 1 150 ? -21.938 -27.969 -18.328 1 98.44 150 PHE B N 1
ATOM 5406 C CA . PHE B 1 150 ? -20.516 -27.703 -18.562 1 98.44 150 PHE B CA 1
ATOM 5407 C C . PHE B 1 150 ? -20.297 -26.234 -18.938 1 98.44 150 PHE B C 1
ATOM 5409 O O . PHE B 1 150 ? -20.672 -25.812 -20.031 1 98.44 150 PHE B O 1
ATOM 5416 N N . ASP B 1 151 ? -19.734 -25.5 -18 1 98.62 151 ASP B N 1
ATOM 5417 C CA . ASP B 1 151 ? -19.484 -24.078 -18.188 1 98.62 151 ASP B CA 1
ATOM 5418 C C . ASP B 1 151 ? -18 -23.766 -18.094 1 98.62 151 ASP B C 1
ATOM 5420 O O . ASP B 1 151 ? -17.281 -24.375 -17.297 1 98.62 151 ASP B O 1
ATOM 5424 N N . CYS B 1 152 ? -17.547 -22.891 -18.906 1 98.56 152 CYS B N 1
ATOM 5425 C CA . CYS B 1 152 ? -16.141 -22.484 -18.875 1 98.56 152 CYS B CA 1
ATOM 5426 C C . CYS B 1 152 ? -16.016 -20.969 -18.75 1 98.56 152 CYS B C 1
ATOM 5428 O O . CYS B 1 152 ? -16.891 -20.234 -19.172 1 98.56 152 CYS B O 1
ATOM 5430 N N . LEU B 1 153 ? -15.023 -20.594 -18.031 1 98.31 153 LEU B N 1
ATOM 5431 C CA . LEU B 1 153 ? -14.672 -19.203 -17.812 1 98.31 153 LEU B CA 1
ATOM 5432 C C . LEU B 1 153 ? -13.367 -18.859 -18.516 1 98.31 153 LEU B C 1
ATOM 5434 O O . LEU B 1 153 ? -12.469 -19.688 -18.609 1 98.31 153 LEU B O 1
ATOM 5438 N N . HIS B 1 154 ? -13.289 -17.578 -19.016 1 97.5 154 HIS B N 1
ATOM 5439 C CA . HIS B 1 154 ? -12.164 -17.188 -19.844 1 97.5 154 HIS B CA 1
ATOM 5440 C C . HIS B 1 154 ? -11.562 -15.859 -19.391 1 97.5 154 HIS B C 1
ATOM 5442 O O . HIS B 1 154 ? -12.297 -14.93 -19.031 1 97.5 154 HIS B O 1
ATOM 5448 N N . SER B 1 155 ? -10.25 -15.812 -19.359 1 94.75 155 SER B N 1
ATOM 5449 C CA . SER B 1 155 ? -9.586 -14.555 -19.047 1 94.75 155 SER B CA 1
ATOM 5450 C C . SER B 1 155 ? -9.555 -13.625 -20.25 1 94.75 155 SER B C 1
ATOM 5452 O O . SER B 1 155 ? -9.539 -14.086 -21.391 1 94.75 155 SER B O 1
ATOM 5454 N N . ILE B 1 156 ? -9.68 -12.344 -20.047 1 90.38 156 ILE B N 1
ATOM 5455 C CA . ILE B 1 156 ? -9.453 -11.297 -21.031 1 90.38 156 ILE B CA 1
ATOM 5456 C C . ILE B 1 156 ? -8.492 -10.25 -20.469 1 90.38 156 ILE B C 1
ATOM 5458 O O . ILE B 1 156 ? -8.836 -9.523 -19.547 1 90.38 156 ILE B O 1
ATOM 5462 N N . MET B 1 157 ? -7.336 -10.242 -20.938 1 88.75 157 MET B N 1
ATOM 5463 C CA . MET B 1 157 ? -6.309 -9.305 -20.469 1 88.75 157 MET B CA 1
ATOM 5464 C C . MET B 1 157 ? -5.969 -8.297 -21.562 1 88.75 157 MET B C 1
ATOM 5466 O O . MET B 1 157 ? -5.836 -8.656 -22.734 1 88.75 157 MET B O 1
ATOM 5470 N N . ASP B 1 158 ? -5.863 -7.078 -21.188 1 84.5 158 ASP B N 1
ATOM 5471 C CA . ASP B 1 158 ? -5.594 -5.98 -22.109 1 84.5 158 ASP B CA 1
ATOM 5472 C C . ASP B 1 158 ? -4.301 -6.219 -22.891 1 84.5 158 ASP B C 1
ATOM 5474 O O . ASP B 1 158 ? -3.27 -6.547 -22.297 1 84.5 158 ASP B O 1
ATOM 5478 N N . GLY B 1 159 ? -4.438 -6.105 -24.188 1 82.31 159 GLY B N 1
ATOM 5479 C CA . GLY B 1 159 ? -3.262 -6.207 -25.031 1 82.31 159 GLY B CA 1
ATOM 5480 C C . GLY B 1 159 ? -2.814 -7.637 -25.266 1 82.31 159 GLY B C 1
ATOM 5481 O O . GLY B 1 159 ? -1.751 -7.875 -25.844 1 82.31 159 GLY B O 1
ATOM 5482 N N . GLU B 1 160 ? -3.541 -8.594 -24.75 1 85.81 160 GLU B N 1
ATOM 5483 C CA . GLU B 1 160 ? -3.191 -10.008 -24.891 1 85.81 160 GLU B CA 1
ATOM 5484 C C . GLU B 1 160 ? -4.25 -10.766 -25.688 1 85.81 160 GLU B C 1
ATOM 5486 O O . GLU B 1 160 ? -5.449 -10.633 -25.422 1 85.81 160 GLU B O 1
ATOM 5491 N N . SER B 1 161 ? -3.807 -11.453 -26.672 1 87.06 161 SER B N 1
ATOM 5492 C CA . SER B 1 161 ? -4.73 -12.242 -27.484 1 87.06 161 SER B CA 1
ATOM 5493 C C . SER B 1 161 ? -5.016 -13.594 -26.828 1 87.06 161 SER B C 1
ATOM 5495 O O . SER B 1 161 ? -6.07 -14.188 -27.047 1 87.06 161 SER B O 1
ATOM 5497 N N . ARG B 1 162 ? -4.094 -14.016 -26.016 1 88.19 162 ARG B N 1
ATOM 5498 C CA . ARG B 1 162 ? -4.258 -15.305 -25.359 1 88.19 162 ARG B CA 1
ATOM 5499 C C . ARG B 1 162 ? -5.426 -15.273 -24.375 1 88.19 162 ARG B C 1
ATOM 5501 O O . ARG B 1 162 ? -5.617 -14.289 -23.672 1 88.19 162 ARG B O 1
ATOM 5508 N N . ARG B 1 163 ? -6.227 -16.359 -24.422 1 94.44 163 ARG B N 1
ATOM 5509 C CA . ARG B 1 163 ? -7.301 -16.562 -23.453 1 94.44 163 ARG B CA 1
ATOM 5510 C C . ARG B 1 163 ? -7.047 -17.812 -22.625 1 94.44 163 ARG B C 1
ATOM 5512 O O . ARG B 1 163 ? -6.836 -18.906 -23.156 1 94.44 163 ARG B O 1
ATOM 5519 N N . ASP B 1 164 ? -6.941 -17.562 -21.406 1 96.31 164 ASP B N 1
ATOM 5520 C CA . ASP B 1 164 ? -6.848 -18.703 -20.5 1 96.31 164 ASP B CA 1
ATOM 5521 C C . ASP B 1 164 ? -8.227 -19.141 -20.016 1 96.31 164 ASP B C 1
ATOM 5523 O O . ASP B 1 164 ? -9.047 -18.297 -19.641 1 96.31 164 ASP B O 1
ATOM 5527 N N . SER B 1 165 ? -8.461 -20.438 -20.078 1 98 165 SER B N 1
ATOM 5528 C CA . SER B 1 165 ? -9.789 -20.953 -19.766 1 98 165 SER B CA 1
ATOM 5529 C C . SER B 1 165 ? -9.742 -22 -18.672 1 98 165 SER B C 1
ATOM 5531 O O . SER B 1 165 ? -8.727 -22.672 -18.484 1 98 165 SER B O 1
ATOM 5533 N N . PHE B 1 166 ? -10.773 -22.078 -17.922 1 98.44 166 PHE B N 1
ATOM 5534 C CA . PHE B 1 166 ? -11.023 -23.203 -17.031 1 98.44 166 PHE B CA 1
ATOM 5535 C C . PHE B 1 166 ? -12.508 -23.5 -16.938 1 98.44 166 PHE B C 1
ATOM 5537 O O . PHE B 1 166 ? -13.336 -22.719 -17.422 1 98.44 166 PHE B O 1
ATOM 5544 N N . CYS B 1 167 ? -12.875 -24.688 -16.422 1 98.81 167 CYS B N 1
ATOM 5545 C CA . CYS B 1 167 ? -14.258 -25.125 -16.594 1 98.81 167 CYS B CA 1
ATOM 5546 C C . CYS B 1 167 ? -14.781 -25.766 -15.312 1 98.81 167 CYS B C 1
ATOM 5548 O O . CYS B 1 167 ? -14.008 -26.25 -14.492 1 98.81 167 CYS B O 1
ATOM 5550 N N . ILE B 1 168 ? -16.031 -25.75 -15.156 1 98.81 168 ILE B N 1
ATOM 5551 C CA . ILE B 1 168 ? -16.766 -26.469 -14.117 1 98.81 168 ILE B CA 1
ATOM 5552 C C . ILE B 1 168 ? -17.906 -27.266 -14.75 1 98.81 168 ILE B C 1
ATOM 5554 O O . ILE B 1 168 ? -18.609 -26.781 -15.641 1 98.81 168 ILE B O 1
ATOM 5558 N N . ALA B 1 169 ? -18.047 -28.516 -14.383 1 98.69 169 ALA B N 1
ATOM 5559 C CA . ALA B 1 169 ? -19.109 -29.406 -14.836 1 98.69 169 ALA B CA 1
ATOM 5560 C C . ALA B 1 169 ? -19.984 -29.844 -13.68 1 98.69 169 ALA B C 1
ATOM 5562 O O . ALA B 1 169 ? -19.516 -29.953 -12.539 1 98.69 169 ALA B O 1
ATOM 5563 N N . ARG B 1 170 ? -21.203 -30.062 -13.984 1 97.5 170 ARG B N 1
ATOM 5564 C CA . ARG B 1 170 ? -22.156 -30.594 -13.008 1 97.5 170 ARG B CA 1
ATOM 5565 C C . ARG B 1 170 ? -22.828 -31.859 -13.523 1 97.5 170 ARG B C 1
ATOM 5567 O O . ARG B 1 170 ? -23.016 -32 -14.734 1 97.5 170 ARG B O 1
ATOM 5574 N N . ASN B 1 171 ? -23.188 -32.656 -12.547 1 97 171 ASN B N 1
ATOM 5575 C CA . ASN B 1 171 ? -23.75 -33.969 -12.875 1 97 171 ASN B CA 1
ATOM 5576 C C . ASN B 1 171 ? -22.812 -34.75 -13.797 1 97 171 ASN B C 1
ATOM 5578 O O . ASN B 1 171 ? -23.094 -34.906 -14.984 1 97 171 ASN B O 1
ATOM 5582 N N . VAL B 1 172 ? -21.812 -35.375 -13.203 1 97.94 172 VAL B N 1
ATOM 5583 C CA . VAL B 1 172 ? -20.75 -36.062 -13.906 1 97.94 172 VAL B CA 1
ATOM 5584 C C . VAL B 1 172 ? -20.703 -37.531 -13.445 1 97.94 172 VAL B C 1
ATOM 5586 O O . VAL B 1 172 ? -20.891 -37.812 -12.258 1 97.94 172 VAL B O 1
ATOM 5589 N N . ALA B 1 173 ? -20.516 -38.375 -14.359 1 97.94 173 ALA B N 1
ATOM 5590 C CA . ALA B 1 173 ? -20.359 -39.812 -14.016 1 97.94 173 ALA B CA 1
ATOM 5591 C C . ALA B 1 173 ? -18.891 -40.219 -14.102 1 97.94 173 ALA B C 1
ATOM 5593 O O . ALA B 1 173 ? -18.203 -39.906 -15.078 1 97.94 173 ALA B O 1
ATOM 5594 N N . PHE B 1 174 ? -18.406 -40.844 -13.078 1 97.69 174 PHE B N 1
ATOM 5595 C CA . PHE B 1 174 ? -17.047 -41.406 -13.086 1 97.69 174 PHE B CA 1
ATOM 5596 C C . PHE B 1 174 ? -17.078 -42.906 -13.383 1 97.69 174 PHE B C 1
ATOM 5598 O O . PHE B 1 174 ? -17.781 -43.656 -12.719 1 97.69 174 PHE B O 1
ATOM 5605 N N . ASP B 1 175 ? -16.359 -43.219 -14.43 1 94.88 175 ASP B N 1
ATOM 5606 C CA . ASP B 1 175 ? -16.312 -44.625 -14.836 1 94.88 175 ASP B CA 1
ATOM 5607 C C . ASP B 1 175 ? -14.984 -44.969 -15.5 1 94.88 175 ASP B C 1
ATOM 5609 O O . ASP B 1 175 ? -14.562 -44.281 -16.438 1 94.88 175 ASP B O 1
ATOM 5613 N N . SER B 1 176 ? -14.344 -46 -15 1 91.19 176 SER B N 1
ATOM 5614 C CA . SER B 1 176 ? -13.141 -46.594 -15.586 1 91.19 176 SER B CA 1
ATOM 5615 C C . SER B 1 176 ? -12.047 -45.531 -15.766 1 91.19 176 SER B C 1
ATOM 5617 O O . SER B 1 176 ? -11.453 -45.406 -16.844 1 91.19 176 SER B O 1
ATOM 5619 N N . GLY B 1 177 ? -11.914 -44.688 -14.805 1 94.06 177 GLY B N 1
ATOM 5620 C CA . GLY B 1 177 ? -10.789 -43.781 -14.766 1 94.06 177 GLY B CA 1
ATOM 5621 C C . GLY B 1 177 ? -11.055 -42.469 -15.539 1 94.06 177 GLY B C 1
ATOM 5622 O O . GLY B 1 177 ? -10.164 -41.625 -15.664 1 94.06 177 GLY B O 1
ATOM 5623 N N . ARG B 1 178 ? -12.289 -42.281 -15.969 1 96.62 178 ARG B N 1
ATOM 5624 C CA . ARG B 1 178 ? -12.617 -41.094 -16.734 1 96.62 178 ARG B CA 1
ATOM 5625 C C . ARG B 1 178 ? -13.867 -40.406 -16.188 1 96.62 178 ARG B C 1
ATOM 5627 O O . ARG B 1 178 ? -14.734 -41.062 -15.602 1 96.62 178 ARG B O 1
ATOM 5634 N N . PHE B 1 179 ? -13.891 -39.188 -16.391 1 98.19 179 PHE B N 1
ATOM 5635 C CA . PHE B 1 179 ? -15.055 -38.375 -16.016 1 98.19 179 PHE B CA 1
ATOM 5636 C C . PHE B 1 179 ? -15.953 -38.156 -17.219 1 98.19 179 PHE B C 1
ATOM 5638 O O . PHE B 1 179 ? -15.562 -37.469 -18.172 1 98.19 179 PHE B O 1
ATOM 5645 N N . HIS B 1 180 ? -17.141 -38.688 -17.156 1 98.12 180 HIS B N 1
ATOM 5646 C CA . HIS B 1 180 ? -18.094 -38.625 -18.266 1 98.12 180 HIS B CA 1
ATOM 5647 C C . HIS B 1 180 ? -19.062 -37.469 -18.078 1 98.12 180 HIS B C 1
ATOM 5649 O O . HIS B 1 180 ? -19.875 -37.469 -17.141 1 98.12 180 HIS B O 1
ATOM 5655 N N . ILE B 1 181 ? -18.953 -36.469 -18.938 1 97.81 181 ILE B N 1
ATOM 5656 C CA . ILE B 1 181 ? -19.797 -35.281 -18.953 1 97.81 181 ILE B CA 1
ATOM 5657 C C . ILE B 1 181 ? -20.812 -35.375 -20.094 1 97.81 181 ILE B C 1
ATOM 5659 O O . ILE B 1 181 ? -20.484 -35.125 -21.25 1 97.81 181 ILE B O 1
ATOM 5663 N N . ASP B 1 182 ? -22.016 -35.719 -19.719 1 97.25 182 ASP B N 1
ATOM 5664 C CA . ASP B 1 182 ? -23.031 -35.938 -20.734 1 97.25 182 ASP B CA 1
ATOM 5665 C C . ASP B 1 182 ? -23.562 -34.625 -21.281 1 97.25 182 ASP B C 1
ATOM 5667 O O . ASP B 1 182 ? -24.703 -34.25 -21.031 1 97.25 182 ASP B O 1
ATOM 5671 N N . CYS B 1 183 ? -22.719 -34 -22.047 1 97.12 183 CYS B N 1
ATOM 5672 C CA . CYS B 1 183 ? -22.922 -32.688 -22.609 1 97.12 183 CYS B CA 1
ATOM 5673 C C . CYS B 1 183 ? -22.734 -32.688 -24.109 1 97.12 183 CYS B C 1
ATOM 5675 O O . CYS B 1 183 ? -21.641 -33 -24.609 1 97.12 183 CYS B O 1
ATOM 5677 N N . ASP B 1 184 ? -23.891 -32.406 -24.828 1 97.12 184 ASP B N 1
ATOM 5678 C CA . ASP B 1 184 ? -23.781 -32.062 -26.234 1 97.12 184 ASP B CA 1
ATOM 5679 C C . ASP B 1 184 ? -23.375 -30.594 -26.391 1 97.12 184 ASP B C 1
ATOM 5681 O O . ASP B 1 184 ? -24.125 -29.688 -26.031 1 97.12 184 ASP B O 1
ATOM 5685 N N . LEU B 1 185 ? -22.156 -30.391 -26.938 1 96.81 185 LEU B N 1
ATOM 5686 C CA . LEU B 1 185 ? -21.609 -29.047 -27.016 1 96.81 185 LEU B CA 1
ATOM 5687 C C . LEU B 1 185 ? -22.406 -28.172 -27.969 1 96.81 185 LEU B C 1
ATOM 5689 O O . LEU B 1 185 ? -22.828 -28.641 -29.031 1 96.81 185 LEU B O 1
ATOM 5693 N N . ARG B 1 186 ? -22.594 -27.016 -27.562 1 96.94 186 ARG B N 1
ATOM 5694 C CA . ARG B 1 186 ? -23.281 -26.016 -28.391 1 96.94 186 ARG B CA 1
ATOM 5695 C C . ARG B 1 186 ? -22.453 -25.656 -29.609 1 96.94 186 ARG B C 1
ATOM 5697 O O . ARG B 1 186 ? -21.266 -26 -29.703 1 96.94 186 ARG B O 1
ATOM 5704 N N . ASP B 1 187 ? -23.172 -25 -30.562 1 95.44 187 ASP B N 1
ATOM 5705 C CA . ASP B 1 187 ? -22.5 -24.547 -31.766 1 95.44 187 ASP B CA 1
ATOM 5706 C C . ASP B 1 187 ? -21.641 -23.312 -31.469 1 95.44 187 ASP B C 1
ATOM 5708 O O . ASP B 1 187 ? -22.094 -22.344 -30.875 1 95.44 187 ASP B O 1
ATOM 5712 N N . ARG B 1 188 ? -20.375 -23.344 -31.891 1 93.31 188 ARG B N 1
ATOM 5713 C CA . ARG B 1 188 ? -19.406 -22.297 -31.594 1 93.31 188 ARG B CA 1
ATOM 5714 C C . ARG B 1 188 ? -19.812 -20.984 -32.219 1 93.31 188 ARG B C 1
ATOM 5716 O O . ARG B 1 188 ? -19.297 -19.922 -31.859 1 93.31 188 ARG B O 1
ATOM 5723 N N . THR B 1 189 ? -20.734 -20.969 -33.219 1 93.5 189 THR B N 1
ATOM 5724 C CA . THR B 1 189 ? -21.141 -19.766 -33.938 1 93.5 189 THR B CA 1
ATOM 5725 C C . THR B 1 189 ? -22.25 -19.047 -33.188 1 93.5 189 THR B C 1
ATOM 5727 O O . THR B 1 189 ? -22.656 -17.953 -33.594 1 93.5 189 THR B O 1
ATOM 5730 N N . GLU B 1 190 ? -22.703 -19.703 -32.125 1 95 190 GLU B N 1
ATOM 5731 C CA . GLU B 1 190 ? -23.719 -19 -31.359 1 95 190 GLU B CA 1
ATOM 5732 C C . GLU B 1 190 ? -23.188 -17.672 -30.844 1 95 190 GLU B C 1
ATOM 5734 O O . GLU B 1 190 ? -22.031 -17.562 -30.438 1 95 190 GLU B O 1
ATOM 5739 N N . PRO B 1 191 ? -24.016 -16.609 -30.797 1 93.69 191 PRO B N 1
ATOM 5740 C CA . PRO B 1 191 ? -23.578 -15.227 -30.578 1 93.69 191 PRO B CA 1
ATOM 5741 C C . PRO B 1 191 ? -22.828 -15.047 -29.266 1 93.69 191 PRO B C 1
ATOM 5743 O O . PRO B 1 191 ? -21.828 -14.328 -29.219 1 93.69 191 PRO B O 1
ATOM 5746 N N . ASP B 1 192 ? -23.312 -15.719 -28.203 1 93 192 ASP B N 1
ATOM 5747 C CA . ASP B 1 192 ? -22.703 -15.461 -26.906 1 93 192 ASP B CA 1
ATOM 5748 C C . ASP B 1 192 ? -21.391 -16.234 -26.766 1 93 192 ASP B C 1
ATOM 5750 O O . ASP B 1 192 ? -20.641 -16.016 -25.797 1 93 192 ASP B O 1
ATOM 5754 N N . LEU B 1 193 ? -21.125 -17.109 -27.688 1 94.75 193 LEU B N 1
ATOM 5755 C CA . LEU B 1 193 ? -19.906 -17.891 -27.641 1 94.75 193 LEU B CA 1
ATOM 5756 C C . LEU B 1 193 ? -18.859 -17.328 -28.609 1 94.75 193 LEU B C 1
ATOM 5758 O O . LEU B 1 193 ? -17.703 -17.734 -28.578 1 94.75 193 LEU B O 1
ATOM 5762 N N . GLN B 1 194 ? -19.266 -16.359 -29.438 1 92.19 194 GLN B N 1
ATOM 5763 C CA . GLN B 1 194 ? -18.359 -15.789 -30.422 1 92.19 194 GLN B CA 1
ATOM 5764 C C . GLN B 1 194 ? -17.203 -15.047 -29.734 1 92.19 194 GLN B C 1
ATOM 5766 O O . GLN B 1 194 ? -17.422 -14.297 -28.781 1 92.19 194 GLN B O 1
ATOM 5771 N N . GLY B 1 195 ? -15.93 -15.289 -30.203 1 89.81 195 GLY B N 1
ATOM 5772 C CA . GLY B 1 195 ? -14.75 -14.633 -29.656 1 89.81 195 GLY B CA 1
ATOM 5773 C C . GLY B 1 195 ? -14.133 -15.375 -28.5 1 89.81 195 GLY B C 1
ATOM 5774 O O . GLY B 1 195 ? -13.07 -15 -28 1 89.81 195 GLY B O 1
ATOM 5775 N N . LEU B 1 196 ? -14.844 -16.406 -28.016 1 93.94 196 LEU B N 1
ATOM 5776 C CA . LEU B 1 196 ? -14.328 -17.203 -26.906 1 93.94 196 LEU B CA 1
ATOM 5777 C C . LEU B 1 196 ? -13.844 -18.562 -27.406 1 93.94 196 LEU B C 1
ATOM 5779 O O . LEU B 1 196 ? -14.375 -19.094 -28.375 1 93.94 196 LEU B O 1
ATOM 5783 N N . PRO B 1 197 ? -12.859 -19.031 -26.75 1 95.38 197 PRO B N 1
ATOM 5784 C CA . PRO B 1 197 ? -12.359 -20.328 -27.203 1 95.38 197 PRO B CA 1
ATOM 5785 C C . PRO B 1 197 ? -13.344 -21.469 -26.922 1 95.38 197 PRO B C 1
ATOM 5787 O O . PRO B 1 197 ? -14.023 -21.469 -25.891 1 95.38 197 PRO B O 1
ATOM 5790 N N . PHE B 1 198 ? -13.344 -22.328 -27.906 1 95.31 198 PHE B N 1
ATOM 5791 C CA . PHE B 1 198 ? -14.102 -23.562 -27.719 1 95.31 198 PHE B CA 1
ATOM 5792 C C . PHE B 1 198 ? -13.234 -24.625 -27.062 1 95.31 198 PHE B C 1
ATOM 5794 O O . PHE B 1 198 ? -12.008 -24.594 -27.172 1 95.31 198 PHE B O 1
ATOM 5801 N N . PRO B 1 199 ? -13.82 -25.516 -26.312 1 93.81 199 PRO B N 1
ATOM 5802 C CA . PRO B 1 199 ? -13.062 -26.453 -25.469 1 93.81 199 PRO B CA 1
ATOM 5803 C C . PRO B 1 199 ? -11.961 -27.172 -26.234 1 93.81 199 PRO B C 1
ATOM 5805 O O . PRO B 1 199 ? -10.883 -27.406 -25.688 1 93.81 199 PRO B O 1
ATOM 5808 N N . ASP B 1 200 ? -12.156 -27.484 -27.469 1 90.25 200 ASP B N 1
ATOM 5809 C CA . ASP B 1 200 ? -11.148 -28.188 -28.266 1 90.25 200 ASP B CA 1
ATOM 5810 C C . ASP B 1 200 ? -10.062 -27.234 -28.734 1 90.25 200 ASP B C 1
ATOM 5812 O O . ASP B 1 200 ? -9.047 -27.672 -29.297 1 90.25 200 ASP B O 1
ATOM 5816 N N . GLN B 1 201 ? -10.242 -25.969 -28.5 1 93.06 201 GLN B N 1
ATOM 5817 C CA . GLN B 1 201 ? -9.281 -24.953 -28.938 1 93.06 201 GLN B CA 1
ATOM 5818 C C . GLN B 1 201 ? -8.75 -24.156 -27.766 1 93.06 201 GLN B C 1
ATOM 5820 O O . GLN B 1 201 ? -8.312 -23.016 -27.938 1 93.06 201 GLN B O 1
ATOM 5825 N N . PHE B 1 202 ? -8.891 -24.703 -26.594 1 97 202 PHE B N 1
ATOM 5826 C CA . PHE B 1 202 ? -8.297 -24.047 -25.438 1 97 202 PHE B CA 1
ATOM 5827 C C . PHE B 1 202 ? -6.781 -23.938 -25.578 1 97 202 PHE B C 1
ATOM 5829 O O . PHE B 1 202 ? -6.16 -24.797 -26.219 1 97 202 PHE B O 1
ATOM 5836 N N . SER B 1 203 ? -6.199 -22.922 -25.016 1 94.38 203 SER B N 1
ATOM 5837 C CA . SER B 1 203 ? -4.758 -22.719 -25.062 1 94.38 203 SER B CA 1
ATOM 5838 C C . SER B 1 203 ? -4.004 -23.906 -24.484 1 94.38 203 SER B C 1
ATOM 5840 O O . SER B 1 203 ? -4.383 -24.453 -23.453 1 94.38 203 SER B O 1
ATOM 5842 N N . PRO B 1 204 ? -2.992 -24.391 -25.266 1 93.94 204 PRO B N 1
ATOM 5843 C CA . PRO B 1 204 ? -2.1 -25.391 -24.656 1 93.94 204 PRO B CA 1
ATOM 5844 C C . PRO B 1 204 ? -1.075 -24.766 -23.719 1 93.94 204 PRO B C 1
ATOM 5846 O O . PRO B 1 204 ? -0.725 -23.594 -23.859 1 93.94 204 PRO B O 1
ATOM 5849 N N . TYR B 1 205 ? -0.643 -25.547 -22.797 1 93.88 205 TYR B N 1
ATOM 5850 C CA . TYR B 1 205 ? 0.349 -25.078 -21.828 1 93.88 205 TYR B CA 1
ATOM 5851 C C . TYR B 1 205 ? 1.494 -26.078 -21.688 1 93.88 205 TYR B C 1
ATOM 5853 O O . TYR B 1 205 ? 1.383 -27.219 -22.125 1 93.88 205 TYR B O 1
ATOM 5861 N N . TRP B 1 206 ? 2.646 -25.594 -21.125 1 88.44 206 TRP B N 1
ATOM 5862 C CA . TRP B 1 206 ? 3.816 -26.438 -20.891 1 88.44 206 TRP B CA 1
ATOM 5863 C C . TRP B 1 206 ? 3.457 -27.656 -20.031 1 88.44 206 TRP B C 1
ATOM 5865 O O . TRP B 1 206 ? 2.535 -27.594 -19.219 1 88.44 206 TRP B O 1
ATOM 5875 N N . TYR B 1 207 ? 4.184 -28.859 -20.281 1 89.12 207 TYR B N 1
ATOM 5876 C CA . TYR B 1 207 ? 4.152 -30.062 -19.453 1 89.12 207 TYR B CA 1
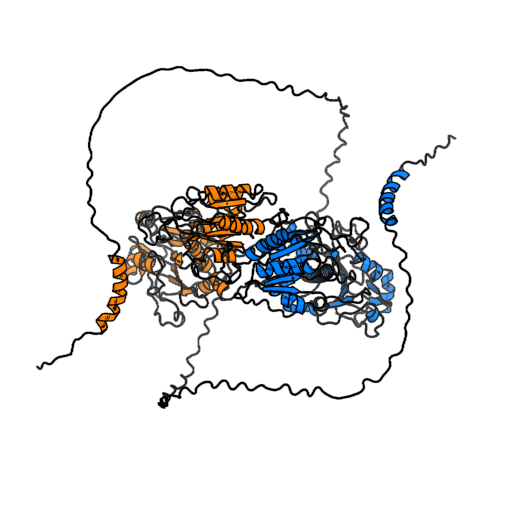ATOM 5877 C C . TYR B 1 207 ? 2.793 -30.75 -19.547 1 89.12 207 TYR B C 1
ATOM 5879 O O . TYR B 1 207 ? 2.34 -31.375 -18.578 1 89.12 207 TYR B O 1
ATOM 5887 N N . GLU B 1 208 ? 2.084 -30.422 -20.688 1 93.06 208 GLU B N 1
ATOM 5888 C CA . GLU B 1 208 ? 0.794 -31.062 -20.938 1 93.06 208 GLU B CA 1
ATOM 5889 C C . GLU B 1 208 ? -0.199 -30.766 -19.812 1 93.06 208 GLU B C 1
ATOM 5891 O O . GLU B 1 208 ? -0.866 -31.672 -19.312 1 93.06 208 GLU B O 1
ATOM 5896 N N . THR B 1 209 ? -0.202 -29.578 -19.312 1 95.38 209 THR B N 1
ATOM 5897 C CA . THR B 1 209 ? -1.144 -29.156 -18.297 1 95.38 209 THR B CA 1
ATOM 5898 C C . THR B 1 209 ? -2.283 -28.344 -18.906 1 95.38 209 THR B C 1
ATOM 5900 O O . THR B 1 209 ? -2.283 -28.078 -20.109 1 95.38 209 THR B O 1
ATOM 5903 N N . GLY B 1 210 ? -3.367 -28.109 -18.078 1 96.5 210 GLY B N 1
ATOM 5904 C CA . GLY B 1 210 ? -4.457 -27.234 -18.484 1 96.5 210 GLY B CA 1
ATOM 5905 C C . GLY B 1 210 ? -5.684 -27.984 -18.953 1 96.5 210 GLY B C 1
ATOM 5906 O O . GLY B 1 210 ? -5.637 -29.203 -19.141 1 96.5 210 GLY B O 1
ATOM 5907 N N . PRO B 1 211 ? -6.688 -27.25 -19.188 1 97.94 211 PRO B N 1
ATOM 5908 C CA . PRO B 1 211 ? -7.988 -27.875 -19.453 1 97.94 211 PRO B CA 1
ATOM 5909 C C . PRO B 1 211 ? -8.008 -28.672 -20.766 1 97.94 211 PRO B C 1
ATOM 5911 O O . PRO B 1 211 ? -8.625 -29.734 -20.828 1 97.94 211 PRO B O 1
ATOM 5914 N N . ARG B 1 212 ? -7.348 -28.188 -21.781 1 96.69 212 ARG B N 1
ATOM 5915 C CA . ARG B 1 212 ? -7.355 -28.906 -23.062 1 96.69 212 ARG B CA 1
ATOM 5916 C C . ARG B 1 212 ? -6.801 -30.312 -22.906 1 96.69 212 ARG B C 1
ATOM 5918 O O . ARG B 1 212 ? -7.438 -31.297 -23.312 1 96.69 212 ARG B O 1
ATOM 5925 N N . PHE B 1 213 ? -5.695 -30.438 -22.328 1 96.56 213 PHE B N 1
ATOM 5926 C CA . PHE B 1 213 ? -5.039 -31.734 -22.156 1 96.56 213 PHE B CA 1
ATOM 5927 C C . PHE B 1 213 ? -5.812 -32.594 -21.156 1 96.56 213 PHE B C 1
ATOM 5929 O O . PHE B 1 213 ? -5.996 -33.781 -21.391 1 96.56 213 PHE B O 1
ATOM 5936 N N . ILE B 1 214 ? -6.23 -32 -20.062 1 97.81 214 ILE B N 1
ATOM 5937 C CA . ILE B 1 214 ? -6.953 -32.75 -19.031 1 97.81 214 ILE B CA 1
ATOM 5938 C C . ILE B 1 214 ? -8.258 -33.312 -19.625 1 97.81 214 ILE B C 1
ATOM 5940 O O . ILE B 1 214 ? -8.602 -34.469 -19.391 1 97.81 214 ILE B O 1
ATOM 5944 N N . MET B 1 215 ? -8.914 -32.5 -20.375 1 97.75 215 MET B N 1
ATOM 5945 C CA . MET B 1 215 ? -10.164 -32.969 -20.984 1 97.75 215 MET B CA 1
ATOM 5946 C C . MET B 1 215 ? -9.914 -34.062 -22 1 97.75 215 MET B C 1
ATOM 5948 O O . MET B 1 215 ? -10.641 -35.062 -22.031 1 97.75 215 MET B O 1
ATOM 5952 N N . ALA B 1 216 ? -8.875 -33.906 -22.781 1 96.19 216 ALA B N 1
ATOM 5953 C CA . ALA B 1 216 ? -8.555 -34.906 -23.797 1 96.19 216 ALA B CA 1
ATOM 5954 C C . ALA B 1 216 ? -8.234 -36.25 -23.156 1 96.19 216 ALA B C 1
ATOM 5956 O O . ALA B 1 216 ? -8.594 -37.312 -23.688 1 96.19 216 ALA B O 1
ATOM 5957 N N . GLN B 1 217 ? -7.629 -36.219 -22.031 1 96 217 GLN B N 1
ATOM 5958 C CA . GLN B 1 217 ? -7.098 -37.438 -21.453 1 96 217 GLN B CA 1
ATOM 5959 C C . GLN B 1 217 ? -8.055 -38.031 -20.422 1 96 217 GLN B C 1
ATOM 5961 O O . GLN B 1 217 ? -8.117 -39.25 -20.25 1 96 217 GLN B O 1
ATOM 5966 N N . PHE B 1 218 ? -8.852 -37.188 -19.75 1 97.56 218 PHE B N 1
ATOM 5967 C CA . PHE B 1 218 ? -9.5 -37.688 -18.547 1 97.56 218 PHE B CA 1
ATOM 5968 C C . PHE B 1 218 ? -11.008 -37.5 -18.609 1 97.56 218 PHE B C 1
ATOM 5970 O O . PHE B 1 218 ? -11.727 -37.844 -17.672 1 97.56 218 PHE B O 1
ATOM 5977 N N . THR B 1 219 ? -11.508 -36.906 -19.656 1 97.31 219 THR B N 1
ATOM 5978 C CA . THR B 1 219 ? -12.953 -36.688 -19.75 1 97.31 219 THR B CA 1
ATOM 5979 C C . THR B 1 219 ? -13.5 -37.25 -21.047 1 97.31 219 THR B C 1
ATOM 5981 O O . THR B 1 219 ? -12.734 -37.562 -21.969 1 97.31 219 THR B O 1
ATOM 5984 N N . GLN B 1 220 ? -14.797 -37.531 -21.031 1 96.62 220 GLN B N 1
ATOM 5985 C CA . GLN B 1 220 ? -15.547 -37.906 -22.219 1 96.62 220 GLN B CA 1
ATOM 5986 C C . GLN B 1 220 ? -16.859 -37.125 -22.312 1 96.62 220 GLN B C 1
ATOM 5988 O O . GLN B 1 220 ? -17.562 -36.969 -21.312 1 96.62 220 GLN B O 1
ATOM 5993 N N . PHE B 1 221 ? -17.141 -36.625 -23.453 1 96.69 221 PHE B N 1
ATOM 5994 C CA . PHE B 1 221 ? -18.359 -35.875 -23.688 1 96.69 221 PHE B CA 1
ATOM 5995 C C . PHE B 1 221 ? -19.359 -36.688 -24.484 1 96.69 221 PHE B C 1
ATOM 5997 O O . PHE B 1 221 ? -19.031 -37.781 -24.953 1 96.69 221 PHE B O 1
ATOM 6004 N N . SER B 1 222 ? -20.594 -36.125 -24.531 1 93.94 222 SER B N 1
ATOM 6005 C CA . SER B 1 222 ? -21.594 -36.781 -25.391 1 93.94 222 SER B CA 1
ATOM 6006 C C . SER B 1 222 ? -21.125 -36.812 -26.828 1 93.94 222 SER B C 1
ATOM 6008 O O . SER B 1 222 ? -20.453 -35.906 -27.312 1 93.94 222 SER B O 1
ATOM 6010 N N . PRO B 1 223 ? -21.375 -38 -27.484 1 93.5 223 PRO B N 1
ATOM 6011 C CA . PRO B 1 223 ? -22.281 -39.094 -27.109 1 93.5 223 PRO B CA 1
ATOM 6012 C C . PRO B 1 223 ? -21.562 -40.219 -26.375 1 93.5 223 PRO B C 1
ATOM 6014 O O . PRO B 1 223 ? -22.203 -41.094 -25.812 1 93.5 223 PRO B O 1
ATOM 6017 N N . LYS B 1 224 ? -20.234 -40.156 -26.375 1 92.25 224 LYS B N 1
ATOM 6018 C CA . LYS B 1 224 ? -19.453 -41.25 -25.797 1 92.25 224 LYS B CA 1
ATOM 6019 C C . LYS B 1 224 ? -19.703 -41.375 -24.297 1 92.25 224 LYS B C 1
ATOM 6021 O O . LYS B 1 224 ? -19.5 -42.438 -23.719 1 92.25 224 LYS B O 1
ATOM 6026 N N . SER B 1 225 ? -20.141 -40.281 -23.703 1 93.06 225 SER B N 1
ATOM 6027 C CA . SER B 1 225 ? -20.328 -40.281 -22.25 1 93.06 225 SER B CA 1
ATOM 6028 C C . SER B 1 225 ? -21.641 -40.938 -21.859 1 93.06 225 SER B C 1
ATOM 6030 O O . SER B 1 225 ? -21.812 -41.344 -20.703 1 93.06 225 SER B O 1
ATOM 6032 N N . ALA B 1 226 ? -22.562 -41.062 -22.734 1 91.69 226 ALA B N 1
ATOM 6033 C CA . ALA B 1 226 ? -23.938 -41.438 -22.438 1 91.69 226 ALA B CA 1
ATOM 6034 C C . ALA B 1 226 ? -24 -42.844 -21.812 1 91.69 226 ALA B C 1
ATOM 6036 O O . ALA B 1 226 ? -24.734 -43.062 -20.844 1 91.69 226 ALA B O 1
ATOM 6037 N N . ALA B 1 227 ? -23.219 -43.75 -22.359 1 92.25 227 ALA B N 1
ATOM 6038 C CA . ALA B 1 227 ? -23.234 -45.125 -21.891 1 92.25 227 ALA B CA 1
ATOM 6039 C C . ALA B 1 227 ? -22.828 -45.219 -20.422 1 92.25 227 ALA B C 1
ATOM 6041 O O . ALA B 1 227 ? -23.484 -45.906 -19.625 1 92.25 227 ALA B O 1
ATOM 6042 N N . ALA B 1 228 ? -21.734 -44.531 -20.109 1 91.75 228 ALA B N 1
ATOM 6043 C CA . ALA B 1 228 ? -21.266 -44.531 -18.719 1 91.75 228 ALA B CA 1
ATOM 6044 C C . ALA B 1 228 ? -22.281 -43.844 -17.812 1 91.75 228 ALA B C 1
ATOM 6046 O O . ALA B 1 228 ? -22.484 -44.281 -16.672 1 91.75 228 ALA B O 1
ATOM 6047 N N . PHE B 1 229 ? -22.797 -42.781 -18.281 1 90.88 229 PHE B N 1
ATOM 6048 C CA . PHE B 1 229 ? -23.797 -42.031 -17.531 1 90.88 229 PHE B CA 1
ATOM 6049 C C . PHE B 1 229 ? -25 -42.906 -17.219 1 90.88 229 PHE B C 1
ATOM 6051 O O . PHE B 1 229 ? -25.531 -42.875 -16.109 1 90.88 229 PHE B O 1
ATOM 6058 N N . ASP B 1 230 ? -25.422 -43.812 -18.125 1 91.62 230 ASP B N 1
ATOM 6059 C CA . ASP B 1 230 ? -26.562 -44.719 -17.953 1 91.62 230 ASP B CA 1
ATOM 6060 C C . ASP B 1 230 ? -26.188 -45.906 -17.047 1 91.62 230 ASP B C 1
ATOM 6062 O O . ASP B 1 230 ? -26.938 -46.25 -16.156 1 91.62 230 ASP B O 1
ATOM 6066 N N . SER B 1 231 ? -25.047 -46.406 -17.297 1 92.75 231 SER B N 1
ATOM 6067 C CA . SER B 1 231 ? -24.609 -47.594 -16.547 1 92.75 231 SER B CA 1
ATOM 6068 C C . SER B 1 231 ? -24.516 -47.25 -15.055 1 92.75 231 SER B C 1
ATOM 6070 O O . SER B 1 231 ? -24.812 -48.094 -14.211 1 92.75 231 SER B O 1
ATOM 6072 N N . GLN B 1 232 ? -24.141 -46.031 -14.719 1 93.06 232 GLN B N 1
ATOM 6073 C CA . GLN B 1 232 ? -23.969 -45.625 -13.32 1 93.06 232 GLN B CA 1
ATOM 6074 C C . GLN B 1 232 ? -25.234 -45 -12.766 1 93.06 232 GLN B C 1
ATOM 6076 O O . GLN B 1 232 ? -25.281 -44.625 -11.594 1 93.06 232 GLN B O 1
ATOM 6081 N N . ALA B 1 233 ? -26.234 -44.812 -13.586 1 92.5 233 ALA B N 1
ATOM 6082 C CA . ALA B 1 233 ? -27.547 -44.281 -13.234 1 92.5 233 ALA B CA 1
ATOM 6083 C C . ALA B 1 233 ? -27.453 -42.875 -12.688 1 92.5 233 ALA B C 1
ATOM 6085 O O . ALA B 1 233 ? -28.125 -42.531 -11.719 1 92.5 233 ALA B O 1
ATOM 6086 N N . CYS B 1 234 ? -26.578 -42.094 -13.242 1 94.38 234 CYS B N 1
ATOM 6087 C CA . CYS B 1 234 ? -26.328 -40.75 -12.719 1 94.38 234 CYS B CA 1
ATOM 6088 C C . CYS B 1 234 ? -27.406 -39.781 -13.188 1 94.38 234 CYS B C 1
ATOM 6090 O O . CYS B 1 234 ? -27.438 -38.625 -12.758 1 94.38 234 CYS B O 1
ATOM 6092 N N . GLY B 1 235 ? -28.297 -40.188 -13.953 1 89.38 235 GLY B N 1
ATOM 6093 C CA . GLY B 1 235 ? -29.453 -39.406 -14.344 1 89.38 235 GLY B CA 1
ATOM 6094 C C . GLY B 1 235 ? -30.609 -39.5 -13.359 1 89.38 235 GLY B C 1
ATOM 6095 O O . GLY B 1 235 ? -31.562 -38.719 -13.43 1 89.38 235 GLY B O 1
ATOM 6096 N N . SER B 1 236 ? -30.469 -40.438 -12.516 1 88.94 236 SER B N 1
ATOM 6097 C CA . SER B 1 236 ? -31.531 -40.688 -11.555 1 88.94 236 SER B CA 1
ATOM 6098 C C . SER B 1 236 ? -31.469 -39.719 -10.383 1 88.94 236 SER B C 1
ATOM 6100 O O . SER B 1 236 ? -30.375 -39.438 -9.883 1 88.94 236 SER B O 1
ATOM 6102 N N . ALA B 1 237 ? -32.625 -39.281 -9.891 1 86.75 237 ALA B N 1
ATOM 6103 C CA . ALA B 1 237 ? -32.719 -38.406 -8.75 1 86.75 237 ALA B CA 1
ATOM 6104 C C . ALA B 1 237 ? -32.344 -39.094 -7.453 1 86.75 237 ALA B C 1
ATOM 6106 O O . ALA B 1 237 ? -31.938 -38.469 -6.477 1 86.75 237 ALA B O 1
ATOM 6107 N N . THR B 1 238 ? -32.375 -40.406 -7.488 1 89.31 238 THR B N 1
ATOM 6108 C CA . THR B 1 238 ? -32.156 -41.156 -6.258 1 89.31 238 THR B CA 1
ATOM 6109 C C . THR B 1 238 ? -30.719 -41.688 -6.203 1 89.31 238 THR B C 1
ATOM 6111 O O . THR B 1 238 ? -30.344 -42.344 -5.238 1 89.31 238 THR B O 1
ATOM 6114 N N . ALA B 1 239 ? -30 -41.406 -7.258 1 91.69 239 ALA B N 1
ATOM 6115 C CA . ALA B 1 239 ? -28.625 -41.875 -7.266 1 91.69 239 ALA B CA 1
ATOM 6116 C C . ALA B 1 239 ? -27.828 -41.281 -6.102 1 91.69 239 ALA B C 1
ATOM 6118 O O . ALA B 1 239 ? -28 -40.125 -5.758 1 91.69 239 ALA B O 1
ATOM 6119 N N . LYS B 1 240 ? -27.031 -42.25 -5.406 1 94.44 240 LYS B N 1
ATOM 6120 C CA . LYS B 1 240 ? -26.078 -41.719 -4.438 1 94.44 240 LYS B CA 1
ATOM 6121 C C . LYS B 1 240 ? -25.062 -40.781 -5.113 1 94.44 240 LYS B C 1
ATOM 6123 O O . LYS B 1 240 ? -24.469 -41.156 -6.129 1 94.44 240 LYS B O 1
ATOM 6128 N N . ARG B 1 241 ? -24.953 -39.625 -4.531 1 96.31 241 ARG B N 1
ATOM 6129 C CA . ARG B 1 241 ? -24.094 -38.656 -5.191 1 96.31 241 ARG B CA 1
ATOM 6130 C C . ARG B 1 241 ? -23.016 -38.125 -4.242 1 96.31 241 ARG B C 1
ATOM 6132 O O . ARG B 1 241 ? -23.234 -38.062 -3.029 1 96.31 241 ARG B O 1
ATOM 6139 N N . ASP B 1 242 ? -21.844 -37.844 -4.789 1 97.31 242 ASP B N 1
ATOM 6140 C CA . ASP B 1 242 ? -20.781 -37.125 -4.113 1 97.31 242 ASP B CA 1
ATOM 6141 C C . ASP B 1 242 ? -20.891 -35.625 -4.367 1 97.31 242 ASP B C 1
ATOM 6143 O O . ASP B 1 242 ? -20.734 -35.156 -5.496 1 97.31 242 ASP B O 1
ATOM 6147 N N . ASP B 1 243 ? -21.156 -34.844 -3.352 1 96.62 243 ASP B N 1
ATOM 6148 C CA . ASP B 1 243 ? -21.453 -33.406 -3.512 1 96.62 243 ASP B CA 1
ATOM 6149 C C . ASP B 1 243 ? -20.188 -32.562 -3.434 1 96.62 243 ASP B C 1
ATOM 6151 O O . ASP B 1 243 ? -20.25 -31.344 -3.398 1 96.62 243 ASP B O 1
ATOM 6155 N N . SER B 1 244 ? -19.031 -33.25 -3.355 1 97.5 244 SER B N 1
ATOM 6156 C CA . SER B 1 244 ? -17.766 -32.531 -3.35 1 97.5 244 SER B CA 1
ATOM 6157 C C . SER B 1 244 ? -17.516 -31.844 -4.688 1 97.5 244 SER B C 1
ATOM 6159 O O . SER B 1 244 ? -18.156 -32.156 -5.688 1 97.5 244 SER B O 1
ATOM 6161 N N . TYR B 1 245 ? -16.719 -30.797 -4.602 1 98.56 245 TYR B N 1
ATOM 6162 C CA . TYR B 1 245 ? -16.141 -30.219 -5.812 1 98.56 245 TYR B CA 1
ATOM 6163 C C . TYR B 1 245 ? -14.789 -30.844 -6.129 1 98.56 245 TYR B C 1
ATOM 6165 O O . TYR B 1 245 ? -13.766 -30.438 -5.578 1 98.56 245 TYR B O 1
ATOM 6173 N N . LYS B 1 246 ? -14.844 -31.844 -7.027 1 98.62 246 LYS B N 1
ATOM 6174 C CA . LYS B 1 246 ? -13.586 -32.469 -7.422 1 98.62 246 LYS B CA 1
ATOM 6175 C C . LYS B 1 246 ? -12.773 -31.531 -8.328 1 98.62 246 LYS B C 1
ATOM 6177 O O . LYS B 1 246 ? -13.266 -31.078 -9.359 1 98.62 246 LYS B O 1
ATOM 6182 N N . VAL B 1 247 ? -11.57 -31.188 -7.938 1 98.81 247 VAL B N 1
ATOM 6183 C CA . VAL B 1 247 ? -10.688 -30.359 -8.734 1 98.81 247 VAL B CA 1
ATOM 6184 C C . VAL B 1 247 ? -9.57 -31.203 -9.336 1 98.81 247 VAL B C 1
ATOM 6186 O O . VAL B 1 247 ? -8.773 -31.797 -8.602 1 98.81 247 VAL B O 1
ATOM 6189 N N . LEU B 1 248 ? -9.508 -31.234 -10.648 1 98.56 248 LEU B N 1
ATOM 6190 C CA . LEU B 1 248 ? -8.531 -32.062 -11.359 1 98.56 248 LEU B CA 1
ATOM 6191 C C . LEU B 1 248 ? -7.234 -31.281 -11.586 1 98.56 248 LEU B C 1
ATOM 6193 O O . LEU B 1 248 ? -7.223 -30.281 -12.305 1 98.56 248 LEU B O 1
ATOM 6197 N N . ILE B 1 249 ? -6.191 -31.766 -10.992 1 96.56 249 ILE B N 1
ATOM 6198 C CA . ILE B 1 249 ? -4.906 -31.094 -11.086 1 96.56 249 ILE B CA 1
ATOM 6199 C C . ILE B 1 249 ? -3.891 -31.984 -11.789 1 96.56 249 ILE B C 1
ATOM 6201 O O . ILE B 1 249 ? -3.656 -33.125 -11.359 1 96.56 249 ILE B O 1
ATOM 6205 N N . LYS B 1 250 ? -3.377 -31.531 -12.883 1 95.94 250 LYS B N 1
ATOM 6206 C CA . LYS B 1 250 ? -2.172 -32.125 -13.469 1 95.94 250 LYS B CA 1
ATOM 6207 C C . LYS B 1 250 ? -0.97 -31.203 -13.289 1 95.94 250 LYS B C 1
ATOM 6209 O O . LYS B 1 250 ? -0.929 -30.109 -13.859 1 95.94 250 LYS B O 1
ATOM 6214 N N . ARG B 1 251 ? -0.031 -31.641 -12.555 1 93.25 251 ARG B N 1
ATOM 6215 C CA . ARG B 1 251 ? 1.104 -30.812 -12.18 1 93.25 251 ARG B CA 1
ATOM 6216 C C . ARG B 1 251 ? 2.186 -30.844 -13.258 1 93.25 251 ARG B C 1
ATOM 6218 O O . ARG B 1 251 ? 2.277 -31.812 -14.023 1 93.25 251 ARG B O 1
ATOM 6225 N N . GLU B 1 252 ? 2.893 -29.812 -13.508 1 85.75 252 GLU B N 1
ATOM 6226 C CA . GLU B 1 252 ? 3.961 -29.672 -14.492 1 85.75 252 GLU B CA 1
ATOM 6227 C C . GLU B 1 252 ? 5.121 -30.625 -14.18 1 85.75 252 GLU B C 1
ATOM 6229 O O . GLU B 1 252 ? 5.84 -31.047 -15.086 1 85.75 252 GLU B O 1
ATOM 6234 N N . GLY B 1 253 ? 5.23 -30.969 -13.172 1 72.69 253 GLY B N 1
ATOM 6235 C CA . GLY B 1 253 ? 6.348 -31.828 -12.836 1 72.69 253 GLY B CA 1
ATOM 6236 C C . GLY B 1 253 ? 7.555 -31.078 -12.312 1 72.69 253 GLY B C 1
ATOM 6237 O O . GLY B 1 253 ? 7.594 -29.844 -12.367 1 72.69 253 GLY B O 1
ATOM 6238 N N . GLY B 1 254 ? 8.227 -31.453 -11.109 1 68.25 254 GLY B N 1
ATOM 6239 C CA . GLY B 1 254 ? 9.469 -30.906 -10.602 1 68.25 254 GLY B CA 1
ATOM 6240 C C . GLY B 1 254 ? 9.328 -30.281 -9.227 1 68.25 254 GLY B C 1
ATOM 6241 O O . GLY B 1 254 ? 8.234 -30.281 -8.648 1 68.25 254 GLY B O 1
ATOM 6242 N N . MET B 1 255 ? 10.281 -30 -8.758 1 76.44 255 MET B N 1
ATOM 6243 C CA . MET B 1 255 ? 10.406 -29.484 -7.398 1 76.44 255 MET B CA 1
ATOM 6244 C C . MET B 1 255 ? 10.695 -27.984 -7.418 1 76.44 255 MET B C 1
ATOM 6246 O O . MET B 1 255 ? 11.094 -27.422 -6.402 1 76.44 255 MET B O 1
ATOM 6250 N N . ASN B 1 256 ? 10.367 -27.453 -8.711 1 87.06 256 ASN B N 1
ATOM 6251 C CA . ASN B 1 256 ? 10.633 -26.016 -8.773 1 87.06 256 ASN B CA 1
ATOM 6252 C C . ASN B 1 256 ? 9.602 -25.219 -7.984 1 87.06 256 ASN B C 1
ATOM 6254 O O . ASN B 1 256 ? 8.414 -25.234 -8.312 1 87.06 256 ASN B O 1
ATOM 6258 N N . TYR B 1 257 ? 10.055 -24.484 -7.035 1 91.75 257 TYR B N 1
ATOM 6259 C CA . TYR B 1 257 ? 9.188 -23.766 -6.105 1 91.75 257 TYR B CA 1
ATOM 6260 C C . TYR B 1 257 ? 8.336 -22.734 -6.84 1 91.75 257 TYR B C 1
ATOM 6262 O O . TYR B 1 257 ? 7.137 -22.609 -6.574 1 91.75 257 TYR B O 1
ATOM 6270 N N . TRP B 1 258 ? 8.852 -22.016 -7.793 1 93.12 258 TRP B N 1
ATOM 6271 C CA . TRP B 1 258 ? 8.109 -21.031 -8.555 1 93.12 258 TRP B CA 1
ATOM 6272 C C . TRP B 1 258 ? 6.977 -21.688 -9.344 1 93.12 258 TRP B C 1
ATOM 6274 O O . TRP B 1 258 ? 5.82 -21.266 -9.242 1 93.12 258 TRP B O 1
ATOM 6284 N N . HIS B 1 259 ? 7.262 -22.719 -10.078 1 92.19 259 HIS B N 1
ATOM 6285 C CA . HIS B 1 259 ? 6.266 -23.422 -10.891 1 92.19 259 HIS B CA 1
ATOM 6286 C C . HIS B 1 259 ? 5.121 -23.938 -10.031 1 92.19 259 HIS B C 1
ATOM 6288 O O . HIS B 1 259 ? 3.951 -23.734 -10.359 1 92.19 259 HIS B O 1
ATOM 6294 N N . THR B 1 260 ? 5.516 -24.531 -8.977 1 93.44 260 THR B N 1
ATOM 6295 C CA . THR B 1 260 ? 4.512 -25.125 -8.094 1 93.44 260 THR B CA 1
ATOM 6296 C C . THR B 1 260 ? 3.604 -24.031 -7.512 1 93.44 260 THR B C 1
ATOM 6298 O O . THR B 1 260 ? 2.383 -24.203 -7.465 1 93.44 260 THR B O 1
ATOM 6301 N N . LEU B 1 261 ? 4.223 -22.969 -7.09 1 94.75 261 LEU B N 1
ATOM 6302 C CA . LEU B 1 261 ? 3.408 -21.906 -6.508 1 94.75 261 LEU B CA 1
ATOM 6303 C C . LEU B 1 261 ? 2.467 -21.312 -7.547 1 94.75 261 LEU B C 1
ATOM 6305 O O . LEU B 1 261 ? 1.315 -21 -7.242 1 94.75 261 LEU B O 1
ATOM 6309 N N . MET B 1 262 ? 2.91 -21.219 -8.797 1 94.88 262 MET B N 1
ATOM 6310 C CA . MET B 1 262 ? 2.043 -20.703 -9.852 1 94.88 262 MET B CA 1
ATOM 6311 C C . MET B 1 262 ? 0.851 -21.625 -10.078 1 94.88 262 MET B C 1
ATOM 6313 O O . MET B 1 262 ? -0.263 -21.156 -10.32 1 94.88 262 MET B O 1
ATOM 6317 N N . GLU B 1 263 ? 1.086 -22.891 -10.008 1 94.94 263 GLU B N 1
ATOM 6318 C CA . GLU B 1 263 ? 0.004 -23.875 -10.141 1 94.94 263 GLU B CA 1
ATOM 6319 C C . GLU B 1 263 ? -1.023 -23.703 -9.023 1 94.94 263 GLU B C 1
ATOM 6321 O O . GLU B 1 263 ? -2.229 -23.672 -9.289 1 94.94 263 GLU B O 1
ATOM 6326 N N . ILE B 1 264 ? -0.541 -23.562 -7.848 1 96.06 264 ILE B N 1
ATOM 6327 C CA . ILE B 1 264 ? -1.392 -23.453 -6.668 1 96.06 264 ILE B CA 1
ATOM 6328 C C . ILE B 1 264 ? -2.189 -22.156 -6.734 1 96.06 264 ILE B C 1
ATOM 6330 O O . ILE B 1 264 ? -3.396 -22.141 -6.484 1 96.06 264 ILE B O 1
ATOM 6334 N N . LEU B 1 265 ? -1.542 -21.094 -7.117 1 96.81 265 LEU B N 1
ATOM 6335 C CA . LEU B 1 265 ? -2.211 -19.797 -7.176 1 96.81 265 LEU B CA 1
ATOM 6336 C C . LEU B 1 265 ? -3.27 -19.781 -8.273 1 96.81 265 LEU B C 1
ATOM 6338 O O . LEU B 1 265 ? -4.332 -19.188 -8.109 1 96.81 265 LEU B O 1
ATOM 6342 N N . SER B 1 266 ? -2.98 -20.391 -9.352 1 97.12 266 SER B N 1
ATOM 6343 C CA . SER B 1 266 ? -3.975 -20.484 -10.414 1 97.12 266 SER B CA 1
ATOM 6344 C C . SER B 1 266 ? -5.195 -21.281 -9.961 1 97.12 266 SER B C 1
ATOM 6346 O O . SER B 1 266 ? -6.328 -20.953 -10.328 1 97.12 266 SER B O 1
ATOM 6348 N N . PHE B 1 267 ? -4.922 -22.312 -9.195 1 97.88 267 PHE B N 1
ATOM 6349 C CA . PHE B 1 267 ? -6 -23.062 -8.555 1 97.88 267 PHE B CA 1
ATOM 6350 C C . PHE B 1 267 ? -6.824 -22.141 -7.656 1 97.88 267 PHE B C 1
ATOM 6352 O O . PHE B 1 267 ? -8.055 -22.094 -7.762 1 97.88 267 PHE B O 1
ATOM 6359 N N . TYR B 1 268 ? -6.184 -21.312 -6.836 1 98.12 268 TYR B N 1
ATOM 6360 C CA . TYR B 1 268 ? -6.883 -20.375 -5.965 1 98.12 268 TYR B CA 1
ATOM 6361 C C . TYR B 1 268 ? -7.727 -19.391 -6.781 1 98.12 268 TYR B C 1
ATOM 6363 O O . TYR B 1 268 ? -8.891 -19.156 -6.453 1 98.12 268 TYR B O 1
ATOM 6371 N N . PHE B 1 269 ? -7.145 -18.875 -7.816 1 97.88 269 PHE B N 1
ATOM 6372 C CA . PHE B 1 269 ? -7.824 -17.875 -8.625 1 97.88 269 PHE B CA 1
ATOM 6373 C C . PHE B 1 269 ? -9.039 -18.469 -9.328 1 97.88 269 PHE B C 1
ATOM 6375 O O . PHE B 1 269 ? -10.047 -17.781 -9.516 1 97.88 269 PHE B O 1
ATOM 6382 N N . SER B 1 270 ? -8.93 -19.719 -9.711 1 98.5 270 SER B N 1
ATOM 6383 C CA . SER B 1 270 ? -10.086 -20.391 -10.297 1 98.5 270 SER B CA 1
ATOM 6384 C C . SER B 1 270 ? -11.25 -20.438 -9.32 1 98.5 270 SER B C 1
ATOM 6386 O O . SER B 1 270 ? -12.391 -20.125 -9.688 1 98.5 270 SER B O 1
ATOM 6388 N N . ILE B 1 271 ? -10.906 -20.812 -8.133 1 98.5 271 ILE B N 1
ATOM 6389 C CA . ILE B 1 271 ? -11.938 -20.922 -7.105 1 98.5 271 ILE B CA 1
ATOM 6390 C C . ILE B 1 271 ? -12.523 -19.547 -6.812 1 98.5 271 ILE B C 1
ATOM 6392 O O . ILE B 1 271 ? -13.742 -19.391 -6.684 1 98.5 271 ILE B O 1
ATOM 6396 N N . ASP B 1 272 ? -11.672 -18.562 -6.734 1 97.62 272 ASP B N 1
ATOM 6397 C CA . ASP B 1 272 ? -12.133 -17.203 -6.488 1 97.62 272 ASP B CA 1
ATOM 6398 C C . ASP B 1 272 ? -13.07 -16.719 -7.59 1 97.62 272 ASP B C 1
ATOM 6400 O O . ASP B 1 272 ? -14.117 -16.125 -7.312 1 97.62 272 ASP B O 1
ATOM 6404 N N . ALA B 1 273 ? -12.703 -16.984 -8.781 1 97.62 273 ALA B N 1
ATOM 6405 C CA . ALA B 1 273 ? -13.531 -16.578 -9.914 1 97.62 273 ALA B CA 1
ATOM 6406 C C . ALA B 1 273 ? -14.891 -17.281 -9.875 1 97.62 273 ALA B C 1
ATOM 6408 O O . ALA B 1 273 ? -15.914 -16.688 -10.227 1 97.62 273 ALA B O 1
ATOM 6409 N N . LEU B 1 274 ? -14.922 -18.516 -9.469 1 98.38 274 LEU B N 1
ATOM 6410 C CA . LEU B 1 274 ? -16.172 -19.266 -9.398 1 98.38 274 LEU B CA 1
ATOM 6411 C C . LEU B 1 274 ? -17.094 -18.688 -8.336 1 98.38 274 LEU B C 1
ATOM 6413 O O . LEU B 1 274 ? -18.312 -18.781 -8.453 1 98.38 274 LEU B O 1
ATOM 6417 N N . GLN B 1 275 ? -16.516 -18.109 -7.309 1 97.12 275 GLN B N 1
ATOM 6418 C CA . GLN B 1 275 ? -17.312 -17.484 -6.266 1 97.12 275 GLN B CA 1
ATOM 6419 C C . GLN B 1 275 ? -17.891 -16.156 -6.746 1 97.12 275 GLN B C 1
ATOM 6421 O O . GLN B 1 275 ? -18.844 -15.633 -6.152 1 97.12 275 GLN B O 1
ATOM 6426 N N . MET B 1 276 ? -17.328 -15.641 -7.777 1 95.88 276 MET B N 1
ATOM 6427 C CA . MET B 1 276 ? -17.75 -14.344 -8.305 1 95.88 276 MET B CA 1
ATOM 6428 C C . MET B 1 276 ? -18.703 -14.523 -9.484 1 95.88 276 MET B C 1
ATOM 6430 O O . MET B 1 276 ? -19.625 -13.734 -9.664 1 95.88 276 MET B O 1
ATOM 6434 N N . ALA B 1 277 ? -18.469 -15.547 -10.289 1 97.31 277 ALA B N 1
ATOM 6435 C CA . ALA B 1 277 ? -19.203 -15.75 -11.523 1 97.31 277 ALA B CA 1
ATOM 6436 C C . ALA B 1 277 ? -20.625 -16.25 -11.242 1 97.31 277 ALA B C 1
ATOM 6438 O O . ALA B 1 277 ? -20.828 -17.109 -10.383 1 97.31 277 ALA B O 1
ATOM 6439 N N . ILE B 1 278 ? -21.562 -15.75 -12.023 1 96.12 278 ILE B N 1
ATOM 6440 C CA . ILE B 1 278 ? -22.969 -16.109 -11.836 1 96.12 278 ILE B CA 1
ATOM 6441 C C . ILE B 1 278 ? -23.359 -17.188 -12.844 1 96.12 278 ILE B C 1
ATOM 6443 O O . ILE B 1 278 ? -23.203 -17 -14.055 1 96.12 278 ILE B O 1
ATOM 6447 N N . ASP B 1 279 ? -23.781 -18.297 -12.312 1 95.44 279 ASP B N 1
ATOM 6448 C CA . ASP B 1 279 ? -24.375 -19.344 -13.141 1 95.44 279 ASP B CA 1
ATOM 6449 C C . ASP B 1 279 ? -25.688 -18.891 -13.758 1 95.44 279 ASP B C 1
ATOM 6451 O O . ASP B 1 279 ? -26.656 -18.625 -13.039 1 95.44 279 ASP B O 1
ATOM 6455 N N . ARG B 1 280 ? -25.734 -18.875 -15 1 91.19 280 ARG B N 1
ATOM 6456 C CA . ARG B 1 280 ? -26.906 -18.375 -15.695 1 91.19 280 ARG B CA 1
ATOM 6457 C C . ARG B 1 280 ? -28.125 -19.266 -15.445 1 91.19 280 ARG B C 1
ATOM 6459 O O . ARG B 1 280 ? -29.266 -18.812 -15.477 1 91.19 280 ARG B O 1
ATOM 6466 N N . LYS B 1 281 ? -27.859 -20.469 -15.18 1 91.81 281 LYS B N 1
ATOM 6467 C CA . LYS B 1 281 ? -28.938 -21.422 -14.945 1 91.81 281 LYS B CA 1
ATOM 6468 C C . LYS B 1 281 ? -29.609 -21.172 -13.602 1 91.81 281 LYS B C 1
ATOM 6470 O O . LYS B 1 281 ? -30.828 -21.234 -13.492 1 91.81 281 LYS B O 1
ATOM 6475 N N . THR B 1 282 ? -28.844 -20.828 -12.586 1 92.75 282 THR B N 1
ATOM 6476 C CA . THR B 1 282 ? -29.391 -20.734 -11.234 1 92.75 282 THR B CA 1
ATOM 6477 C C . THR B 1 282 ? -29.516 -19.266 -10.805 1 92.75 282 THR B C 1
ATOM 6479 O O . THR B 1 282 ? -30.25 -18.953 -9.859 1 92.75 282 THR B O 1
ATOM 6482 N N . GLY B 1 283 ? -28.75 -18.406 -11.461 1 93.69 283 GLY B N 1
ATOM 6483 C CA . GLY B 1 283 ? -28.719 -17.016 -11.055 1 93.69 283 GLY B CA 1
ATOM 6484 C C . GLY B 1 283 ? -27.875 -16.766 -9.82 1 93.69 283 GLY B C 1
ATOM 6485 O O . GLY B 1 283 ? -27.922 -15.688 -9.234 1 93.69 283 GLY B O 1
ATOM 6486 N N . ARG B 1 284 ? -27.219 -17.766 -9.414 1 94.62 284 ARG B N 1
ATOM 6487 C CA . ARG B 1 284 ? -26.344 -17.688 -8.242 1 94.62 284 ARG B CA 1
ATOM 6488 C C . ARG B 1 284 ? -24.906 -17.984 -8.625 1 94.62 284 ARG B C 1
ATOM 6490 O O . ARG B 1 284 ? -24.641 -18.516 -9.711 1 94.62 284 ARG B O 1
ATOM 6497 N N . PRO B 1 285 ? -23.969 -17.578 -7.746 1 95.81 285 PRO B N 1
ATOM 6498 C CA . PRO B 1 285 ? -22.578 -17.922 -8.047 1 95.81 285 PRO B CA 1
ATOM 6499 C C . PRO B 1 285 ? -22.375 -19.438 -8.18 1 95.81 285 PRO B C 1
ATOM 6501 O O . PRO B 1 285 ? -23.109 -20.219 -7.574 1 95.81 285 PRO B O 1
ATOM 6504 N N . TYR B 1 286 ? -21.406 -19.797 -8.992 1 97.62 286 TYR B N 1
ATOM 6505 C CA . TYR B 1 286 ? -21.094 -21.203 -9.18 1 97.62 286 TYR B CA 1
ATOM 6506 C C . TYR B 1 286 ? -20.734 -21.859 -7.859 1 97.62 286 TYR B C 1
ATOM 6508 O O . TYR B 1 286 ? -20.938 -23.062 -7.676 1 97.62 286 TYR B O 1
ATOM 6516 N N . MET B 1 287 ? -20.172 -21.047 -6.992 1 96.88 287 MET B N 1
ATOM 6517 C CA . MET B 1 287 ? -19.688 -21.562 -5.707 1 96.88 287 MET B CA 1
ATOM 6518 C C . MET B 1 287 ? -19.922 -20.531 -4.605 1 96.88 287 MET B C 1
ATOM 6520 O O . MET B 1 287 ? -19.578 -19.359 -4.766 1 96.88 287 MET B O 1
ATOM 6524 N N . SER B 1 288 ? -20.516 -20.938 -3.5 1 95.38 288 SER B N 1
ATOM 6525 C CA . SER B 1 288 ? -20.625 -20.078 -2.326 1 95.38 288 SER B CA 1
ATOM 6526 C C . SER B 1 288 ? -19.375 -20.172 -1.461 1 95.38 288 SER B C 1
ATOM 6528 O O . SER B 1 288 ? -18.594 -21.109 -1.599 1 95.38 288 SER B O 1
ATOM 6530 N N . PRO B 1 289 ? -19.125 -19.219 -0.635 1 93.31 289 PRO B N 1
ATOM 6531 C CA . PRO B 1 289 ? -17.984 -19.328 0.286 1 93.31 289 PRO B CA 1
ATOM 6532 C C . PRO B 1 289 ? -18.016 -20.609 1.109 1 93.31 289 PRO B C 1
ATOM 6534 O O . PRO B 1 289 ? -16.969 -21.219 1.342 1 93.31 289 PRO B O 1
ATOM 6537 N N . GLU B 1 290 ? -19.203 -21.062 1.47 1 94.56 290 GLU B N 1
ATOM 6538 C CA . GLU B 1 290 ? -19.344 -22.281 2.262 1 94.56 290 GLU B CA 1
ATOM 6539 C C . GLU B 1 290 ? -18.984 -23.516 1.439 1 94.56 290 GLU B C 1
ATOM 6541 O O . GLU B 1 290 ? -18.484 -24.516 1.98 1 94.56 290 GLU B O 1
ATOM 6546 N N . ASP B 1 291 ? -19.203 -23.453 0.191 1 97 291 ASP B N 1
ATOM 6547 C CA . ASP B 1 291 ? -18.953 -24.578 -0.704 1 97 291 ASP B CA 1
ATOM 6548 C C . ASP B 1 291 ? -17.453 -24.875 -0.787 1 97 291 ASP B C 1
ATOM 6550 O O . ASP B 1 291 ? -17.062 -25.969 -1.192 1 97 291 ASP B O 1
ATOM 6554 N N . THR B 1 292 ? -16.609 -23.922 -0.457 1 97.25 292 THR B N 1
ATOM 6555 C CA . THR B 1 292 ? -15.172 -24.109 -0.617 1 97.25 292 THR B CA 1
ATOM 6556 C C . THR B 1 292 ? -14.688 -25.25 0.285 1 97.25 292 THR B C 1
ATOM 6558 O O . THR B 1 292 ? -13.711 -25.938 -0.044 1 97.25 292 THR B O 1
ATOM 6561 N N . SER B 1 293 ? -15.375 -25.5 1.348 1 97.12 293 SER B N 1
ATOM 6562 C CA . SER B 1 293 ? -14.984 -26.562 2.264 1 97.12 293 SER B CA 1
ATOM 6563 C C . SER B 1 293 ? -15.242 -27.938 1.655 1 97.12 293 SER B C 1
ATOM 6565 O O . SER B 1 293 ? -14.766 -28.953 2.174 1 97.12 293 SER B O 1
ATOM 6567 N N . LYS B 1 294 ? -15.93 -28 0.54 1 98.19 294 LYS B N 1
ATOM 6568 C CA . LYS B 1 294 ? -16.266 -29.25 -0.12 1 98.19 294 LYS B CA 1
ATOM 6569 C C . LYS B 1 294 ? -15.273 -29.578 -1.235 1 98.19 294 LYS B C 1
ATOM 6571 O O . LYS B 1 294 ? -15.398 -30.594 -1.905 1 98.19 294 LYS B O 1
ATOM 6576 N N . ILE B 1 295 ? -14.336 -28.781 -1.405 1 98.56 295 ILE B N 1
ATOM 6577 C CA . ILE B 1 295 ? -13.359 -28.953 -2.477 1 98.56 295 ILE B CA 1
ATOM 6578 C C . ILE B 1 295 ? -12.492 -30.172 -2.188 1 98.56 295 ILE B C 1
ATOM 6580 O O . ILE B 1 295 ? -12.031 -30.359 -1.058 1 98.56 295 ILE B O 1
ATOM 6584 N N . GLN B 1 296 ? -12.344 -31.016 -3.174 1 98.12 296 GLN B N 1
ATOM 6585 C CA . GLN B 1 296 ? -11.461 -32.156 -3.104 1 98.12 296 GLN B CA 1
ATOM 6586 C C . GLN B 1 296 ? -10.523 -32.219 -4.305 1 98.12 296 GLN B C 1
ATOM 6588 O O . GLN B 1 296 ? -10.969 -32.406 -5.441 1 98.12 296 GLN B O 1
ATOM 6593 N N . VAL B 1 297 ? -9.211 -32.125 -4.016 1 97.69 297 VAL B N 1
ATOM 6594 C CA . VAL B 1 297 ? -8.203 -32.125 -5.062 1 97.69 297 VAL B CA 1
ATOM 6595 C C . VAL B 1 297 ? -7.898 -33.531 -5.52 1 97.69 297 VAL B C 1
ATOM 6597 O O . VAL B 1 297 ? -7.727 -34.438 -4.691 1 97.69 297 VAL B O 1
ATOM 6600 N N . VAL B 1 298 ? -7.871 -33.781 -6.84 1 97.38 298 VAL B N 1
ATOM 6601 C CA . VAL B 1 298 ? -7.5 -35.031 -7.453 1 97.38 298 VAL B CA 1
ATOM 6602 C C . VAL B 1 298 ? -6.281 -34.844 -8.352 1 97.38 298 VAL B C 1
ATOM 6604 O O . VAL B 1 298 ? -6.359 -34.156 -9.375 1 97.38 298 VAL B O 1
ATOM 6607 N N . ILE B 1 299 ? -5.23 -35.469 -8.008 1 96.31 299 ILE B N 1
ATOM 6608 C CA . ILE B 1 299 ? -3.996 -35.375 -8.773 1 96.31 299 ILE B CA 1
ATOM 6609 C C . ILE B 1 299 ? -4.023 -36.375 -9.922 1 96.31 299 ILE B C 1
ATOM 6611 O O . ILE B 1 299 ? -4.312 -37.562 -9.719 1 96.31 299 ILE B O 1
ATOM 6615 N N . LEU B 1 300 ? -3.639 -35.938 -11.117 1 96.62 300 LEU B N 1
ATOM 6616 C CA . LEU B 1 300 ? -3.812 -36.719 -12.32 1 96.62 300 LEU B CA 1
ATOM 6617 C C . LEU B 1 300 ? -2.473 -37.281 -12.812 1 96.62 300 LEU B C 1
ATOM 6619 O O . LEU B 1 300 ? -2.43 -38.125 -13.703 1 96.62 300 LEU B O 1
ATOM 6623 N N . ASP B 1 301 ? -1.383 -36.719 -12.281 1 93.94 301 ASP B N 1
ATOM 6624 C CA . ASP B 1 301 ? -0.052 -37.125 -12.727 1 93.94 301 ASP B CA 1
ATOM 6625 C C . ASP B 1 301 ? 0.591 -38.094 -11.727 1 93.94 301 ASP B C 1
ATOM 6627 O O . ASP B 1 301 ? 0.046 -38.312 -10.648 1 93.94 301 ASP B O 1
ATOM 6631 N N . ASP B 1 302 ? 1.789 -38.594 -12.086 1 91.44 302 ASP B N 1
ATOM 6632 C CA . ASP B 1 302 ? 2.443 -39.594 -11.242 1 91.44 302 ASP B CA 1
ATOM 6633 C C . ASP B 1 302 ? 3.752 -39.031 -10.672 1 91.44 302 ASP B C 1
ATOM 6635 O O . ASP B 1 302 ? 4.676 -39.812 -10.391 1 91.44 302 ASP B O 1
ATOM 6639 N N . HIS B 1 303 ? 3.793 -37.781 -10.617 1 89.56 303 HIS B N 1
ATOM 6640 C CA . HIS B 1 303 ? 4.996 -37.219 -10 1 89.56 303 HIS B CA 1
ATOM 6641 C C . HIS B 1 303 ? 5.105 -37.656 -8.539 1 89.56 303 HIS B C 1
ATOM 6643 O O . HIS B 1 303 ? 4.102 -37.688 -7.824 1 89.56 303 HIS B O 1
ATOM 6649 N N . LYS B 1 304 ? 6.207 -38.031 -8.07 1 79.69 304 LYS B N 1
ATOM 6650 C CA . LYS B 1 304 ? 6.41 -38.656 -6.762 1 79.69 304 LYS B CA 1
ATOM 6651 C C . LYS B 1 304 ? 6.16 -37.656 -5.633 1 79.69 304 LYS B C 1
ATOM 6653 O O . LYS B 1 304 ? 5.594 -38.031 -4.598 1 79.69 304 LYS B O 1
ATOM 6658 N N . ASN B 1 305 ? 6.703 -36.5 -5.758 1 75.81 305 ASN B N 1
ATOM 6659 C CA . ASN B 1 305 ? 6.609 -35.562 -4.637 1 75.81 305 ASN B CA 1
ATOM 6660 C C . ASN B 1 305 ? 5.508 -34.531 -4.859 1 75.81 305 ASN B C 1
ATOM 6662 O O . ASN B 1 305 ? 5.27 -34.094 -5.992 1 75.81 305 ASN B O 1
ATOM 6666 N N . LEU B 1 306 ? 4.648 -34.531 -3.715 1 76.44 306 LEU B N 1
ATOM 6667 C CA . LEU B 1 306 ? 3.697 -33.438 -3.67 1 76.44 306 LEU B CA 1
ATOM 6668 C C . LEU B 1 306 ? 4.273 -32.25 -2.902 1 76.44 306 LEU B C 1
ATOM 6670 O O . LEU B 1 306 ? 4.059 -32.125 -1.694 1 76.44 306 LEU B O 1
ATOM 6674 N N . ALA B 1 307 ? 4.984 -31.469 -3.666 1 78.56 307 ALA B N 1
ATOM 6675 C CA . ALA B 1 307 ? 5.633 -30.312 -3.062 1 78.56 307 ALA B CA 1
ATOM 6676 C C . ALA B 1 307 ? 4.602 -29.344 -2.508 1 78.56 307 ALA B C 1
ATOM 6678 O O . ALA B 1 307 ? 3.559 -29.109 -3.125 1 78.56 307 ALA B O 1
ATOM 6679 N N . TYR B 1 308 ? 4.75 -28.922 -1.287 1 87.38 308 TYR B N 1
ATOM 6680 C CA . TYR B 1 308 ? 3.949 -27.891 -0.641 1 87.38 308 TYR B CA 1
ATOM 6681 C C . TYR B 1 308 ? 2.5 -28.344 -0.486 1 87.38 308 TYR B C 1
ATOM 6683 O O . TYR B 1 308 ? 1.576 -27.594 -0.833 1 87.38 308 TYR B O 1
ATOM 6691 N N . ARG B 1 309 ? 2.305 -29.516 -0.085 1 86.69 309 ARG B N 1
ATOM 6692 C CA . ARG B 1 309 ? 1.021 -30.188 0.105 1 86.69 309 ARG B CA 1
ATOM 6693 C C . ARG B 1 309 ? 0.058 -29.312 0.895 1 86.69 309 ARG B C 1
ATOM 6695 O O . ARG B 1 309 ? -1.137 -29.266 0.593 1 86.69 309 ARG B O 1
ATOM 6702 N N . ASP B 1 310 ? 0.536 -28.594 1.854 1 91.38 310 ASP B N 1
ATOM 6703 C CA . ASP B 1 310 ? -0.284 -27.766 2.729 1 91.38 310 ASP B CA 1
ATOM 6704 C C . ASP B 1 310 ? -1.029 -26.703 1.93 1 91.38 310 ASP B C 1
ATOM 6706 O O . ASP B 1 310 ? -2.154 -26.328 2.273 1 91.38 310 ASP B O 1
ATOM 6710 N N . LEU B 1 311 ? -0.44 -26.25 0.898 1 95.38 311 LEU B N 1
ATOM 6711 C CA . LEU B 1 311 ? -1.037 -25.156 0.14 1 95.38 311 LEU B CA 1
ATOM 6712 C C . LEU B 1 311 ? -2.168 -25.656 -0.749 1 95.38 311 LEU B C 1
ATOM 6714 O O . LEU B 1 311 ? -3.09 -24.906 -1.079 1 95.38 311 LEU B O 1
ATOM 6718 N N . TRP B 1 312 ? -2.17 -26.938 -1.111 1 94.69 312 TRP B N 1
ATOM 6719 C CA . TRP B 1 312 ? -3.242 -27.531 -1.902 1 94.69 312 TRP B CA 1
ATOM 6720 C C . TRP B 1 312 ? -4.508 -27.688 -1.068 1 94.69 312 TRP B C 1
ATOM 6722 O O . TRP B 1 312 ? -5.605 -27.844 -1.613 1 94.69 312 TRP B O 1
ATOM 6732 N N . SER B 1 313 ? -4.387 -27.641 0.253 1 94.44 313 SER B N 1
ATOM 6733 C CA . SER B 1 313 ? -5.496 -27.875 1.173 1 94.44 313 SER B CA 1
ATOM 6734 C C . SER B 1 313 ? -6 -26.562 1.767 1 94.44 313 SER B C 1
ATOM 6736 O O . SER B 1 313 ? -6.625 -26.547 2.828 1 94.44 313 SER B O 1
ATOM 6738 N N . TYR B 1 314 ? -5.688 -25.547 1.166 1 95.38 314 TYR B N 1
ATOM 6739 C CA . TYR B 1 314 ? -6.066 -24.234 1.701 1 95.38 314 TYR B CA 1
ATOM 6740 C C . TYR B 1 314 ? -7.578 -24.141 1.892 1 95.38 314 TYR B C 1
ATOM 6742 O O . TYR B 1 314 ? -8.047 -23.703 2.939 1 95.38 314 TYR B O 1
ATOM 6750 N N . PHE B 1 315 ? -8.367 -24.531 0.898 1 96.25 315 PHE B N 1
ATOM 6751 C CA . PHE B 1 315 ? -9.805 -24.328 0.921 1 96.25 315 PHE B CA 1
ATOM 6752 C C . PHE B 1 315 ? -10.492 -25.406 1.764 1 96.25 315 PHE B C 1
ATOM 6754 O O . PHE B 1 315 ? -11.555 -25.156 2.34 1 96.25 315 PHE B O 1
ATOM 6761 N N . SER B 1 316 ? -9.883 -26.578 1.787 1 96.75 316 SER B N 1
ATOM 6762 C CA . SER B 1 316 ? -10.578 -27.703 2.398 1 96.75 316 SER B CA 1
ATOM 6763 C C . SER B 1 316 ? -9.602 -28.688 3.033 1 96.75 316 SER B C 1
ATOM 6765 O O . SER B 1 316 ? -8.508 -28.906 2.504 1 96.75 316 SER B O 1
ATOM 6767 N N . ASP B 1 317 ? -10.078 -29.328 4.09 1 94.44 317 ASP B N 1
ATOM 6768 C CA . ASP B 1 317 ? -9.258 -30.312 4.793 1 94.44 317 ASP B CA 1
ATOM 6769 C C . ASP B 1 317 ? -9.445 -31.719 4.203 1 94.44 317 ASP B C 1
ATOM 6771 O O . ASP B 1 317 ? -8.906 -32.688 4.727 1 94.44 317 ASP B O 1
ATOM 6775 N N . LYS B 1 318 ? -10.172 -31.875 3.17 1 96 318 LYS B N 1
ATOM 6776 C CA . LYS B 1 318 ? -10.336 -33.188 2.533 1 96 318 LYS B CA 1
ATOM 6777 C C . LYS B 1 318 ? -8.992 -33.719 2.021 1 96 318 LYS B C 1
ATOM 6779 O O . LYS B 1 318 ? -8.148 -32.938 1.58 1 96 318 LYS B O 1
ATOM 6784 N N . PRO B 1 319 ? -8.859 -34.969 2.061 1 94.88 319 PRO B N 1
ATOM 6785 C CA . PRO B 1 319 ? -7.59 -35.531 1.587 1 94.88 319 PRO B CA 1
ATOM 6786 C C . PRO B 1 319 ? -7.379 -35.312 0.088 1 94.88 319 PRO B C 1
ATOM 6788 O O . PRO B 1 319 ? -8.352 -35.312 -0.678 1 94.88 319 PRO B O 1
ATOM 6791 N N . ILE B 1 320 ? -6.16 -35.188 -0.259 1 95.38 320 ILE B N 1
ATOM 6792 C CA . ILE B 1 320 ? -5.793 -35.125 -1.67 1 95.38 320 ILE B CA 1
ATOM 6793 C C . ILE B 1 320 ? -5.793 -36.531 -2.271 1 95.38 320 ILE B C 1
ATOM 6795 O O . ILE B 1 320 ? -5.16 -37.438 -1.733 1 95.38 320 ILE B O 1
ATOM 6799 N N . LEU B 1 321 ? -6.492 -36.688 -3.371 1 95.5 321 LEU B N 1
ATOM 6800 C CA . LEU B 1 321 ? -6.609 -38 -4.012 1 95.5 321 LEU B CA 1
ATOM 6801 C C . LEU B 1 321 ? -5.684 -38.094 -5.219 1 95.5 321 LEU B C 1
ATOM 6803 O O . LEU B 1 321 ? -5.289 -37.062 -5.789 1 95.5 321 LEU B O 1
ATOM 6807 N N . HIS B 1 322 ? -5.332 -39.281 -5.492 1 95.06 322 HIS B N 1
ATOM 6808 C CA . HIS B 1 322 ? -4.68 -39.594 -6.754 1 95.06 322 HIS B CA 1
ATOM 6809 C C . HIS B 1 322 ? -5.621 -40.375 -7.68 1 95.06 322 HIS B C 1
ATOM 6811 O O . HIS B 1 322 ? -6.363 -41.25 -7.234 1 95.06 322 HIS B O 1
ATOM 6817 N N . ILE B 1 323 ? -5.562 -40.094 -8.938 1 96.88 323 ILE B N 1
ATOM 6818 C CA . ILE B 1 323 ? -6.523 -40.594 -9.906 1 96.88 323 ILE B CA 1
ATOM 6819 C C . ILE B 1 323 ? -6.484 -42.125 -9.891 1 96.88 323 ILE B C 1
ATOM 6821 O O . ILE B 1 323 ? -7.523 -42.781 -10.016 1 96.88 323 ILE B O 1
ATOM 6825 N N . SER B 1 324 ? -5.312 -42.75 -9.688 1 94.88 324 SER B N 1
ATOM 6826 C CA . SER B 1 324 ? -5.199 -44.188 -9.664 1 94.88 324 SER B CA 1
ATOM 6827 C C . SER B 1 324 ? -5.941 -44.781 -8.469 1 94.88 324 SER B C 1
ATOM 6829 O O . SER B 1 324 ? -6.707 -45.75 -8.625 1 94.88 324 SER B O 1
ATOM 6831 N N . ASN B 1 325 ? -5.727 -44.188 -7.32 1 94 325 ASN B N 1
ATOM 6832 C CA . ASN B 1 325 ? -6.41 -44.656 -6.121 1 94 325 ASN B CA 1
ATOM 6833 C C . ASN B 1 325 ? -7.91 -44.375 -6.188 1 94 325 ASN B C 1
ATOM 6835 O O . ASN B 1 325 ? -8.711 -45.188 -5.719 1 94 325 ASN B O 1
ATOM 6839 N N . TYR B 1 326 ? -8.219 -43.281 -6.719 1 94.62 326 TYR B N 1
ATOM 6840 C CA . TYR B 1 326 ? -9.625 -42.906 -6.875 1 94.62 326 TYR B CA 1
ATOM 6841 C C . TYR B 1 326 ? -10.344 -43.906 -7.789 1 94.62 326 TYR B C 1
ATOM 6843 O O . TYR B 1 326 ? -11.5 -44.25 -7.539 1 94.62 326 TYR B O 1
ATOM 6851 N N . THR B 1 327 ? -9.703 -44.344 -8.797 1 93.88 327 THR B N 1
ATOM 6852 C CA . THR B 1 327 ? -10.25 -45.281 -9.766 1 93.88 327 THR B CA 1
ATOM 6853 C C . THR B 1 327 ? -10.422 -46.656 -9.148 1 93.88 327 THR B C 1
ATOM 6855 O O . THR B 1 327 ? -11.422 -47.344 -9.398 1 93.88 327 THR B O 1
ATOM 6858 N N . GLU B 1 328 ? -9.523 -47.031 -8.32 1 92.94 328 GLU B N 1
ATOM 6859 C CA . GLU B 1 328 ? -9.492 -48.406 -7.809 1 92.94 328 GLU B CA 1
ATOM 6860 C C . GLU B 1 328 ? -10.336 -48.531 -6.547 1 92.94 328 GLU B C 1
ATOM 6862 O O . GLU B 1 328 ? -10.695 -49.656 -6.156 1 92.94 328 GLU B O 1
ATOM 6867 N N . SER B 1 329 ? -10.625 -47.438 -5.992 1 91.88 329 SER B N 1
ATOM 6868 C CA . SER B 1 329 ? -11.312 -47.5 -4.707 1 91.88 329 SER B CA 1
ATOM 6869 C C . SER B 1 329 ? -12.781 -47.906 -4.879 1 91.88 329 SER B C 1
ATOM 6871 O O . SER B 1 329 ? -13.5 -47.281 -5.672 1 91.88 329 SER B O 1
ATOM 6873 N N . ALA B 1 330 ? -13.227 -48.781 -4.016 1 86.56 330 ALA B N 1
ATOM 6874 C CA . ALA B 1 330 ? -14.625 -49.219 -4.016 1 86.56 330 ALA B CA 1
ATOM 6875 C C . ALA B 1 330 ? -15.516 -48.188 -3.348 1 86.56 330 ALA B C 1
ATOM 6877 O O . ALA B 1 330 ? -16.734 -48.188 -3.508 1 86.56 330 ALA B O 1
ATOM 6878 N N . ALA B 1 331 ? -14.898 -47.281 -2.68 1 89.38 331 ALA B N 1
ATOM 6879 C CA . ALA B 1 331 ? -15.648 -46.281 -1.939 1 89.38 331 ALA B CA 1
ATOM 6880 C C . ALA B 1 331 ? -15.984 -45.094 -2.828 1 89.38 331 ALA B C 1
ATOM 6882 O O . ALA B 1 331 ? -16.766 -44.219 -2.441 1 89.38 331 ALA B O 1
ATOM 6883 N N . THR B 1 332 ? -15.422 -45.062 -3.994 1 93.38 332 THR B N 1
ATOM 6884 C CA . THR B 1 332 ? -15.664 -43.969 -4.91 1 93.38 332 THR B CA 1
ATOM 6885 C C . THR B 1 332 ? -17.125 -43.938 -5.348 1 93.38 332 THR B C 1
ATOM 6887 O O . THR B 1 332 ? -17.656 -44.938 -5.824 1 93.38 332 THR B O 1
ATOM 6890 N N . ILE B 1 333 ? -17.75 -42.844 -5.105 1 94.62 333 ILE B N 1
ATOM 6891 C CA . ILE B 1 333 ? -19.109 -42.594 -5.59 1 94.62 333 ILE B CA 1
ATOM 6892 C C . ILE B 1 333 ? -19.062 -42.156 -7.047 1 94.62 333 ILE B C 1
ATOM 6894 O O . ILE B 1 333 ? -18.484 -41.125 -7.363 1 94.62 333 ILE B O 1
ATOM 6898 N N . PRO B 1 334 ? -19.719 -42.875 -7.945 1 95.75 334 PRO B N 1
ATOM 6899 C CA . PRO B 1 334 ? -19.562 -42.625 -9.375 1 95.75 334 PRO B CA 1
ATOM 6900 C C . PRO B 1 334 ? -20.25 -41.344 -9.828 1 95.75 334 PRO B C 1
ATOM 6902 O O . PRO B 1 334 ? -19.828 -40.719 -10.797 1 95.75 334 PRO B O 1
ATOM 6905 N N . CYS B 1 335 ? -21.422 -41.031 -9.195 1 97.81 335 CYS B N 1
ATOM 6906 C CA . CYS B 1 335 ? -22.141 -39.812 -9.602 1 97.81 335 CYS B CA 1
ATOM 6907 C C . CYS B 1 335 ? -21.656 -38.594 -8.836 1 97.81 335 CYS B C 1
ATOM 6909 O O . CYS B 1 335 ? -21.828 -38.531 -7.613 1 97.81 335 CYS B O 1
ATOM 6911 N N . LEU B 1 336 ? -21.062 -37.656 -9.57 1 97.75 336 LEU B N 1
ATOM 6912 C CA . LEU B 1 336 ? -20.484 -36.438 -8.992 1 97.75 336 LEU B CA 1
ATOM 6913 C C . LEU B 1 336 ? -21.344 -35.219 -9.281 1 97.75 336 LEU B C 1
ATOM 6915 O O . LEU B 1 336 ? -21.812 -35.031 -10.406 1 97.75 336 LEU B O 1
ATOM 6919 N N . ASP B 1 337 ? -21.5 -34.406 -8.281 1 97.44 337 ASP B N 1
ATOM 6920 C CA . ASP B 1 337 ? -22.281 -33.188 -8.477 1 97.44 337 ASP B CA 1
ATOM 6921 C C . ASP B 1 337 ? -21.453 -32.125 -9.195 1 97.44 337 ASP B C 1
ATOM 6923 O O . ASP B 1 337 ? -21.969 -31.375 -10.031 1 97.44 337 ASP B O 1
ATOM 6927 N N . ASN B 1 338 ? -20.156 -32 -8.82 1 98.44 338 ASN B N 1
ATOM 6928 C CA . ASN B 1 338 ? -19.328 -30.938 -9.344 1 98.44 338 ASN B CA 1
ATOM 6929 C C . ASN B 1 338 ? -17.938 -31.438 -9.719 1 98.44 338 ASN B C 1
ATOM 6931 O O . ASN B 1 338 ? -17.344 -32.25 -9.008 1 98.44 338 ASN B O 1
ATOM 6935 N N . LEU B 1 339 ? -17.469 -30.969 -10.844 1 98.75 339 LEU B N 1
ATOM 6936 C CA . LEU B 1 339 ? -16.109 -31.219 -11.344 1 98.75 339 LEU B CA 1
ATOM 6937 C C . LEU B 1 339 ? -15.477 -29.938 -11.867 1 98.75 339 LEU B C 1
ATOM 6939 O O . LEU B 1 339 ? -16.078 -29.234 -12.672 1 98.75 339 LEU B O 1
ATOM 6943 N N . ILE B 1 340 ? -14.289 -29.609 -11.367 1 98.88 340 ILE B N 1
ATOM 6944 C CA . ILE B 1 340 ? -13.609 -28.391 -11.789 1 98.88 340 ILE B CA 1
ATOM 6945 C C . ILE B 1 340 ? -12.289 -28.75 -12.469 1 98.88 340 ILE B C 1
ATOM 6947 O O . ILE B 1 340 ? -11.531 -29.594 -11.961 1 98.88 340 ILE B O 1
ATOM 6951 N N . ILE B 1 341 ? -12.039 -28.266 -13.625 1 98.81 341 ILE B N 1
ATOM 6952 C CA . ILE B 1 341 ? -10.742 -28.25 -14.289 1 98.81 341 ILE B CA 1
ATOM 6953 C C . ILE B 1 341 ? -10.156 -26.828 -14.242 1 98.81 341 ILE B C 1
ATOM 6955 O O . ILE B 1 341 ? -10.516 -25.984 -15.07 1 98.81 341 ILE B O 1
ATOM 6959 N N . PRO B 1 342 ? -9.242 -26.578 -13.344 1 98.62 342 PRO B N 1
ATOM 6960 C CA . PRO B 1 342 ? -8.82 -25.203 -13.047 1 98.62 342 PRO B CA 1
ATOM 6961 C C . PRO B 1 342 ? -7.797 -24.672 -14.047 1 98.62 342 PRO B C 1
ATOM 6963 O O . PRO B 1 342 ? -7.336 -25.422 -14.922 1 98.62 342 PRO B O 1
ATOM 6966 N N . LEU B 1 343 ? -7.52 -23.391 -13.891 1 98.06 343 LEU B N 1
ATOM 6967 C CA . LEU B 1 343 ? -6.418 -22.766 -14.625 1 98.06 343 LEU B CA 1
ATOM 6968 C C . LEU B 1 343 ? -5.098 -23.469 -14.305 1 98.06 343 LEU B C 1
ATOM 6970 O O . LEU B 1 343 ? -4.832 -23.812 -13.156 1 98.06 343 LEU B O 1
ATOM 6974 N N . PRO B 1 344 ? -4.297 -23.703 -15.336 1 96.5 344 PRO B N 1
ATOM 6975 C CA . PRO B 1 344 ? -2.961 -24.25 -15.07 1 96.5 344 PRO B CA 1
ATOM 6976 C C . PRO B 1 344 ? -1.979 -23.188 -14.586 1 96.5 344 PRO B C 1
ATOM 6978 O O . PRO B 1 344 ? -2.258 -21.984 -14.695 1 96.5 344 PRO B O 1
ATOM 6981 N N . GLY B 1 345 ? -0.848 -23.641 -14.055 1 94.56 345 GLY B N 1
ATOM 6982 C CA . GLY B 1 345 ? 0.162 -22.719 -13.555 1 94.56 345 GLY B CA 1
ATOM 6983 C C . GLY B 1 345 ? 0.657 -21.75 -14.602 1 94.56 345 GLY B C 1
ATOM 6984 O O . GLY B 1 345 ? 0.798 -20.547 -14.328 1 94.56 345 GLY B O 1
ATOM 6985 N N . ALA B 1 346 ? 0.843 -22.203 -15.797 1 92.62 346 ALA B N 1
ATOM 6986 C CA . ALA B 1 346 ? 1.426 -21.391 -16.875 1 92.62 346 ALA B CA 1
ATOM 6987 C C . ALA B 1 346 ? 0.467 -20.297 -17.328 1 92.62 346 ALA B C 1
ATOM 6989 O O . ALA B 1 346 ? 0.857 -19.391 -18.047 1 92.62 346 ALA B O 1
ATOM 6990 N N . SER B 1 347 ? -0.77 -20.359 -16.891 1 94 347 SER B N 1
ATOM 6991 C CA . SER B 1 347 ? -1.741 -19.328 -17.234 1 94 347 SER B CA 1
ATOM 6992 C C . SER B 1 347 ? -1.599 -18.109 -16.312 1 94 347 SER B C 1
ATOM 6994 O O . SER B 1 347 ? -2.146 -17.047 -16.594 1 94 347 SER B O 1
ATOM 6996 N N . ASN B 1 348 ? -0.92 -18.328 -15.203 1 94.06 348 ASN B N 1
ATOM 6997 C CA . ASN B 1 348 ? -0.819 -17.266 -14.195 1 94.06 348 ASN B CA 1
ATOM 6998 C C . ASN B 1 348 ? -0.15 -16.016 -14.758 1 94.06 348 ASN B C 1
ATOM 7000 O O . ASN B 1 348 ? 0.937 -16.094 -15.336 1 94.06 348 ASN B O 1
ATOM 7004 N N . PRO B 1 349 ? -0.791 -14.883 -14.547 1 91.94 349 PRO B N 1
ATOM 7005 C CA . PRO B 1 349 ? -0.208 -13.672 -15.133 1 91.94 349 PRO B CA 1
ATOM 7006 C C . PRO B 1 349 ? 1.148 -13.32 -14.523 1 91.94 349 PRO B C 1
ATOM 7008 O O . PRO B 1 349 ? 1.927 -12.578 -15.133 1 91.94 349 PRO B O 1
ATOM 7011 N N . LEU B 1 350 ? 1.462 -13.773 -13.375 1 90.06 350 LEU B N 1
ATOM 7012 C CA . LEU B 1 350 ? 2.764 -13.531 -12.766 1 90.06 350 LEU B CA 1
ATOM 7013 C C . LEU B 1 350 ? 3.869 -14.25 -13.539 1 90.06 350 LEU B C 1
ATOM 7015 O O . LEU B 1 350 ? 5.043 -13.898 -13.414 1 90.06 350 LEU B O 1
ATOM 7019 N N . TRP B 1 351 ? 3.498 -15.289 -14.156 1 84.69 351 TRP B N 1
ATOM 7020 C CA . TRP B 1 351 ? 4.469 -16.047 -14.93 1 84.69 351 TRP B CA 1
ATOM 7021 C C . TRP B 1 351 ? 4.754 -15.375 -16.266 1 84.69 351 TRP B C 1
ATOM 7023 O O . TRP B 1 351 ? 5.844 -15.523 -16.828 1 84.69 351 TRP B O 1
ATOM 7033 N N . GLN B 1 352 ? 3.68 -14.461 -16.656 1 66.62 352 GLN B N 1
ATOM 7034 C CA . GLN B 1 352 ? 3.746 -13.82 -17.969 1 66.62 352 GLN B CA 1
ATOM 7035 C C . GLN B 1 352 ? 4.48 -12.484 -17.875 1 66.62 352 GLN B C 1
ATOM 7037 O O . GLN B 1 352 ? 4.453 -11.82 -16.844 1 66.62 352 GLN B O 1
ATOM 7042 N N . GLY B 1 353 ? 5.645 -12.305 -18.562 1 64 353 GLY B N 1
ATOM 7043 C CA . GLY B 1 353 ? 6.336 -11.031 -18.625 1 64 353 GLY B CA 1
ATOM 7044 C C . GLY B 1 353 ? 7.66 -11.039 -17.875 1 64 353 GLY B C 1
ATOM 7045 O O . GLY B 1 353 ? 8.164 -9.984 -17.469 1 64 353 GLY B O 1
ATOM 7046 N N . ASP B 1 354 ? 8.016 -12.156 -17.766 1 76.25 354 ASP B N 1
ATOM 7047 C CA . ASP B 1 354 ? 9.219 -12.359 -16.969 1 76.25 354 ASP B CA 1
ATOM 7048 C C . ASP B 1 354 ? 10.461 -11.875 -17.719 1 76.25 354 ASP B C 1
ATOM 7050 O O . ASP B 1 354 ? 11.547 -11.773 -17.125 1 76.25 354 ASP B O 1
ATOM 7054 N N . TRP B 1 355 ? 10.227 -11.328 -18.906 1 83.62 355 TRP B N 1
ATOM 7055 C CA . TRP B 1 355 ? 11.43 -10.969 -19.641 1 83.62 355 TRP B CA 1
ATOM 7056 C C . TRP B 1 355 ? 11.477 -9.461 -19.906 1 83.62 355 TRP B C 1
ATOM 7058 O O . TRP B 1 355 ? 12.438 -8.961 -20.484 1 83.62 355 TRP B O 1
ATOM 7068 N N . GLU B 1 356 ? 10.406 -8.828 -19.531 1 84.06 356 GLU B N 1
ATOM 7069 C CA . GLU B 1 356 ? 10.352 -7.375 -19.672 1 84.06 356 GLU B CA 1
ATOM 7070 C C . GLU B 1 356 ? 10.086 -6.695 -18.328 1 84.06 356 GLU B C 1
ATOM 7072 O O . GLU B 1 356 ? 9.273 -7.172 -17.531 1 84.06 356 GLU B O 1
ATOM 7077 N N . PRO B 1 357 ? 10.82 -5.586 -18.156 1 87.06 357 PRO B N 1
ATOM 7078 C CA . PRO B 1 357 ? 10.438 -4.805 -16.969 1 87.06 357 PRO B CA 1
ATOM 7079 C C . PRO B 1 357 ? 9.031 -4.223 -17.062 1 87.06 357 PRO B C 1
ATOM 7081 O O . PRO B 1 357 ? 8.609 -3.811 -18.156 1 87.06 357 PRO B O 1
ATOM 7084 N N . ARG B 1 358 ? 8.32 -4.324 -16 1 85.25 358 ARG B N 1
ATOM 7085 C CA . ARG B 1 358 ? 6.961 -3.801 -15.961 1 85.25 358 ARG B CA 1
ATOM 7086 C C . ARG B 1 358 ? 6.863 -2.607 -15.023 1 85.25 358 ARG B C 1
ATOM 7088 O O . ARG B 1 358 ? 7.723 -2.416 -14.164 1 85.25 358 ARG B O 1
ATOM 7095 N N . THR B 1 359 ? 5.766 -1.85 -15.195 1 82.5 359 THR B N 1
ATOM 7096 C CA . THR B 1 359 ? 5.609 -0.627 -14.414 1 82.5 359 THR B CA 1
ATOM 7097 C C . THR B 1 359 ? 4.602 -0.831 -13.289 1 82.5 359 THR B C 1
ATOM 7099 O O . THR B 1 359 ? 4.285 0.109 -12.555 1 82.5 359 THR B O 1
ATOM 7102 N N . CYS B 1 360 ? 4.098 -2.023 -13.148 1 85.25 360 CYS B N 1
ATOM 7103 C CA . CYS B 1 360 ? 3.125 -2.309 -12.102 1 85.25 360 CYS B CA 1
ATOM 7104 C C . CYS B 1 360 ? 3.775 -2.246 -10.727 1 85.25 360 CYS B C 1
ATOM 7106 O O . CYS B 1 360 ? 4.832 -2.84 -10.508 1 85.25 360 CYS B O 1
ATOM 7108 N N . ASP B 1 361 ? 3.172 -1.518 -9.742 1 80.94 361 ASP B N 1
ATOM 7109 C CA . ASP B 1 361 ? 3.867 -1.322 -8.477 1 80.94 361 ASP B CA 1
ATOM 7110 C C . ASP B 1 361 ? 2.998 -1.759 -7.297 1 80.94 361 ASP B C 1
ATOM 7112 O O . ASP B 1 361 ? 3.387 -1.595 -6.141 1 80.94 361 ASP B O 1
ATOM 7116 N N . HIS B 1 362 ? 1.906 -2.256 -7.539 1 80.25 362 HIS B N 1
ATOM 7117 C CA . HIS B 1 362 ? 1.03 -2.793 -6.504 1 80.25 362 HIS B CA 1
ATOM 7118 C C . HIS B 1 362 ? 0.126 -3.887 -7.059 1 80.25 362 HIS B C 1
ATOM 7120 O O . HIS B 1 362 ? -0.171 -3.904 -8.258 1 80.25 362 HIS B O 1
ATOM 7126 N N . SER B 1 363 ? -0.178 -4.805 -6.188 1 89.69 363 SER B N 1
ATOM 7127 C CA . SER B 1 363 ? -1.091 -5.867 -6.598 1 89.69 363 SER B CA 1
ATOM 7128 C C . SER B 1 363 ? -1.918 -6.371 -5.422 1 89.69 363 SER B C 1
ATOM 7130 O O . SER B 1 363 ? -1.377 -6.961 -4.484 1 89.69 363 SER B O 1
ATOM 7132 N N . LEU B 1 364 ? -3.205 -6.172 -5.555 1 87.31 364 LEU B N 1
ATOM 7133 C CA . LEU B 1 364 ? -4.102 -6.711 -4.539 1 87.31 364 LEU B CA 1
ATOM 7134 C C . LEU B 1 364 ? -4.074 -8.234 -4.547 1 87.31 364 LEU B C 1
ATOM 7136 O O . LEU B 1 364 ? -4.18 -8.867 -3.494 1 87.31 364 LEU B O 1
ATOM 7140 N N . LEU B 1 365 ? -3.922 -8.859 -5.723 1 93 365 LEU B N 1
ATOM 7141 C CA . LEU B 1 365 ? -3.877 -10.312 -5.82 1 93 365 LEU B CA 1
ATOM 7142 C C . LEU B 1 365 ? -2.678 -10.875 -5.062 1 93 365 LEU B C 1
ATOM 7144 O O . LEU B 1 365 ? -2.82 -11.812 -4.273 1 93 365 LEU B O 1
ATOM 7148 N N . VAL B 1 366 ? -1.548 -10.242 -5.281 1 93.56 366 VAL B N 1
ATOM 7149 C CA . VAL B 1 366 ? -0.313 -10.719 -4.664 1 93.56 366 VAL B CA 1
ATOM 7150 C C . VAL B 1 366 ? -0.385 -10.523 -3.15 1 93.56 366 VAL B C 1
ATOM 7152 O O . VAL B 1 366 ? -0.021 -11.422 -2.387 1 93.56 366 VAL B O 1
ATOM 7155 N N . ASP B 1 367 ? -0.908 -9.414 -2.711 1 90.19 367 ASP B N 1
ATOM 7156 C CA . ASP B 1 367 ? -1.045 -9.148 -1.282 1 90.19 367 ASP B CA 1
ATOM 7157 C C . ASP B 1 367 ? -1.984 -10.156 -0.622 1 90.19 367 ASP B C 1
ATOM 7159 O O . ASP B 1 367 ? -1.722 -10.617 0.489 1 90.19 367 ASP B O 1
ATOM 7163 N N . THR B 1 368 ? -3.037 -10.469 -1.294 1 92.06 368 THR B N 1
ATOM 7164 C CA . THR B 1 368 ? -4.023 -11.398 -0.754 1 92.06 368 THR B CA 1
ATOM 7165 C C . THR B 1 368 ? -3.432 -12.805 -0.635 1 92.06 368 THR B C 1
ATOM 7167 O O . THR B 1 368 ? -3.613 -13.477 0.383 1 92.06 368 THR B O 1
ATOM 7170 N N . VAL B 1 369 ? -2.736 -13.203 -1.648 1 93.25 369 VAL B N 1
ATOM 7171 C CA . VAL B 1 369 ? -2.117 -14.531 -1.639 1 93.25 369 VAL B CA 1
ATOM 7172 C C . VAL B 1 369 ? -1.118 -14.625 -0.488 1 93.25 369 VAL B C 1
ATOM 7174 O O . VAL B 1 369 ? -1.076 -15.625 0.226 1 93.25 369 VAL B O 1
ATOM 7177 N N . ARG B 1 370 ? -0.307 -13.617 -0.347 1 94.81 370 ARG B N 1
ATOM 7178 C CA . ARG B 1 370 ? 0.646 -13.586 0.757 1 94.81 370 ARG B CA 1
ATOM 7179 C C . ARG B 1 370 ? -0.061 -13.773 2.096 1 94.81 370 ARG B C 1
ATOM 7181 O O . ARG B 1 370 ? 0.319 -14.633 2.891 1 94.81 370 ARG B O 1
ATOM 7188 N N . SER B 1 371 ? -1.091 -13.023 2.303 1 92.25 371 SER B N 1
ATOM 7189 C CA . SER B 1 371 ? -1.83 -13.07 3.561 1 92.25 371 SER B CA 1
ATOM 7190 C C . SER B 1 371 ? -2.484 -14.43 3.77 1 92.25 371 SER B C 1
ATOM 7192 O O . SER B 1 371 ? -2.412 -15 4.859 1 92.25 371 SER B O 1
ATOM 7194 N N . ARG B 1 372 ? -3.055 -15.008 2.697 1 93.75 372 ARG B N 1
ATOM 7195 C CA . ARG B 1 372 ? -3.711 -16.312 2.748 1 93.75 372 ARG B CA 1
ATOM 7196 C C . ARG B 1 372 ? -2.744 -17.391 3.215 1 93.75 372 ARG B C 1
ATOM 7198 O O . ARG B 1 372 ? -3.047 -18.156 4.141 1 93.75 372 ARG B O 1
ATOM 7205 N N . ILE B 1 373 ? -1.674 -17.359 2.586 1 96.38 373 ILE B N 1
ATOM 7206 C CA . ILE B 1 373 ? -0.737 -18.453 2.824 1 96.38 373 ILE B CA 1
ATOM 7207 C C . ILE B 1 373 ? -0.135 -18.328 4.223 1 96.38 373 ILE B C 1
ATOM 7209 O O . ILE B 1 373 ? -0.053 -19.297 4.961 1 96.38 373 ILE B O 1
ATOM 7213 N N . LEU B 1 374 ? 0.283 -17.156 4.621 1 95.94 374 LEU B N 1
ATOM 7214 C CA . LEU B 1 374 ? 0.863 -16.953 5.949 1 95.94 374 LEU B CA 1
ATOM 7215 C C . LEU B 1 374 ? -0.146 -17.297 7.039 1 95.94 374 LEU B C 1
ATOM 7217 O O . LEU B 1 374 ? 0.196 -17.969 8.023 1 95.94 374 LEU B O 1
ATOM 7221 N N . LYS B 1 375 ? -1.371 -16.891 6.859 1 93.25 375 LYS B N 1
ATOM 7222 C CA . LYS B 1 375 ? -2.418 -17.203 7.828 1 93.25 375 LYS B CA 1
ATOM 7223 C C . LYS B 1 375 ? -2.689 -18.703 7.879 1 93.25 375 LYS B C 1
ATOM 7225 O O . LYS B 1 375 ? -2.816 -19.281 8.961 1 93.25 375 LYS B O 1
ATOM 7230 N N . HIS B 1 376 ? -2.768 -19.266 6.707 1 95.38 376 HIS B N 1
ATOM 7231 C CA . HIS B 1 376 ? -3.051 -20.688 6.609 1 95.38 376 HIS B CA 1
ATOM 7232 C C . HIS B 1 376 ? -1.986 -21.516 7.324 1 95.38 376 HIS B C 1
ATOM 7234 O O . HIS B 1 376 ? -2.299 -22.531 7.953 1 95.38 376 HIS B O 1
ATOM 7240 N N . LEU B 1 377 ? -0.758 -21.078 7.266 1 96.31 377 LEU B N 1
ATOM 7241 C CA . LEU B 1 377 ? 0.349 -21.812 7.867 1 96.31 377 LEU B CA 1
ATOM 7242 C C . LEU B 1 377 ? 0.636 -21.297 9.273 1 96.31 377 LEU B C 1
ATOM 7244 O O . LEU B 1 377 ? 1.613 -21.719 9.898 1 96.31 377 LEU B O 1
ATOM 7248 N N . ASP B 1 378 ? -0.139 -20.406 9.75 1 95.25 378 ASP B N 1
ATOM 7249 C CA . ASP B 1 378 ? -0.043 -19.844 11.102 1 95.25 378 ASP B CA 1
ATOM 7250 C C . ASP B 1 378 ? 1.331 -19.234 11.344 1 95.25 378 ASP B C 1
ATOM 7252 O O . ASP B 1 378 ? 1.984 -19.531 12.344 1 95.25 378 ASP B O 1
ATOM 7256 N N . ILE B 1 379 ? 1.726 -18.5 10.414 1 95.56 379 ILE B N 1
ATOM 7257 C CA . ILE B 1 379 ? 2.996 -17.797 10.523 1 95.56 379 ILE B CA 1
ATOM 7258 C C . ILE B 1 379 ? 2.748 -16.344 10.93 1 95.56 379 ILE B C 1
ATOM 7260 O O . ILE B 1 379 ? 2.066 -15.609 10.219 1 95.56 379 ILE B O 1
ATOM 7264 N N . SER B 1 380 ? 3.311 -15.938 12.055 1 91.56 380 SER B N 1
ATOM 7265 C CA . SER B 1 380 ? 3.17 -14.57 12.531 1 91.56 380 SER B CA 1
ATOM 7266 C C . SER B 1 380 ? 4.086 -13.617 11.773 1 91.56 380 SER B C 1
ATOM 7268 O O . SER B 1 380 ? 5.238 -13.953 11.484 1 91.56 380 SER B O 1
ATOM 7270 N N . THR B 1 381 ? 3.543 -12.461 11.469 1 87.19 381 THR B N 1
ATOM 7271 C CA . THR B 1 381 ? 4.352 -11.445 10.797 1 87.19 381 THR B CA 1
ATOM 7272 C C . THR B 1 381 ? 4.77 -10.352 11.781 1 87.19 381 THR B C 1
ATOM 7274 O O . THR B 1 381 ? 5.25 -9.297 11.375 1 87.19 381 THR B O 1
ATOM 7277 N N . ASP B 1 382 ? 4.605 -10.602 13.078 1 83.06 382 ASP B N 1
ATOM 7278 C CA . ASP B 1 382 ? 5.062 -9.664 14.094 1 83.06 382 ASP B CA 1
ATOM 7279 C C . ASP B 1 382 ? 6.578 -9.5 14.047 1 83.06 382 ASP B C 1
ATOM 7281 O O . ASP B 1 382 ? 7.309 -10.484 13.914 1 83.06 382 ASP B O 1
ATOM 7285 N N . ARG B 1 383 ? 6.938 -8.289 14.07 1 78.94 383 ARG B N 1
ATOM 7286 C CA . ARG B 1 383 ? 8.367 -8.016 13.945 1 78.94 383 ARG B CA 1
ATOM 7287 C C . ARG B 1 383 ? 8.898 -7.316 15.195 1 78.94 383 ARG B C 1
ATOM 7289 O O . ARG B 1 383 ? 8.18 -6.543 15.828 1 78.94 383 ARG B O 1
ATOM 7296 N N . ASP B 1 384 ? 10.109 -7.715 15.477 1 80.56 384 ASP B N 1
ATOM 7297 C CA . ASP B 1 384 ? 10.875 -6.922 16.438 1 80.56 384 ASP B CA 1
ATOM 7298 C C . ASP B 1 384 ? 11.531 -5.723 15.758 1 80.56 384 ASP B C 1
ATOM 7300 O O . ASP B 1 384 ? 12.562 -5.867 15.086 1 80.56 384 ASP B O 1
ATOM 7304 N N . PHE B 1 385 ? 11.008 -4.598 15.945 1 76.88 385 PHE B N 1
ATOM 7305 C CA . PHE B 1 385 ? 11.438 -3.391 15.258 1 76.88 385 PHE B CA 1
ATOM 7306 C C . PHE B 1 385 ? 12.781 -2.906 15.797 1 76.88 385 PHE B C 1
ATOM 7308 O O . PHE B 1 385 ? 13.406 -2.012 15.219 1 76.88 385 PHE B O 1
ATOM 7315 N N . LYS B 1 386 ? 13.234 -3.514 16.844 1 80.94 386 LYS B N 1
ATOM 7316 C CA . LYS B 1 386 ? 14.523 -3.17 17.422 1 80.94 386 LYS B CA 1
ATOM 7317 C C . LYS B 1 386 ? 15.617 -4.125 16.938 1 80.94 386 LYS B C 1
ATOM 7319 O O . LYS B 1 386 ? 16.797 -3.885 17.172 1 80.94 386 LYS B O 1
ATOM 7324 N N . ALA B 1 387 ? 15.172 -5.168 16.297 1 84.06 387 ALA B N 1
ATOM 7325 C CA . ALA B 1 387 ? 16.141 -6.148 15.82 1 84.06 387 ALA B CA 1
ATOM 7326 C C . ALA B 1 387 ? 17.031 -5.551 14.742 1 84.06 387 ALA B C 1
ATOM 7328 O O . ALA B 1 387 ? 16.609 -4.676 13.984 1 84.06 387 ALA B O 1
ATOM 7329 N N . PRO B 1 388 ? 18.297 -6.023 14.773 1 88.88 388 PRO B N 1
ATOM 7330 C CA . PRO B 1 388 ? 19.156 -5.582 13.672 1 88.88 388 PRO B CA 1
ATOM 7331 C C . PRO B 1 388 ? 18.641 -6.012 12.305 1 88.88 388 PRO B C 1
ATOM 7333 O O . PRO B 1 388 ? 17.75 -6.867 12.219 1 88.88 388 PRO B O 1
ATOM 7336 N N . VAL B 1 389 ? 19.172 -5.34 11.266 1 91.69 389 VAL B N 1
ATOM 7337 C CA . VAL B 1 389 ? 18.859 -5.73 9.898 1 91.69 389 VAL B CA 1
ATOM 7338 C C . VAL B 1 389 ? 19.234 -7.191 9.672 1 91.69 389 VAL B C 1
ATOM 7340 O O . VAL B 1 389 ? 20.344 -7.605 10 1 91.69 389 VAL B O 1
ATOM 7343 N N . ASN B 1 390 ? 18.328 -7.973 9.18 1 95 390 ASN B N 1
ATOM 7344 C CA . ASN B 1 390 ? 18.547 -9.391 8.906 1 95 390 ASN B CA 1
ATOM 7345 C C . ASN B 1 390 ? 18.75 -9.641 7.414 1 95 390 ASN B C 1
ATOM 7347 O O . ASN B 1 390 ? 17.859 -9.414 6.605 1 95 390 ASN B O 1
ATOM 7351 N N . VAL B 1 391 ? 19.938 -10.109 7.098 1 97.44 391 VAL B N 1
ATOM 7352 C CA . VAL B 1 391 ? 20.25 -10.492 5.727 1 97.44 391 VAL B CA 1
ATOM 7353 C C . VAL B 1 391 ? 20.219 -12.008 5.59 1 97.44 391 VAL B C 1
ATOM 7355 O O . VAL B 1 391 ? 20.891 -12.727 6.332 1 97.44 391 VAL B O 1
ATOM 7358 N N . THR B 1 392 ? 19.391 -12.492 4.734 1 98.44 392 THR B N 1
ATOM 7359 C CA . THR B 1 392 ? 19.344 -13.914 4.426 1 98.44 392 THR B CA 1
ATOM 7360 C C . THR B 1 392 ? 19.922 -14.195 3.049 1 98.44 392 THR B C 1
ATOM 7362 O O . THR B 1 392 ? 19.422 -13.688 2.039 1 98.44 392 THR B O 1
ATOM 7365 N N . ILE B 1 393 ? 20.984 -14.984 3.004 1 98.38 393 ILE B N 1
ATOM 7366 C CA . ILE B 1 393 ? 21.625 -15.383 1.76 1 98.38 393 ILE B CA 1
ATOM 7367 C C . ILE B 1 393 ? 21.25 -16.812 1.411 1 98.38 393 ILE B C 1
ATOM 7369 O O . ILE B 1 393 ? 21.469 -17.734 2.199 1 98.38 393 ILE B O 1
ATOM 7373 N N . LEU B 1 394 ? 20.641 -16.984 0.246 1 97.56 394 LEU B N 1
ATOM 7374 C CA . LEU B 1 394 ? 20.266 -18.312 -0.222 1 97.56 394 LEU B CA 1
ATOM 7375 C C . LEU B 1 394 ? 21.5 -19.094 -0.655 1 97.56 394 LEU B C 1
ATOM 7377 O O . LEU B 1 394 ? 22.234 -18.672 -1.542 1 97.56 394 LEU B O 1
ATOM 7381 N N . ASP B 1 395 ? 21.688 -20.188 0.005 1 95.19 395 ASP B N 1
ATOM 7382 C CA . ASP B 1 395 ? 22.797 -21.078 -0.303 1 95.19 395 ASP B CA 1
ATOM 7383 C C . ASP B 1 395 ? 22.359 -22.188 -1.267 1 95.19 395 ASP B C 1
ATOM 7385 O O . ASP B 1 395 ? 21.797 -23.188 -0.846 1 95.19 395 ASP B O 1
ATOM 7389 N N . ARG B 1 396 ? 22.656 -21.969 -2.492 1 91 396 ARG B N 1
ATOM 7390 C CA . ARG B 1 396 ? 22.344 -22.984 -3.494 1 91 396 ARG B CA 1
ATOM 7391 C C . ARG B 1 396 ? 23.391 -24.078 -3.52 1 91 396 ARG B C 1
ATOM 7393 O O . ARG B 1 396 ? 24.578 -23.797 -3.672 1 91 396 ARG B O 1
ATOM 7400 N N . ARG B 1 397 ? 22.984 -25.297 -3.506 1 87.06 397 ARG B N 1
ATOM 7401 C CA . ARG B 1 397 ? 23.922 -26.406 -3.42 1 87.06 397 ARG B CA 1
ATOM 7402 C C . ARG B 1 397 ? 23.891 -27.25 -4.691 1 87.06 397 ARG B C 1
ATOM 7404 O O . ARG B 1 397 ? 24.812 -28.031 -4.945 1 87.06 397 ARG B O 1
ATOM 7411 N N . GLY B 1 398 ? 22.906 -27.125 -5.445 1 84.75 398 GLY B N 1
ATOM 7412 C CA . GLY B 1 398 ? 22.797 -27.906 -6.672 1 84.75 398 GLY B CA 1
ATOM 7413 C C . GLY B 1 398 ? 23.422 -27.203 -7.871 1 84.75 398 GLY B C 1
ATOM 7414 O O . GLY B 1 398 ? 24.609 -27.359 -8.148 1 84.75 398 GLY B O 1
ATOM 7415 N N . SER B 1 399 ? 22.672 -26.375 -8.492 1 83.81 399 SER B N 1
ATOM 7416 C CA . SER B 1 399 ? 23.141 -25.609 -9.641 1 83.81 399 SER B CA 1
ATOM 7417 C C . SER B 1 399 ? 23.188 -24.109 -9.32 1 83.81 399 SER B C 1
ATOM 7419 O O . SER B 1 399 ? 22.625 -23.672 -8.32 1 83.81 399 SER B O 1
ATOM 7421 N N . ARG B 1 400 ? 24.047 -23.438 -10.195 1 89.19 400 ARG B N 1
ATOM 7422 C CA . ARG B 1 400 ? 24.188 -21.984 -10.078 1 89.19 400 ARG B CA 1
ATOM 7423 C C . ARG B 1 400 ? 24.672 -21.594 -8.688 1 89.19 400 ARG B C 1
ATOM 7425 O O . ARG B 1 400 ? 24.141 -20.656 -8.086 1 89.19 400 ARG B O 1
ATOM 7432 N N . LYS B 1 401 ? 25.594 -22.281 -8.242 1 91.25 401 LYS B N 1
ATOM 7433 C CA . LYS B 1 401 ? 26.234 -21.969 -6.969 1 91.25 401 LYS B CA 1
ATOM 7434 C C . LYS B 1 401 ? 27.109 -20.719 -7.086 1 91.25 401 LYS B C 1
ATOM 7436 O O . LYS B 1 401 ? 27.734 -20.484 -8.117 1 91.25 401 LYS B O 1
ATOM 7441 N N . LEU B 1 402 ? 27.062 -19.953 -6.043 1 94.5 402 LEU B N 1
ATOM 7442 C CA . LEU B 1 402 ? 28.047 -18.875 -5.891 1 94.5 402 LEU B CA 1
ATOM 7443 C C . LEU B 1 402 ? 29.344 -19.422 -5.332 1 94.5 402 LEU B C 1
ATOM 7445 O O . LEU B 1 402 ? 29.5 -19.578 -4.117 1 94.5 402 LEU B O 1
ATOM 7449 N N . THR B 1 403 ? 30.297 -19.609 -6.18 1 94 403 THR B N 1
ATOM 7450 C CA . THR B 1 403 ? 31.469 -20.406 -5.848 1 94 403 THR B CA 1
ATOM 7451 C C . THR B 1 403 ? 32.344 -19.688 -4.812 1 94 403 THR B C 1
ATOM 7453 O O . THR B 1 403 ? 33.062 -20.344 -4.043 1 94 403 THR B O 1
ATOM 7456 N N . ASN B 1 404 ? 32.344 -18.438 -4.824 1 95.5 404 ASN B N 1
ATOM 7457 C CA . ASN B 1 404 ? 33.188 -17.688 -3.879 1 95.5 404 ASN B CA 1
ATOM 7458 C C . ASN B 1 404 ? 32.344 -17.062 -2.766 1 95.5 404 ASN B C 1
ATOM 7460 O O . ASN B 1 404 ? 32.688 -16 -2.246 1 95.5 404 ASN B O 1
ATOM 7464 N N . ALA B 1 405 ? 31.25 -17.688 -2.389 1 95.5 405 ALA B N 1
ATOM 7465 C CA . ALA B 1 405 ? 30.312 -17.203 -1.385 1 95.5 405 ALA B CA 1
ATOM 7466 C C . ALA B 1 405 ? 31 -16.969 -0.048 1 95.5 405 ALA B C 1
ATOM 7468 O O . ALA B 1 405 ? 30.75 -15.969 0.625 1 95.5 405 ALA B O 1
ATOM 7469 N N . ARG B 1 406 ? 31.859 -17.844 0.349 1 95.75 406 ARG B N 1
ATOM 7470 C CA . ARG B 1 406 ? 32.531 -17.75 1.645 1 95.75 406 ARG B CA 1
ATOM 7471 C C . ARG B 1 406 ? 33.312 -16.438 1.756 1 95.75 406 ARG B C 1
ATOM 7473 O O . ARG B 1 406 ? 33.219 -15.742 2.766 1 95.75 406 ARG B O 1
ATOM 7480 N N . GLU B 1 407 ? 34.031 -16.172 0.757 1 97 407 GLU B N 1
ATOM 7481 C CA . GLU B 1 407 ? 34.812 -14.945 0.716 1 97 407 GLU B CA 1
ATOM 7482 C C . GLU B 1 407 ? 33.906 -13.719 0.779 1 97 407 GLU B C 1
ATOM 7484 O O . GLU B 1 407 ? 34.188 -12.781 1.535 1 97 407 GLU B O 1
ATOM 7489 N N . LEU B 1 408 ? 32.938 -13.719 -0.005 1 97.38 408 LEU B N 1
ATOM 7490 C CA . LEU B 1 408 ? 32 -12.586 -0.087 1 97.38 408 LEU B CA 1
ATOM 7491 C C . LEU B 1 408 ? 31.297 -12.367 1.245 1 97.38 408 LEU B C 1
ATOM 7493 O O . LEU B 1 408 ? 31.172 -11.234 1.711 1 97.38 408 LEU B O 1
ATOM 7497 N N . ILE B 1 409 ? 30.875 -13.445 1.88 1 97.38 409 ILE B N 1
ATOM 7498 C CA . ILE B 1 409 ? 30.125 -13.375 3.133 1 97.38 409 ILE B CA 1
ATOM 7499 C C . ILE B 1 409 ? 31.047 -12.875 4.25 1 97.38 409 ILE B C 1
ATOM 7501 O O . ILE B 1 409 ? 30.625 -12.07 5.086 1 97.38 409 ILE B O 1
ATOM 7505 N N . HIS B 1 410 ? 32.25 -13.32 4.25 1 97.38 410 HIS B N 1
ATOM 7506 C CA . HIS B 1 410 ? 33.219 -12.836 5.227 1 97.38 410 HIS B CA 1
ATOM 7507 C C . HIS B 1 410 ? 33.438 -11.336 5.102 1 97.38 410 HIS B C 1
ATOM 7509 O O . HIS B 1 410 ? 33.438 -10.617 6.105 1 97.38 410 HIS B O 1
ATOM 7515 N N . ALA B 1 411 ? 33.594 -10.93 3.879 1 97.25 411 ALA B N 1
ATOM 7516 C CA . ALA B 1 411 ? 33.75 -9.5 3.635 1 97.25 411 ALA B CA 1
ATOM 7517 C C . ALA B 1 411 ? 32.531 -8.703 4.098 1 97.25 411 ALA B C 1
ATOM 7519 O O . ALA B 1 411 ? 32.688 -7.629 4.688 1 97.25 411 ALA B O 1
ATOM 7520 N N . LEU B 1 412 ? 31.375 -9.211 3.832 1 97.12 412 LEU B N 1
ATOM 7521 C CA . LEU B 1 412 ? 30.141 -8.547 4.199 1 97.12 412 LEU B CA 1
ATOM 7522 C C . LEU B 1 412 ? 30.016 -8.422 5.715 1 97.12 412 LEU B C 1
ATOM 7524 O O . LEU B 1 412 ? 29.703 -7.344 6.227 1 97.12 412 LEU B O 1
ATOM 7528 N N . LYS B 1 413 ? 30.297 -9.477 6.438 1 96.69 413 LYS B N 1
ATOM 7529 C CA . LYS B 1 413 ? 30.203 -9.477 7.895 1 96.69 413 LYS B CA 1
ATOM 7530 C C . LYS B 1 413 ? 31.219 -8.5 8.508 1 96.69 413 LYS B C 1
ATOM 7532 O O . LYS B 1 413 ? 30.922 -7.852 9.516 1 96.69 413 LYS B O 1
ATOM 7537 N N . ALA B 1 414 ? 32.312 -8.438 7.902 1 96.44 414 ALA B N 1
ATOM 7538 C CA . ALA B 1 414 ? 33.344 -7.523 8.391 1 96.44 414 ALA B CA 1
ATOM 7539 C C . ALA B 1 414 ? 32.906 -6.07 8.195 1 96.44 414 ALA B C 1
ATOM 7541 O O . ALA B 1 414 ? 33.156 -5.227 9.07 1 96.44 414 ALA B O 1
ATOM 7542 N N . ALA B 1 415 ? 32.312 -5.809 7.094 1 93.12 415 ALA B N 1
ATOM 7543 C CA . ALA B 1 415 ? 31.938 -4.438 6.742 1 93.12 415 ALA B CA 1
ATOM 7544 C C . ALA B 1 415 ? 30.703 -3.986 7.531 1 93.12 415 ALA B C 1
ATOM 7546 O O . ALA B 1 415 ? 30.547 -2.797 7.816 1 93.12 415 ALA B O 1
ATOM 7547 N N . TYR B 1 416 ? 29.828 -4.902 7.879 1 92.5 416 TYR B N 1
ATOM 7548 C CA . TYR B 1 416 ? 28.594 -4.582 8.578 1 92.5 416 TYR B CA 1
ATOM 7549 C C . TYR B 1 416 ? 28.422 -5.465 9.812 1 92.5 416 TYR B C 1
ATOM 7551 O O . TYR B 1 416 ? 27.5 -6.289 9.867 1 92.5 416 TYR B O 1
ATOM 7559 N N . PRO B 1 417 ? 29.109 -5.184 10.836 1 92.5 417 PRO B N 1
ATOM 7560 C CA . PRO B 1 417 ? 29.109 -6.059 12.016 1 92.5 417 PRO B CA 1
ATOM 7561 C C . PRO B 1 417 ? 27.781 -6.02 12.766 1 92.5 417 PRO B C 1
ATOM 7563 O O . PRO B 1 417 ? 27.453 -6.953 13.508 1 92.5 417 PRO B O 1
ATOM 7566 N N . ALA B 1 418 ? 26.984 -4.992 12.57 1 89.12 418 ALA B N 1
ATOM 7567 C CA . ALA B 1 418 ? 25.719 -4.859 13.297 1 89.12 418 ALA B CA 1
ATOM 7568 C C . ALA B 1 418 ? 24.594 -5.598 12.578 1 89.12 418 ALA B C 1
ATOM 7570 O O . ALA B 1 418 ? 23.5 -5.762 13.125 1 89.12 418 ALA B O 1
ATOM 7571 N N . VAL B 1 419 ? 24.859 -5.988 11.344 1 92.69 419 VAL B N 1
ATOM 7572 C CA . VAL B 1 419 ? 23.859 -6.684 10.531 1 92.69 419 VAL B CA 1
ATOM 7573 C C . VAL B 1 419 ? 23.953 -8.188 10.789 1 92.69 419 VAL B C 1
ATOM 7575 O O . VAL B 1 419 ? 25.047 -8.742 10.898 1 92.69 419 VAL B O 1
ATOM 7578 N N . HIS B 1 420 ? 22.844 -8.812 10.984 1 94.94 420 HIS B N 1
ATOM 7579 C CA . HIS B 1 420 ? 22.812 -10.266 11.094 1 94.94 420 HIS B CA 1
ATOM 7580 C C . HIS B 1 420 ? 22.766 -10.922 9.719 1 94.94 420 HIS B C 1
ATOM 7582 O O . HIS B 1 420 ? 21.828 -10.711 8.953 1 94.94 420 HIS B O 1
ATOM 7588 N N . VAL B 1 421 ? 23.797 -11.742 9.414 1 97.38 421 VAL B N 1
ATOM 7589 C CA . VAL B 1 421 ? 23.891 -12.414 8.125 1 97.38 421 VAL B CA 1
ATOM 7590 C C . VAL B 1 421 ? 23.688 -13.914 8.312 1 97.38 421 VAL B C 1
ATOM 7592 O O . VAL B 1 421 ? 24.453 -14.562 9.023 1 97.38 421 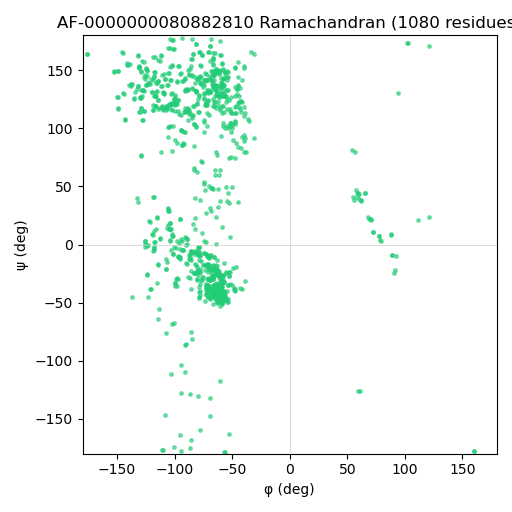VAL B O 1
ATOM 7595 N N . SER B 1 422 ? 22.672 -14.438 7.715 1 96.75 422 SER B N 1
ATOM 7596 C CA . SER B 1 422 ? 22.391 -15.867 7.742 1 96.75 422 SER B CA 1
ATOM 7597 C C . SER B 1 422 ? 22.484 -16.469 6.344 1 96.75 422 SER B C 1
ATOM 7599 O O . SER B 1 422 ? 21.969 -15.906 5.379 1 96.75 422 SER B O 1
ATOM 7601 N N . VAL B 1 423 ? 23.203 -17.562 6.242 1 97.44 423 VAL B N 1
ATOM 7602 C CA . VAL B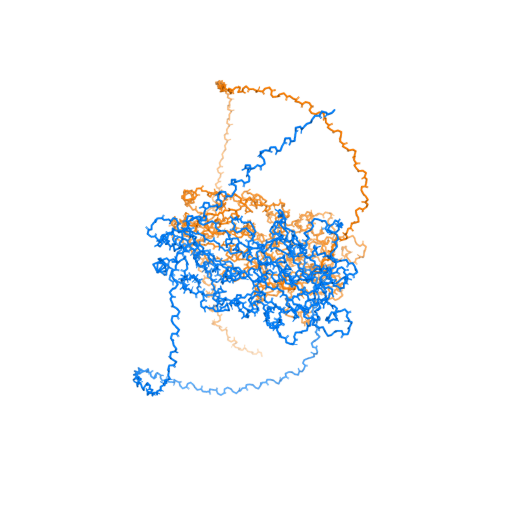 1 423 ? 23.281 -18.328 5.012 1 97.44 423 VAL B CA 1
ATOM 7603 C C . VAL B 1 423 ? 22.422 -19.594 5.129 1 97.44 423 VAL B C 1
ATOM 7605 O O . VAL B 1 423 ? 22.672 -20.438 6 1 97.44 423 VAL B O 1
ATOM 7608 N N . VAL B 1 424 ? 21.438 -19.719 4.234 1 97.38 424 VAL B N 1
ATOM 7609 C CA . VAL B 1 424 ? 20.438 -20.766 4.461 1 97.38 424 VAL B CA 1
ATOM 7610 C C . VAL B 1 424 ? 20.266 -21.609 3.195 1 97.38 424 VAL B C 1
ATOM 7612 O O . VAL B 1 424 ? 20.062 -21.062 2.109 1 97.38 424 VAL B O 1
ATOM 7615 N N . ASP B 1 425 ? 20.406 -22.875 3.336 1 95.56 425 ASP B N 1
ATOM 7616 C CA . ASP B 1 425 ? 19.938 -23.828 2.346 1 95.56 425 ASP B CA 1
ATOM 7617 C C . ASP B 1 425 ? 18.453 -24.156 2.562 1 95.56 425 ASP B C 1
ATOM 7619 O O . ASP B 1 425 ? 18.109 -24.875 3.504 1 95.56 425 ASP B O 1
ATOM 7623 N N . MET B 1 426 ? 17.656 -23.703 1.642 1 93.5 426 MET B N 1
ATOM 7624 C CA . MET B 1 426 ? 16.219 -23.812 1.82 1 93.5 426 MET B CA 1
ATOM 7625 C C . MET B 1 426 ? 15.719 -25.203 1.484 1 93.5 426 MET B C 1
ATOM 7627 O O . MET B 1 426 ? 14.664 -25.625 1.968 1 93.5 426 MET B O 1
ATOM 7631 N N . ALA B 1 427 ? 16.391 -25.969 0.736 1 88.69 427 ALA B N 1
ATOM 7632 C CA . ALA B 1 427 ? 15.93 -27.219 0.123 1 88.69 427 ALA B CA 1
ATOM 7633 C C . ALA B 1 427 ? 15.484 -28.219 1.184 1 88.69 427 ALA B C 1
ATOM 7635 O O . ALA B 1 427 ? 14.422 -28.828 1.059 1 88.69 427 ALA B O 1
ATOM 7636 N N . PRO B 1 428 ? 16.25 -28.359 2.26 1 91.31 428 PRO B N 1
ATOM 7637 C CA . PRO B 1 428 ? 15.852 -29.375 3.238 1 91.31 428 PRO B CA 1
ATOM 7638 C C . PRO B 1 428 ? 14.75 -28.875 4.176 1 91.31 428 PRO B C 1
ATOM 7640 O O . PRO B 1 428 ? 14.203 -29.656 4.957 1 91.31 428 PRO B O 1
ATOM 7643 N N . LEU B 1 429 ? 14.383 -27.672 4.145 1 93.44 429 LEU B N 1
ATOM 7644 C CA . LEU B 1 429 ? 13.414 -27.094 5.07 1 93.44 429 LEU B CA 1
ATOM 7645 C C . LEU B 1 429 ? 11.992 -27.281 4.555 1 93.44 429 LEU B C 1
ATOM 7647 O O . LEU B 1 429 ? 11.766 -27.281 3.342 1 93.44 429 LEU B O 1
ATOM 7651 N N . THR B 1 430 ? 11.062 -27.469 5.492 1 93.38 430 THR B N 1
ATOM 7652 C CA . THR B 1 430 ? 9.648 -27.406 5.125 1 93.38 430 THR B CA 1
ATOM 7653 C C . THR B 1 430 ? 9.258 -26 4.695 1 93.38 430 THR B C 1
ATOM 7655 O O . THR B 1 430 ? 9.977 -25.031 4.965 1 93.38 430 THR B O 1
ATOM 7658 N N . LEU B 1 431 ? 8.18 -25.906 3.998 1 94 431 LEU B N 1
ATOM 7659 C CA . LEU B 1 431 ? 7.727 -24.578 3.574 1 94 431 LEU B CA 1
ATOM 7660 C C . LEU B 1 431 ? 7.523 -23.672 4.777 1 94 431 LEU B C 1
ATOM 7662 O O . LEU B 1 431 ? 7.891 -22.484 4.738 1 94 431 LEU B O 1
ATOM 7666 N N . ARG B 1 432 ? 6.863 -24.203 5.836 1 95.38 432 ARG B N 1
ATOM 7667 C CA . ARG B 1 432 ? 6.625 -23.406 7.035 1 95.38 432 ARG B CA 1
ATOM 7668 C C . ARG B 1 432 ? 7.934 -22.859 7.602 1 95.38 432 ARG B C 1
ATOM 7670 O O . ARG B 1 432 ? 8.016 -21.688 7.969 1 95.38 432 ARG B O 1
ATOM 7677 N N . GLU B 1 433 ? 8.922 -23.703 7.664 1 96 433 GLU B N 1
ATOM 7678 C CA . GLU B 1 433 ? 10.227 -23.297 8.172 1 96 433 GLU B CA 1
ATOM 7679 C C . GLU B 1 433 ? 10.844 -22.219 7.273 1 96 433 GLU B C 1
ATOM 7681 O O . GLU B 1 433 ? 11.43 -21.266 7.77 1 96 433 GLU B O 1
ATOM 7686 N N . GLN B 1 434 ? 10.789 -22.453 6.004 1 96.56 434 GLN B N 1
ATOM 7687 C CA . GLN B 1 434 ? 11.305 -21.453 5.062 1 96.56 434 GLN B CA 1
ATOM 7688 C C . GLN B 1 434 ? 10.648 -20.094 5.277 1 96.56 434 GLN B C 1
ATOM 7690 O O . GLN B 1 434 ? 11.336 -19.078 5.383 1 96.56 434 GLN B O 1
ATOM 7695 N N . LEU B 1 435 ? 9.32 -20.109 5.398 1 97.06 435 LEU B N 1
ATOM 7696 C CA . LEU B 1 435 ? 8.578 -18.859 5.5 1 97.06 435 LEU B CA 1
ATOM 7697 C C . LEU B 1 435 ? 8.812 -18.188 6.848 1 97.06 435 LEU B C 1
ATOM 7699 O O . LEU B 1 435 ? 8.805 -16.953 6.941 1 97.06 435 LEU B O 1
ATOM 7703 N N . ASP B 1 436 ? 9.078 -18.969 7.875 1 96.44 436 ASP B N 1
ATOM 7704 C CA . ASP B 1 436 ? 9.422 -18.406 9.18 1 96.44 436 ASP B CA 1
ATOM 7705 C C . ASP B 1 436 ? 10.703 -17.578 9.102 1 96.44 436 ASP B C 1
ATOM 7707 O O . ASP B 1 436 ? 10.836 -16.562 9.789 1 96.44 436 ASP B O 1
ATOM 7711 N N . ILE B 1 437 ? 11.594 -18.016 8.312 1 96.75 437 ILE B N 1
ATOM 7712 C CA . ILE B 1 437 ? 12.836 -17.281 8.094 1 96.75 437 ILE B CA 1
ATOM 7713 C C . ILE B 1 437 ? 12.562 -16.031 7.242 1 96.75 437 ILE B C 1
ATOM 7715 O O . ILE B 1 437 ? 13.023 -14.938 7.566 1 96.75 437 ILE B O 1
ATOM 7719 N N . ILE B 1 438 ? 11.773 -16.188 6.23 1 97.62 438 ILE B N 1
ATOM 7720 C CA . ILE B 1 438 ? 11.594 -15.18 5.199 1 97.62 438 ILE B CA 1
ATOM 7721 C C . ILE B 1 438 ? 10.828 -13.984 5.77 1 97.62 438 ILE B C 1
ATOM 7723 O O . ILE B 1 438 ? 11.148 -12.836 5.477 1 97.62 438 ILE B O 1
ATOM 7727 N N . VAL B 1 439 ? 9.828 -14.203 6.613 1 95.94 439 VAL B N 1
ATOM 7728 C CA . VAL B 1 439 ? 9.008 -13.125 7.156 1 95.94 439 VAL B CA 1
ATOM 7729 C C . VAL B 1 439 ? 9.836 -12.266 8.109 1 95.94 439 VAL B C 1
ATOM 7731 O O . VAL B 1 439 ? 9.406 -11.188 8.516 1 95.94 439 VAL B O 1
ATOM 7734 N N . ARG B 1 440 ? 11.055 -12.711 8.43 1 94.31 440 ARG B N 1
ATOM 7735 C CA . ARG B 1 440 ? 11.945 -11.961 9.312 1 94.31 440 ARG B CA 1
ATOM 7736 C C . ARG B 1 440 ? 13.164 -11.445 8.547 1 94.31 440 ARG B C 1
ATOM 7738 O O . ARG B 1 440 ? 14.102 -10.922 9.148 1 94.31 440 ARG B O 1
ATOM 7745 N N . THR B 1 441 ? 13.172 -11.625 7.332 1 96.19 441 THR B N 1
ATOM 7746 C CA . THR B 1 441 ? 14.281 -11.211 6.477 1 96.19 441 THR B CA 1
ATOM 7747 C C . THR B 1 441 ? 14.07 -9.789 5.965 1 96.19 441 THR B C 1
ATOM 7749 O O . THR B 1 441 ? 12.977 -9.453 5.492 1 96.19 441 THR B O 1
ATOM 7752 N N . ASP B 1 442 ? 15.117 -8.938 6.039 1 94 442 ASP B N 1
ATOM 7753 C CA . ASP B 1 442 ? 15.055 -7.57 5.539 1 94 442 ASP B CA 1
ATOM 7754 C C . ASP B 1 442 ? 15.711 -7.457 4.164 1 94 442 ASP B C 1
ATOM 7756 O O . ASP B 1 442 ? 15.352 -6.586 3.369 1 94 442 ASP B O 1
ATOM 7760 N N . VAL B 1 443 ? 16.719 -8.227 3.938 1 96.69 443 VAL B N 1
ATOM 7761 C CA . VAL B 1 443 ? 17.422 -8.297 2.658 1 96.69 443 VAL B CA 1
ATOM 7762 C C . VAL B 1 443 ? 17.562 -9.758 2.23 1 96.69 443 VAL B C 1
ATOM 7764 O O . VAL B 1 443 ? 18.234 -10.547 2.908 1 96.69 443 VAL B O 1
ATOM 7767 N N . LEU B 1 444 ? 16.922 -10.125 1.169 1 98.5 444 LEU B N 1
ATOM 7768 C CA . LEU B 1 444 ? 17.047 -11.461 0.592 1 98.5 444 LEU B CA 1
ATOM 7769 C C . LEU B 1 444 ? 18.047 -11.461 -0.558 1 98.5 444 LEU B C 1
ATOM 7771 O O . LEU B 1 444 ? 17.922 -10.68 -1.501 1 98.5 444 LEU B O 1
ATOM 7775 N N . VAL B 1 445 ? 19.078 -12.328 -0.469 1 98.19 445 VAL B N 1
ATOM 7776 C CA . VAL B 1 445 ? 20.156 -12.352 -1.447 1 98.19 445 VAL B CA 1
ATOM 7777 C C . VAL B 1 445 ? 20.297 -13.758 -2.029 1 98.19 445 VAL B C 1
ATOM 7779 O O . VAL B 1 445 ? 20.219 -14.75 -1.3 1 98.19 445 VAL B O 1
ATOM 7782 N N . GLY B 1 446 ? 20.484 -13.828 -3.303 1 96.88 446 GLY B N 1
ATOM 7783 C CA . GLY B 1 446 ? 20.75 -15.125 -3.908 1 96.88 446 GLY B CA 1
ATOM 7784 C C . GLY B 1 446 ? 21.031 -15.039 -5.395 1 96.88 446 GLY B C 1
ATOM 7785 O O . GLY B 1 446 ? 20.781 -14.008 -6.023 1 96.88 446 GLY B O 1
ATOM 7786 N N . VAL B 1 447 ? 21.594 -16.125 -5.902 1 96.12 447 VAL B N 1
ATOM 7787 C CA . VAL B 1 447 ? 21.703 -16.281 -7.352 1 96.12 447 VAL B CA 1
ATOM 7788 C C . VAL B 1 447 ? 20.328 -16.594 -7.934 1 96.12 447 VAL B C 1
ATOM 7790 O O . VAL B 1 447 ? 19.5 -17.266 -7.289 1 96.12 447 VAL B O 1
ATOM 7793 N N . HIS B 1 448 ? 20.125 -16.125 -9.117 1 94.62 448 HIS B N 1
ATOM 7794 C CA . HIS B 1 448 ? 18.844 -16.312 -9.789 1 94.62 448 HIS B CA 1
ATOM 7795 C C . HIS B 1 448 ? 18.344 -17.75 -9.648 1 94.62 448 HIS B C 1
ATOM 7797 O O . HIS B 1 448 ? 19.109 -18.688 -9.883 1 94.62 448 HIS B O 1
ATOM 7803 N N . GLY B 1 449 ? 17.062 -17.875 -9.375 1 92.94 449 GLY B N 1
ATOM 7804 C CA . GLY B 1 449 ? 16.406 -19.156 -9.258 1 92.94 449 GLY B CA 1
ATOM 7805 C C . GLY B 1 449 ? 15.102 -19.094 -8.484 1 92.94 449 GLY B C 1
ATOM 7806 O O . GLY B 1 449 ? 14.711 -18.031 -8.008 1 92.94 449 GLY B O 1
ATOM 7807 N N . ALA B 1 450 ? 14.539 -20.203 -8.328 1 92.56 450 ALA B N 1
ATOM 7808 C CA . ALA B 1 450 ? 13.203 -20.297 -7.746 1 92.56 450 ALA B CA 1
ATOM 7809 C C . ALA B 1 450 ? 13.203 -19.844 -6.289 1 92.56 450 ALA B C 1
ATOM 7811 O O . ALA B 1 450 ? 12.148 -19.547 -5.723 1 92.56 450 ALA B O 1
ATOM 7812 N N . GLY B 1 451 ? 14.398 -19.812 -5.637 1 94.25 451 GLY B N 1
ATOM 7813 C CA . GLY B 1 451 ? 14.484 -19.312 -4.277 1 94.25 451 GLY B CA 1
ATOM 7814 C C . GLY B 1 451 ? 13.984 -17.891 -4.137 1 94.25 451 GLY B C 1
ATOM 7815 O O . GLY B 1 451 ? 13.484 -17.5 -3.076 1 94.25 451 GLY B O 1
ATOM 7816 N N . HIS B 1 452 ? 14.039 -17.109 -5.164 1 95.75 452 HIS B N 1
ATOM 7817 C CA . HIS B 1 452 ? 13.602 -15.719 -5.133 1 95.75 452 HIS B CA 1
ATOM 7818 C C . HIS B 1 452 ? 12.078 -15.617 -5.109 1 95.75 452 HIS B C 1
ATOM 7820 O O . HIS B 1 452 ? 11.531 -14.531 -4.922 1 95.75 452 HIS B O 1
ATOM 7826 N N . THR B 1 453 ? 11.375 -16.75 -5.266 1 95.88 453 THR B N 1
ATOM 7827 C CA . THR B 1 453 ? 9.93 -16.781 -5.07 1 95.88 453 THR B CA 1
ATOM 7828 C C . THR B 1 453 ? 9.555 -16.266 -3.682 1 95.88 453 THR B C 1
ATOM 7830 O O . THR B 1 453 ? 8.477 -15.695 -3.49 1 95.88 453 THR B O 1
ATOM 7833 N N . HIS B 1 454 ? 10.484 -16.359 -2.785 1 97.25 454 HIS B N 1
ATOM 7834 C CA . HIS B 1 454 ? 10.266 -15.938 -1.409 1 97.25 454 HIS B CA 1
ATOM 7835 C C . HIS B 1 454 ? 10.047 -14.43 -1.33 1 97.25 454 HIS B C 1
ATOM 7837 O O . HIS B 1 454 ? 9.586 -13.922 -0.304 1 97.25 454 HIS B O 1
ATOM 7843 N N . GLY B 1 455 ? 10.297 -13.719 -2.428 1 96.19 455 GLY B N 1
ATOM 7844 C CA . GLY B 1 455 ? 9.914 -12.32 -2.504 1 96.19 455 GLY B CA 1
ATOM 7845 C C . GLY B 1 455 ? 8.461 -12.07 -2.17 1 96.19 455 GLY B C 1
ATOM 7846 O O . GLY B 1 455 ? 8.109 -11.008 -1.65 1 96.19 455 GLY B O 1
ATOM 7847 N N . PHE B 1 456 ? 7.594 -13.062 -2.383 1 95.5 456 PHE B N 1
ATOM 7848 C CA . PHE B 1 456 ? 6.176 -12.992 -2.059 1 95.5 456 PHE B CA 1
ATOM 7849 C C . PHE B 1 456 ? 5.973 -12.68 -0.583 1 95.5 456 PHE B C 1
ATOM 7851 O O . PHE B 1 456 ? 5.016 -11.992 -0.215 1 95.5 456 PHE B O 1
ATOM 7858 N N . PHE B 1 457 ? 6.863 -13.141 0.228 1 97.25 457 PHE B N 1
ATOM 7859 C CA . PHE B 1 457 ? 6.504 -13.25 1.636 1 97.25 457 PHE B CA 1
ATOM 7860 C C . PHE B 1 457 ? 7.387 -12.352 2.494 1 97.25 457 PHE B C 1
ATOM 7862 O O . PHE B 1 457 ? 7.246 -12.328 3.719 1 97.25 457 PHE B O 1
ATOM 7869 N N . LEU B 1 458 ? 8.281 -11.609 1.837 1 96.06 458 LEU B N 1
ATOM 7870 C CA . LEU B 1 458 ? 9.109 -10.664 2.572 1 96.06 458 LEU B CA 1
ATOM 7871 C C . LEU B 1 458 ? 8.258 -9.57 3.217 1 96.06 458 LEU B C 1
ATOM 7873 O O . LEU B 1 458 ? 7.184 -9.242 2.715 1 96.06 458 LEU B O 1
ATOM 7877 N N . PRO B 1 459 ? 8.758 -9.086 4.34 1 90.5 459 PRO B N 1
ATOM 7878 C CA . PRO B 1 459 ? 8.07 -7.918 4.895 1 90.5 459 PRO B CA 1
ATOM 7879 C C . PRO B 1 459 ? 8.039 -6.734 3.932 1 90.5 459 PRO B C 1
ATOM 7881 O O . PRO B 1 459 ? 8.906 -6.629 3.053 1 90.5 459 PRO B O 1
ATOM 7884 N N . PRO B 1 460 ? 7.059 -5.895 4.156 1 81.75 460 PRO B N 1
ATOM 7885 C CA . PRO B 1 460 ? 7.02 -4.695 3.32 1 81.75 460 PRO B CA 1
ATOM 7886 C C . PRO B 1 460 ? 8.305 -3.869 3.416 1 81.75 460 PRO B C 1
ATOM 7888 O O . PRO B 1 460 ? 8.922 -3.805 4.484 1 81.75 460 PRO B O 1
ATOM 7891 N N . GLN B 1 461 ? 8.727 -3.254 2.246 1 80.62 461 GLN B N 1
ATOM 7892 C CA . GLN B 1 461 ? 9.836 -2.318 2.131 1 80.62 461 GLN B CA 1
ATOM 7893 C C . GLN B 1 461 ? 11.18 -3.037 2.281 1 80.62 461 GLN B C 1
ATOM 7895 O O . GLN B 1 461 ? 12.203 -2.4 2.514 1 80.62 461 GLN B O 1
ATOM 7900 N N . SER B 1 462 ? 11.203 -4.336 2.273 1 91.25 462 SER B N 1
ATOM 7901 C CA . SER B 1 462 ? 12.438 -5.113 2.252 1 91.25 462 SER B CA 1
ATOM 7902 C C . SER B 1 462 ? 13.148 -4.98 0.912 1 91.25 462 SER B C 1
ATOM 7904 O O . SER B 1 462 ? 12.625 -4.375 -0.022 1 91.25 462 SER B O 1
ATOM 7906 N N . SER B 1 463 ? 14.391 -5.516 0.913 1 93.44 463 SER B N 1
ATOM 7907 C CA . SER B 1 463 ? 15.203 -5.492 -0.301 1 93.44 463 SER B CA 1
ATOM 7908 C C . SER B 1 463 ? 15.445 -6.898 -0.83 1 93.44 463 SER B C 1
ATOM 7910 O O . SER B 1 463 ? 15.664 -7.832 -0.052 1 93.44 463 SER B O 1
ATOM 7912 N N . VAL B 1 464 ? 15.406 -7.035 -2.145 1 96.31 464 VAL B N 1
ATOM 7913 C CA . VAL B 1 464 ? 15.758 -8.273 -2.834 1 96.31 464 VAL B CA 1
ATOM 7914 C C . VAL B 1 464 ? 17.016 -8.055 -3.682 1 96.31 464 VAL B C 1
ATOM 7916 O O . VAL B 1 464 ? 17.062 -7.117 -4.48 1 96.31 464 VAL B O 1
ATOM 7919 N N . VAL B 1 465 ? 18.016 -8.859 -3.465 1 96.69 465 VAL B N 1
ATOM 7920 C CA . VAL B 1 465 ? 19.234 -8.836 -4.254 1 96.69 465 VAL B CA 1
ATOM 7921 C C . VAL B 1 465 ? 19.312 -10.094 -5.117 1 96.69 465 VAL B C 1
ATOM 7923 O O . VAL B 1 465 ? 19.375 -11.211 -4.598 1 96.69 465 VAL B O 1
ATOM 7926 N N . GLU B 1 466 ? 19.281 -9.938 -6.402 1 95.56 466 GLU B N 1
ATOM 7927 C CA . GLU B 1 466 ? 19.375 -11.055 -7.34 1 95.56 466 GLU B CA 1
ATOM 7928 C C . GLU B 1 466 ? 20.672 -11.008 -8.141 1 95.56 466 GLU B C 1
ATOM 7930 O O . GLU B 1 466 ? 20.922 -10.031 -8.852 1 95.56 466 GLU B O 1
ATOM 7935 N N . ILE B 1 467 ? 21.5 -12 -7.996 1 95.75 467 ILE B N 1
ATOM 7936 C CA . ILE B 1 467 ? 22.703 -12.172 -8.805 1 95.75 467 ILE B CA 1
ATOM 7937 C C . ILE B 1 467 ? 22.391 -13.039 -10.023 1 95.75 467 ILE B C 1
ATOM 7939 O O . ILE B 1 467 ? 22.047 -14.219 -9.883 1 95.75 467 ILE B O 1
ATOM 7943 N N . LEU B 1 468 ? 22.484 -12.445 -11.188 1 94.25 468 LEU B N 1
ATOM 7944 C CA . LEU B 1 468 ? 22.125 -13.148 -12.406 1 94.25 468 LEU B CA 1
ATOM 7945 C C . LEU B 1 468 ? 23.375 -13.594 -13.164 1 94.25 468 LEU B C 1
ATOM 7947 O O . LEU B 1 468 ? 24.375 -12.867 -13.211 1 94.25 468 LEU B O 1
ATOM 7951 N N . PRO B 1 469 ? 23.297 -14.797 -13.734 1 92 469 PRO B N 1
ATOM 7952 C CA . PRO B 1 469 ? 24.344 -15.133 -14.688 1 92 469 PRO B CA 1
ATOM 7953 C C . PRO B 1 469 ? 24.438 -14.141 -15.852 1 92 469 PRO B C 1
ATOM 7955 O O . PRO B 1 469 ? 23.422 -13.602 -16.281 1 92 469 PRO B O 1
ATOM 7958 N N . ASP B 1 470 ? 25.578 -13.703 -16.297 1 85.56 470 ASP B N 1
ATOM 7959 C CA . ASP B 1 470 ? 25.906 -12.609 -17.203 1 85.56 470 ASP B CA 1
ATOM 7960 C C . ASP B 1 470 ? 24.938 -12.555 -18.391 1 85.56 470 ASP B C 1
ATOM 7962 O O . ASP B 1 470 ? 24.531 -11.469 -18.812 1 85.56 470 ASP B O 1
ATOM 7966 N N . ASP B 1 471 ? 24.469 -13.594 -18.984 1 82.81 471 ASP B N 1
ATOM 7967 C CA . ASP B 1 471 ? 23.656 -13.516 -20.188 1 82.81 471 ASP B CA 1
ATOM 7968 C C . ASP B 1 471 ? 22.172 -13.734 -19.891 1 82.81 471 ASP B C 1
ATOM 7970 O O . ASP B 1 471 ? 21.359 -13.789 -20.797 1 82.81 471 ASP B O 1
ATOM 7974 N N . LEU B 1 472 ? 21.953 -13.664 -18.625 1 87.75 472 LEU B N 1
ATOM 7975 C CA . LEU B 1 472 ? 20.547 -13.883 -18.281 1 87.75 472 LEU B CA 1
ATOM 7976 C C . LEU B 1 472 ? 19.844 -12.562 -18.016 1 87.75 472 LEU B C 1
ATOM 7978 O O . LEU B 1 472 ? 20.297 -11.766 -17.203 1 87.75 472 LEU B O 1
ATOM 7982 N N . ALA B 1 473 ? 18.75 -12.297 -18.719 1 86.56 473 ALA B N 1
ATOM 7983 C CA . ALA B 1 473 ? 17.984 -11.062 -18.562 1 86.56 473 ALA B CA 1
ATOM 7984 C C . ALA B 1 473 ? 16.578 -11.352 -18.078 1 86.56 473 ALA B C 1
ATOM 7986 O O . ALA B 1 473 ? 15.602 -10.812 -18.609 1 86.56 473 ALA B O 1
ATOM 7987 N N . HIS B 1 474 ? 16.453 -12.25 -17.188 1 88.19 474 HIS B N 1
ATOM 7988 C CA . HIS B 1 474 ? 15.164 -12.562 -16.578 1 88.19 474 HIS B CA 1
ATOM 7989 C C . HIS B 1 474 ? 14.703 -11.453 -15.648 1 88.19 474 HIS B C 1
ATOM 7991 O O . HIS B 1 474 ? 15.5 -10.938 -14.859 1 88.19 474 HIS B O 1
ATOM 7997 N N . ARG B 1 475 ? 13.391 -11.039 -15.781 1 91.19 475 ARG B N 1
ATOM 7998 C CA . ARG B 1 475 ? 12.906 -9.906 -14.992 1 91.19 475 ARG B CA 1
ATOM 7999 C C . ARG B 1 475 ? 11.758 -10.32 -14.086 1 91.19 475 ARG B C 1
ATOM 8001 O O . ARG B 1 475 ? 11.078 -9.469 -13.508 1 91.19 475 ARG B O 1
ATOM 8008 N N . GLY B 1 476 ? 11.523 -11.531 -14.016 1 92.12 476 GLY B N 1
ATOM 8009 C CA . GLY B 1 476 ? 10.383 -12.008 -13.25 1 92.12 476 GLY B CA 1
ATOM 8010 C C . GLY B 1 476 ? 10.422 -11.586 -11.797 1 92.12 476 GLY B C 1
ATOM 8011 O O . GLY B 1 476 ? 9.43 -11.07 -11.266 1 92.12 476 GLY B O 1
ATOM 8012 N N . PHE B 1 477 ? 11.555 -11.719 -11.141 1 93.69 477 PHE B N 1
ATOM 8013 C CA . PHE B 1 477 ? 11.625 -11.445 -9.711 1 93.69 477 PHE B CA 1
ATOM 8014 C C . PHE B 1 477 ? 11.758 -9.953 -9.453 1 93.69 477 PHE B C 1
ATOM 8016 O O . PHE B 1 477 ? 11.352 -9.461 -8.398 1 93.69 477 PHE B O 1
ATOM 8023 N N . ARG B 1 478 ? 12.289 -9.25 -10.469 1 92.38 478 ARG B N 1
ATOM 8024 C CA . ARG B 1 478 ? 12.211 -7.793 -10.422 1 92.38 478 ARG B CA 1
ATOM 8025 C C . ARG B 1 478 ? 10.766 -7.32 -10.398 1 92.38 478 ARG B C 1
ATOM 8027 O O . ARG B 1 478 ? 10.398 -6.465 -9.594 1 92.38 478 ARG B O 1
ATOM 8034 N N . ASN B 1 479 ? 10 -7.859 -11.297 1 92 479 ASN B N 1
ATOM 8035 C CA . ASN B 1 479 ? 8.594 -7.469 -11.422 1 92 479 ASN B CA 1
ATOM 8036 C C . ASN B 1 479 ? 7.793 -7.855 -10.188 1 92 479 ASN B C 1
ATOM 8038 O O . ASN B 1 479 ? 6.941 -7.094 -9.734 1 92 479 ASN B O 1
ATOM 8042 N N . LEU B 1 480 ? 8.102 -9.023 -9.648 1 93.5 480 LEU B N 1
ATOM 8043 C CA . LEU B 1 480 ? 7.438 -9.445 -8.422 1 93.5 480 LEU B CA 1
ATOM 8044 C C . LEU B 1 480 ? 7.762 -8.492 -7.277 1 93.5 480 LEU B C 1
ATOM 8046 O O . LEU B 1 480 ? 6.871 -8.109 -6.512 1 93.5 480 LEU B O 1
ATOM 8050 N N . ALA B 1 481 ? 8.992 -8.125 -7.145 1 92.56 481 ALA B N 1
ATOM 8051 C CA . ALA B 1 481 ? 9.398 -7.188 -6.102 1 92.56 481 ALA B CA 1
ATOM 8052 C C . ALA B 1 481 ? 8.633 -5.875 -6.215 1 92.56 481 ALA B C 1
ATOM 8054 O O . ALA B 1 481 ? 8.188 -5.32 -5.211 1 92.56 481 ALA B O 1
ATOM 8055 N N . SER B 1 482 ? 8.492 -5.461 -7.426 1 88.56 482 SER B N 1
ATOM 8056 C CA . SER B 1 482 ? 7.758 -4.223 -7.664 1 88.56 482 SER B CA 1
ATOM 8057 C C . SER B 1 482 ? 6.297 -4.355 -7.246 1 88.56 482 SER B C 1
ATOM 8059 O O . SER B 1 482 ? 5.75 -3.465 -6.598 1 88.56 482 SER B O 1
ATOM 8061 N N . LEU B 1 483 ? 5.688 -5.418 -7.578 1 90.12 483 LEU B N 1
ATOM 8062 C CA . LEU B 1 483 ? 4.289 -5.66 -7.234 1 90.12 483 LEU B CA 1
ATOM 8063 C C . LEU B 1 483 ? 4.098 -5.688 -5.723 1 90.12 483 LEU B C 1
ATOM 8065 O O . LEU B 1 483 ? 3.023 -5.348 -5.223 1 90.12 483 LEU B O 1
ATOM 8069 N N . ARG B 1 484 ? 5.16 -6.023 -5.043 1 90.75 484 ARG B N 1
ATOM 8070 C CA . ARG B 1 484 ? 5.133 -6.137 -3.586 1 90.75 484 ARG B CA 1
ATOM 8071 C C . ARG B 1 484 ? 5.578 -4.836 -2.928 1 90.75 484 ARG B C 1
ATOM 8073 O O . ARG B 1 484 ? 5.59 -4.73 -1.699 1 90.75 484 ARG B O 1
ATOM 8080 N N . GLY B 1 485 ? 5.992 -3.912 -3.721 1 83.5 485 GLY B N 1
ATOM 8081 C CA . GLY B 1 485 ? 6.539 -2.684 -3.166 1 83.5 485 GLY B CA 1
ATOM 8082 C C . GLY B 1 485 ? 7.895 -2.873 -2.516 1 83.5 485 GLY B C 1
ATOM 8083 O O . GLY B 1 485 ? 8.25 -2.145 -1.587 1 83.5 485 GLY B O 1
ATOM 8084 N N . LEU B 1 486 ? 8.641 -3.916 -2.84 1 90.12 486 LEU B N 1
ATOM 8085 C CA . LEU B 1 486 ? 9.984 -4.191 -2.344 1 90.12 486 LEU B CA 1
ATOM 8086 C C . LEU B 1 486 ? 11.031 -3.434 -3.156 1 90.12 486 LEU B C 1
ATOM 8088 O O . LEU B 1 486 ? 10.734 -2.918 -4.234 1 90.12 486 LEU B O 1
ATOM 8092 N N . ARG B 1 487 ? 12.141 -3.387 -2.57 1 88.88 487 ARG B N 1
ATOM 8093 C CA . ARG B 1 487 ? 13.289 -2.881 -3.314 1 88.88 487 ARG B CA 1
ATOM 8094 C C . ARG B 1 487 ? 14.031 -4.016 -4.02 1 88.88 487 ARG B C 1
ATOM 8096 O O . ARG B 1 487 ? 14.133 -5.121 -3.484 1 88.88 487 ARG B O 1
ATOM 8103 N N . TYR B 1 488 ? 14.5 -3.727 -5.195 1 92.25 488 TYR B N 1
ATOM 8104 C CA . TYR B 1 488 ? 15.148 -4.754 -6.004 1 92.25 488 TYR B CA 1
ATOM 8105 C C . TYR B 1 488 ? 16.516 -4.281 -6.492 1 92.25 488 TYR B C 1
ATOM 8107 O O . TYR B 1 488 ? 16.641 -3.174 -7.02 1 92.25 488 TYR B O 1
ATOM 8115 N N . PHE B 1 489 ? 17.516 -5.055 -6.273 1 93 489 PHE B N 1
ATOM 8116 C CA . PHE B 1 489 ? 18.875 -4.824 -6.719 1 93 489 PHE B CA 1
ATOM 8117 C C . PHE B 1 489 ? 19.422 -6.035 -7.465 1 93 489 PHE B C 1
ATOM 8119 O O . PHE B 1 489 ? 19.25 -7.172 -7.016 1 93 489 PHE B O 1
ATOM 8126 N N . SER B 1 490 ? 20.031 -5.785 -8.609 1 93 490 SER B N 1
ATOM 8127 C CA . SER B 1 490 ? 20.578 -6.918 -9.359 1 93 490 SER B CA 1
ATOM 8128 C C . SER B 1 490 ? 22.016 -6.668 -9.781 1 93 490 SER B C 1
ATOM 8130 O O . SER B 1 490 ? 22.469 -5.52 -9.805 1 93 490 SER B O 1
ATOM 8132 N N . GLY B 1 491 ? 22.75 -7.695 -9.953 1 91.94 491 GLY B N 1
ATOM 8133 C CA . GLY B 1 491 ? 24.062 -7.766 -10.562 1 91.94 491 GLY B CA 1
ATOM 8134 C C . GLY B 1 491 ? 24.266 -9.008 -11.414 1 91.94 491 GLY B C 1
ATOM 8135 O O . GLY B 1 491 ? 23.594 -10.023 -11.203 1 91.94 491 GLY B O 1
ATOM 8136 N N . HIS B 1 492 ? 25.188 -8.891 -12.391 1 93 492 HIS B N 1
ATOM 8137 C CA . HIS B 1 492 ? 25.484 -10.023 -13.258 1 93 492 HIS B CA 1
ATOM 8138 C C . HIS B 1 492 ? 26.875 -10.602 -12.961 1 93 492 HIS B C 1
ATOM 8140 O O . HIS B 1 492 ? 27.844 -9.852 -12.812 1 93 492 HIS B O 1
ATOM 8146 N N . ALA B 1 493 ? 26.906 -11.836 -12.797 1 92.69 493 ALA B N 1
ATOM 8147 C CA . ALA B 1 493 ? 28.141 -12.547 -12.484 1 92.69 493 ALA B CA 1
ATOM 8148 C C . ALA B 1 493 ? 28.516 -13.516 -13.602 1 92.69 493 ALA B C 1
ATOM 8150 O O . ALA B 1 493 ? 27.656 -14.195 -14.156 1 92.69 493 ALA B O 1
ATOM 8151 N N . PRO B 1 494 ? 29.828 -13.562 -13.914 1 91.38 494 PRO B N 1
ATOM 8152 C CA . PRO B 1 494 ? 30.25 -14.508 -14.945 1 91.38 494 PRO B CA 1
ATOM 8153 C C . PRO B 1 494 ? 30.078 -15.961 -14.523 1 91.38 494 PRO B C 1
ATOM 8155 O O . PRO B 1 494 ? 30.219 -16.281 -13.344 1 91.38 494 PRO B O 1
ATOM 8158 N N . MET B 1 495 ? 29.781 -16.797 -15.492 1 89.56 495 MET B N 1
ATOM 8159 C CA . MET B 1 495 ? 29.688 -18.234 -15.258 1 89.56 495 MET B CA 1
ATOM 8160 C C . MET B 1 495 ? 31.078 -18.859 -15.148 1 89.56 495 MET B C 1
ATOM 8162 O O . MET B 1 495 ? 32 -18.422 -15.805 1 89.56 495 MET B O 1
ATOM 8166 N N . VAL B 1 496 ? 31.141 -19.75 -14.172 1 85.25 496 VAL B N 1
ATOM 8167 C CA . VAL B 1 496 ? 32.375 -20.484 -13.992 1 85.25 496 VAL B CA 1
ATOM 8168 C C . VAL B 1 496 ? 32.281 -21.859 -14.656 1 85.25 496 VAL B C 1
ATOM 8170 O O . VAL B 1 496 ? 31.453 -22.672 -14.242 1 85.25 496 VAL B O 1
ATOM 8173 N N . SER B 1 497 ? 32.625 -21.906 -15.938 1 69.69 497 SER B N 1
ATOM 8174 C CA . SER B 1 497 ? 32.5 -23.109 -16.75 1 69.69 497 SER B CA 1
ATOM 8175 C C . SER B 1 497 ? 33.062 -24.344 -16.031 1 69.69 497 SER B C 1
ATOM 8177 O O . SER B 1 497 ? 34.188 -24.297 -15.516 1 69.69 497 SER B O 1
ATOM 8179 N N . LYS B 1 498 ? 32.188 -25.297 -15.672 1 61.19 498 LYS B N 1
ATOM 8180 C CA . LYS B 1 498 ? 32.656 -26.578 -15.164 1 61.19 498 LYS B CA 1
ATOM 8181 C C . LYS B 1 498 ? 33.438 -27.328 -16.234 1 61.19 498 LYS B C 1
ATOM 8183 O O . LYS B 1 498 ? 34.312 -28.156 -15.922 1 61.19 498 LYS B O 1
ATOM 8188 N N . ASP B 1 499 ? 32.938 -27.234 -17.5 1 58.78 499 ASP B N 1
ATOM 8189 C CA . ASP B 1 499 ? 33.5 -28.031 -18.578 1 58.78 499 ASP B CA 1
ATOM 8190 C C . ASP B 1 499 ? 34.688 -27.281 -19.219 1 58.78 499 ASP B C 1
ATOM 8192 O O . ASP B 1 499 ? 34.594 -26.078 -19.484 1 58.78 499 ASP B O 1
ATOM 8196 N N . LYS B 1 500 ? 35.875 -27.719 -19.094 1 53.31 500 LYS B N 1
ATOM 8197 C CA . LYS B 1 500 ? 37.156 -27.328 -19.641 1 53.31 500 LYS B CA 1
ATOM 8198 C C . LYS B 1 500 ? 37.094 -27.078 -21.141 1 53.31 500 LYS B C 1
ATOM 8200 O O . LYS B 1 500 ? 38.062 -26.656 -21.75 1 53.31 500 LYS B O 1
ATOM 8205 N N . ASN B 1 501 ? 36.125 -27.562 -21.812 1 50.81 501 ASN B N 1
ATOM 8206 C CA . ASN B 1 501 ? 36.344 -27.562 -23.25 1 50.81 501 ASN B CA 1
ATOM 8207 C C . ASN B 1 501 ? 35.719 -26.328 -23.906 1 50.81 501 ASN B C 1
ATOM 8209 O O . ASN B 1 501 ? 35.469 -26.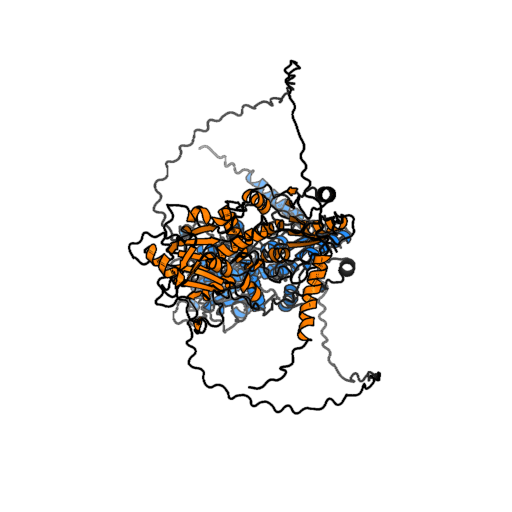312 -25.109 1 50.81 501 ASN B O 1
ATOM 8213 N N . GLY B 1 502 ? 35.438 -25.234 -23.344 1 52.66 502 GLY B N 1
ATOM 8214 C CA . GLY B 1 502 ? 35.156 -23.969 -24 1 52.66 502 GLY B CA 1
ATOM 8215 C C . GLY B 1 502 ? 33.656 -23.766 -24.297 1 52.66 502 GLY B C 1
ATOM 8216 O O . GLY B 1 502 ? 33.281 -22.797 -24.953 1 52.66 502 GLY B O 1
ATOM 8217 N N . ALA B 1 503 ? 32.844 -24.703 -24.422 1 51.5 503 ALA B N 1
ATOM 8218 C CA . ALA B 1 503 ? 31.453 -24.547 -24.844 1 51.5 503 ALA B CA 1
ATOM 8219 C C . ALA B 1 503 ? 30.672 -23.688 -23.859 1 51.5 503 ALA B C 1
ATOM 8221 O O . ALA B 1 503 ? 30.922 -23.719 -22.656 1 51.5 503 ALA B O 1
ATOM 8222 N N . LYS B 1 504 ? 30.094 -22.75 -24.531 1 58.44 504 LYS B N 1
ATOM 8223 C CA . LYS B 1 504 ? 29.25 -21.812 -23.797 1 58.44 504 LYS B CA 1
ATOM 8224 C C . LYS B 1 504 ? 28.297 -22.547 -22.859 1 58.44 504 LYS B C 1
ATOM 8226 O O . LYS B 1 504 ? 27.453 -23.312 -23.312 1 58.44 504 LYS B O 1
ATOM 8231 N N . GLY B 1 505 ? 28.406 -22.625 -21.594 1 65.25 505 GLY B N 1
ATOM 8232 C CA . GLY B 1 505 ? 27.641 -23.375 -20.609 1 65.25 505 GLY B CA 1
ATOM 8233 C C . GLY B 1 505 ? 26.219 -22.891 -20.469 1 65.25 505 GLY B C 1
ATOM 8234 O O . GLY B 1 505 ? 25.875 -21.812 -20.969 1 65.25 505 GLY B O 1
ATOM 8235 N N . ASP B 1 506 ? 25.234 -23.75 -20.125 1 77.94 506 ASP B N 1
ATOM 8236 C CA . ASP B 1 506 ? 23.812 -23.516 -19.844 1 77.94 506 ASP B CA 1
ATOM 8237 C C . ASP B 1 506 ? 23.641 -22.797 -18.5 1 77.94 506 ASP B C 1
ATOM 8239 O O . ASP B 1 506 ? 24.062 -23.312 -17.453 1 77.94 506 ASP B O 1
ATOM 8243 N N . TRP B 1 507 ? 23.141 -21.516 -18.594 1 78.12 507 TRP B N 1
ATOM 8244 C CA . TRP B 1 507 ? 22.984 -20.734 -17.375 1 78.12 507 TRP B CA 1
ATOM 8245 C C . TRP B 1 507 ? 22.172 -21.5 -16.328 1 78.12 507 TRP B C 1
ATOM 8247 O O . TRP B 1 507 ? 22.234 -21.203 -15.133 1 78.12 507 TRP B O 1
ATOM 8257 N N . HIS B 1 508 ? 21.344 -22.453 -16.703 1 78.12 508 HIS B N 1
ATOM 8258 C CA . HIS B 1 508 ? 20.516 -23.219 -15.773 1 78.12 508 HIS B CA 1
ATOM 8259 C C . HIS B 1 508 ? 21.375 -24.078 -14.867 1 78.12 508 HIS B C 1
ATOM 8261 O O . HIS B 1 508 ? 20.984 -24.391 -13.742 1 78.12 508 HIS B O 1
ATOM 8267 N N . GLU B 1 509 ? 22.594 -24.344 -15.281 1 81.88 509 GLU B N 1
ATOM 8268 C CA . GLU B 1 509 ? 23.359 -25.375 -14.578 1 81.88 509 GLU B CA 1
ATOM 8269 C C . GLU B 1 509 ? 24.688 -24.828 -14.078 1 81.88 509 GLU B C 1
ATOM 8271 O O . GLU B 1 509 ? 25.219 -25.281 -13.062 1 81.88 509 GLU B O 1
ATOM 8276 N N . GLU B 1 510 ? 25.219 -23.844 -14.695 1 85.25 510 GLU B N 1
ATOM 8277 C CA . GLU B 1 510 ? 26.578 -23.391 -14.406 1 85.25 510 GLU B CA 1
ATOM 8278 C C . GLU B 1 510 ? 26.625 -22.578 -13.117 1 85.25 510 GLU B C 1
ATOM 8280 O O . GLU B 1 510 ? 25.703 -21.828 -12.82 1 85.25 510 GLU B O 1
ATOM 8285 N N . ASP B 1 511 ? 27.719 -22.766 -12.438 1 91.38 511 ASP B N 1
ATOM 8286 C CA . ASP B 1 511 ? 28 -21.953 -11.25 1 91.38 511 ASP B CA 1
ATOM 8287 C C . ASP B 1 511 ? 28.469 -20.547 -11.641 1 91.38 511 ASP B C 1
ATOM 8289 O O . ASP B 1 511 ? 28.766 -20.297 -12.805 1 91.38 511 ASP B O 1
ATOM 8293 N N . VAL B 1 512 ? 28.406 -19.641 -10.672 1 93.81 512 VAL B N 1
ATOM 8294 C CA . VAL B 1 512 ? 28.828 -18.281 -10.938 1 93.81 512 VAL B CA 1
ATOM 8295 C C . VAL B 1 512 ? 29.828 -17.828 -9.867 1 93.81 512 VAL B C 1
ATOM 8297 O O . VAL B 1 512 ? 29.859 -18.375 -8.766 1 93.81 512 VAL B O 1
ATOM 8300 N N . ALA B 1 513 ? 30.719 -16.969 -10.258 1 94.62 513 ALA B N 1
ATOM 8301 C CA . ALA B 1 513 ? 31.578 -16.234 -9.336 1 94.62 513 ALA B CA 1
ATOM 8302 C C . ALA B 1 513 ? 31.375 -14.727 -9.469 1 94.62 513 ALA B C 1
ATOM 8304 O O . ALA B 1 513 ? 31.297 -14.195 -10.578 1 94.62 513 ALA B O 1
ATOM 8305 N N . TYR B 1 514 ? 31.203 -14.07 -8.352 1 94.44 514 TYR B N 1
ATOM 8306 C CA . TYR B 1 514 ? 30.875 -12.648 -8.367 1 94.44 514 TYR B CA 1
ATOM 8307 C C . TYR B 1 514 ? 32.031 -11.812 -7.859 1 94.44 514 TYR B C 1
ATOM 8309 O O . TYR B 1 514 ? 32.656 -12.156 -6.848 1 94.44 514 TYR B O 1
ATOM 8317 N N . ASP B 1 515 ? 32.375 -10.781 -8.633 1 94.75 515 ASP B N 1
ATOM 8318 C CA . ASP B 1 515 ? 33.438 -9.883 -8.219 1 94.75 515 ASP B CA 1
ATOM 8319 C C . ASP B 1 515 ? 33.188 -9.32 -6.824 1 94.75 515 ASP B C 1
ATOM 8321 O O . ASP B 1 515 ? 32.094 -8.844 -6.535 1 94.75 515 ASP B O 1
ATOM 8325 N N . LYS B 1 516 ? 34.188 -9.359 -6.008 1 95.88 516 LYS B N 1
ATOM 8326 C CA . LYS B 1 516 ? 34.062 -8.969 -4.605 1 95.88 516 LYS B CA 1
ATOM 8327 C C . LYS B 1 516 ? 33.625 -7.508 -4.48 1 95.88 516 LYS B C 1
ATOM 8329 O O . LYS B 1 516 ? 32.719 -7.184 -3.709 1 95.88 516 LYS B O 1
ATOM 8334 N N . ALA B 1 517 ? 34.281 -6.598 -5.188 1 93.81 517 ALA B N 1
ATOM 8335 C CA . ALA B 1 517 ? 33.938 -5.172 -5.109 1 93.81 517 ALA B CA 1
ATOM 8336 C C . ALA B 1 517 ? 32.531 -4.902 -5.59 1 93.81 517 ALA B C 1
ATOM 8338 O O . ALA B 1 517 ? 31.797 -4.121 -4.98 1 93.81 517 ALA B O 1
ATOM 8339 N N . ALA B 1 518 ? 32.188 -5.57 -6.641 1 92.12 518 ALA B N 1
ATOM 8340 C CA . ALA B 1 518 ? 30.828 -5.422 -7.18 1 92.12 518 ALA B CA 1
ATOM 8341 C C . ALA B 1 518 ? 29.797 -5.938 -6.195 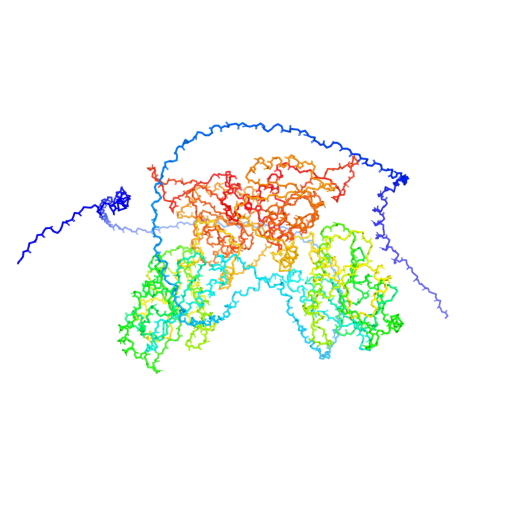1 92.12 518 ALA B C 1
ATOM 8343 O O . ALA B 1 518 ? 28.75 -5.305 -5.992 1 92.12 518 ALA B O 1
ATOM 8344 N N . PHE B 1 519 ? 30.141 -7.051 -5.594 1 95.38 519 PHE B N 1
ATOM 8345 C CA . PHE B 1 519 ? 29.25 -7.641 -4.598 1 95.38 519 PHE B CA 1
ATOM 8346 C C . PHE B 1 519 ? 29.047 -6.691 -3.424 1 95.38 519 PHE B C 1
ATOM 8348 O O . PHE B 1 519 ? 27.906 -6.48 -2.979 1 95.38 519 PHE B O 1
ATOM 8355 N N . MET B 1 520 ? 30.047 -6.125 -2.938 1 93.44 520 MET B N 1
ATOM 8356 C CA . MET B 1 520 ? 29.969 -5.242 -1.778 1 93.44 520 MET B CA 1
ATOM 8357 C C . MET B 1 520 ? 29.172 -3.986 -2.105 1 93.44 520 MET B C 1
ATOM 8359 O O . MET B 1 520 ? 28.406 -3.496 -1.271 1 93.44 520 MET B O 1
ATOM 8363 N N . LYS B 1 521 ? 29.359 -3.457 -3.285 1 89.81 521 LYS B N 1
ATOM 8364 C CA . LYS B 1 521 ? 28.562 -2.303 -3.709 1 89.81 521 LYS B CA 1
ATOM 8365 C C . LYS B 1 521 ? 27.078 -2.631 -3.744 1 89.81 521 LYS B C 1
ATOM 8367 O O . LYS B 1 521 ? 26.25 -1.845 -3.275 1 89.81 521 LYS B O 1
ATOM 8372 N N . LEU B 1 522 ? 26.812 -3.76 -4.289 1 92 522 LEU B N 1
ATOM 8373 C CA . LEU B 1 522 ? 25.438 -4.234 -4.387 1 92 522 LEU B CA 1
ATOM 8374 C C . LEU B 1 522 ? 24.812 -4.391 -3.006 1 92 522 LEU B C 1
ATOM 8376 O O . LEU B 1 522 ? 23.703 -3.902 -2.76 1 92 522 LEU B O 1
ATOM 8380 N N . MET B 1 523 ? 25.516 -4.984 -2.104 1 94.19 523 MET B N 1
ATOM 8381 C CA . MET B 1 523 ? 25.016 -5.246 -0.753 1 94.19 523 MET B CA 1
ATOM 8382 C C . MET B 1 523 ? 24.891 -3.947 0.04 1 94.19 523 MET B C 1
ATOM 8384 O O . MET B 1 523 ? 23.984 -3.791 0.846 1 94.19 523 MET B O 1
ATOM 8388 N N . GLU B 1 524 ? 25.812 -3.072 -0.171 1 90.75 524 GLU B N 1
ATOM 8389 C CA . GLU B 1 524 ? 25.75 -1.777 0.498 1 90.75 524 GLU B CA 1
ATOM 8390 C C . GLU B 1 524 ? 24.453 -1.046 0.149 1 90.75 524 GLU B C 1
ATOM 8392 O O . GLU B 1 524 ? 23.75 -0.549 1.036 1 90.75 524 GLU B O 1
ATOM 8397 N N . ALA B 1 525 ? 24.172 -1.023 -1.114 1 88.25 525 ALA B N 1
ATOM 8398 C CA . ALA B 1 525 ? 22.938 -0.369 -1.554 1 88.25 525 ALA B CA 1
ATOM 8399 C C . ALA B 1 525 ? 21.719 -1.031 -0.931 1 88.25 525 ALA B C 1
ATOM 8401 O O . ALA B 1 525 ? 20.812 -0.346 -0.443 1 88.25 525 ALA B O 1
ATOM 8402 N N . ALA B 1 526 ? 21.688 -2.309 -0.909 1 92.62 526 ALA B N 1
ATOM 8403 C CA . ALA B 1 526 ? 20.531 -3.059 -0.404 1 92.62 526 ALA B CA 1
ATOM 8404 C C . ALA B 1 526 ? 20.375 -2.865 1.101 1 92.62 526 ALA B C 1
ATOM 8406 O O . ALA B 1 526 ? 19.266 -2.66 1.591 1 92.62 526 ALA B O 1
ATOM 8407 N N . ILE B 1 527 ? 21.469 -2.908 1.847 1 91.56 527 ILE B N 1
ATOM 8408 C CA . ILE B 1 527 ? 21.438 -2.807 3.301 1 91.56 527 ILE B CA 1
ATOM 8409 C C . ILE B 1 527 ? 21.078 -1.381 3.713 1 91.56 527 ILE B C 1
ATOM 8411 O O . ILE B 1 527 ? 20.25 -1.172 4.602 1 91.56 527 ILE B O 1
ATOM 8415 N N . GLN B 1 528 ? 21.656 -0.408 3.02 1 87.56 528 GLN B N 1
ATOM 8416 C CA . GLN B 1 528 ? 21.391 0.984 3.363 1 87.56 528 GLN B CA 1
ATOM 8417 C C . GLN B 1 528 ? 19.938 1.354 3.072 1 87.56 528 GLN B C 1
ATOM 8419 O O . GLN B 1 528 ? 19.359 2.199 3.758 1 87.56 528 GLN B O 1
ATOM 8424 N N . SER B 1 529 ? 19.375 0.683 2.125 1 86.75 529 SER B N 1
ATOM 8425 C CA . SER B 1 529 ? 18 0.99 1.741 1 86.75 529 SER B CA 1
ATOM 8426 C C . SER B 1 529 ? 17.016 0.55 2.818 1 86.75 529 SER B C 1
ATOM 8428 O O . SER B 1 529 ? 15.859 0.98 2.824 1 86.75 529 SER B O 1
ATOM 8430 N N . VAL B 1 530 ? 17.438 -0.303 3.732 1 86.38 530 VAL B N 1
ATOM 8431 C CA . VAL B 1 530 ? 16.547 -0.778 4.781 1 86.38 530 VAL B CA 1
ATOM 8432 C C . VAL B 1 530 ? 17.078 -0.355 6.148 1 86.38 530 VAL B C 1
ATOM 8434 O O . VAL B 1 530 ? 16.641 -0.868 7.18 1 86.38 530 VAL B O 1
ATOM 8437 N N . ALA B 1 531 ? 18.031 0.511 6.188 1 78.88 531 ALA B N 1
ATOM 8438 C CA . ALA B 1 531 ? 18.703 0.869 7.43 1 78.88 531 ALA B CA 1
ATOM 8439 C C . ALA B 1 531 ? 17.797 1.667 8.352 1 78.88 531 ALA B C 1
ATOM 8441 O O . ALA B 1 531 ? 18.031 1.754 9.555 1 78.88 531 ALA B O 1
ATOM 8442 N N . HIS B 1 532 ? 16.703 2.236 7.82 1 75.12 532 HIS B N 1
ATOM 8443 C CA . HIS B 1 532 ? 15.812 3.057 8.641 1 75.12 532 HIS B CA 1
ATOM 8444 C C . HIS B 1 532 ? 14.562 2.289 9.031 1 75.12 532 HIS B C 1
ATOM 8446 O O . HIS B 1 532 ? 13.617 2.869 9.578 1 75.12 532 HIS B O 1
ATOM 8452 N N . ARG B 1 533 ? 14.562 1.078 8.758 1 73.88 533 ARG B N 1
ATOM 8453 C CA . ARG B 1 533 ? 13.367 0.291 9.055 1 73.88 533 ARG B CA 1
ATOM 8454 C C . ARG B 1 533 ? 13.148 0.166 10.555 1 73.88 533 ARG B C 1
ATOM 8456 O O . ARG B 1 533 ? 14.102 0.004 11.32 1 73.88 533 ARG B O 1
ATOM 8463 N N . GLY B 1 534 ? 11.883 0.167 10.883 1 69.56 534 GLY B N 1
ATOM 8464 C CA . GLY B 1 534 ? 11.539 0.075 12.289 1 69.56 534 GLY B CA 1
ATOM 8465 C C . GLY B 1 534 ? 12.078 1.229 13.117 1 69.56 534 GLY B C 1
ATOM 8466 O O . GLY B 1 534 ? 11.859 2.395 12.781 1 69.56 534 GLY B O 1
ATOM 8467 N N . LEU B 1 535 ? 12.766 0.875 14.125 1 76.62 535 LEU B N 1
ATOM 8468 C CA . LEU B 1 535 ? 13.281 1.888 15.047 1 76.62 535 LEU B CA 1
ATOM 8469 C C . LEU B 1 535 ? 14.766 2.143 14.797 1 76.62 535 LEU B C 1
ATOM 8471 O O . LEU B 1 535 ? 15.383 2.934 15.508 1 76.62 535 LEU B O 1
ATOM 8475 N N . ILE B 1 536 ? 15.211 1.493 13.672 1 75.62 536 ILE B N 1
ATOM 8476 C CA . ILE B 1 536 ? 16.609 1.711 13.32 1 75.62 536 ILE B CA 1
ATOM 8477 C C . ILE B 1 536 ? 16.781 3.105 12.727 1 75.62 536 ILE B C 1
ATOM 8479 O O . ILE B 1 536 ? 16.031 3.502 11.828 1 75.62 536 ILE B O 1
ATOM 8483 N N . ASP B 1 537 ? 17.656 3.924 13.234 1 74.38 537 ASP B N 1
ATOM 8484 C CA . ASP B 1 537 ? 17.797 5.324 12.852 1 74.38 537 ASP B CA 1
ATOM 8485 C C . ASP B 1 537 ? 19.25 5.684 12.586 1 74.38 537 ASP B C 1
ATOM 8487 O O . ASP B 1 537 ? 19.703 6.77 12.945 1 74.38 537 ASP B O 1
ATOM 8491 N N . SER B 1 538 ? 19.922 4.742 11.945 1 74.5 538 SER B N 1
ATOM 8492 C CA . SER B 1 538 ? 21.344 4.996 11.656 1 74.5 538 SER B CA 1
ATOM 8493 C C . SER B 1 538 ? 21.5 5.789 10.367 1 74.5 538 SER B C 1
ATOM 8495 O O . SER B 1 538 ? 20.703 5.656 9.445 1 74.5 538 SER B O 1
ATOM 8497 N N . ASP B 1 539 ? 22.547 6.664 10.391 1 74.12 539 ASP B N 1
ATOM 8498 C CA . ASP B 1 539 ? 22.891 7.418 9.195 1 74.12 539 ASP B CA 1
ATOM 8499 C C . ASP B 1 539 ? 23.438 6.492 8.102 1 74.12 539 ASP B C 1
ATOM 8501 O O . ASP B 1 539 ? 24.031 5.461 8.398 1 74.12 539 ASP B O 1
ATOM 8505 N N . ALA B 1 540 ? 23.047 6.801 6.883 1 70.25 540 ALA B N 1
ATOM 8506 C CA . ALA B 1 540 ? 23.484 5.969 5.762 1 70.25 540 ALA B CA 1
ATOM 8507 C C . ALA B 1 540 ? 24.922 6.277 5.371 1 70.25 540 ALA B C 1
ATOM 8509 O O . ALA B 1 540 ? 25.516 5.57 4.555 1 70.25 540 ALA B O 1
ATOM 8510 N N . ASP B 1 541 ? 25.547 7.352 5.941 1 56.03 541 ASP B N 1
ATOM 8511 C CA . ASP B 1 541 ? 26.891 7.742 5.504 1 56.03 541 ASP B CA 1
ATOM 8512 C C . ASP B 1 541 ? 27.969 7.031 6.324 1 56.03 541 ASP B C 1
ATOM 8514 O O . ASP B 1 541 ? 29.156 7.281 6.141 1 56.03 541 ASP B O 1
ATOM 8518 N N . VAL B 1 542 ? 27.5 6.168 7.328 1 53.28 542 VAL B N 1
ATOM 8519 C CA . VAL B 1 542 ? 28.516 5.492 8.141 1 53.28 542 VAL B CA 1
ATOM 8520 C C . VAL B 1 542 ? 28.594 4.016 7.746 1 53.28 542 VAL B C 1
ATOM 8522 O O . VAL B 1 542 ? 27.609 3.443 7.273 1 53.28 542 VAL B O 1
#

Radius of gyration: 38.91 Å; Cα contacts (8 Å, |Δi|>4): 1851; chains: 2; bounding box: 78×126×153 Å

Solvent-accessible surface area (backbone atoms only — not comparable to full-atom values): 61759 Å² total; per-residue (Å²): 137,82,86,77,95,74,88,76,81,70,81,83,60,61,76,69,51,59,66,53,49,65,60,48,57,67,58,59,68,70,63,86,66,78,72,78,79,74,80,74,81,71,82,76,83,75,79,80,81,75,74,84,83,84,73,82,69,81,74,75,77,73,79,67,82,72,78,78,73,78,74,78,78,76,77,74,78,78,79,76,77,71,72,76,72,77,73,72,75,79,78,68,85,67,75,80,73,74,76,70,71,77,66,68,64,49,66,75,60,71,70,69,61,72,82,79,68,59,57,65,59,40,23,28,53,35,24,69,48,28,43,48,36,20,22,58,42,53,42,77,41,35,36,89,88,30,79,12,48,39,32,36,30,29,39,63,33,68,97,48,87,69,50,50,49,26,36,42,34,28,46,32,21,49,52,95,69,27,41,22,35,29,25,42,67,50,67,68,80,40,76,94,42,55,97,54,75,48,74,94,59,41,56,83,45,76,67,70,21,30,38,38,45,47,43,70,73,37,40,36,42,45,73,74,8,45,62,54,31,56,76,66,36,49,83,45,90,78,44,71,65,37,78,36,36,38,33,55,41,55,65,73,67,68,86,45,54,44,60,50,49,31,31,52,49,20,40,51,48,41,53,47,20,32,36,16,15,52,32,83,88,77,71,38,48,71,31,54,83,75,52,39,55,37,34,29,47,32,34,67,58,82,57,85,72,70,79,66,54,71,66,79,37,68,63,15,86,52,68,77,41,41,48,70,58,53,55,69,38,85,81,54,59,41,21,27,44,31,39,32,32,37,34,30,27,82,65,26,52,78,65,58,55,26,67,44,70,48,73,49,56,61,26,62,51,58,53,32,50,39,51,50,50,34,57,73,67,69,52,78,73,81,72,68,45,80,55,62,56,27,33,38,33,53,46,52,81,79,48,36,23,60,74,52,45,68,61,48,50,52,52,49,46,68,74,37,72,73,45,44,77,44,80,42,62,60,83,87,46,52,68,69,57,47,48,62,52,36,43,62,28,40,31,42,34,32,52,68,56,49,76,57,54,53,60,65,50,38,40,81,58,21,26,38,37,38,38,25,50,63,89,56,68,76,21,38,63,56,39,50,23,26,30,59,49,32,35,53,41,37,36,67,19,51,68,46,70,84,63,88,78,73,67,84,68,55,76,80,54,34,28,27,42,66,59,61,71,39,48,51,47,39,48,48,30,46,50,43,56,47,37,48,48,36,54,37,78,58,51,46,50,111,140,86,88,85,90,83,87,78,90,71,80,85,60,52,70,70,45,52,63,52,38,60,56,40,49,67,54,54,67,62,69,79,75,77,78,74,78,74,75,79,76,82,85,87,81,87,82,90,82,89,82,87,91,81,87,84,82,88,90,79,89,78,87,71,88,76,81,81,74,80,75,82,82,76,77,74,77,79,76,74,75,72,73,77,69,79,73,71,74,78,76,67,82,67,75,81,73,74,73,70,71,77,66,69,66,49,66,75,59,71,70,70,58,72,82,80,67,59,57,65,60,39,22,27,53,32,26,68,47,29,44,47,36,19,22,59,42,53,42,77,40,35,36,90,86,32,78,12,47,40,32,37,28,29,39,64,33,70,96,47,88,68,47,49,49,27,36,41,34,28,46,31,21,50,53,95,72,28,41,22,35,29,26,42,67,51,68,68,80,40,76,93,41,55,96,52,76,48,73,94,59,41,56,84,43,74,65,69,19,29,39,36,45,46,42,69,73,37,40,37,41,44,73,74,8,45,61,54,30,56,76,68,37,50,83,45,90,80,44,72,65,35,78,38,34,37,32,53,41,53,67,64,70,80,84,50,54,44,60,52,50,31,31,51,48,20,40,50,49,41,54,48,21,32,36,16,15,50,32,81,88,76,70,38,48,70,31,53,83,77,52,38,55,37,35,28,46,30,33,67,59,83,67,86,71,71,76,66,54,70,66,78,38,67,62,16,88,52,70,75,41,42,47,68,59,53,53,70,38,85,80,55,59,41,21,27,45,33,38,32,33,38,34,33,27,81,64,27,52,80,66,57,55,26,67,44,69,49,72,48,54,61,25,60,51,60,53,31,51,38,52,50,51,35,57,73,68,68,52,77,75,81,73,67,44,78,56,61,57,26,34,37,34,52,47,52,82,81,45,35,23,60,74,53,45,67,61,47,50,53,51,49,46,69,76,38,72,74,45,44,76,43,78,42,61,61,83,87,46,53,70,67,59,47,48,61,52,36,42,62,29,40,30,43,33,32,53,69,54,50,76,57,52,53,60,65,50,40,40,80,58,21,26,38,37,38,37,26,49,62,88,56,68,76,21,41,64,55,39,51,23,26,30,60,48,32,35,54,42,37,37,68,19,50,66,45,72,83,63,88,79,73,68,84,70,55,75,80,53,35,27,26,43,66,59,61,70,39,50,50,47,38,49,49,26,47,52,44,56,44,38,49,48,36,56,35,78,59,51,46,49,110